Protein AF-0000000086642323 (afdb_homodimer)

Sequence (1414 aa):
MFRLDINSDVSLRNQWARQHIVRAVQQDWNEIVHHDHGSSEISQPPLIPKDDKLPLAPSPRKSAAPHDHGAAEPKVIKMGIIGAGAAGLFAAMILDYLNSELHKTSIPLVFKYDIHEAAGPDRVGGRLFTYNFGGRRDTHDYYDVGAMRFPDNPVMKRTFDLFGKLDMNKTDLKTNPNAPDGSLIPYYMQNGGTGSLAKQPWCYNDITIWGGSYQNVRTASGSDDPFQLAGDKSISPELLKAGPDEVVKANIEPLRKALKEDAEKTPPGDAGWKLMMQYDTYSTRQFLGTANPDVKLPGGIPPPPYNYETIEWLETFNGGTDWYDQAHSETVLESLDFEFSDDTKWYCVLGGAQQLAKKMEHSIAHKPKYHSPVVSIRALDKMKVELDVKTQQATEVLTYDAVLSTTTLGCLGRIDTRHAGLRYPVKQAIRSLGYGTSCKVAIKFSRAWWIHDLKDFNIREAGLGHSDLSLRTCVYPSYNIYDDPSKTAVLLCSYTWQQDSDRLGSLMSTNTNHSHKVADEAALKELLLRDLAVLHRNDQINEEDLYKLIKNSYLDHHAWDWSEDANTAGAFAFFRPQQFTSMWNRVIQPSGDVLIAGEAASPHHAWVVGALESVVHSLHTWMGTNVSLVPELEHAKDILEKNEAGNPFVGLPPYMDKNISKWHSLMGMVSREKHLQHMGTSDGANMLSTALSHFDLEGLKKEVGAQMFRLDINSDVSLRNQWARQHIVRAVQQDWNEIVHHDHGSSEISQPPLIPKDDKLPLAPSPRKSAAPHDHGAAEPKVIKMGIIGAGAAGLFAAMILDYLNSELHKTSIPLVFKYDIHEAAGPDRVGGRLFTYNFGGRRDTHDYYDVGAMRFPDNPVMKRTFDLFGKLDMNKTDLKTNPNAPDGSLIPYYMQNGGTGSLAKQPWCYNDITIWGGSYQNVRTASGSDDPFQLAGDKSISPELLKAGPDEVVKANIEPLRKALKEDAEKTPPGDAGWKLMMQYDTYSTRQFLGTANPDVKLPGGIPPPPYNYETIEWLETFNGGTDWYDQAHSETVLESLDFEFSDDTKWYCVLGGAQQLAKKMEHSIAHKPKYHSPVVSIRALDKMKVELDVKTQQATEVLTYDAVLSTTTLGCLGRIDTRHAGLRYPVKQAIRSLGYGTSCKVAIKFSRAWWIHDLKDFNIREAGLGHSDLSLRTCVYPSYNIYDDPSKTAVLLCSYTWQQDSDRLGSLMSTNTNHSHKVADEAALKELLLRDLAVLHRNDQINEEDLYKLIKNSYLDHHAWDWSEDANTAGAFAFFRPQQFTSMWNRVIQPSGDVLIAGEAASPHHAWVVGALESVVHSLHTWMGTNVSLVPELEHAKDILEKNEAGNPFVGLPPYMDKNISKWHSLMGMVSREKHLQHMGTSDGANMLSTALSHFDLEGLKKEVGAQ

Nearest PDB structures (foldseek):
  9enn-assembly2_C  TM=8.427E-01  e=7.293E-39  Hebeloma cylindrosporum
  9enk-assembly2_C  TM=8.437E-01  e=8.925E-39  Hebeloma cylindrosporum
  9eni-assembly1_B  TM=8.402E-01  e=3.318E-38  Hebeloma cylindrosporum
  9enn-assembly1_A  TM=8.396E-01  e=2.711E-38  Hebeloma cylindrosporum
  9enj-assembly1_B  TM=8.430E-01  e=2.378E-37  Hebeloma cylindrosporum

InterPro domains:
  IPR002937 Amine oxidase [PF01593] (122-173)
  IPR002937 Amine oxidase [PF01593] (313-614)
  IPR036188 FAD/NAD(P)-binding domain superfamily [G3DSA:3.50.50.60] (71-196)
  IPR036188 FAD/NAD(P)-binding domain superfamily [SSF51905] (80-614)
  IPR050281 Flavin monoamine oxidase and related enzymes [PTHR10742] (42-614)

Radius of gyration: 32.6 Å; Cα contacts (8 Å, |Δi|>4): 2969; chains: 2; bounding box: 77×110×77 Å

Structure (mmCIF, N/CA/C/O backbone):
data_AF-0000000086642323-model_v1
#
loop_
_entity.id
_entity.type
_entity.pdbx_description
1 polymer 'Amine oxidase domain-containing protein'
#
loop_
_atom_site.group_PDB
_atom_site.id
_atom_site.type_symbol
_atom_site.label_atom_id
_atom_site.label_alt_id
_atom_site.label_comp_id
_atom_site.label_asym_id
_atom_site.label_entity_id
_atom_site.label_seq_id
_atom_site.pdbx_PDB_ins_code
_atom_site.Cartn_x
_atom_site.Cartn_y
_atom_site.Cartn_z
_atom_site.occupancy
_atom_site.B_iso_or_equiv
_atom_site.auth_seq_id
_atom_site.auth_comp_id
_atom_site.auth_asym_id
_atom_site.auth_atom_id
_atom_site.pdbx_PDB_model_num
ATOM 1 N N . MET A 1 1 ? 5.141 10.672 35.656 1 67.12 1 MET A N 1
ATOM 2 C CA . MET A 1 1 ? 4.52 9.516 35 1 67.12 1 MET A CA 1
ATOM 3 C C . MET A 1 1 ? 3.328 9.945 34.156 1 67.12 1 MET A C 1
ATOM 5 O O . MET A 1 1 ? 2.484 10.727 34.594 1 67.12 1 MET A O 1
ATOM 9 N N . PHE A 1 2 ? 3.281 9.656 32.938 1 75.81 2 PHE A N 1
ATOM 10 C CA . PHE A 1 2 ? 2.205 10 32.031 1 75.81 2 PHE A CA 1
ATOM 11 C C . PHE A 1 2 ? 0.95 9.188 32.344 1 75.81 2 PHE A C 1
ATOM 13 O O . PHE A 1 2 ? 1.035 8.016 32.719 1 75.81 2 PHE A O 1
ATOM 20 N N . ARG A 1 3 ? -0.211 9.906 32.5 1 78.69 3 ARG A N 1
ATOM 21 C CA . ARG A 1 3 ? -1.472 9.273 32.875 1 78.69 3 ARG A CA 1
ATOM 22 C C . ARG A 1 3 ? -2.611 9.758 31.984 1 78.69 3 ARG A C 1
ATOM 24 O O . ARG A 1 3 ? -2.609 10.898 31.531 1 78.69 3 ARG A O 1
ATOM 31 N N . LEU A 1 4 ? -3.512 8.859 31.656 1 79.44 4 LEU A N 1
ATOM 32 C CA . LEU A 1 4 ? -4.777 9.188 31.016 1 79.44 4 LEU A CA 1
ATOM 33 C C . LEU A 1 4 ? -5.941 9.023 31.984 1 79.44 4 LEU A C 1
ATOM 35 O O . LEU A 1 4 ? -5.914 8.148 32.844 1 79.44 4 LEU A O 1
ATOM 39 N N . ASP A 1 5 ? -6.883 9.961 31.891 1 79.06 5 ASP A N 1
ATOM 40 C CA . ASP A 1 5 ? -8.023 9.992 32.781 1 79.06 5 ASP A CA 1
ATOM 41 C C . ASP A 1 5 ? -9.344 10.008 32.031 1 79.06 5 ASP A C 1
ATOM 43 O O . ASP A 1 5 ? -9.664 11 31.359 1 79.06 5 ASP A O 1
ATOM 47 N N . ILE A 1 6 ? -10.148 8.984 32.188 1 78.56 6 ILE A N 1
ATOM 48 C CA . ILE A 1 6 ? -11.398 8.836 31.438 1 78.56 6 ILE A CA 1
ATOM 49 C C . ILE A 1 6 ? -12.422 9.844 31.938 1 78.56 6 ILE A C 1
ATOM 51 O O . ILE A 1 6 ? -13.406 10.133 31.266 1 78.56 6 ILE A O 1
ATOM 55 N N . ASN A 1 7 ? -12.219 10.43 33.125 1 77.88 7 ASN A N 1
ATOM 56 C CA . ASN A 1 7 ? -13.156 11.375 33.719 1 77.88 7 ASN A CA 1
ATOM 57 C C . ASN A 1 7 ? -12.797 12.812 33.375 1 77.88 7 ASN A C 1
ATOM 59 O O . ASN A 1 7 ? -13.5 13.75 33.75 1 77.88 7 ASN A O 1
ATOM 63 N N . SER A 1 8 ? -11.758 12.898 32.656 1 82.88 8 SER A N 1
ATOM 64 C CA . SER A 1 8 ? -11.367 14.227 32.219 1 82.88 8 SER A CA 1
ATOM 65 C C . SER A 1 8 ? -12.352 14.773 31.188 1 82.88 8 SER A C 1
ATOM 67 O O . SER A 1 8 ? -13.008 14.008 30.484 1 82.88 8 SER A O 1
ATOM 69 N N . ASP A 1 9 ? -12.406 16.125 31.172 1 82.38 9 ASP A N 1
ATOM 70 C CA . ASP A 1 9 ? -13.227 16.781 30.141 1 82.38 9 ASP A CA 1
ATOM 71 C C . ASP A 1 9 ? -12.555 16.703 28.781 1 82.38 9 ASP A C 1
ATOM 73 O O . ASP A 1 9 ? -13.195 16.969 27.75 1 82.38 9 ASP A O 1
ATOM 77 N N . VAL A 1 10 ? -11.367 16.328 28.797 1 87.06 10 VAL A N 1
ATOM 78 C CA . VAL A 1 10 ? -10.609 16.125 27.562 1 87.06 10 VAL A CA 1
ATOM 79 C C . VAL A 1 10 ? -10.672 14.656 27.156 1 87.06 10 VAL A C 1
ATOM 81 O O . VAL A 1 10 ? -10.453 13.766 27.984 1 87.06 10 VAL A O 1
ATOM 84 N N . SER A 1 11 ? -11.039 14.469 25.891 1 86.06 11 SER A N 1
ATOM 85 C CA . SER A 1 11 ? -11.156 13.102 25.422 1 86.06 11 SER A CA 1
ATOM 86 C C . SER A 1 11 ? -9.844 12.336 25.594 1 86.06 11 SER A C 1
ATOM 88 O O . SER A 1 11 ? -8.773 12.938 25.641 1 86.06 11 SER A O 1
ATOM 90 N N . LEU A 1 12 ? -9.852 11.047 25.672 1 85.31 12 LEU A N 1
ATOM 91 C CA . LEU A 1 12 ? -8.672 10.211 25.844 1 85.31 12 LEU A CA 1
ATOM 92 C C . LEU A 1 12 ? -7.688 10.406 24.688 1 85.31 12 LEU A C 1
ATOM 94 O O . LEU A 1 12 ? -6.473 10.391 24.906 1 85.31 12 LEU A O 1
ATOM 98 N N . ARG A 1 13 ? -8.211 10.516 23.5 1 89 13 ARG A N 1
ATOM 99 C CA . ARG A 1 13 ? -7.344 10.742 22.344 1 89 13 ARG A CA 1
ATOM 100 C C . ARG A 1 13 ? -6.578 12.055 22.484 1 89 13 ARG A C 1
ATOM 102 O O . ARG A 1 13 ? -5.387 12.117 22.188 1 89 13 ARG A O 1
ATOM 109 N N . ASN A 1 14 ? -7.266 13.055 22.922 1 92.31 14 ASN A N 1
ATOM 110 C CA . ASN A 1 14 ? -6.609 14.344 23.094 1 92.31 14 ASN A CA 1
ATOM 111 C C . ASN A 1 14 ? -5.625 14.305 24.266 1 92.31 14 ASN A C 1
ATOM 113 O O . ASN A 1 14 ? -4.594 14.977 24.234 1 92.31 14 ASN A O 1
ATOM 117 N N . GLN A 1 15 ? -5.941 13.578 25.312 1 90.88 15 GLN A N 1
ATOM 118 C CA . GLN A 1 15 ? -4.988 13.391 26.406 1 90.88 15 GLN A CA 1
ATOM 119 C C . GLN A 1 15 ? -3.734 12.672 25.922 1 90.88 15 GLN A C 1
ATOM 121 O O . GLN A 1 15 ? -2.617 13.047 26.281 1 90.88 15 GLN A O 1
ATOM 126 N N . TRP A 1 16 ? -3.992 11.594 25.141 1 91.88 16 TRP A N 1
ATOM 127 C CA . TRP A 1 16 ? -2.891 10.859 24.516 1 91.88 16 TRP A CA 1
ATOM 128 C C . TRP A 1 16 ? -2.01 11.789 23.688 1 91.88 16 TRP A C 1
ATOM 130 O O . TRP A 1 16 ? -0.783 11.766 23.812 1 91.88 16 TRP A O 1
ATOM 140 N N . ALA A 1 17 ? -2.611 12.664 22.891 1 94.81 17 ALA A N 1
ATOM 141 C CA . ALA A 1 17 ? -1.902 13.633 22.062 1 94.81 17 ALA A CA 1
ATOM 142 C C . ALA A 1 17 ? -1.112 14.617 22.906 1 94.81 17 ALA A C 1
ATOM 144 O O . ALA A 1 17 ? 0.063 14.875 22.641 1 94.81 17 ALA A O 1
ATOM 145 N N . ARG A 1 18 ? -1.702 15.125 24 1 94.75 18 ARG A N 1
ATOM 146 C CA . ARG A 1 18 ? -1.052 16.094 24.891 1 94.75 18 ARG A CA 1
ATOM 147 C C . ARG A 1 18 ? 0.222 15.5 25.484 1 94.75 18 ARG A C 1
ATOM 149 O O . ARG A 1 18 ? 1.256 16.172 25.531 1 94.75 18 ARG A O 1
ATOM 156 N N . GLN A 1 19 ? 0.068 14.328 25.891 1 93.38 19 GLN A N 1
ATOM 157 C CA . GLN A 1 19 ? 1.204 13.695 26.562 1 93.38 19 GLN A CA 1
ATOM 158 C C . GLN A 1 19 ? 2.367 13.5 25.594 1 93.38 19 GLN A C 1
ATOM 160 O O . GLN A 1 19 ? 3.531 13.625 25.984 1 93.38 19 GLN A O 1
ATOM 165 N N . HIS A 1 20 ? 2.051 13.227 24.406 1 94.5 20 HIS A N 1
ATOM 166 C CA . HIS A 1 20 ? 3.129 13.031 23.438 1 94.5 20 HIS A CA 1
ATOM 167 C C . HIS A 1 20 ? 3.734 14.367 23.016 1 94.5 20 HIS A C 1
ATOM 169 O O . HIS A 1 20 ? 4.914 14.43 22.656 1 94.5 20 HIS A O 1
ATOM 175 N N . ILE A 1 21 ? 2.969 15.461 23.031 1 96.56 21 ILE A N 1
ATOM 176 C CA . ILE A 1 21 ? 3.535 16.797 22.812 1 96.56 21 ILE A CA 1
ATOM 177 C C . ILE A 1 21 ? 4.523 17.109 23.938 1 96.56 21 ILE A C 1
ATOM 179 O O . ILE A 1 21 ? 5.629 17.594 23.688 1 96.56 21 ILE A O 1
ATOM 183 N N . VAL A 1 22 ? 4.098 16.812 25.156 1 95 22 VAL A N 1
ATOM 184 C CA . VAL A 1 22 ? 4.922 17.062 26.344 1 95 22 VAL A CA 1
ATOM 185 C C . VAL A 1 22 ? 6.238 16.297 26.219 1 95 22 VAL A C 1
ATOM 187 O O . VAL A 1 22 ? 7.316 16.875 26.391 1 95 22 VAL A O 1
ATOM 190 N N . ARG A 1 23 ? 6.133 15.078 25.875 1 92.88 23 ARG A N 1
ATOM 191 C CA . ARG A 1 23 ? 7.316 14.234 25.75 1 92.88 23 ARG A CA 1
ATOM 192 C C . ARG A 1 23 ? 8.258 14.773 24.672 1 92.88 23 ARG A C 1
ATOM 194 O O . ARG A 1 23 ? 9.477 14.805 24.859 1 92.88 23 ARG A O 1
ATOM 201 N N . ALA A 1 24 ? 7.719 15.164 23.578 1 94.12 24 ALA A N 1
ATOM 202 C CA . ALA A 1 24 ? 8.531 15.656 22.484 1 94.12 24 ALA A CA 1
ATOM 203 C C . ALA A 1 24 ? 9.258 16.938 22.859 1 94.12 24 ALA A C 1
ATOM 205 O O . ALA A 1 24 ? 10.438 17.125 22.547 1 94.12 24 ALA A O 1
ATOM 206 N N . VAL A 1 25 ? 8.555 17.859 23.5 1 94.44 25 VAL A N 1
ATOM 207 C CA . VAL A 1 25 ? 9.148 19.125 23.922 1 94.44 25 VAL A CA 1
ATOM 208 C C . VAL A 1 25 ? 10.281 18.844 24.906 1 94.44 25 VAL A C 1
ATOM 210 O O . VAL A 1 25 ? 11.359 19.438 24.812 1 94.44 25 VAL A O 1
ATOM 213 N N . GLN A 1 26 ? 10.047 17.953 25.859 1 92.81 26 GLN A N 1
ATOM 214 C CA . GLN A 1 26 ? 11.062 17.578 26.828 1 92.81 26 GLN A CA 1
ATOM 215 C C . GLN A 1 26 ? 12.312 17.031 26.141 1 92.81 26 GLN A C 1
ATOM 217 O O . GLN A 1 26 ? 13.43 17.453 26.422 1 92.81 26 GLN A O 1
ATOM 222 N N . GLN A 1 27 ? 12.047 16.141 25.234 1 90.62 27 GLN A N 1
ATOM 223 C CA . GLN A 1 27 ? 13.156 15.508 24.531 1 90.62 27 GLN A CA 1
ATOM 224 C C . GLN A 1 27 ? 13.914 16.5 23.656 1 90.62 27 GLN A C 1
ATOM 226 O O . GLN A 1 27 ? 15.148 16.578 23.703 1 90.62 27 GLN A O 1
ATOM 231 N N . ASP A 1 28 ? 13.234 17.281 22.922 1 91.38 28 ASP A N 1
ATOM 232 C CA . ASP A 1 28 ? 13.844 18.203 21.969 1 91.38 28 ASP A CA 1
ATOM 233 C C . ASP A 1 28 ? 14.586 19.312 22.703 1 91.38 28 ASP A C 1
ATOM 235 O O . ASP A 1 28 ? 15.703 19.688 22.328 1 91.38 28 ASP A O 1
ATOM 239 N N . TRP A 1 29 ? 13.984 19.844 23.719 1 90.25 29 TRP A N 1
ATOM 240 C CA . TRP A 1 29 ? 14.609 20.891 24.516 1 90.25 29 TRP A CA 1
ATOM 241 C C . TRP A 1 29 ? 15.883 20.391 25.188 1 90.25 29 TRP A C 1
ATOM 243 O O . TRP A 1 29 ? 16.922 21.031 25.125 1 90.25 29 TRP A O 1
ATOM 253 N N . ASN A 1 30 ? 15.766 19.281 25.844 1 88.94 30 ASN A N 1
ATOM 254 C CA . ASN A 1 30 ? 16.906 18.734 26.547 1 88.94 30 ASN A CA 1
ATOM 255 C C . ASN A 1 30 ? 18.062 18.406 25.609 1 88.94 30 ASN A C 1
ATOM 257 O O . ASN A 1 30 ? 19.234 18.531 25.969 1 88.94 30 ASN A O 1
ATOM 261 N N . GLU A 1 31 ? 17.719 18.016 24.469 1 85.81 31 GLU A N 1
ATOM 262 C CA . GLU A 1 31 ? 18.75 17.75 23.469 1 85.81 31 GLU A CA 1
ATOM 263 C C . GLU A 1 31 ? 19.453 19.031 23.047 1 85.81 31 GLU A C 1
ATOM 265 O O . GLU A 1 31 ? 20.672 19.062 22.875 1 85.81 31 GLU A O 1
ATOM 270 N N . ILE A 1 32 ? 18.719 20.047 22.828 1 83.75 32 ILE A N 1
ATOM 271 C CA . ILE A 1 32 ? 19.266 21.344 22.438 1 83.75 32 ILE A CA 1
ATOM 272 C C . ILE A 1 32 ? 20.188 21.875 23.531 1 83.75 32 ILE A C 1
ATOM 274 O O . ILE A 1 32 ? 21.266 22.375 23.25 1 83.75 32 ILE A O 1
ATOM 278 N N . VAL A 1 33 ? 19.766 21.672 24.766 1 82.69 33 VAL A N 1
ATOM 279 C CA . VAL A 1 33 ? 20.531 22.156 25.906 1 82.69 33 VAL A CA 1
ATOM 280 C C . VAL A 1 33 ? 21.812 21.344 26.062 1 82.69 33 VAL A C 1
ATOM 282 O O . VAL A 1 33 ? 22.875 21.906 26.375 1 82.69 33 VAL A O 1
ATOM 285 N N . HIS A 1 34 ? 21.75 20.125 25.812 1 80.69 34 HIS A N 1
ATOM 286 C CA . HIS A 1 34 ? 22.906 19.266 25.922 1 80.69 34 HIS A CA 1
ATOM 287 C C . HIS A 1 34 ? 23.938 19.594 24.844 1 80.69 34 HIS A C 1
ATOM 289 O O . HIS A 1 34 ? 25.141 19.5 25.094 1 80.69 34 HIS A O 1
ATOM 295 N N . HIS A 1 35 ? 23.562 19.797 23.688 1 74.31 35 HIS A N 1
ATOM 296 C CA . HIS A 1 35 ? 24.469 20.062 22.578 1 74.31 35 HIS A CA 1
ATOM 297 C C . HIS A 1 35 ? 25.109 21.453 22.688 1 74.31 35 HIS A C 1
ATOM 299 O O . HIS A 1 35 ? 26.203 21.688 22.203 1 74.31 35 HIS A O 1
ATOM 305 N N . ASP A 1 36 ? 24.469 22.359 23.266 1 63.22 36 ASP A N 1
ATOM 306 C CA . ASP A 1 36 ? 24.969 23.734 23.406 1 63.22 36 ASP A CA 1
ATOM 307 C C . ASP A 1 36 ? 25.969 23.828 24.547 1 63.22 36 ASP A C 1
ATOM 309 O O . ASP A 1 36 ? 26.562 24.891 24.781 1 63.22 36 ASP A O 1
ATOM 313 N N . HIS A 1 37 ? 26.172 22.891 25.5 1 56.78 37 HIS A N 1
ATOM 314 C CA . HIS A 1 37 ? 27.047 22.953 26.672 1 56.78 37 HIS A CA 1
ATOM 315 C C . HIS A 1 37 ? 28.469 23.328 26.281 1 56.78 37 HIS A C 1
ATOM 317 O O . HIS A 1 37 ? 29.297 23.641 27.141 1 56.78 37 HIS A O 1
ATOM 323 N N . GLY A 1 38 ? 28.922 23.25 25.109 1 46.72 38 GLY A N 1
ATOM 324 C CA . GLY A 1 38 ? 30.312 23.625 24.969 1 46.72 38 GLY A CA 1
ATOM 325 C C . GLY A 1 38 ? 30.562 25.109 25.062 1 46.72 38 GLY A C 1
ATOM 326 O O . GLY A 1 38 ? 31.688 25.578 24.938 1 46.72 38 GLY A O 1
ATOM 327 N N . SER A 1 39 ? 29.594 25.906 24.734 1 47.62 39 SER A N 1
ATOM 328 C CA . SER A 1 39 ? 30.047 27.297 24.672 1 47.62 39 SER A CA 1
ATOM 329 C C . SER A 1 39 ? 29.906 27.984 26.016 1 47.62 39 SER A C 1
ATOM 331 O O . SER A 1 39 ? 28.938 27.75 26.75 1 47.62 39 SER A O 1
ATOM 333 N N . SER A 1 40 ? 30.922 28.719 26.562 1 44.62 40 SER A N 1
ATOM 334 C CA . SER A 1 40 ? 31.406 29.25 27.828 1 44.62 40 SER A CA 1
ATOM 335 C C . SER A 1 40 ? 30.297 29.969 28.594 1 44.62 40 SER A C 1
ATOM 337 O O . SER A 1 40 ? 30.125 29.766 29.797 1 44.62 40 SER A O 1
ATOM 339 N N . GLU A 1 41 ? 30.047 31.281 28.266 1 46.84 41 GLU A N 1
ATOM 340 C CA . GLU A 1 41 ? 29.875 32.375 29.234 1 46.84 41 GLU A CA 1
ATOM 341 C C . GLU A 1 41 ? 28.484 32.344 29.859 1 46.84 41 GLU A C 1
ATOM 343 O O . GLU A 1 41 ? 28.219 33.062 30.812 1 46.84 41 GLU A O 1
ATOM 348 N N . ILE A 1 42 ? 27.438 31.906 29.203 1 51.09 42 ILE A N 1
ATOM 349 C CA . ILE A 1 42 ? 26.094 32.156 29.734 1 51.09 42 ILE A CA 1
ATOM 350 C C . ILE A 1 42 ? 25.594 30.922 30.484 1 51.09 42 ILE A C 1
ATOM 352 O O . ILE A 1 42 ? 25.891 29.797 30.094 1 51.09 42 ILE A O 1
ATOM 356 N N . SER A 1 43 ? 25.062 31.156 31.703 1 59.59 43 SER A N 1
ATOM 357 C CA . SER A 1 43 ? 24.453 30.141 32.531 1 59.59 43 SER A CA 1
ATOM 358 C C . SER A 1 43 ? 23.578 29.188 31.719 1 59.59 43 SER A C 1
ATOM 360 O O . SER A 1 43 ? 22.703 29.641 30.969 1 59.59 43 SER A O 1
ATOM 362 N N . GLN A 1 44 ? 23.75 28 31.531 1 71.25 44 GLN A N 1
ATOM 363 C CA . GLN A 1 44 ? 23.094 26.922 30.797 1 71.25 44 GLN A CA 1
ATOM 364 C C . GLN A 1 44 ? 21.625 26.797 31.203 1 71.25 44 GLN A C 1
ATOM 366 O O . GLN A 1 44 ? 21.297 26.828 32.375 1 71.25 44 GLN A O 1
ATOM 371 N N . PRO A 1 45 ? 20.656 26.891 30.172 1 79.94 45 PRO A N 1
ATOM 372 C CA . PRO A 1 45 ? 19.25 26.641 30.516 1 79.94 45 PRO A CA 1
ATOM 373 C C . PRO A 1 45 ? 19.047 25.297 31.219 1 79.94 45 PRO A C 1
ATOM 375 O O . PRO A 1 45 ? 19.859 24.375 31.062 1 79.94 45 PRO A O 1
ATOM 378 N N . PRO A 1 46 ? 18.031 25.266 32 1 84.44 46 PRO A N 1
ATOM 379 C CA . PRO A 1 46 ? 17.781 24.016 32.75 1 84.44 46 PRO A CA 1
ATOM 380 C C . PRO A 1 46 ? 17.219 22.922 31.844 1 84.44 46 PRO A C 1
ATOM 382 O O . PRO A 1 46 ? 16.484 23.203 30.891 1 84.44 46 PRO A O 1
ATOM 385 N N . LEU A 1 47 ? 17.5 21.734 32.156 1 88.62 47 LEU A N 1
ATOM 386 C CA . LEU A 1 47 ? 16.844 20.578 31.594 1 88.62 47 LEU A CA 1
ATOM 387 C C . LEU A 1 47 ? 15.414 20.453 32.125 1 88.62 47 LEU A C 1
ATOM 389 O O . LEU A 1 47 ? 15.156 20.797 33.281 1 88.62 47 LEU A O 1
ATOM 393 N N . ILE A 1 48 ? 14.578 20.062 31.25 1 89.81 48 ILE A N 1
ATOM 394 C CA . ILE A 1 48 ? 13.211 19.781 31.672 1 89.81 48 ILE A CA 1
ATOM 395 C C . ILE A 1 48 ? 13.109 18.328 32.125 1 89.81 48 ILE A C 1
ATOM 397 O O . ILE A 1 48 ? 13.492 17.406 31.391 1 89.81 48 ILE A O 1
ATOM 401 N N . PRO A 1 49 ? 12.664 18.125 33.344 1 87.25 49 PRO A N 1
ATOM 402 C CA . PRO A 1 49 ? 12.523 16.75 33.812 1 87.25 49 PRO A CA 1
ATOM 403 C C . PRO A 1 49 ? 11.492 15.953 33.031 1 87.25 49 PRO A C 1
ATOM 405 O O . PRO A 1 49 ? 10.57 16.531 32.438 1 87.25 49 PRO A O 1
ATOM 408 N N . LYS A 1 50 ? 11.672 14.672 33.031 1 83 50 LYS A N 1
ATOM 409 C CA . LYS A 1 50 ? 10.719 13.766 32.406 1 83 50 LYS A CA 1
ATOM 410 C C . LYS A 1 50 ? 9.492 13.562 33.281 1 83 50 LYS A C 1
ATOM 412 O O . LYS A 1 50 ? 9.445 12.641 34.094 1 83 50 LYS A O 1
ATOM 417 N N . ASP A 1 51 ? 8.531 14.453 33.062 1 82.12 51 ASP A N 1
ATOM 418 C CA . ASP A 1 51 ? 7.277 14.438 33.812 1 82.12 51 ASP A CA 1
ATOM 419 C C . ASP A 1 51 ? 6.078 14.531 32.875 1 82.12 51 ASP A C 1
ATOM 421 O O . ASP A 1 51 ? 6.238 14.703 31.672 1 82.12 51 ASP A O 1
ATOM 425 N N . ASP A 1 52 ? 4.906 14.414 33.5 1 82.81 52 ASP A N 1
ATOM 426 C CA . ASP A 1 52 ? 3.678 14.422 32.719 1 82.81 52 ASP A CA 1
ATOM 427 C C . ASP A 1 52 ? 3.27 15.844 32.344 1 82.81 52 ASP A C 1
ATOM 429 O O . ASP A 1 52 ? 2.393 16.047 31.5 1 82.81 52 ASP A O 1
ATOM 433 N N . LYS A 1 53 ? 3.932 16.766 33 1 86.81 53 LYS A N 1
ATOM 434 C CA . LYS A 1 53 ? 3.627 18.172 32.719 1 86.81 53 LYS A CA 1
ATOM 435 C C . LYS A 1 53 ? 4.898 18.969 32.438 1 86.81 53 LYS A C 1
ATOM 437 O O . LYS A 1 53 ? 5.949 18.688 33 1 86.81 53 LYS A O 1
ATOM 442 N N . LEU A 1 54 ? 4.766 19.875 31.5 1 92.5 54 LEU A N 1
ATOM 443 C CA . LEU A 1 54 ? 5.859 20.812 31.234 1 92.5 54 LEU A CA 1
ATOM 444 C C . LEU A 1 54 ? 5.906 21.906 32.281 1 92.5 54 LEU A C 1
ATOM 446 O O . LEU A 1 54 ? 4.867 22.391 32.75 1 92.5 54 LEU A O 1
ATOM 450 N N . PRO A 1 55 ? 7.129 22.281 32.688 1 92.06 55 PRO A N 1
ATOM 451 C CA . PRO A 1 55 ? 7.176 23.531 33.438 1 92.06 55 PRO A CA 1
ATOM 452 C C . PRO A 1 55 ? 6.637 24.719 32.656 1 92.06 55 PRO A C 1
ATOM 454 O O . PRO A 1 55 ? 6.492 24.641 31.438 1 92.06 55 PRO A O 1
ATOM 457 N N . LEU A 1 56 ? 6.254 25.688 33.406 1 91.81 56 LEU A N 1
ATOM 458 C CA . LEU A 1 56 ? 5.785 26.891 32.719 1 91.81 56 LEU A CA 1
ATOM 459 C C . LEU A 1 56 ? 6.836 27.391 31.719 1 91.81 56 LEU A C 1
ATOM 461 O O . LEU A 1 56 ? 8.016 27.516 32.062 1 91.81 56 LEU A O 1
ATOM 465 N N . ALA A 1 57 ? 6.398 27.562 30.516 1 91.5 57 ALA A N 1
ATOM 466 C CA . ALA A 1 57 ? 7.309 28.078 29.5 1 91.5 57 ALA A CA 1
ATOM 467 C C . ALA A 1 57 ? 7.832 29.453 29.875 1 91.5 57 ALA A C 1
ATOM 469 O O . ALA A 1 57 ? 7.121 30.25 30.484 1 91.5 57 ALA A O 1
ATOM 470 N N . PRO A 1 58 ? 9.062 29.688 29.484 1 84.12 58 PRO A N 1
ATOM 471 C CA . PRO A 1 58 ? 9.586 31.031 29.781 1 84.12 58 PRO A CA 1
ATOM 472 C C . PRO A 1 58 ? 8.82 32.125 29.031 1 84.12 58 PRO A C 1
ATOM 474 O O . PRO A 1 58 ? 8.461 31.969 27.875 1 84.12 58 PRO A O 1
ATOM 477 N N . SER A 1 59 ? 8.539 33.188 29.781 1 76.5 59 SER A N 1
ATOM 478 C CA . SER A 1 59 ? 7.84 34.344 29.172 1 76.5 59 SER A CA 1
ATOM 479 C C . SER A 1 59 ? 8.789 35.188 28.328 1 76.5 59 SER A C 1
ATOM 481 O O . SER A 1 59 ? 9.969 35.312 28.656 1 76.5 59 SER A O 1
ATOM 483 N N . PRO A 1 60 ? 8.242 35.594 27.172 1 71.31 60 PRO A N 1
ATOM 484 C CA . PRO A 1 60 ? 9.086 36.531 26.453 1 71.31 60 PRO A CA 1
ATOM 485 C C . PRO A 1 60 ? 9.438 37.781 27.281 1 71.31 60 PRO A C 1
ATOM 487 O O . PRO A 1 60 ? 8.633 38.219 28.094 1 71.31 60 PRO A O 1
ATOM 490 N N . ARG A 1 61 ? 10.758 38.125 27.344 1 62.47 61 ARG A N 1
ATOM 491 C CA . ARG A 1 61 ? 11.164 39.312 28.062 1 62.47 61 ARG A CA 1
ATOM 492 C C . ARG A 1 61 ? 10.414 40.531 27.547 1 62.47 61 ARG A C 1
ATOM 494 O O . ARG A 1 61 ? 10.164 40.656 26.344 1 62.47 61 ARG A O 1
ATOM 501 N N . LYS A 1 62 ? 9.562 41.062 28.453 1 53.28 62 LYS A N 1
ATOM 502 C CA . LYS A 1 62 ? 8.656 42.188 28.219 1 53.28 62 LYS A CA 1
ATOM 503 C C . LYS A 1 62 ? 9.312 43.25 27.328 1 53.28 62 LYS A C 1
ATOM 505 O O . LYS A 1 62 ? 10.344 43.812 27.688 1 53.28 62 LYS A O 1
ATOM 510 N N . SER A 1 63 ? 9.32 43 26 1 50.34 63 SER A N 1
ATOM 511 C CA . SER A 1 63 ? 9.531 44.281 25.375 1 50.34 63 SER A CA 1
ATOM 512 C C . SER A 1 63 ? 8.367 45.219 25.656 1 50.34 63 SER A C 1
ATOM 514 O O . SER A 1 63 ? 7.23 44.781 25.844 1 50.34 63 SER A O 1
ATOM 516 N N . ALA A 1 64 ? 8.555 46.375 26.234 1 44.84 64 ALA A N 1
ATOM 517 C CA . ALA A 1 64 ? 7.59 47.438 26.484 1 44.84 64 ALA A CA 1
ATOM 518 C C . ALA A 1 64 ? 6.668 47.656 25.297 1 44.84 64 ALA A C 1
ATOM 520 O O . ALA A 1 64 ? 7.098 48.156 24.25 1 44.84 64 ALA A O 1
ATOM 521 N N . ALA A 1 65 ? 5.758 46.719 25 1 49.22 65 ALA A N 1
ATOM 522 C CA . ALA A 1 65 ? 4.801 47.125 23.969 1 49.22 65 ALA A CA 1
ATOM 523 C C . ALA A 1 65 ? 4.32 48.562 24.219 1 49.22 65 ALA A C 1
ATOM 525 O O . ALA A 1 65 ? 3.92 48.906 25.328 1 49.22 65 ALA A O 1
ATOM 526 N N . PRO A 1 66 ? 4.723 49.406 23.391 1 44.53 66 PRO A N 1
ATOM 527 C CA . PRO A 1 66 ? 4.18 50.75 23.641 1 44.53 66 PRO A CA 1
ATOM 528 C C . PRO A 1 66 ? 2.654 50.75 23.734 1 44.53 66 PRO A C 1
ATOM 530 O O . PRO A 1 66 ? 1.984 50.062 22.969 1 44.53 66 PRO A O 1
ATOM 533 N N . HIS A 1 67 ? 2.033 50.781 24.828 1 43.91 67 HIS A N 1
ATOM 534 C CA . HIS A 1 67 ? 0.601 50.906 25.078 1 43.91 67 HIS A CA 1
ATOM 535 C C . HIS A 1 67 ? -0.057 51.844 24.078 1 43.91 67 HIS A C 1
ATOM 537 O O . HIS A 1 67 ? -1.284 51.875 23.969 1 43.91 67 HIS A O 1
ATOM 543 N N . ASP A 1 68 ? 0.549 52.969 23.781 1 45.09 68 ASP A N 1
ATOM 544 C CA . ASP A 1 68 ? -0.208 54 23.078 1 45.09 68 ASP A CA 1
ATOM 545 C C . ASP A 1 68 ? -0.25 53.719 21.578 1 45.09 68 ASP A C 1
ATOM 547 O O . ASP A 1 68 ? 0.738 53.938 20.875 1 45.09 68 ASP A O 1
ATOM 551 N N . HIS A 1 69 ? -0.998 52.75 21.203 1 53.66 69 HIS A N 1
ATOM 552 C CA . HIS A 1 69 ? -1.155 52.312 19.812 1 53.66 69 HIS A CA 1
ATOM 553 C C . HIS A 1 69 ? -1.786 53.438 18.984 1 53.66 69 HIS A C 1
ATOM 555 O O . HIS A 1 69 ? -2.258 53.188 17.875 1 53.66 69 HIS A O 1
ATOM 561 N N . GLY A 1 70 ? -1.831 54.625 19.531 1 48.56 70 GLY A N 1
ATOM 562 C CA . GLY A 1 70 ? -2.521 55.656 18.766 1 48.56 70 GLY A CA 1
ATOM 563 C C . GLY A 1 70 ? -2.295 55.562 17.281 1 48.56 70 GLY A C 1
ATOM 564 O O . GLY A 1 70 ? -2.43 54.469 16.688 1 48.56 70 GLY A O 1
ATOM 565 N N . ALA A 1 71 ? -1.735 56.656 16.516 1 59.69 71 ALA A N 1
ATOM 566 C CA . ALA A 1 71 ? -1.643 57.094 15.133 1 59.69 71 ALA A CA 1
ATOM 567 C C . ALA A 1 71 ? -0.603 56.281 14.367 1 59.69 71 ALA A C 1
ATOM 569 O O . ALA A 1 71 ? -0.146 56.688 13.297 1 59.69 71 ALA A O 1
ATOM 570 N N . ALA A 1 72 ? -0.236 55.094 14.828 1 67.5 72 ALA A N 1
ATOM 571 C CA . ALA A 1 72 ? 0.871 54.469 14.117 1 67.5 72 ALA A CA 1
ATOM 572 C C . ALA A 1 72 ? 0.364 53.656 12.938 1 67.5 72 ALA A C 1
ATOM 574 O O . ALA A 1 72 ? -0.772 53.156 12.945 1 67.5 72 ALA A O 1
ATOM 575 N N . GLU A 1 73 ? 1.055 53.562 11.82 1 86.25 73 GLU A N 1
ATOM 576 C CA . GLU A 1 73 ? 0.808 52.75 10.641 1 86.25 73 GLU A CA 1
ATOM 577 C C . GLU A 1 73 ? 0.801 51.25 11.008 1 86.25 73 GLU A C 1
ATOM 579 O O . GLU A 1 73 ? 1.676 50.781 11.734 1 86.25 73 GLU A O 1
ATOM 584 N N . PRO A 1 74 ? -0.31 50.562 10.742 1 91.38 74 PRO A N 1
ATOM 585 C CA . PRO A 1 74 ? -0.423 49.156 11.102 1 91.38 74 PRO A CA 1
ATOM 586 C C . PRO A 1 74 ? 0.708 48.312 10.523 1 91.38 74 PRO A C 1
ATOM 588 O O . PRO A 1 74 ? 1.14 48.531 9.391 1 91.38 74 PRO A O 1
ATOM 591 N N . LYS A 1 75 ? 1.236 47.406 11.352 1 95.06 75 LYS A N 1
ATOM 592 C CA . LYS A 1 75 ? 2.152 46.375 10.867 1 95.06 75 LYS A CA 1
ATOM 593 C C . LYS A 1 75 ? 1.427 45.375 9.984 1 95.06 75 LYS A C 1
ATOM 595 O O . LYS A 1 75 ? 0.374 44.844 10.359 1 95.06 75 LYS A O 1
ATOM 600 N N . VAL A 1 76 ? 1.955 45.156 8.797 1 97.69 76 VAL A N 1
ATOM 601 C CA . VAL A 1 76 ? 1.346 44.219 7.859 1 97.69 76 VAL A CA 1
ATOM 602 C C . VAL A 1 76 ? 2.109 42.906 7.891 1 97.69 76 VAL A C 1
ATOM 604 O O . VAL A 1 76 ? 3.33 42.875 7.723 1 97.69 76 VAL A O 1
ATOM 607 N N . ILE A 1 77 ? 1.444 41.844 8.164 1 98.38 77 ILE A N 1
ATOM 608 C CA . ILE A 1 77 ? 1.992 40.469 8.094 1 98.38 77 ILE A CA 1
ATOM 609 C C . ILE A 1 77 ? 1.388 39.75 6.902 1 98.38 77 ILE A C 1
ATOM 611 O O . ILE A 1 77 ? 0.167 39.594 6.812 1 98.38 77 ILE A O 1
ATOM 615 N N . LYS A 1 78 ? 2.168 39.312 6.012 1 98.69 78 LYS A N 1
ATOM 616 C CA . LYS A 1 78 ? 1.707 38.562 4.832 1 98.69 78 LYS A CA 1
ATOM 617 C C . LYS A 1 78 ? 2.008 37.094 4.949 1 98.69 78 LYS A C 1
ATOM 619 O O . LYS A 1 78 ? 3.168 36.688 5.082 1 98.69 78 LYS A O 1
ATOM 624 N N . MET A 1 79 ? 1.047 36.312 4.883 1 98.56 79 MET A N 1
ATOM 625 C CA . MET A 1 79 ? 1.199 34.875 5.008 1 98.56 79 MET A CA 1
ATOM 626 C C . MET A 1 79 ? 0.994 34.188 3.662 1 98.56 79 MET A C 1
ATOM 628 O O . MET A 1 79 ? 0.061 34.531 2.928 1 98.56 79 MET A O 1
ATOM 632 N N . GLY A 1 80 ? 1.932 33.281 3.238 1 98.88 80 GLY A N 1
ATOM 633 C CA . GLY A 1 80 ? 1.71 32.375 2.125 1 98.88 80 GLY A CA 1
ATOM 634 C C . GLY A 1 80 ? 1.096 31.047 2.545 1 98.88 80 GLY A C 1
ATOM 635 O O . GLY A 1 80 ? 1.637 30.359 3.408 1 98.88 80 GLY A O 1
ATOM 636 N N . ILE A 1 81 ? -0.068 30.719 2.023 1 98.94 81 ILE A N 1
ATOM 637 C CA . ILE A 1 81 ? -0.752 29.469 2.326 1 98.94 81 ILE A CA 1
ATOM 638 C C . ILE A 1 81 ? -0.665 28.531 1.126 1 98.94 81 ILE A C 1
ATOM 640 O O . ILE A 1 81 ? -1.03 28.906 0.009 1 98.94 81 ILE A O 1
ATOM 644 N N . ILE A 1 82 ? -0.168 27.297 1.351 1 98.81 82 ILE A N 1
ATOM 645 C CA . ILE A 1 82 ? -0.054 26.312 0.282 1 98.81 82 ILE A CA 1
ATOM 646 C C . ILE A 1 82 ? -1.219 25.328 0.363 1 98.81 82 ILE A C 1
ATOM 648 O O . ILE A 1 82 ? -1.246 24.453 1.239 1 98.81 82 ILE A O 1
ATOM 652 N N . GLY A 1 83 ? -2.154 25.422 -0.566 1 98.62 83 GLY A N 1
ATOM 653 C CA . GLY A 1 83 ? -3.301 24.531 -0.634 1 98.62 83 GLY A CA 1
ATOM 654 C C . GLY A 1 83 ? -4.613 25.219 -0.304 1 98.62 83 GLY A C 1
ATOM 655 O O . GLY A 1 83 ? -4.691 26 0.651 1 98.62 83 GLY A O 1
ATOM 656 N N . ALA A 1 84 ? -5.59 24.922 -1.062 1 98.81 84 ALA A N 1
ATOM 657 C CA . ALA A 1 84 ? -6.934 25.469 -0.852 1 98.81 84 ALA A CA 1
ATOM 658 C C . ALA A 1 84 ? -7.898 24.375 -0.396 1 98.81 84 ALA A C 1
ATOM 660 O O . ALA A 1 84 ? -9.055 24.344 -0.821 1 98.81 84 ALA A O 1
ATOM 661 N N . GLY A 1 85 ? -7.418 23.422 0.381 1 98.56 85 GLY A N 1
ATOM 662 C CA . GLY A 1 85 ? -8.281 22.5 1.1 1 98.56 85 GLY A CA 1
ATOM 663 C C . GLY A 1 85 ? -8.945 23.125 2.316 1 98.56 85 GLY A C 1
ATOM 664 O O . GLY A 1 85 ? -8.875 24.344 2.508 1 98.56 85 GLY A O 1
ATOM 665 N N . ALA A 1 86 ? -9.5 22.25 3.172 1 98.75 86 ALA A N 1
ATOM 666 C CA . ALA A 1 86 ? -10.203 22.75 4.355 1 98.75 86 ALA A CA 1
ATOM 667 C C . ALA A 1 86 ? -9.266 23.562 5.25 1 98.75 86 ALA A C 1
ATOM 669 O O . ALA A 1 86 ? -9.641 24.609 5.758 1 98.75 86 ALA A O 1
ATOM 670 N N . ALA A 1 87 ? -8.078 23.078 5.41 1 98.88 87 ALA A N 1
ATOM 671 C CA . ALA A 1 87 ? -7.121 23.734 6.293 1 98.88 87 ALA A CA 1
ATOM 672 C C . ALA A 1 87 ? -6.715 25.094 5.734 1 98.88 87 ALA A C 1
ATOM 674 O O . ALA A 1 87 ? -6.711 26.094 6.457 1 98.88 87 ALA A O 1
ATOM 675 N N . GLY A 1 88 ? -6.379 25.172 4.457 1 98.94 88 GLY A N 1
ATOM 676 C CA . GLY A 1 88 ? -5.961 26.422 3.859 1 98.94 88 GLY A CA 1
ATOM 677 C C . GLY A 1 88 ? -7.059 27.469 3.848 1 98.94 88 GLY A C 1
ATOM 678 O O . GLY A 1 88 ? -6.82 28.641 4.191 1 98.94 88 GLY A O 1
ATOM 679 N N . LEU A 1 89 ? -8.211 27.062 3.459 1 98.94 89 LEU A N 1
ATOM 680 C CA . LEU A 1 89 ? -9.344 27.969 3.438 1 98.94 89 LEU A CA 1
ATOM 681 C C . LEU A 1 89 ? -9.68 28.453 4.844 1 98.94 89 LEU A C 1
ATOM 683 O O . LEU A 1 89 ? -10 29.625 5.039 1 98.94 89 LEU A O 1
ATOM 687 N N . PHE A 1 90 ? -9.641 27.531 5.781 1 98.94 90 PHE A N 1
ATOM 688 C CA . PHE A 1 90 ? -9.945 27.891 7.164 1 98.94 90 PHE A CA 1
ATOM 689 C C . PHE A 1 90 ? -8.906 28.875 7.707 1 98.94 90 PHE A C 1
ATOM 691 O O . PHE A 1 90 ? -9.234 29.781 8.469 1 98.94 90 PHE A O 1
ATOM 698 N N . ALA A 1 91 ? -7.633 28.688 7.363 1 98.94 91 ALA A N 1
ATOM 699 C CA . ALA A 1 91 ? -6.586 29.625 7.762 1 98.94 91 ALA A CA 1
ATOM 700 C C . ALA A 1 91 ? -6.898 31.031 7.273 1 98.94 91 ALA A C 1
ATOM 702 O O . ALA A 1 91 ? -6.77 32 8.023 1 98.94 91 ALA A O 1
ATOM 703 N N . ALA A 1 92 ? -7.273 31.125 6.023 1 98.94 92 ALA A N 1
ATOM 704 C CA . ALA A 1 92 ? -7.66 32.406 5.461 1 98.94 92 ALA A CA 1
ATOM 705 C C . ALA A 1 92 ? -8.836 33.031 6.227 1 98.94 92 ALA A C 1
ATOM 707 O O . ALA A 1 92 ? -8.836 34.219 6.523 1 98.94 92 ALA A O 1
ATOM 708 N N . MET A 1 93 ? -9.836 32.219 6.574 1 98.94 93 MET A N 1
ATOM 709 C CA . MET A 1 93 ? -11 32.688 7.312 1 98.94 93 MET A CA 1
ATOM 710 C C . MET A 1 93 ? -10.602 33.219 8.68 1 98.94 93 MET A C 1
ATOM 712 O O . MET A 1 93 ? -11.125 34.25 9.133 1 98.94 93 MET A O 1
ATOM 716 N N . ILE A 1 94 ? -9.695 32.469 9.352 1 98.88 94 ILE A N 1
ATOM 717 C CA . ILE A 1 94 ? -9.242 32.906 10.672 1 98.88 94 ILE A CA 1
ATOM 718 C C . ILE A 1 94 ? -8.516 34.25 10.562 1 98.88 94 ILE A C 1
ATOM 720 O O . ILE A 1 94 ? -8.711 35.125 11.391 1 98.88 94 ILE A O 1
ATOM 724 N N . LEU A 1 95 ? -7.645 34.406 9.539 1 98.88 95 LEU A N 1
ATOM 725 C CA . LEU A 1 95 ? -6.906 35.656 9.367 1 98.88 95 LEU A CA 1
ATOM 726 C C . LEU A 1 95 ? -7.855 36.812 9.086 1 98.88 95 LEU A C 1
ATOM 728 O O . LEU A 1 95 ? -7.656 37.938 9.602 1 98.88 95 LEU A O 1
ATOM 732 N N . ASP A 1 96 ? -8.875 36.594 8.266 1 98.81 96 ASP A N 1
ATOM 733 C CA . ASP A 1 96 ? -9.898 37.594 8.023 1 98.81 96 ASP A CA 1
ATOM 734 C C . ASP A 1 96 ? -10.633 37.969 9.312 1 98.81 96 ASP A C 1
ATOM 736 O O . ASP A 1 96 ? -10.906 39.125 9.57 1 98.81 96 ASP A O 1
ATOM 740 N N . TYR A 1 97 ? -11 36.969 10.07 1 98.56 97 TYR A N 1
ATOM 741 C CA . TYR A 1 97 ? -11.656 37.188 11.352 1 98.56 97 TYR A CA 1
ATOM 742 C C . TYR A 1 97 ? -10.781 38 12.289 1 98.56 97 TYR A C 1
ATOM 744 O O . TYR A 1 97 ? -11.258 38.938 12.93 1 98.56 97 TYR A O 1
ATOM 752 N N . LEU A 1 98 ? -9.492 37.656 12.406 1 98.69 98 LEU A N 1
ATOM 753 C CA . LEU A 1 98 ? -8.555 38.375 13.234 1 98.69 98 LEU A CA 1
ATOM 754 C C . LEU A 1 98 ? -8.477 39.844 12.797 1 98.69 98 LEU A C 1
ATOM 756 O O . LEU A 1 98 ? -8.438 40.75 13.633 1 98.69 98 LEU A O 1
ATOM 760 N N . ASN A 1 99 ? -8.391 40.094 11.484 1 98.44 99 ASN A N 1
ATOM 761 C CA . ASN A 1 99 ? -8.367 41.438 10.977 1 98.44 99 ASN A CA 1
ATOM 762 C C . ASN A 1 99 ? -9.578 42.25 11.461 1 98.44 99 ASN A C 1
ATOM 764 O O . ASN A 1 99 ? -9.453 43.406 11.852 1 98.44 99 ASN A O 1
ATOM 768 N N . SER A 1 100 ? -10.711 41.625 11.383 1 98.06 100 SER A N 1
ATOM 769 C CA . SER A 1 100 ? -11.938 42.281 11.82 1 98.06 100 SER A CA 1
ATOM 770 C C . SER A 1 100 ? -11.891 42.625 13.305 1 98.06 100 SER A C 1
ATOM 772 O O . SER A 1 100 ? -12.227 43.75 13.703 1 98.06 100 SER A O 1
ATOM 774 N N . GLU A 1 101 ? -11.461 41.656 14.133 1 97.62 101 GLU A N 1
ATOM 775 C CA . GLU A 1 101 ? -11.414 41.844 15.578 1 97.62 101 GLU A CA 1
ATOM 776 C C . GLU A 1 101 ? -10.359 42.875 15.969 1 97.62 101 GLU A C 1
ATOM 778 O O . GLU A 1 101 ? -10.578 43.688 16.875 1 97.62 101 GLU A O 1
ATOM 783 N N . LEU A 1 102 ? -9.234 42.844 15.328 1 97.25 102 LEU A N 1
ATOM 784 C CA . LEU A 1 102 ? -8.148 43.781 15.594 1 97.25 102 LEU A CA 1
ATOM 785 C C . LEU A 1 102 ? -8.547 45.188 15.211 1 97.25 102 LEU A C 1
ATOM 787 O O . LEU A 1 102 ? -8.195 46.156 15.906 1 97.25 102 LEU A O 1
ATOM 791 N N . HIS A 1 103 ? -9.266 45.312 14.133 1 95.69 103 HIS A N 1
ATOM 792 C CA . HIS A 1 103 ? -9.758 46.625 13.703 1 95.69 103 HIS A CA 1
ATOM 793 C C . HIS A 1 103 ? -10.734 47.188 14.727 1 95.69 103 HIS A C 1
ATOM 795 O O . HIS A 1 103 ? -10.68 48.406 15.039 1 95.69 103 HIS A O 1
ATOM 801 N N . LYS A 1 104 ? -11.609 46.375 15.234 1 96 104 LYS A N 1
ATOM 802 C CA . LYS A 1 104 ? -12.602 46.812 16.219 1 96 104 LYS A CA 1
ATOM 803 C C . LYS A 1 104 ? -11.922 47.344 17.484 1 96 104 LYS A C 1
ATOM 805 O O . LYS A 1 104 ? -12.461 48.25 18.141 1 96 104 LYS A O 1
ATOM 810 N N . THR A 1 105 ? -10.734 46.812 17.781 1 93.12 105 THR A N 1
ATOM 811 C CA . THR A 1 105 ? -10.062 47.188 19.016 1 93.12 105 THR A CA 1
ATOM 812 C C . THR A 1 105 ? -8.914 48.156 18.734 1 93.12 105 THR A C 1
ATOM 814 O O . THR A 1 105 ? -8.102 48.438 19.609 1 93.12 105 THR A O 1
ATOM 817 N N . SER A 1 106 ? -8.695 48.625 17.531 1 93.06 106 SER A N 1
ATOM 818 C CA . SER A 1 106 ? -7.73 49.625 17.078 1 93.06 106 SER A CA 1
ATOM 819 C C . SER A 1 106 ? -6.297 49.156 17.344 1 93.06 106 SER A C 1
ATOM 821 O O . SER A 1 106 ? -5.465 49.938 17.797 1 93.06 106 SER A O 1
ATOM 823 N N . ILE A 1 107 ? -6.133 47.875 17.203 1 93.88 107 ILE A N 1
ATOM 824 C CA . ILE A 1 107 ? -4.777 47.344 17.25 1 93.88 107 ILE A CA 1
ATOM 825 C C . ILE A 1 107 ? -4.129 47.469 15.875 1 93.88 107 ILE A C 1
ATOM 827 O O . ILE A 1 107 ? -4.68 47 14.883 1 93.88 107 ILE A O 1
ATOM 831 N N . PRO A 1 108 ? -2.984 48.094 15.742 1 94.88 108 PRO A N 1
ATOM 832 C CA . PRO A 1 108 ? -2.379 48.375 14.445 1 94.88 108 PRO A CA 1
ATOM 833 C C . PRO A 1 108 ? -1.658 47.188 13.852 1 94.88 108 PRO A C 1
ATOM 835 O O . PRO A 1 108 ? -0.451 47.219 13.602 1 94.88 108 PRO A O 1
ATOM 838 N N . LEU A 1 109 ? -2.322 46.062 13.578 1 97.19 109 LEU A N 1
ATOM 839 C CA . LEU A 1 109 ? -1.855 44.812 12.961 1 97.19 109 LEU A CA 1
ATOM 840 C C . LEU A 1 109 ? -2.844 44.312 11.906 1 97.19 109 LEU A C 1
ATOM 842 O O . LEU A 1 109 ? -4.051 44.312 12.141 1 97.19 109 LEU A O 1
ATOM 846 N N . VAL A 1 110 ? -2.359 44.094 10.719 1 97.94 110 VAL A N 1
ATOM 847 C CA . VAL A 1 110 ? -3.199 43.594 9.633 1 97.94 110 VAL A CA 1
ATOM 848 C C . VAL A 1 110 ? -2.547 42.375 9 1 97.94 110 VAL A C 1
ATOM 850 O O . VAL A 1 110 ? -1.345 42.375 8.727 1 97.94 110 VAL A O 1
ATOM 853 N N . PHE A 1 111 ? -3.34 41.344 8.828 1 98.56 111 PHE A N 1
ATOM 854 C CA . PHE A 1 111 ? -2.877 40.156 8.133 1 98.56 111 PHE A CA 1
ATOM 855 C C . PHE A 1 111 ? -3.301 40.188 6.672 1 98.56 111 PHE A C 1
ATOM 857 O O . PHE A 1 111 ? -4.441 40.531 6.355 1 98.56 111 PHE A O 1
ATOM 864 N N . LYS A 1 112 ? -2.414 39.906 5.797 1 98.62 112 LYS A N 1
ATOM 865 C CA . LYS A 1 112 ? -2.66 39.594 4.391 1 98.62 112 LYS A CA 1
ATOM 866 C C . LYS A 1 112 ? -2.254 38.156 4.07 1 98.62 112 LYS A C 1
ATOM 868 O O . LYS A 1 112 ? -1.504 37.531 4.828 1 98.62 112 LYS A O 1
ATOM 873 N N . TYR A 1 113 ? -2.867 37.625 3.035 1 98.81 113 TYR A N 1
ATOM 874 C CA . TYR A 1 113 ? -2.5 36.25 2.691 1 98.81 113 TYR A CA 1
ATOM 875 C C . TYR A 1 113 ? -2.697 35.969 1.203 1 98.81 113 TYR A C 1
ATOM 877 O O . TYR A 1 113 ? -3.494 36.656 0.549 1 98.81 113 TYR A O 1
ATOM 885 N N . ASP A 1 114 ? -1.919 35.062 0.647 1 98.75 114 ASP A N 1
ATOM 886 C CA . ASP A 1 114 ? -2.137 34.406 -0.638 1 98.75 114 ASP A CA 1
ATOM 887 C C . ASP A 1 114 ? -2.314 32.906 -0.462 1 98.75 114 ASP A C 1
ATOM 889 O O . ASP A 1 114 ? -1.591 32.281 0.312 1 98.75 114 ASP A O 1
ATOM 893 N N . ILE A 1 115 ? -3.34 32.375 -1.055 1 98.88 115 ILE A N 1
ATOM 894 C CA . ILE A 1 115 ? -3.486 30.938 -1.113 1 98.88 115 ILE A CA 1
ATOM 895 C C . ILE A 1 115 ? -3.057 30.438 -2.488 1 98.88 115 ILE A C 1
ATOM 897 O O . ILE A 1 115 ? -3.596 30.859 -3.512 1 98.88 115 ILE A O 1
ATOM 901 N N . HIS A 1 116 ? -2.072 29.578 -2.531 1 98.5 116 HIS A N 1
ATOM 902 C CA . HIS A 1 116 ? -1.624 28.953 -3.771 1 98.5 116 HIS A CA 1
ATOM 903 C C . HIS A 1 116 ? -2.137 27.516 -3.883 1 98.5 116 HIS A C 1
ATOM 905 O O . HIS A 1 116 ? -1.799 26.672 -3.057 1 98.5 116 HIS A O 1
ATOM 911 N N . GLU A 1 117 ? -2.973 27.234 -4.848 1 98.06 117 GLU A N 1
ATOM 912 C CA . GLU A 1 117 ? -3.541 25.906 -5.105 1 98.06 117 GLU A CA 1
ATOM 913 C C . GLU A 1 117 ? -3.09 25.375 -6.457 1 98.06 117 GLU A C 1
ATOM 915 O O . GLU A 1 117 ? -3.238 26.047 -7.48 1 98.06 117 GLU A O 1
ATOM 920 N N . ALA A 1 118 ? -2.533 24.156 -6.434 1 97.06 118 ALA A N 1
ATOM 921 C CA . ALA A 1 118 ? -2.008 23.547 -7.652 1 97.06 118 ALA A CA 1
ATOM 922 C C . ALA A 1 118 ? -3.137 23.156 -8.602 1 97.06 118 ALA A C 1
ATOM 924 O O . ALA A 1 118 ? -2.984 23.234 -9.828 1 97.06 118 ALA A O 1
ATOM 925 N N . ALA A 1 119 ? -4.254 22.719 -8.07 1 96.44 119 ALA A N 1
ATOM 926 C CA . ALA A 1 119 ? -5.383 22.281 -8.883 1 96.44 119 ALA A CA 1
ATOM 927 C C . ALA A 1 119 ? -6.168 23.469 -9.43 1 96.44 119 ALA A C 1
ATOM 929 O O . ALA A 1 119 ? -5.809 24.625 -9.188 1 96.44 119 ALA A O 1
ATOM 930 N N . GLY A 1 120 ? -7.215 23.234 -10.195 1 96 120 GLY A N 1
ATOM 931 C CA . GLY A 1 120 ? -8.102 24.25 -10.734 1 96 120 GLY A CA 1
ATOM 932 C C . GLY A 1 120 ? -9.25 24.594 -9.797 1 96 120 GLY A C 1
ATOM 933 O O . GLY A 1 120 ? -9.414 23.953 -8.75 1 96 120 GLY A O 1
ATOM 934 N N . PRO A 1 121 ? -9.977 25.578 -10.164 1 97.19 121 PRO A N 1
ATOM 935 C CA . PRO A 1 121 ? -11.039 26.078 -9.289 1 97.19 121 PRO A CA 1
ATOM 936 C C . PRO A 1 121 ? -12.141 25.031 -9.062 1 97.19 121 PRO A C 1
ATOM 938 O O . PRO A 1 121 ? -12.812 25.062 -8.031 1 97.19 121 PRO A O 1
ATOM 941 N N . ASP A 1 122 ? -12.266 24.094 -9.961 1 95.38 122 ASP A N 1
ATOM 942 C CA . ASP A 1 122 ? -13.266 23.031 -9.812 1 95.38 122 ASP A CA 1
ATOM 943 C C . ASP A 1 122 ? -12.891 22.078 -8.68 1 95.38 122 ASP A C 1
ATOM 945 O O . ASP A 1 122 ? -13.719 21.297 -8.227 1 95.38 122 ASP A O 1
ATOM 949 N N . ARG A 1 123 ? -11.711 22.266 -8.188 1 97.06 123 ARG A N 1
ATOM 950 C CA . ARG A 1 123 ? -11.219 21.344 -7.164 1 97.06 123 ARG A CA 1
ATOM 951 C C . ARG A 1 123 ? -11.008 22.062 -5.836 1 97.06 123 ARG A C 1
ATOM 953 O O . ARG A 1 123 ? -10.25 21.594 -4.984 1 97.06 123 ARG A O 1
ATOM 960 N N . VAL A 1 124 ? -11.641 23.266 -5.668 1 98.38 124 VAL A N 1
ATOM 961 C CA . VAL A 1 124 ? -11.594 23.906 -4.359 1 98.38 124 VAL A CA 1
ATOM 962 C C . VAL A 1 124 ? -12.008 22.906 -3.279 1 98.38 124 VAL A C 1
ATOM 964 O O . VAL A 1 124 ? -12.945 22.125 -3.469 1 98.38 124 VAL A O 1
ATOM 967 N N . GLY A 1 125 ? -11.25 22.844 -2.236 1 98.25 125 GLY A N 1
ATOM 968 C CA . GLY A 1 125 ? -11.562 21.953 -1.131 1 98.25 125 GLY A CA 1
ATOM 969 C C . GLY A 1 125 ? -10.648 20.734 -1.052 1 98.25 125 GLY A C 1
ATOM 970 O O . GLY A 1 125 ? -10.602 20.062 -0.029 1 98.25 125 GLY A O 1
ATOM 971 N N . GLY A 1 126 ? -9.828 20.453 -2.125 1 97.44 126 GLY A N 1
ATOM 972 C CA . GLY A 1 126 ? -8.93 19.297 -2.107 1 97.44 126 GLY A CA 1
ATOM 973 C C . GLY A 1 126 ? -9.656 17.984 -1.956 1 97.44 126 GLY A C 1
ATOM 974 O O . GLY A 1 126 ? -10.43 17.578 -2.832 1 97.44 126 GLY A O 1
ATOM 975 N N . ARG A 1 127 ? -9.562 17.359 -0.792 1 97.62 127 ARG A N 1
ATOM 976 C CA . ARG A 1 127 ? -10.148 16.031 -0.576 1 97.62 127 ARG A CA 1
ATOM 977 C C . ARG A 1 127 ? -11.617 16.156 -0.17 1 97.62 127 ARG A C 1
ATOM 979 O O . ARG A 1 127 ? -12.312 15.141 -0.042 1 97.62 127 ARG A O 1
ATOM 986 N N . LEU A 1 128 ? -12.086 17.375 0.064 1 98.12 128 LEU A N 1
ATOM 987 C CA . LEU A 1 128 ? -13.516 17.641 -0.016 1 98.12 128 LEU A CA 1
ATOM 988 C C . LEU A 1 128 ? -13.969 17.766 -1.469 1 98.12 128 LEU A C 1
ATOM 990 O O . LEU A 1 128 ? -14.281 18.859 -1.934 1 98.12 128 LEU A O 1
ATOM 994 N N . PHE A 1 129 ? -14.008 16.703 -2.141 1 98.25 129 PHE A N 1
ATOM 995 C CA . PHE A 1 129 ? -14.281 16.672 -3.572 1 98.25 129 PHE A CA 1
ATOM 996 C C . PHE A 1 129 ? -15.602 15.961 -3.859 1 98.25 129 PHE A C 1
ATOM 998 O O . PHE A 1 129 ? -15.844 14.867 -3.354 1 98.25 129 PHE A O 1
ATOM 1005 N N . THR A 1 130 ? -16.5 16.625 -4.578 1 98.06 130 THR A N 1
ATOM 1006 C CA . THR A 1 130 ? -17.766 16.078 -5.07 1 98.06 130 THR A CA 1
ATOM 1007 C C . THR A 1 130 ? -17.797 16.109 -6.598 1 98.06 130 THR A C 1
ATOM 1009 O O . THR A 1 130 ? -17.531 17.141 -7.207 1 98.06 130 THR A O 1
ATOM 1012 N N . TYR A 1 131 ? -18.062 15 -7.176 1 97.56 131 TYR A N 1
ATOM 1013 C CA . TYR A 1 131 ? -18.219 14.953 -8.625 1 97.56 131 TYR A CA 1
ATOM 1014 C C . TYR A 1 131 ? -19.688 15.062 -9.016 1 97.56 131 TYR A C 1
ATOM 1016 O O . TYR A 1 131 ? -20.531 14.32 -8.5 1 97.56 131 TYR A O 1
ATOM 1024 N N . ASN A 1 132 ? -19.969 15.93 -9.859 1 96.5 132 ASN A N 1
ATOM 1025 C CA . ASN A 1 132 ? -21.328 16.141 -10.391 1 96.5 132 ASN A CA 1
ATOM 1026 C C . ASN A 1 132 ? -21.438 15.648 -11.828 1 96.5 132 ASN A C 1
ATOM 1028 O O . ASN A 1 132 ? -20.75 16.141 -12.719 1 96.5 132 ASN A O 1
ATOM 1032 N N . PHE A 1 133 ? -22.297 14.648 -12.047 1 95.62 133 PHE A N 1
ATOM 1033 C CA . PHE A 1 133 ? -22.484 14.078 -13.375 1 95.62 133 PHE A CA 1
ATOM 1034 C C . PHE A 1 133 ? -23.234 15.047 -14.273 1 95.62 133 PHE A C 1
ATOM 1036 O O . PHE A 1 133 ? -23.25 14.891 -15.5 1 95.62 133 PHE A O 1
ATOM 1043 N N . GLY A 1 134 ? -23.688 16.047 -13.695 1 84.31 134 GLY A N 1
ATOM 1044 C CA . GLY A 1 134 ? -24.5 17 -14.438 1 84.31 134 GLY A CA 1
ATOM 1045 C C . GLY A 1 134 ? -25.953 16.578 -14.555 1 84.31 134 GLY A C 1
ATOM 1046 O O . GLY A 1 134 ? -26.375 15.625 -13.898 1 84.31 134 GLY A O 1
ATOM 1047 N N . GLY A 1 135 ? -26.734 17.234 -15.195 1 67.31 135 GLY A N 1
ATOM 1048 C CA . GLY A 1 135 ? -28.141 16.969 -15.43 1 67.31 135 GLY A CA 1
ATOM 1049 C C . GLY A 1 135 ? -29.062 17.969 -14.742 1 67.31 135 GLY A C 1
ATOM 1050 O O . GLY A 1 135 ? -28.656 19.109 -14.484 1 67.31 135 GLY A O 1
ATOM 1051 N N . ARG A 1 136 ? -30.281 17.516 -14.625 1 58.22 136 ARG A N 1
ATOM 1052 C CA . ARG A 1 136 ? -31.328 18.391 -14.117 1 58.22 136 ARG A CA 1
ATOM 1053 C C . ARG A 1 136 ? -31.109 18.703 -12.641 1 58.22 136 ARG A C 1
ATOM 1055 O O . ARG A 1 136 ? -30.594 17.875 -11.891 1 58.22 136 ARG A O 1
ATOM 1062 N N . ARG A 1 137 ? -31.344 19.812 -12.234 1 58.88 137 ARG A N 1
ATOM 1063 C CA . ARG A 1 137 ? -31.219 20.297 -10.859 1 58.88 137 ARG A CA 1
ATOM 1064 C C . ARG A 1 137 ? -32.031 19.453 -9.906 1 58.88 137 ARG A C 1
ATOM 1066 O O . ARG A 1 137 ? -31.703 19.297 -8.734 1 58.88 137 ARG A O 1
ATOM 1073 N N . ASP A 1 138 ? -33 18.844 -10.398 1 67.94 138 ASP A N 1
ATOM 1074 C CA . ASP A 1 138 ? -33.906 18.156 -9.508 1 67.94 138 ASP A CA 1
ATOM 1075 C C . ASP A 1 138 ? -33.469 16.719 -9.266 1 67.94 138 ASP A C 1
ATOM 1077 O O . ASP A 1 138 ? -34.219 15.938 -8.648 1 67.94 138 ASP A O 1
ATOM 1081 N N . THR A 1 139 ? -32.344 16.453 -9.766 1 83.38 139 THR A N 1
ATOM 1082 C CA . THR A 1 139 ? -31.797 15.133 -9.445 1 83.38 139 THR A CA 1
ATOM 1083 C C . THR A 1 139 ? -30.516 15.25 -8.609 1 83.38 139 THR A C 1
ATOM 1085 O O . THR A 1 139 ? -29.859 16.297 -8.633 1 83.38 139 THR A O 1
ATOM 1088 N N . HIS A 1 140 ? -30.266 14.484 -7.777 1 93.25 140 HIS A N 1
ATOM 1089 C CA . HIS A 1 140 ? -29.062 14.406 -6.949 1 93.25 140 HIS A CA 1
ATOM 1090 C C . HIS A 1 140 ? -27.969 13.594 -7.641 1 93.25 140 HIS A C 1
ATOM 1092 O O . HIS A 1 140 ? -27.422 12.664 -7.051 1 93.25 140 HIS A O 1
ATOM 1098 N N . ASP A 1 141 ? -27.641 14 -8.914 1 95.88 141 ASP A N 1
ATOM 1099 C CA . ASP A 1 141 ? -26.719 13.227 -9.727 1 95.88 141 ASP A CA 1
ATOM 1100 C C . ASP A 1 141 ? -25.266 13.57 -9.383 1 95.88 141 ASP A C 1
ATOM 1102 O O . ASP A 1 141 ? -24.5 13.992 -10.25 1 95.88 141 ASP A O 1
ATOM 1106 N N . TYR A 1 142 ? -24.922 13.375 -8.133 1 96.88 142 TYR A N 1
ATOM 1107 C CA . TYR A 1 142 ? -23.562 13.602 -7.652 1 96.88 142 TYR A CA 1
ATOM 1108 C C . TYR A 1 142 ? -23.156 12.531 -6.637 1 96.88 142 TYR A C 1
ATOM 1110 O O . TYR A 1 142 ? -24 11.742 -6.199 1 96.88 142 TYR A O 1
ATOM 1118 N N . TYR A 1 143 ? -21.922 12.422 -6.352 1 97.69 143 TYR A N 1
ATOM 1119 C CA . TYR A 1 143 ? -21.438 11.656 -5.211 1 97.69 143 TYR A CA 1
ATOM 1120 C C . TYR A 1 143 ? -20.203 12.305 -4.609 1 97.69 143 TYR A C 1
ATOM 1122 O O . TYR A 1 143 ? -19.484 13.055 -5.285 1 97.69 143 TYR A O 1
ATOM 1130 N N . ASP A 1 144 ? -20.016 12.141 -3.398 1 98.31 144 ASP A N 1
ATOM 1131 C CA . ASP A 1 144 ? -18.797 12.594 -2.732 1 98.31 144 ASP A CA 1
ATOM 1132 C C . ASP A 1 144 ? -17.625 11.648 -3.004 1 98.31 144 ASP A C 1
ATOM 1134 O O . ASP A 1 144 ? -17.656 10.492 -2.582 1 98.31 144 ASP A O 1
ATOM 1138 N N . VAL A 1 145 ? -16.594 12.156 -3.641 1 98.38 145 VAL A N 1
ATOM 1139 C CA . VAL A 1 145 ? -15.391 11.375 -3.943 1 98.38 145 VAL A CA 1
ATOM 1140 C C . VAL A 1 145 ? -14.531 11.25 -2.689 1 98.38 145 VAL A C 1
ATOM 1142 O O . VAL A 1 145 ? -13.906 10.203 -2.461 1 98.38 145 VAL A O 1
ATOM 1145 N N . GLY A 1 146 ? -14.422 12.336 -1.935 1 97.81 146 GLY A N 1
ATOM 1146 C CA . GLY A 1 146 ? -13.711 12.344 -0.664 1 97.81 146 GLY A CA 1
ATOM 1147 C C . GLY A 1 146 ? -14.633 12.219 0.533 1 97.81 146 GLY A C 1
ATOM 1148 O O . GLY A 1 146 ? -15.469 11.305 0.589 1 97.81 146 GLY A O 1
ATOM 1149 N N . ALA A 1 147 ? -14.547 13.086 1.503 1 97.31 147 ALA A N 1
ATOM 1150 C CA . ALA A 1 147 ? -15.359 13.062 2.715 1 97.31 147 ALA A CA 1
ATOM 1151 C C . ALA A 1 147 ? -16.844 13.031 2.373 1 97.31 147 ALA A C 1
ATOM 1153 O O . ALA A 1 147 ? -17.312 13.773 1.505 1 97.31 147 ALA A O 1
ATOM 1154 N N . MET A 1 148 ? -17.609 12.133 3.139 1 97.38 148 MET A N 1
ATOM 1155 C CA . MET A 1 148 ? -18.984 11.969 2.684 1 97.38 148 MET A CA 1
ATOM 1156 C C . MET A 1 148 ? -19.969 12.062 3.854 1 97.38 148 MET A C 1
ATOM 1158 O O . MET A 1 148 ? -21.172 12.156 3.652 1 97.38 148 MET A O 1
ATOM 1162 N N . ARG A 1 149 ? -19.438 12.031 5.113 1 96.81 149 ARG A N 1
ATOM 1163 C CA . ARG A 1 149 ? -20.344 12.055 6.262 1 96.81 149 ARG A CA 1
ATOM 1164 C C . ARG A 1 149 ? -19.672 12.711 7.465 1 96.81 149 ARG A C 1
ATOM 1166 O O . ARG A 1 149 ? -18.453 12.711 7.578 1 96.81 149 ARG A O 1
ATOM 1173 N N . PHE A 1 150 ? -20.453 13.25 8.367 1 96.62 150 PHE A N 1
ATOM 1174 C CA . PHE A 1 150 ? -20.016 14.016 9.523 1 96.62 150 PHE A CA 1
ATOM 1175 C C . PHE A 1 150 ? -20.812 13.641 10.766 1 96.62 150 PHE A C 1
ATOM 1177 O O . PHE A 1 150 ? -22.031 13.891 10.82 1 96.62 150 PHE A O 1
ATOM 1184 N N . PRO A 1 151 ? -20.188 13.023 11.75 1 93.62 151 PRO A N 1
ATOM 1185 C CA . PRO A 1 151 ? -20.891 12.719 12.992 1 93.62 151 PRO A CA 1
ATOM 1186 C C . PRO A 1 151 ? -21.016 13.938 13.906 1 93.62 151 PRO A C 1
ATOM 1188 O O . PRO A 1 151 ? -20.031 14.633 14.156 1 93.62 151 PRO A O 1
ATOM 1191 N N . ASP A 1 152 ? -22.203 14.195 14.328 1 93.81 152 ASP A N 1
ATOM 1192 C CA . ASP A 1 152 ? -22.422 15.297 15.266 1 93.81 152 ASP A CA 1
ATOM 1193 C C . ASP A 1 152 ? -22.141 14.852 16.703 1 93.81 152 ASP A C 1
ATOM 1195 O O . ASP A 1 152 ? -23.062 14.469 17.438 1 93.81 152 ASP A O 1
ATOM 1199 N N . ASN A 1 153 ? -20.922 14.922 17.141 1 89.75 153 ASN A N 1
ATOM 1200 C CA . ASN A 1 153 ? -20.453 14.57 18.469 1 89.75 153 ASN A CA 1
ATOM 1201 C C . ASN A 1 153 ? -19.453 15.594 19 1 89.75 153 ASN A C 1
ATOM 1203 O O . ASN A 1 153 ? -19.094 16.531 18.297 1 89.75 153 ASN A O 1
ATOM 1207 N N . PRO A 1 154 ? -19 15.516 20.219 1 87.25 154 PRO A N 1
ATOM 1208 C CA . PRO A 1 154 ? -18.141 16.547 20.812 1 87.25 154 PRO A CA 1
ATOM 1209 C C . PRO A 1 154 ? -16.812 16.688 20.078 1 87.25 154 PRO A C 1
ATOM 1211 O O . PRO A 1 154 ? -16.25 17.797 20.016 1 87.25 154 PRO A O 1
ATOM 1214 N N . VAL A 1 155 ? -16.328 15.672 19.5 1 89.19 155 VAL A N 1
ATOM 1215 C CA . VAL A 1 155 ? -15.062 15.695 18.781 1 89.19 155 VAL A CA 1
ATOM 1216 C C . VAL A 1 155 ? -15.18 16.594 17.547 1 89.19 155 VAL A C 1
ATOM 1218 O O . VAL A 1 155 ? -14.242 17.312 17.188 1 89.19 155 VAL A O 1
ATOM 1221 N N . MET A 1 156 ? -16.406 16.625 16.953 1 93.31 156 MET A N 1
ATOM 1222 C CA . MET A 1 156 ? -16.625 17.328 15.688 1 93.31 156 MET A CA 1
ATOM 1223 C C . MET A 1 156 ? -17.203 18.719 15.93 1 93.31 156 MET A C 1
ATOM 1225 O O . MET A 1 156 ? -17.641 19.375 14.992 1 93.31 156 MET A O 1
ATOM 1229 N N . LYS A 1 157 ? -17.188 19.203 17.141 1 94.19 157 LYS A N 1
ATOM 1230 C CA . LYS A 1 157 ? -17.844 20.453 17.516 1 94.19 157 LYS A CA 1
ATOM 1231 C C . LYS A 1 157 ? -17.375 21.609 16.625 1 94.19 157 LYS A C 1
ATOM 1233 O O . LYS A 1 157 ? -18.188 22.406 16.141 1 94.19 157 LYS A O 1
ATOM 1238 N N . ARG A 1 158 ? -16.094 21.75 16.438 1 97.19 158 ARG A N 1
ATOM 1239 C CA . ARG A 1 158 ? -15.562 22.859 15.648 1 97.19 158 ARG A CA 1
ATOM 1240 C C . ARG A 1 158 ? -16.062 22.797 14.203 1 97.19 158 ARG A C 1
ATOM 1242 O O . ARG A 1 158 ? -16.312 23.844 13.586 1 97.19 158 ARG A O 1
ATOM 1249 N N . THR A 1 159 ? -16.172 21.609 13.617 1 98.19 159 THR A N 1
ATOM 1250 C CA . THR A 1 159 ? -16.703 21.438 12.266 1 98.19 159 THR A CA 1
ATOM 1251 C C . THR A 1 159 ? -18.156 21.891 12.203 1 98.19 159 THR A C 1
ATOM 1253 O O . THR A 1 159 ? -18.562 22.594 11.273 1 98.19 159 THR A O 1
ATOM 1256 N N . PHE A 1 160 ? -18.938 21.547 13.18 1 97.94 160 PHE A N 1
ATOM 1257 C CA . PHE A 1 160 ? -20.344 21.906 13.188 1 97.94 160 PHE A CA 1
ATOM 1258 C C . PHE A 1 160 ? -20.531 23.391 13.461 1 97.94 160 PHE A C 1
ATOM 1260 O O . PHE A 1 160 ? -21.453 24.016 12.945 1 97.94 160 PHE A O 1
ATOM 1267 N N . ASP A 1 161 ? -19.625 23.969 14.305 1 98.31 161 ASP A N 1
ATOM 1268 C CA . ASP A 1 161 ? -19.625 25.422 14.453 1 98.31 161 ASP A CA 1
ATOM 1269 C C . ASP A 1 161 ? -19.344 26.109 13.117 1 98.31 161 ASP A C 1
ATOM 1271 O O . ASP A 1 161 ? -19.938 27.156 12.82 1 98.31 161 ASP A O 1
ATOM 1275 N N . LEU A 1 162 ? -18.422 25.547 12.367 1 98.81 162 LEU A N 1
ATOM 1276 C CA . LEU A 1 162 ? -18.125 26.094 11.047 1 98.81 162 LEU A CA 1
ATOM 1277 C C . LEU A 1 162 ? -19.328 26 10.133 1 98.81 162 LEU A C 1
ATOM 1279 O O . LEU A 1 162 ? -19.641 26.938 9.398 1 98.81 162 LEU A O 1
ATOM 1283 N N . PHE A 1 163 ? -20.047 24.828 10.141 1 98.75 163 PHE A N 1
ATOM 1284 C CA . PHE A 1 163 ? -21.297 24.703 9.398 1 98.75 163 PHE A CA 1
ATOM 1285 C C . PHE A 1 163 ? -22.25 25.844 9.758 1 98.75 163 PHE A C 1
ATOM 1287 O O . PHE A 1 163 ? -22.844 26.453 8.875 1 98.75 163 PHE A O 1
ATOM 1294 N N . GLY A 1 164 ? -22.375 26.062 11.039 1 98.25 164 GLY A N 1
ATOM 1295 C CA . GLY A 1 164 ? -23.25 27.125 11.5 1 98.25 164 GLY A CA 1
ATOM 1296 C C . GLY A 1 164 ? -22.828 28.5 10.992 1 98.25 164 GLY A C 1
ATOM 1297 O O . GLY A 1 164 ? -23.656 29.266 10.516 1 98.25 164 GLY A O 1
ATOM 1298 N N . LYS A 1 165 ? -21.547 28.766 11.133 1 98.19 165 LYS A N 1
ATOM 1299 C CA . LYS A 1 165 ? -20.984 30.047 10.695 1 98.19 165 LYS A CA 1
ATOM 1300 C C . LYS A 1 165 ? -21.266 30.281 9.211 1 98.19 165 LYS A C 1
ATOM 1302 O O . LYS A 1 165 ? -21.438 31.422 8.781 1 98.19 165 LYS A O 1
ATOM 1307 N N . LEU A 1 166 ? -21.359 29.25 8.406 1 98.69 166 LEU A N 1
ATOM 1308 C CA . LEU A 1 166 ? -21.5 29.344 6.957 1 98.69 166 LEU A CA 1
ATOM 1309 C C . LEU A 1 166 ? -22.969 29.156 6.551 1 98.69 166 LEU A C 1
ATOM 1311 O O . LEU A 1 166 ? -23.266 28.953 5.367 1 98.69 166 LEU A O 1
ATOM 1315 N N . ASP A 1 167 ? -23.875 29.094 7.496 1 97.75 167 ASP A N 1
ATOM 1316 C CA . ASP A 1 167 ? -25.312 28.969 7.285 1 97.75 167 ASP A CA 1
ATOM 1317 C C . ASP A 1 167 ? -25.656 27.641 6.609 1 97.75 167 ASP A C 1
ATOM 1319 O O . ASP A 1 167 ? -26.438 27.609 5.66 1 97.75 167 ASP A O 1
ATOM 1323 N N . MET A 1 168 ? -24.938 26.656 6.961 1 98.56 168 MET A N 1
ATOM 1324 C CA . MET A 1 168 ? -25.234 25.281 6.547 1 98.56 168 MET A CA 1
ATOM 1325 C C . MET A 1 168 ? -26.094 24.578 7.594 1 98.56 168 MET A C 1
ATOM 1327 O O . MET A 1 168 ? -25.562 23.875 8.453 1 98.56 168 MET A O 1
ATOM 1331 N N . ASN A 1 169 ? -27.328 24.625 7.473 1 97.38 169 ASN A N 1
ATOM 1332 C CA . ASN A 1 169 ? -28.266 24.266 8.539 1 97.38 169 ASN A CA 1
ATOM 1333 C C . ASN A 1 169 ? -28.75 22.828 8.375 1 97.38 169 ASN A C 1
ATOM 1335 O O . ASN A 1 169 ? -28.875 22.328 7.254 1 97.38 169 ASN A O 1
ATOM 1339 N N . LYS A 1 170 ? -29.016 22.203 9.523 1 97.75 170 LYS A N 1
ATOM 1340 C CA . LYS A 1 170 ? -29.609 20.859 9.547 1 97.75 170 LYS A CA 1
ATOM 1341 C C . LYS A 1 170 ? -31.062 20.891 9.07 1 97.75 170 LYS A C 1
ATOM 1343 O O . LYS A 1 170 ? -31.812 21.812 9.406 1 97.75 170 LYS A O 1
ATOM 1348 N N . THR A 1 171 ? -31.375 19.984 8.234 1 96.69 171 THR A N 1
ATOM 1349 C CA . THR A 1 171 ? -32.75 19.828 7.785 1 96.69 171 THR A CA 1
ATOM 1350 C C . THR A 1 171 ? -33.031 18.375 7.371 1 96.69 171 THR A C 1
ATOM 1352 O O . THR A 1 171 ? -32.156 17.516 7.535 1 96.69 171 THR A O 1
ATOM 1355 N N . ASP A 1 172 ? -34.281 18.109 7.047 1 93.38 172 ASP A N 1
ATOM 1356 C CA . ASP A 1 172 ? -34.719 16.812 6.539 1 93.38 172 ASP A CA 1
ATOM 1357 C C . ASP A 1 172 ? -35.438 16.953 5.203 1 93.38 172 ASP A C 1
ATOM 1359 O O . ASP A 1 172 ? -36.344 17.797 5.062 1 93.38 172 ASP A O 1
ATOM 1363 N N . LEU A 1 173 ? -35.094 16.172 4.266 1 92.5 173 LEU A N 1
ATOM 1364 C CA . LEU A 1 173 ? -35.625 16.312 2.922 1 92.5 173 LEU A CA 1
ATOM 1365 C C . LEU A 1 173 ? -37.094 15.875 2.879 1 92.5 173 LEU A C 1
ATOM 1367 O O . LEU A 1 173 ? -37.812 16.234 1.96 1 92.5 173 LEU A O 1
ATOM 1371 N N . LYS A 1 174 ? -37.438 15.062 3.814 1 91.31 174 LYS A N 1
ATOM 1372 C CA . LYS A 1 174 ? -38.844 14.68 3.893 1 91.31 174 LYS A CA 1
ATOM 1373 C C . LYS A 1 174 ? -39.719 15.883 4.188 1 91.31 174 LYS A C 1
ATOM 1375 O O . LYS A 1 174 ? -40.781 16.047 3.574 1 91.31 174 LYS A O 1
ATOM 1380 N N . THR A 1 175 ? -39.281 16.672 5.035 1 94.56 175 THR A N 1
ATOM 1381 C CA . THR A 1 175 ? -40.062 17.828 5.469 1 94.56 175 THR A CA 1
ATOM 1382 C C . THR A 1 175 ? -39.688 19.062 4.645 1 94.56 175 THR A C 1
ATOM 1384 O O . THR A 1 175 ? -40.531 19.969 4.488 1 94.56 175 THR A O 1
ATOM 1387 N N . ASN A 1 176 ? -38.5 19.078 4.109 1 94.81 176 ASN A N 1
ATOM 1388 C CA . ASN A 1 176 ? -38.031 20.203 3.307 1 94.81 176 ASN A CA 1
ATOM 1389 C C . ASN A 1 176 ? -37.406 19.734 1.996 1 94.81 176 ASN A C 1
ATOM 1391 O O . ASN A 1 176 ? -36.188 19.875 1.797 1 94.81 176 ASN A O 1
ATOM 1395 N N . PRO A 1 177 ? -38.188 19.328 1.056 1 91.12 177 PRO A N 1
ATOM 1396 C CA . PRO A 1 177 ? -37.656 18.766 -0.19 1 91.12 177 PRO A CA 1
ATOM 1397 C C . PRO A 1 177 ? -36.906 19.781 -1.03 1 91.12 177 PRO A C 1
ATOM 1399 O O . PRO A 1 177 ? -36.125 19.406 -1.901 1 91.12 177 PRO A O 1
ATOM 1402 N N . ASN A 1 178 ? -37.125 21.094 -0.745 1 91.44 178 ASN A N 1
ATOM 1403 C CA . ASN A 1 178 ? -36.469 22.141 -1.536 1 91.44 178 ASN A CA 1
ATOM 1404 C C . ASN A 1 178 ? -35.312 22.766 -0.778 1 91.44 178 ASN A C 1
ATOM 1406 O O . ASN A 1 178 ? -34.969 23.922 -1.03 1 91.44 178 ASN A O 1
ATOM 1410 N N . ALA A 1 179 ? -34.812 22.031 0.184 1 94.56 179 ALA A N 1
ATOM 1411 C CA . ALA A 1 179 ? -33.656 22.547 0.923 1 94.56 179 ALA A CA 1
ATOM 1412 C C . ALA A 1 179 ? -32.5 22.906 -0.022 1 94.56 179 ALA A C 1
ATOM 1414 O O . ALA A 1 179 ? -32.25 22.203 -1.007 1 94.56 179 ALA A O 1
ATOM 1415 N N . PRO A 1 180 ? -31.828 24.016 0.19 1 94.44 180 PRO A N 1
ATOM 1416 C CA . PRO A 1 180 ? -30.734 24.406 -0.698 1 94.44 180 PRO A CA 1
ATOM 1417 C C . PRO A 1 180 ? -29.484 23.531 -0.518 1 94.44 180 PRO A C 1
ATOM 1419 O O . PRO A 1 180 ? -29.281 22.969 0.554 1 94.44 180 PRO A O 1
ATOM 1422 N N . ASP A 1 181 ? -28.703 23.516 -1.578 1 94.75 181 ASP A N 1
ATOM 1423 C CA . ASP A 1 181 ? -27.391 22.906 -1.447 1 94.75 181 ASP A CA 1
ATOM 1424 C C . ASP A 1 181 ? -26.625 23.5 -0.274 1 94.75 181 ASP A C 1
ATOM 1426 O O . ASP A 1 181 ? -26.703 24.703 -0.026 1 94.75 181 ASP A O 1
ATOM 1430 N N . GLY A 1 182 ? -25.875 22.688 0.396 1 97.12 182 GLY A N 1
ATOM 1431 C CA . GLY A 1 182 ? -25.141 23.141 1.575 1 97.12 182 GLY A CA 1
ATOM 1432 C C . GLY A 1 182 ? -25.844 22.812 2.873 1 97.12 182 GLY A C 1
ATOM 1433 O O . GLY A 1 182 ? -25.25 22.859 3.947 1 97.12 182 GLY A O 1
ATOM 1434 N N . SER A 1 183 ? -27.125 22.391 2.801 1 97.88 183 SER A N 1
ATOM 1435 C CA . SER A 1 183 ? -27.844 21.953 3.992 1 97.88 183 SER A CA 1
ATOM 1436 C C . SER A 1 183 ? -27.266 20.641 4.527 1 97.88 183 SER A C 1
ATOM 1438 O O . SER A 1 183 ? -26.734 19.828 3.768 1 97.88 183 SER A O 1
ATOM 1440 N N . LEU A 1 184 ? -27.359 20.453 5.848 1 98.5 184 LEU A N 1
ATOM 1441 C CA . LEU A 1 184 ? -27 19.188 6.477 1 98.5 184 LEU A CA 1
ATOM 1442 C C . LEU A 1 184 ? -28.203 18.281 6.594 1 98.5 184 LEU A C 1
ATOM 1444 O O . LEU A 1 184 ? -29.203 18.641 7.23 1 98.5 184 LEU A O 1
ATOM 1448 N N . ILE A 1 185 ? -28.156 17.141 5.957 1 97.25 185 ILE A N 1
ATOM 1449 C CA . ILE A 1 185 ? -29.266 16.188 6.02 1 97.25 185 ILE A CA 1
ATOM 1450 C C . ILE A 1 185 ? -28.797 14.891 6.68 1 97.25 185 ILE A C 1
ATOM 1452 O O . ILE A 1 185 ? -27.594 14.602 6.699 1 97.25 185 ILE A O 1
ATOM 1456 N N . PRO A 1 186 ? -29.688 14.102 7.23 1 95.69 186 PRO A N 1
ATOM 1457 C CA . PRO A 1 186 ? -29.266 12.859 7.887 1 95.69 186 PRO A CA 1
ATOM 1458 C C . PRO A 1 186 ? -28.531 11.914 6.945 1 95.69 186 PRO A C 1
ATOM 1460 O O . PRO A 1 186 ? -28.906 11.781 5.777 1 95.69 186 PRO A O 1
ATOM 1463 N N . TYR A 1 187 ? -27.469 11.375 7.395 1 95.94 187 TYR A N 1
ATOM 1464 C CA . TYR A 1 187 ? -26.75 10.289 6.738 1 95.94 187 TYR A CA 1
ATOM 1465 C C . TYR A 1 187 ? -27.125 8.945 7.363 1 95.94 187 TYR A C 1
ATOM 1467 O O . TYR A 1 187 ? -26.875 8.719 8.547 1 95.94 187 TYR A O 1
ATOM 1475 N N . TYR A 1 188 ? -27.688 8.07 6.594 1 93.25 188 TYR A N 1
ATOM 1476 C CA . TYR A 1 188 ? -28.094 6.758 7.094 1 93.25 188 TYR A CA 1
ATOM 1477 C C . TYR A 1 188 ? -26.984 5.727 6.883 1 93.25 188 TYR A C 1
ATOM 1479 O O . TYR A 1 188 ? -26.734 5.297 5.75 1 93.25 188 TYR A O 1
ATOM 1487 N N . MET A 1 189 ? -26.406 5.25 7.984 1 89 189 MET A N 1
ATOM 1488 C CA . MET A 1 189 ? -25.312 4.297 7.93 1 89 189 MET A CA 1
ATOM 1489 C C . MET A 1 189 ? -25.812 2.902 7.562 1 89 189 MET A C 1
ATOM 1491 O O . MET A 1 189 ? -25.047 2.068 7.082 1 89 189 MET A O 1
ATOM 1495 N N . GLN A 1 190 ? -27.047 2.633 7.918 1 90.12 190 GLN A N 1
ATOM 1496 C CA . GLN A 1 190 ? -27.75 1.378 7.633 1 90.12 190 GLN A CA 1
ATOM 1497 C C . GLN A 1 190 ? -29.109 1.632 6.988 1 90.12 190 GLN A C 1
ATOM 1499 O O . GLN A 1 190 ? -29.703 2.691 7.188 1 90.12 190 GLN A O 1
ATOM 1504 N N . ASN A 1 191 ? -29.547 0.635 6.23 1 90.44 191 ASN A N 1
ATOM 1505 C CA . ASN A 1 191 ? -30.875 0.756 5.633 1 90.44 191 ASN A CA 1
ATOM 1506 C C . ASN A 1 191 ? -31.953 0.968 6.695 1 90.44 191 ASN A C 1
ATOM 1508 O O . ASN A 1 191 ? -32.188 0.1 7.539 1 90.44 191 ASN A O 1
ATOM 1512 N N . GLY A 1 192 ? -32.562 2.031 6.66 1 82.94 192 GLY A N 1
ATOM 1513 C CA . GLY A 1 192 ? -33.594 2.361 7.645 1 82.94 192 GLY A CA 1
ATOM 1514 C C . GLY A 1 192 ? -33.031 3.076 8.859 1 82.94 192 GLY A C 1
ATOM 1515 O O . GLY A 1 192 ? -33.781 3.434 9.773 1 82.94 192 GLY A O 1
ATOM 1516 N N . GLY A 1 193 ? -31.859 3.408 8.812 1 74.19 193 GLY A N 1
ATOM 1517 C CA . GLY A 1 193 ? -31.219 4.121 9.906 1 74.19 193 GLY A CA 1
ATOM 1518 C C . GLY A 1 193 ? -30.719 3.203 11.008 1 74.19 193 GLY A C 1
ATOM 1519 O O . GLY A 1 193 ? -30.828 1.98 10.898 1 74.19 193 GLY A O 1
ATOM 1520 N N . THR A 1 194 ? -30.172 3.814 11.977 1 62.75 194 THR A N 1
ATOM 1521 C CA . THR A 1 194 ? -29.562 3.082 13.07 1 62.75 194 THR A CA 1
ATOM 1522 C C . THR A 1 194 ? -30.594 2.234 13.812 1 62.75 194 THR A C 1
ATOM 1524 O O . THR A 1 194 ? -31.656 2.727 14.172 1 62.75 194 THR A O 1
ATOM 1527 N N . GLY A 1 195 ? -30.328 1.057 13.938 1 64.31 195 GLY A N 1
ATOM 1528 C CA . GLY A 1 195 ? -31.203 0.16 14.68 1 64.31 195 GLY A CA 1
ATOM 1529 C C . GLY A 1 195 ? -32.25 -0.494 13.812 1 64.31 195 GLY A C 1
ATOM 1530 O O . GLY A 1 195 ? -33.031 -1.33 14.297 1 64.31 195 GLY A O 1
ATOM 1531 N N . SER A 1 196 ? -32.312 -0.118 12.539 1 72.94 196 SER A N 1
ATOM 1532 C CA . SER A 1 196 ? -33.281 -0.711 11.641 1 72.94 196 SER A CA 1
ATOM 1533 C C . SER A 1 196 ? -32.938 -2.166 11.336 1 72.94 196 SER A C 1
ATOM 1535 O O . SER A 1 196 ? -31.781 -2.559 11.367 1 72.94 196 SER A O 1
ATOM 1537 N N . LEU A 1 197 ? -33.938 -2.914 11.164 1 73.81 197 LEU A N 1
ATOM 1538 C CA . LEU A 1 197 ? -33.75 -4.32 10.805 1 73.81 197 LEU A CA 1
ATOM 1539 C C . LEU A 1 197 ? -34.031 -4.543 9.32 1 73.81 197 LEU A C 1
ATOM 1541 O O . LEU A 1 197 ? -34.156 -5.688 8.875 1 73.81 197 LEU A O 1
ATOM 1545 N N . ALA A 1 198 ? -34.031 -3.385 8.641 1 88.25 198 ALA A N 1
ATOM 1546 C CA . ALA A 1 198 ? -34.219 -3.529 7.195 1 88.25 198 ALA A CA 1
ATOM 1547 C C . ALA A 1 198 ? -33.031 -4.254 6.562 1 88.25 198 ALA A C 1
ATOM 1549 O O . ALA A 1 198 ? -31.891 -4.078 6.988 1 88.25 198 ALA A O 1
ATOM 1550 N N . LYS A 1 199 ? -33.344 -5.004 5.605 1 92.38 199 LYS A N 1
ATOM 1551 C CA . LYS A 1 199 ? -32.312 -5.887 5.027 1 92.38 199 LYS A CA 1
ATOM 1552 C C . LYS A 1 199 ? -31.359 -5.105 4.141 1 92.38 199 LYS A C 1
ATOM 1554 O O . LYS A 1 199 ? -31.75 -4.125 3.502 1 92.38 199 LYS A O 1
ATOM 1559 N N . GLN A 1 200 ? -30.172 -5.508 4.117 1 95.44 200 GLN A N 1
ATOM 1560 C CA . GLN A 1 200 ? -29.094 -5.086 3.234 1 95.44 200 GLN A CA 1
ATOM 1561 C C . GLN A 1 200 ? -28.328 -6.293 2.686 1 95.44 200 GLN A C 1
ATOM 1563 O O . GLN A 1 200 ? -28.375 -7.375 3.268 1 95.44 200 GLN A O 1
ATOM 1568 N N . PRO A 1 201 ? -27.734 -6.117 1.555 1 97.69 201 PRO A N 1
ATOM 1569 C CA . PRO A 1 201 ? -27.062 -7.281 0.969 1 97.69 201 PRO A CA 1
ATOM 1570 C C . PRO A 1 201 ? -25.688 -7.523 1.565 1 97.69 201 PRO A C 1
ATOM 1572 O O . PRO A 1 201 ? -24.922 -6.578 1.76 1 97.69 201 PRO A O 1
ATOM 1575 N N . TRP A 1 202 ? -25.391 -8.781 1.882 1 97.88 202 TRP A N 1
ATOM 1576 C CA . TRP A 1 202 ? -24.078 -9.289 2.289 1 97.88 202 TRP A CA 1
ATOM 1577 C C . TRP A 1 202 ? -23.609 -10.391 1.347 1 97.88 202 TRP A C 1
ATOM 1579 O O . TRP A 1 202 ? -24.312 -11.391 1.148 1 97.88 202 TRP A O 1
ATOM 1589 N N . CYS A 1 203 ? -22.438 -10.211 0.746 1 98.19 203 CYS A N 1
ATOM 1590 C CA . CYS A 1 203 ? -21.938 -11.234 -0.16 1 98.19 203 CYS A CA 1
ATOM 1591 C C . CYS A 1 203 ? -20.484 -11.562 0.158 1 98.19 203 CYS A C 1
ATOM 1593 O O . CYS A 1 203 ? -19.578 -10.75 -0.078 1 98.19 203 CYS A O 1
ATOM 1595 N N . TYR A 1 204 ? -20.234 -12.734 0.664 1 97.56 204 TYR A N 1
ATOM 1596 C CA . TYR A 1 204 ? -18.906 -13.25 0.976 1 97.56 204 TYR A CA 1
ATOM 1597 C C . TYR A 1 204 ? -18.766 -14.695 0.509 1 97.56 204 TYR A C 1
ATOM 1599 O O . TYR A 1 204 ? -19.703 -15.484 0.587 1 97.56 204 TYR A O 1
ATOM 1607 N N . ASN A 1 205 ? -17.562 -15.039 -0.05 1 96.69 205 ASN A N 1
ATOM 1608 C CA . ASN A 1 205 ? -17.297 -16.375 -0.556 1 96.69 205 ASN A CA 1
ATOM 1609 C C . ASN A 1 205 ? -18.359 -16.828 -1.556 1 96.69 205 ASN A C 1
ATOM 1611 O O . ASN A 1 205 ? -18.828 -17.969 -1.508 1 96.69 205 ASN A O 1
ATOM 1615 N N . ASP A 1 206 ? -18.844 -15.898 -2.355 1 95.12 206 ASP A N 1
ATOM 1616 C CA . ASP A 1 206 ? -19.766 -16.125 -3.455 1 95.12 206 ASP A CA 1
ATOM 1617 C C . ASP A 1 206 ? -21.172 -16.453 -2.932 1 95.12 206 ASP A C 1
ATOM 1619 O O . ASP A 1 206 ? -22 -16.969 -3.674 1 95.12 206 ASP A O 1
ATOM 1623 N N . ILE A 1 207 ? -21.375 -16.25 -1.622 1 96.62 207 ILE A N 1
ATOM 1624 C CA . ILE A 1 207 ? -22.672 -16.484 -1.014 1 96.62 207 ILE A CA 1
ATOM 1625 C C . ILE A 1 207 ? -23.328 -15.156 -0.652 1 96.62 207 ILE A C 1
ATOM 1627 O O . ILE A 1 207 ? -22.734 -14.336 0.056 1 96.62 207 ILE A O 1
ATOM 1631 N N . THR A 1 208 ? -24.547 -14.922 -1.167 1 97.56 208 THR A N 1
ATOM 1632 C CA . THR A 1 208 ? -25.281 -13.695 -0.877 1 97.56 208 THR A CA 1
ATOM 1633 C C . THR A 1 208 ? -26.422 -13.969 0.105 1 97.56 208 THR A C 1
ATOM 1635 O O . THR A 1 208 ? -27.25 -14.852 -0.129 1 97.56 208 THR A O 1
ATOM 1638 N N . ILE A 1 209 ? -26.375 -13.305 1.231 1 97.38 209 ILE A N 1
ATOM 1639 C CA . ILE A 1 209 ? -27.422 -13.375 2.248 1 97.38 209 ILE A CA 1
ATOM 1640 C C . ILE A 1 209 ? -27.844 -11.961 2.654 1 97.38 209 ILE A C 1
ATOM 1642 O O . ILE A 1 209 ? -27 -11.078 2.801 1 97.38 209 ILE A O 1
ATOM 1646 N N . TRP A 1 210 ? -29.125 -11.742 2.744 1 96.25 210 TRP A N 1
ATOM 1647 C CA . TRP A 1 210 ? -29.656 -10.43 3.098 1 96.25 210 TRP A CA 1
ATOM 1648 C C . TRP A 1 210 ? -30.016 -10.367 4.578 1 96.25 210 TRP A C 1
ATOM 1650 O O . TRP A 1 210 ? -30.547 -11.328 5.133 1 96.25 210 TRP A O 1
ATOM 1660 N N . GLY A 1 211 ? -29.594 -9.336 5.277 1 94.5 211 GLY A N 1
ATOM 1661 C CA . GLY A 1 211 ? -29.906 -9.109 6.68 1 94.5 211 GLY A CA 1
ATOM 1662 C C . GLY A 1 211 ? -29.531 -7.715 7.152 1 94.5 211 GLY A C 1
ATOM 1663 O O . GLY A 1 211 ? -28.672 -7.062 6.562 1 94.5 211 GLY A O 1
ATOM 1664 N N . GLY A 1 212 ? -30.172 -7.273 8.188 1 92.12 212 GLY A N 1
ATOM 1665 C CA . GLY A 1 212 ? -29.938 -5.938 8.711 1 92.12 212 GLY A CA 1
ATOM 1666 C C . GLY A 1 212 ? -28.641 -5.816 9.484 1 92.12 212 GLY A C 1
ATOM 1667 O O . GLY A 1 212 ? -28.125 -4.711 9.672 1 92.12 212 GLY A O 1
ATOM 1668 N N . SER A 1 213 ? -28.141 -6.906 9.961 1 90.94 213 SER A N 1
ATOM 1669 C CA . SER A 1 213 ? -26.891 -7.008 10.703 1 90.94 213 SER A CA 1
ATOM 1670 C C . SER A 1 213 ? -26.234 -8.367 10.492 1 90.94 213 SER A C 1
ATOM 1672 O O . SER A 1 213 ? -26.828 -9.273 9.914 1 90.94 213 SER A O 1
ATOM 1674 N N . TYR A 1 214 ? -25 -8.484 10.914 1 91.31 214 TYR A N 1
ATOM 1675 C CA . TYR A 1 214 ? -24.328 -9.781 10.836 1 91.31 214 TYR A CA 1
ATOM 1676 C C . TYR A 1 214 ? -25.109 -10.844 11.586 1 91.31 214 TYR A C 1
ATOM 1678 O O . TYR A 1 214 ? -25.203 -11.992 11.141 1 91.31 214 TYR A O 1
ATOM 1686 N N . GLN A 1 215 ? -25.672 -10.492 12.734 1 91 215 GLN A N 1
ATOM 1687 C CA . GLN A 1 215 ? -26.469 -11.43 13.531 1 91 215 GLN A CA 1
ATOM 1688 C C . GLN A 1 215 ? -27.719 -11.875 12.766 1 91 215 GLN A C 1
ATOM 1690 O O . GLN A 1 215 ? -28.109 -13.039 12.836 1 91 215 GLN A O 1
ATOM 1695 N N . ASN A 1 216 ? -28.328 -10.922 12.062 1 92.12 216 ASN A N 1
ATOM 1696 C CA . ASN A 1 216 ? -29.484 -11.273 11.242 1 92.12 216 ASN A CA 1
ATOM 1697 C C . ASN A 1 216 ? -29.094 -12.227 10.109 1 92.12 216 ASN A C 1
ATOM 1699 O O . ASN A 1 216 ? -29.859 -13.133 9.773 1 92.12 216 ASN A O 1
ATOM 1703 N N . VAL A 1 217 ? -27.938 -11.984 9.539 1 94.19 217 VAL A N 1
ATOM 1704 C CA . VAL A 1 217 ? -27.438 -12.836 8.469 1 94.19 217 VAL A CA 1
ATOM 1705 C C . VAL A 1 217 ? -27.203 -14.25 9 1 94.19 217 VAL A C 1
ATOM 1707 O O . VAL A 1 217 ? -27.562 -15.234 8.344 1 94.19 217 VAL A O 1
ATOM 1710 N N . ARG A 1 218 ? -26.641 -14.375 10.164 1 93.69 218 ARG A N 1
ATOM 1711 C CA . ARG A 1 218 ? -26.438 -15.672 10.797 1 93.69 218 ARG A CA 1
ATOM 1712 C C . ARG A 1 218 ? -27.766 -16.391 11.023 1 93.69 218 ARG A C 1
ATOM 1714 O O . ARG A 1 218 ? -27.891 -17.578 10.727 1 93.69 218 ARG A O 1
ATOM 1721 N N . THR A 1 219 ? -28.688 -15.648 11.547 1 92.88 219 THR A N 1
ATOM 1722 C CA . THR A 1 219 ? -30.016 -16.219 11.812 1 92.88 219 THR A CA 1
ATOM 1723 C C . THR A 1 219 ? -30.672 -16.688 10.516 1 92.88 219 THR A C 1
ATOM 1725 O O . THR A 1 219 ? -31.203 -17.797 10.445 1 92.88 219 THR A O 1
ATOM 1728 N N . ALA A 1 220 ? -30.594 -15.812 9.516 1 91.31 220 ALA A N 1
ATOM 1729 C CA . ALA A 1 220 ? -31.203 -16.125 8.227 1 91.31 220 ALA A CA 1
ATOM 1730 C C . ALA A 1 220 ? -30.562 -17.359 7.602 1 91.31 220 ALA A C 1
ATOM 1732 O O . ALA A 1 220 ? -31.234 -18.141 6.922 1 91.31 220 ALA A O 1
ATOM 1733 N N . SER A 1 221 ? -29.312 -17.562 7.824 1 93.38 221 SER A N 1
ATOM 1734 C CA . SER A 1 221 ? -28.594 -18.672 7.227 1 93.38 221 SER A CA 1
ATOM 1735 C C . SER A 1 221 ? -28.766 -19.953 8.055 1 93.38 221 SER A C 1
ATOM 1737 O O . SER A 1 221 ? -28.531 -21.047 7.559 1 93.38 221 SER A O 1
ATOM 1739 N N . GLY A 1 222 ? -29.094 -19.797 9.352 1 93.38 222 GLY A N 1
ATOM 1740 C CA . GLY A 1 222 ? -29.188 -20.922 10.266 1 93.38 222 GLY A CA 1
ATOM 1741 C C . GLY A 1 222 ? -27.828 -21.484 10.656 1 93.38 222 GLY A C 1
ATOM 1742 O O . GLY A 1 222 ? -27.734 -22.625 11.094 1 93.38 222 GLY A O 1
ATOM 1743 N N . SER A 1 223 ? -26.781 -20.719 10.461 1 93.38 223 SER A N 1
ATOM 1744 C CA . SER A 1 223 ? -25.422 -21.188 10.734 1 93.38 223 SER A CA 1
ATOM 1745 C C . SER A 1 223 ? -24.594 -20.094 11.422 1 93.38 223 SER A C 1
ATOM 1747 O O . SER A 1 223 ? -24.797 -18.906 11.172 1 93.38 223 SER A O 1
ATOM 1749 N N . ASP A 1 224 ? -23.609 -20.531 12.305 1 92.75 224 ASP A N 1
ATOM 1750 C CA . ASP A 1 224 ? -22.656 -19.609 12.914 1 92.75 224 ASP A CA 1
ATOM 1751 C C . ASP A 1 224 ? -21.609 -19.156 11.898 1 92.75 224 ASP A C 1
ATOM 1753 O O . ASP A 1 224 ? -20.891 -18.188 12.141 1 92.75 224 ASP A O 1
ATOM 1757 N N . ASP A 1 225 ? -21.578 -19.781 10.797 1 93.94 225 ASP A N 1
ATOM 1758 C CA . ASP A 1 225 ? -20.688 -19.469 9.68 1 93.94 225 ASP A CA 1
ATOM 1759 C C . ASP A 1 225 ? -21.453 -19.312 8.375 1 93.94 225 ASP A C 1
ATOM 1761 O O . ASP A 1 225 ? -21.312 -20.125 7.457 1 93.94 225 ASP A O 1
ATOM 1765 N N . PRO A 1 226 ? -22.188 -18.203 8.312 1 95 226 PRO A N 1
ATOM 1766 C CA . PRO A 1 226 ? -23.156 -18.078 7.227 1 95 226 PRO A CA 1
ATOM 1767 C C . PRO A 1 226 ? -22.516 -18.125 5.848 1 95 226 PRO A C 1
ATOM 1769 O O . PRO A 1 226 ? -23.156 -18.516 4.867 1 95 226 PRO A O 1
ATOM 1772 N N . PHE A 1 227 ? -21.266 -17.812 5.73 1 96.06 227 PHE A N 1
ATOM 1773 C CA . PHE A 1 227 ? -20.625 -17.703 4.426 1 96.06 227 PHE A CA 1
ATOM 1774 C C . PHE A 1 227 ? -19.625 -18.828 4.23 1 96.06 227 PHE A C 1
ATOM 1776 O O . PHE A 1 227 ? -18.828 -18.812 3.287 1 96.06 227 PHE A O 1
ATOM 1783 N N . GLN A 1 228 ? -19.578 -19.781 5.195 1 92.69 228 GLN A N 1
ATOM 1784 C CA . GLN A 1 228 ? -18.797 -21.016 5.09 1 92.69 228 GLN A CA 1
ATOM 1785 C C . GLN A 1 228 ? -17.297 -20.688 4.961 1 92.69 228 GLN A C 1
ATOM 1787 O O . GLN A 1 228 ? -16.625 -21.203 4.062 1 92.69 228 GLN A O 1
ATOM 1792 N N . LEU A 1 229 ? -16.828 -19.844 5.809 1 91.75 229 LEU A N 1
ATOM 1793 C CA . LEU A 1 229 ? -15.438 -19.406 5.77 1 91.75 229 LEU A CA 1
ATOM 1794 C C . LEU A 1 229 ? -14.555 -20.297 6.637 1 91.75 229 LEU A C 1
ATOM 1796 O O . LEU A 1 229 ? -13.328 -20.281 6.512 1 91.75 229 LEU A O 1
ATOM 1800 N N . ALA A 1 230 ? -15.125 -21.094 7.512 1 85.06 230 ALA A N 1
ATOM 1801 C CA . ALA A 1 230 ? -14.391 -21.922 8.469 1 85.06 230 ALA A CA 1
ATOM 1802 C C . ALA A 1 230 ? -14.727 -23.406 8.289 1 85.06 230 ALA A C 1
ATOM 1804 O O . ALA A 1 230 ? -14.859 -24.141 9.266 1 85.06 230 ALA A O 1
ATOM 1805 N N . GLY A 1 231 ? -14.898 -23.734 7.09 1 69.94 231 GLY A N 1
ATOM 1806 C CA . GLY A 1 231 ? -15.211 -25.125 6.828 1 69.94 231 GLY A CA 1
ATOM 1807 C C . GLY A 1 231 ? -14.164 -26.094 7.363 1 69.94 231 GLY A C 1
ATOM 1808 O O . GLY A 1 231 ? -14.461 -27.25 7.641 1 69.94 231 GLY A O 1
ATOM 1809 N N . ASP A 1 232 ? -13 -25.594 7.648 1 71.19 232 ASP A N 1
ATOM 1810 C CA . ASP A 1 232 ? -11.898 -26.422 8.133 1 71.19 232 ASP A CA 1
ATOM 1811 C C . ASP A 1 232 ? -11.75 -26.312 9.648 1 71.19 232 ASP A C 1
ATOM 1813 O O . ASP A 1 232 ? -10.758 -26.766 10.219 1 71.19 232 ASP A O 1
ATOM 1817 N N . LYS A 1 233 ? -12.656 -25.578 10.273 1 79.75 233 LYS A N 1
ATOM 1818 C CA . LYS A 1 233 ? -12.703 -25.391 11.719 1 79.75 233 LYS A CA 1
ATOM 1819 C C . LYS A 1 233 ? -11.492 -24.594 12.211 1 79.75 233 LYS A C 1
ATOM 1821 O O . LYS A 1 233 ? -10.984 -24.859 13.305 1 79.75 233 LYS A O 1
ATOM 1826 N N . SER A 1 234 ? -11.047 -23.859 11.32 1 86.75 234 SER A N 1
ATOM 1827 C CA . SER A 1 234 ? -9.875 -23.047 11.664 1 86.75 234 SER A CA 1
ATOM 1828 C C . SER A 1 234 ? -10.266 -21.859 12.531 1 86.75 234 SER A C 1
ATOM 1830 O O . SER A 1 234 ? -9.398 -21.234 13.148 1 86.75 234 SER A O 1
ATOM 1832 N N . ILE A 1 235 ? -11.523 -21.5 12.578 1 93.44 235 ILE A N 1
ATOM 1833 C CA . ILE A 1 235 ? -12.031 -20.422 13.422 1 93.44 235 ILE A CA 1
ATOM 1834 C C . ILE A 1 235 ? -12.922 -21 14.516 1 93.44 235 ILE A C 1
ATOM 1836 O O . ILE A 1 235 ? -13.836 -21.781 14.234 1 93.44 235 ILE A O 1
ATOM 1840 N N . SER A 1 236 ? -12.68 -20.672 15.734 1 92.75 236 SER A N 1
ATOM 1841 C CA . SER A 1 236 ? -13.414 -21.266 16.844 1 92.75 236 SER A CA 1
ATOM 1842 C C . SER A 1 236 ? -14.898 -20.938 16.766 1 92.75 236 SER A C 1
ATOM 1844 O O . SER A 1 236 ? -15.273 -19.812 16.391 1 92.75 236 SER A O 1
ATOM 1846 N N . PRO A 1 237 ? -15.695 -21.859 17.125 1 92.06 237 PRO A N 1
ATOM 1847 C CA . PRO A 1 237 ? -17.141 -21.625 17.109 1 92.06 237 PRO A CA 1
ATOM 1848 C C . PRO A 1 237 ? -17.562 -20.438 17.953 1 92.06 237 PRO A C 1
ATOM 1850 O O . PRO A 1 237 ? -18.5 -19.719 17.609 1 92.06 237 PRO A O 1
ATOM 1853 N N . GLU A 1 238 ? -16.859 -20.234 19.078 1 94.19 238 GLU A N 1
ATOM 1854 C CA . GLU A 1 238 ? -17.172 -19.109 19.938 1 94.19 238 GLU A CA 1
ATOM 1855 C C . GLU A 1 238 ? -16.984 -17.781 19.219 1 94.19 238 GLU A C 1
ATOM 1857 O O . GLU A 1 238 ? -17.812 -16.875 19.359 1 94.19 238 GLU A O 1
ATOM 1862 N N . LEU A 1 239 ? -15.906 -17.703 18.453 1 96.06 239 LEU A N 1
ATOM 1863 C CA . LEU A 1 239 ? -15.633 -16.484 17.703 1 96.06 239 LEU A CA 1
ATOM 1864 C C . LEU A 1 239 ? -16.656 -16.281 16.594 1 96.06 239 LEU A C 1
ATOM 1866 O O . LEU A 1 239 ? -17.156 -15.18 16.391 1 96.06 239 LEU A O 1
ATOM 1870 N N . LEU A 1 240 ? -16.984 -17.375 15.891 1 95.12 240 LEU A N 1
ATOM 1871 C CA . LEU A 1 240 ? -17.969 -17.312 14.805 1 95.12 240 LEU A CA 1
ATOM 1872 C C . LEU A 1 240 ? -19.328 -16.859 15.32 1 95.12 240 LEU A C 1
ATOM 1874 O O . LEU A 1 240 ? -20 -16.062 14.68 1 95.12 240 LEU A O 1
ATOM 1878 N N . LYS A 1 241 ? -19.656 -17.359 16.438 1 93.44 241 LYS A N 1
ATOM 1879 C CA . LYS A 1 241 ? -20.938 -17.031 17.047 1 93.44 241 LYS A CA 1
ATOM 1880 C C . LYS A 1 241 ? -21 -15.555 17.438 1 93.44 241 LYS A C 1
ATOM 1882 O O . LYS A 1 241 ? -22.047 -14.906 17.297 1 93.44 241 LYS A O 1
ATOM 1887 N N . ALA A 1 242 ? -19.953 -15.062 17.969 1 94.44 242 ALA A N 1
ATOM 1888 C CA . ALA A 1 242 ? -19.906 -13.664 18.406 1 94.44 242 ALA A CA 1
ATOM 1889 C C . ALA A 1 242 ? -19.969 -12.719 17.203 1 94.44 242 ALA A C 1
ATOM 1891 O O . ALA A 1 242 ? -20.672 -11.703 17.234 1 94.44 242 ALA A O 1
ATOM 1892 N N . GLY A 1 243 ? -19.219 -13.039 16.109 1 94.75 243 GLY A N 1
ATOM 1893 C CA . GLY A 1 243 ? -19.125 -12.188 14.945 1 94.75 243 GLY A CA 1
ATOM 1894 C C . GLY A 1 243 ? -17.906 -11.289 14.961 1 94.75 243 GLY A C 1
ATOM 1895 O O . GLY A 1 243 ? -17.359 -10.984 16.016 1 94.75 243 GLY A O 1
ATOM 1896 N N . PRO A 1 244 ? -17.469 -10.836 13.828 1 95.25 244 PRO A N 1
ATOM 1897 C CA . PRO A 1 244 ? -16.188 -10.117 13.695 1 95.25 244 PRO A CA 1
ATOM 1898 C C . PRO A 1 244 ? -16.172 -8.805 14.484 1 95.25 244 PRO A C 1
ATOM 1900 O O . PRO A 1 244 ? -15.18 -8.5 15.148 1 95.25 244 PRO A O 1
ATOM 1903 N N . ASP A 1 245 ? -17.219 -7.965 14.414 1 92 245 ASP A N 1
ATOM 1904 C CA . ASP A 1 245 ? -17.25 -6.676 15.094 1 92 245 ASP A CA 1
ATOM 1905 C C . ASP A 1 245 ? -17.141 -6.848 16.609 1 92 245 ASP A C 1
ATOM 1907 O O . ASP A 1 245 ? -16.391 -6.129 17.266 1 92 245 ASP A O 1
ATOM 1911 N N . GLU A 1 246 ? -17.875 -7.82 17.109 1 93.12 246 GLU A N 1
ATOM 1912 C CA . GLU A 1 246 ? -17.891 -8.055 18.547 1 93.12 246 GLU A CA 1
ATOM 1913 C C . GLU A 1 246 ? -16.547 -8.586 19.047 1 93.12 246 GLU A C 1
ATOM 1915 O O . GLU A 1 246 ? -16.125 -8.266 20.156 1 93.12 246 GLU A O 1
ATOM 1920 N N . VAL A 1 247 ? -15.93 -9.422 18.25 1 95.25 247 VAL A N 1
ATOM 1921 C CA . VAL A 1 247 ? -14.625 -9.961 18.625 1 95.25 247 VAL A CA 1
ATOM 1922 C C . VAL A 1 247 ? -13.617 -8.828 18.75 1 95.25 247 VAL A C 1
ATOM 1924 O O . VAL A 1 247 ? -12.852 -8.773 19.719 1 95.25 247 VAL A O 1
ATOM 1927 N N . VAL A 1 248 ? -13.586 -7.879 17.844 1 93.19 248 VAL A N 1
ATOM 1928 C CA . VAL A 1 248 ? -12.641 -6.773 17.875 1 93.19 248 VAL A CA 1
ATOM 1929 C C . VAL A 1 248 ? -12.961 -5.852 19.062 1 93.19 248 VAL A C 1
ATOM 1931 O O . VAL A 1 248 ? -12.062 -5.418 19.781 1 93.19 248 VAL A O 1
ATOM 1934 N N . LYS A 1 249 ? -14.211 -5.574 19.25 1 90.75 249 LYS A N 1
ATOM 1935 C CA . LYS A 1 249 ? -14.633 -4.754 20.391 1 90.75 249 LYS A CA 1
ATOM 1936 C C . LYS A 1 249 ? -14.188 -5.367 21.703 1 90.75 249 LYS A C 1
ATOM 1938 O O . LYS A 1 249 ? -13.719 -4.66 22.609 1 90.75 249 LYS A O 1
ATOM 1943 N N . ALA A 1 250 ? -14.344 -6.66 21.781 1 93.19 250 ALA A N 1
ATOM 1944 C CA . ALA A 1 250 ? -13.961 -7.371 23 1 93.19 250 ALA A CA 1
ATOM 1945 C C . ALA A 1 250 ? -12.461 -7.25 23.266 1 93.19 250 ALA A C 1
ATOM 1947 O O . ALA A 1 250 ? -12.031 -7.172 24.422 1 93.19 250 ALA A O 1
ATOM 1948 N N . ASN A 1 251 ? -11.711 -7.242 22.25 1 93 251 ASN A N 1
ATOM 1949 C CA . ASN A 1 251 ? -10.258 -7.176 22.359 1 93 251 ASN A CA 1
ATOM 1950 C C . ASN A 1 251 ? -9.789 -5.785 22.797 1 93 251 ASN A C 1
ATOM 1952 O O . ASN A 1 251 ? -8.672 -5.625 23.281 1 93 251 ASN A O 1
ATOM 1956 N N . ILE A 1 252 ? -10.594 -4.773 22.656 1 89.31 252 ILE A N 1
ATOM 1957 C CA . ILE A 1 252 ? -10.258 -3.402 23.031 1 89.31 252 ILE A CA 1
ATOM 1958 C C . ILE A 1 252 ? -10.727 -3.125 24.453 1 89.31 252 ILE A C 1
ATOM 1960 O O . ILE A 1 252 ? -10.172 -2.256 25.141 1 89.31 252 ILE A O 1
ATOM 1964 N N . GLU A 1 253 ? -11.641 -3.904 24.969 1 88.25 253 GLU A N 1
ATOM 1965 C CA . GLU A 1 253 ? -12.32 -3.658 26.234 1 88.25 253 GLU A CA 1
ATOM 1966 C C . GLU A 1 253 ? -11.336 -3.666 27.406 1 88.25 253 GLU A C 1
ATOM 1968 O O . GLU A 1 253 ? -11.477 -2.877 28.344 1 88.25 253 GLU A O 1
ATOM 1973 N N . PRO A 1 254 ? -10.367 -4.535 27.406 1 86.69 254 PRO A N 1
ATOM 1974 C CA . PRO A 1 254 ? -9.414 -4.512 28.516 1 86.69 254 PRO A CA 1
ATOM 1975 C C . PRO A 1 254 ? -8.695 -3.172 28.656 1 86.69 254 PRO A C 1
ATOM 1977 O O . PRO A 1 254 ? -8.391 -2.74 29.766 1 86.69 254 PRO A O 1
ATOM 1980 N N . LEU A 1 255 ? -8.367 -2.598 27.609 1 84.75 255 LEU A N 1
ATOM 1981 C CA . LEU A 1 255 ? -7.734 -1.283 27.656 1 84.75 255 LEU A CA 1
ATOM 1982 C C . LEU A 1 255 ? -8.688 -0.241 28.234 1 84.75 255 LEU A C 1
ATOM 1984 O O . LEU A 1 255 ? -8.281 0.612 29.016 1 84.75 255 LEU A O 1
ATOM 1988 N N . ARG A 1 256 ? -9.922 -0.301 27.828 1 82.06 256 ARG A N 1
ATOM 1989 C CA . ARG A 1 256 ? -10.93 0.597 28.391 1 82.06 256 ARG A CA 1
ATOM 1990 C C . ARG A 1 256 ? -11.031 0.426 29.906 1 82.06 256 ARG A C 1
ATOM 1992 O O . ARG A 1 256 ? -11.125 1.41 30.641 1 82.06 256 ARG A O 1
ATOM 1999 N N . LYS A 1 257 ? -10.984 -0.775 30.25 1 84 257 LYS A N 1
ATOM 2000 C CA . LYS A 1 257 ? -11.078 -1.089 31.672 1 84 257 LYS A CA 1
ATOM 2001 C C . LYS A 1 257 ? -9.859 -0.562 32.438 1 84 257 LYS A C 1
ATOM 2003 O O . LYS A 1 257 ? -9.992 -0.007 33.531 1 84 257 LYS A O 1
ATOM 2008 N N . ALA A 1 258 ? -8.742 -0.753 31.844 1 86.31 258 ALA A N 1
ATOM 2009 C CA . ALA A 1 258 ? -7.52 -0.269 32.469 1 86.31 258 ALA A CA 1
ATOM 2010 C C . ALA A 1 258 ? -7.547 1.248 32.625 1 86.31 258 ALA A C 1
ATOM 2012 O O . ALA A 1 258 ? -7.098 1.778 33.656 1 86.31 258 ALA A O 1
ATOM 2013 N N . LEU A 1 259 ? -8.016 1.928 31.75 1 82.88 259 LEU A N 1
ATOM 2014 C CA . LEU A 1 259 ? -8.109 3.383 31.797 1 82.88 259 LEU A CA 1
ATOM 2015 C C . LEU A 1 259 ? -9.102 3.828 32.875 1 82.88 259 LEU A C 1
ATOM 2017 O O . LEU A 1 259 ? -8.867 4.809 33.562 1 82.88 259 LEU A O 1
ATOM 2021 N N . LYS A 1 260 ? -10.172 3.088 32.969 1 81.25 260 LYS A N 1
ATOM 2022 C CA . LYS A 1 260 ? -11.172 3.381 34 1 81.25 260 LYS A CA 1
ATOM 2023 C C . LYS A 1 260 ? -10.602 3.191 35.406 1 81.25 260 LYS A C 1
ATOM 2025 O O . LYS A 1 260 ? -10.836 4.012 36.281 1 81.25 260 LYS A O 1
ATOM 2030 N N . GLU A 1 261 ? -9.93 2.129 35.469 1 85.94 261 GLU A N 1
ATOM 2031 C CA . GLU A 1 261 ? -9.305 1.846 36.75 1 85.94 261 GLU A CA 1
ATOM 2032 C C . GLU A 1 261 ? -8.281 2.918 37.125 1 85.94 261 GLU A C 1
ATOM 2034 O O . GLU A 1 261 ? -8.18 3.311 38.281 1 85.94 261 GLU A O 1
ATOM 2039 N N . ASP A 1 262 ? -7.523 3.338 36.25 1 85.75 262 ASP A N 1
ATOM 2040 C CA . ASP A 1 262 ? -6.578 4.426 36.469 1 85.75 262 ASP A CA 1
ATOM 2041 C C . ASP A 1 262 ? -7.297 5.688 36.969 1 85.75 262 ASP A C 1
ATOM 2043 O O . ASP A 1 262 ? -6.812 6.379 37.844 1 85.75 262 ASP A O 1
ATOM 2047 N N . ALA A 1 263 ? -8.383 6.02 36.406 1 80.06 263 ALA A N 1
ATOM 2048 C CA . ALA A 1 263 ? -9.141 7.234 36.719 1 80.06 263 ALA A CA 1
ATOM 2049 C C . ALA A 1 263 ? -9.719 7.191 38.125 1 80.06 263 ALA A C 1
ATOM 2051 O O . ALA A 1 263 ? -9.969 8.234 38.719 1 80.06 263 ALA A O 1
ATOM 2052 N N . GLU A 1 264 ? -9.961 5.977 38.531 1 83.19 264 GLU A N 1
ATOM 2053 C CA . GLU A 1 264 ? -10.555 5.805 39.875 1 83.19 264 GLU A CA 1
ATOM 2054 C C . GLU A 1 264 ? -9.523 6.027 40.969 1 83.19 264 GLU A C 1
ATOM 2056 O O . GLU A 1 264 ? -9.891 6.227 42.125 1 83.19 264 GLU A O 1
ATOM 2061 N N . LYS A 1 265 ? -8.367 6.039 40.562 1 83.69 265 LYS A N 1
ATOM 2062 C CA . LYS A 1 265 ? -7.309 6.277 41.531 1 83.69 265 LYS A CA 1
ATOM 2063 C C . LYS A 1 265 ? -7.02 7.766 41.688 1 83.69 265 LYS A C 1
ATOM 2065 O O . LYS A 1 265 ? -7.34 8.562 40.812 1 83.69 265 LYS A O 1
ATOM 2070 N N . THR A 1 266 ? -6.566 8.234 42.875 1 78.44 266 THR A N 1
ATOM 2071 C CA . THR A 1 266 ? -6.133 9.602 43.125 1 78.44 266 THR A CA 1
ATOM 2072 C C . THR A 1 266 ? -4.707 9.633 43.656 1 78.44 266 THR A C 1
ATOM 2074 O O . THR A 1 266 ? -4.457 9.18 44.781 1 78.44 266 THR A O 1
ATOM 2077 N N . PRO A 1 267 ? -3.74 10.117 42.844 1 79.19 267 PRO A N 1
ATOM 2078 C CA . PRO A 1 267 ? -3.883 10.57 41.469 1 79.19 267 PRO A CA 1
ATOM 2079 C C . PRO A 1 267 ? -4.152 9.422 40.5 1 79.19 267 PRO A C 1
ATOM 2081 O O . PRO A 1 267 ? -3.975 8.258 40.844 1 79.19 267 PRO A O 1
ATOM 2084 N N . PRO A 1 268 ? -4.711 9.828 39.344 1 80.81 268 PRO A N 1
ATOM 2085 C CA . PRO A 1 268 ? -4.973 8.758 38.375 1 80.81 268 PRO A CA 1
ATOM 2086 C C . PRO A 1 268 ? -3.77 7.84 38.156 1 80.81 268 PRO A C 1
ATOM 2088 O O . PRO A 1 268 ? -2.623 8.297 38.219 1 80.81 268 PRO A O 1
ATOM 2091 N N . GLY A 1 269 ? -4.09 6.551 38.031 1 85.19 269 GLY A N 1
ATOM 2092 C CA . GLY A 1 269 ? -3.045 5.578 37.75 1 85.19 269 GLY A CA 1
ATOM 2093 C C . GLY A 1 269 ? -2.457 5.727 36.375 1 85.19 269 GLY A C 1
ATOM 2094 O O . GLY A 1 269 ? -2.816 6.648 35.625 1 85.19 269 GLY A O 1
ATOM 2095 N N . ASP A 1 270 ? -1.441 4.883 36.062 1 89.12 270 ASP A N 1
ATOM 2096 C CA . ASP A 1 270 ? -0.796 5.012 34.781 1 89.12 270 ASP A CA 1
ATOM 2097 C C . ASP A 1 270 ? -0.798 3.678 34.031 1 89.12 270 ASP A C 1
ATOM 2099 O O . ASP A 1 270 ? -0.126 3.531 33 1 89.12 270 ASP A O 1
ATOM 2103 N N . ALA A 1 271 ? -1.537 2.74 34.562 1 87.56 271 ALA A N 1
ATOM 2104 C CA . ALA A 1 271 ? -1.566 1.417 33.969 1 87.56 271 ALA A CA 1
ATOM 2105 C C . ALA A 1 271 ? -2.158 1.48 32.562 1 87.56 271 ALA A C 1
ATOM 2107 O O . ALA A 1 271 ? -1.675 0.808 31.641 1 87.56 271 ALA A O 1
ATOM 2108 N N . GLY A 1 272 ? -3.193 2.189 32.406 1 87.25 272 GLY A N 1
ATOM 2109 C CA . GLY A 1 272 ? -3.805 2.354 31.109 1 87.25 272 GLY A CA 1
ATOM 2110 C C . GLY A 1 272 ? -2.879 3.002 30.094 1 87.25 272 GLY A C 1
ATOM 2111 O O . GLY A 1 272 ? -2.824 2.58 28.938 1 87.25 272 GLY A O 1
ATOM 2112 N N . TRP A 1 273 ? -2.168 3.959 30.531 1 88.88 273 TRP A N 1
ATOM 2113 C CA . TRP A 1 273 ? -1.183 4.617 29.688 1 88.88 273 TRP A CA 1
ATOM 2114 C C . TRP A 1 273 ? -0.092 3.639 29.25 1 88.88 273 TRP A C 1
ATOM 2116 O O . TRP A 1 273 ? 0.279 3.586 28.078 1 88.88 273 TRP A O 1
ATOM 2126 N N . LYS A 1 274 ? 0.381 2.93 30.203 1 90.31 274 LYS A N 1
ATOM 2127 C CA . LYS A 1 274 ? 1.453 1.979 29.922 1 90.31 274 LYS A CA 1
ATOM 2128 C C . LYS A 1 274 ? 1 0.917 28.922 1 90.31 274 LYS A C 1
ATOM 2130 O O . LYS A 1 274 ? 1.755 0.539 28.016 1 90.31 274 LYS A O 1
ATOM 2135 N N . LEU A 1 275 ? -0.183 0.518 29.094 1 89 275 LEU A N 1
ATOM 2136 C CA . LEU A 1 275 ? -0.736 -0.461 28.156 1 89 275 LEU A CA 1
ATOM 2137 C C . LEU A 1 275 ? -0.883 0.135 26.766 1 89 275 LEU A C 1
ATOM 2139 O O . LEU A 1 275 ? -0.587 -0.528 25.766 1 89 275 LEU A O 1
ATOM 2143 N N . MET A 1 276 ? -1.323 1.314 26.672 1 90 276 MET A N 1
ATOM 2144 C CA . MET A 1 276 ? -1.458 2.01 25.391 1 90 276 MET A CA 1
ATOM 2145 C C . MET A 1 276 ? -0.1 2.184 24.719 1 90 276 MET A C 1
ATOM 2147 O O . MET A 1 276 ? 0.021 2.027 23.516 1 90 276 MET A O 1
ATOM 2151 N N . MET A 1 277 ? 0.876 2.516 25.516 1 90.38 277 MET A N 1
ATOM 2152 C CA . MET A 1 277 ? 2.227 2.682 24.984 1 90.38 277 MET A CA 1
ATOM 2153 C C . MET A 1 277 ? 2.764 1.363 24.438 1 90.38 277 MET A C 1
ATOM 2155 O O . MET A 1 277 ? 3.422 1.341 23.391 1 90.38 277 MET A O 1
ATOM 2159 N N . GLN A 1 278 ? 2.477 0.359 25.172 1 88.19 278 GLN A N 1
ATOM 2160 C CA . GLN A 1 278 ? 2.887 -0.959 24.703 1 88.19 278 GLN A CA 1
ATOM 2161 C C . GLN A 1 278 ? 2.227 -1.297 23.359 1 88.19 278 GLN A C 1
ATOM 2163 O O . GLN A 1 278 ? 2.896 -1.735 22.422 1 88.19 278 GLN A O 1
ATOM 2168 N N . TYR A 1 279 ? 1.022 -1.038 23.25 1 88.38 279 TYR A N 1
ATOM 2169 C CA . TYR A 1 279 ? 0.263 -1.442 22.062 1 88.38 279 TYR A CA 1
ATOM 2170 C C . TYR A 1 279 ? 0.496 -0.478 20.906 1 88.38 279 TYR A C 1
ATOM 2172 O O . TYR A 1 279 ? 0.18 -0.79 19.766 1 88.38 279 TYR A O 1
ATOM 2180 N N . ASP A 1 280 ? 1.037 0.681 21.188 1 93.06 280 ASP A N 1
ATOM 2181 C CA . ASP A 1 280 ? 1.422 1.606 20.125 1 93.06 280 ASP A CA 1
ATOM 2182 C C . ASP A 1 280 ? 2.527 1.014 19.266 1 93.06 280 ASP A C 1
ATOM 2184 O O . ASP A 1 280 ? 2.711 1.428 18.109 1 93.06 280 ASP A O 1
ATOM 2188 N N . THR A 1 281 ? 3.223 0.034 19.812 1 92.88 281 THR A N 1
ATOM 2189 C CA . THR A 1 281 ? 4.316 -0.592 19.078 1 92.88 281 THR A CA 1
ATOM 2190 C C . THR A 1 281 ? 3.791 -1.697 18.156 1 92.88 281 THR A C 1
ATOM 2192 O O . THR A 1 281 ? 4.52 -2.197 17.297 1 92.88 281 THR A O 1
ATOM 2195 N N . TYR A 1 282 ? 2.492 -2.023 18.312 1 93.12 282 TYR A N 1
ATOM 2196 C CA . TYR A 1 282 ? 1.876 -3.09 17.531 1 93.12 282 TYR A CA 1
ATOM 2197 C C . TYR A 1 282 ? 0.975 -2.518 16.453 1 93.12 282 TYR A C 1
ATOM 2199 O O . TYR A 1 282 ? 0.285 -1.519 16.672 1 93.12 282 TYR A O 1
ATOM 2207 N N . SER A 1 283 ? 1.005 -3.205 15.258 1 95.38 283 SER A N 1
ATOM 2208 C CA . SER A 1 283 ? -0.181 -3.082 14.422 1 95.38 283 SER A CA 1
ATOM 2209 C C . SER A 1 283 ? -1.352 -3.873 14.992 1 95.38 283 SER A C 1
ATOM 2211 O O . SER A 1 283 ? -1.163 -4.727 15.867 1 95.38 283 SER A O 1
ATOM 2213 N N . THR A 1 284 ? -2.549 -3.613 14.594 1 96.12 284 THR A N 1
ATOM 2214 C CA . THR A 1 284 ? -3.691 -4.398 15.039 1 96.12 284 THR A CA 1
ATOM 2215 C C . THR A 1 284 ? -3.506 -5.875 14.695 1 96.12 284 THR A C 1
ATOM 2217 O O . THR A 1 284 ? -3.793 -6.75 15.508 1 96.12 284 THR A O 1
ATOM 2220 N N . ARG A 1 285 ? -3.006 -6.199 13.531 1 95.94 285 ARG A N 1
ATOM 2221 C CA . ARG A 1 285 ? -2.744 -7.578 13.125 1 95.94 285 ARG A CA 1
ATOM 2222 C C . ARG A 1 285 ? -1.773 -8.258 14.086 1 95.94 285 ARG A C 1
ATOM 2224 O O . ARG A 1 285 ? -2 -9.391 14.5 1 95.94 285 ARG A O 1
ATOM 2231 N N . GLN A 1 286 ? -0.729 -7.496 14.43 1 93.56 286 GLN A N 1
ATOM 2232 C CA . GLN A 1 286 ? 0.282 -8.062 15.312 1 93.56 286 GLN A CA 1
ATOM 2233 C C . GLN A 1 286 ? -0.272 -8.273 16.719 1 93.56 286 GLN A C 1
ATOM 2235 O O . GLN A 1 286 ? 0.056 -9.258 17.375 1 93.56 286 GLN A O 1
ATOM 2240 N N . PHE A 1 287 ? -1.043 -7.344 17.172 1 95.12 287 PHE A N 1
ATOM 2241 C CA . PHE A 1 287 ? -1.667 -7.512 18.484 1 95.12 287 PHE A CA 1
ATOM 2242 C C . PHE A 1 287 ? -2.518 -8.773 18.516 1 95.12 287 PHE A C 1
ATOM 2244 O O . PHE A 1 287 ? -2.367 -9.609 19.406 1 95.12 287 PHE A O 1
ATOM 2251 N N . LEU A 1 288 ? -3.354 -8.977 17.484 1 95.44 288 LEU A N 1
ATOM 2252 C CA . LEU A 1 288 ? -4.281 -10.102 17.422 1 95.44 288 LEU A CA 1
ATOM 2253 C C . LEU A 1 288 ? -3.527 -11.422 17.25 1 95.44 288 LEU A C 1
ATOM 2255 O O . LEU A 1 288 ? -3.977 -12.461 17.734 1 95.44 288 LEU A O 1
ATOM 2259 N N . GLY A 1 289 ? -2.406 -11.375 16.625 1 92.12 289 GLY A N 1
ATOM 2260 C CA . GLY A 1 289 ? -1.691 -12.594 16.281 1 92.12 289 GLY A CA 1
ATOM 2261 C C . GLY A 1 289 ? -0.64 -12.969 17.312 1 92.12 289 GLY A C 1
ATOM 2262 O O . GLY A 1 289 ? -0.193 -14.117 17.359 1 92.12 289 GLY A O 1
ATOM 2263 N N . THR A 1 290 ? -0.2 -12.016 18.125 1 87.25 290 THR A N 1
ATOM 2264 C CA . THR A 1 290 ? 0.981 -12.32 18.922 1 87.25 290 THR A CA 1
ATOM 2265 C C . THR A 1 290 ? 0.765 -11.93 20.391 1 87.25 290 THR A C 1
ATOM 2267 O O . THR A 1 290 ? 1.458 -12.43 21.281 1 87.25 290 THR A O 1
ATOM 2270 N N . ALA A 1 291 ? -0.209 -11.031 20.531 1 76.69 291 ALA A N 1
ATOM 2271 C CA . ALA A 1 291 ? -0.375 -10.578 21.906 1 76.69 291 ALA A CA 1
ATOM 2272 C C . ALA A 1 291 ? -0.95 -11.688 22.781 1 76.69 291 ALA A C 1
ATOM 2274 O O . ALA A 1 291 ? -1.715 -12.531 22.312 1 76.69 291 ALA A O 1
ATOM 2275 N N . ASN A 1 292 ? -0.616 -11.93 23.891 1 76 292 ASN A N 1
ATOM 2276 C CA . ASN A 1 292 ? -1.105 -12.906 24.859 1 76 292 ASN A CA 1
ATOM 2277 C C . ASN A 1 292 ? -1.435 -12.266 26.203 1 76 292 ASN A C 1
ATOM 2279 O O . ASN A 1 292 ? -0.874 -12.641 27.219 1 76 292 ASN A O 1
ATOM 2283 N N . PRO A 1 293 ? -2.439 -11.359 26 1 76.12 293 PRO A N 1
ATOM 2284 C CA . PRO A 1 293 ? -2.77 -10.68 27.25 1 76.12 293 PRO A CA 1
ATOM 2285 C C . PRO A 1 293 ? -3.398 -11.617 28.281 1 76.12 293 PRO A C 1
ATOM 2287 O O . PRO A 1 293 ? -4.172 -12.508 27.922 1 76.12 293 PRO A O 1
ATOM 2290 N N . ASP A 1 294 ? -2.979 -11.523 29.469 1 83.19 294 ASP A N 1
ATOM 2291 C CA . ASP A 1 294 ? -3.572 -12.305 30.547 1 83.19 294 ASP A CA 1
ATOM 2292 C C . ASP A 1 294 ? -4.852 -11.648 31.047 1 83.19 294 ASP A C 1
ATOM 2294 O O . ASP A 1 294 ? -4.891 -11.148 32.188 1 83.19 294 ASP A O 1
ATOM 2298 N N . VAL A 1 295 ? -5.883 -11.68 30.203 1 85.44 295 VAL A N 1
ATOM 2299 C CA . VAL A 1 295 ? -7.152 -11.039 30.531 1 85.44 295 VAL A CA 1
ATOM 2300 C C . VAL A 1 295 ? -8.312 -11.906 30.047 1 85.44 295 VAL A C 1
ATOM 2302 O O . VAL A 1 295 ? -8.133 -12.773 29.203 1 85.44 295 VAL A O 1
ATOM 2305 N N . LYS A 1 296 ? -9.461 -11.758 30.734 1 88.75 296 LYS A N 1
ATOM 2306 C CA . LYS A 1 296 ? -10.711 -12.336 30.25 1 88.75 296 LYS A CA 1
ATOM 2307 C C . LYS A 1 296 ? -11.5 -11.328 29.422 1 88.75 296 LYS A C 1
ATOM 2309 O O . LYS A 1 296 ? -11.727 -10.203 29.859 1 88.75 296 LYS A O 1
ATOM 2314 N N . LEU A 1 297 ? -11.891 -11.758 28.281 1 93.25 297 LEU A N 1
ATOM 2315 C CA . LEU A 1 297 ? -12.664 -10.883 27.406 1 93.25 297 LEU A CA 1
ATOM 2316 C C . LEU A 1 297 ? -14.156 -11.047 27.656 1 93.25 297 LEU A C 1
ATOM 2318 O O . LEU A 1 297 ? -14.602 -12.094 28.125 1 93.25 297 LEU A O 1
ATOM 2322 N N . PRO A 1 298 ? -14.891 -10.086 27.438 1 90.62 298 PRO A N 1
ATOM 2323 C CA . PRO A 1 298 ? -16.344 -10.18 27.609 1 90.62 298 PRO A CA 1
ATOM 2324 C C . PRO A 1 298 ? -16.984 -11.242 26.703 1 90.62 298 PRO A C 1
ATOM 2326 O O . PRO A 1 298 ? -16.469 -11.508 25.609 1 90.62 298 PRO A O 1
ATOM 2329 N N . GLY A 1 299 ? -18.078 -11.781 27.203 1 89.88 299 GLY A N 1
ATOM 2330 C CA . GLY A 1 299 ? -18.906 -12.68 26.406 1 89.88 299 GLY A CA 1
ATOM 2331 C C . GLY A 1 299 ? -18.266 -14.047 26.219 1 89.88 299 GLY A C 1
ATOM 2332 O O . GLY A 1 299 ? -18.703 -14.836 25.375 1 89.88 299 GLY A O 1
ATOM 2333 N N . GLY A 1 300 ? -17.25 -14.25 26.906 1 91.06 300 GLY A N 1
ATOM 2334 C CA . GLY A 1 300 ? -16.594 -15.539 26.797 1 91.06 300 GLY A CA 1
ATOM 2335 C C . GLY A 1 300 ? -15.734 -15.672 25.547 1 91.06 300 GLY A C 1
ATOM 2336 O O . GLY A 1 300 ? -15.336 -16.781 25.172 1 91.06 300 GLY A O 1
ATOM 2337 N N . ILE A 1 301 ? -15.477 -14.617 24.891 1 94.94 301 ILE A N 1
ATOM 2338 C CA . ILE A 1 301 ? -14.617 -14.609 23.703 1 94.94 301 ILE A CA 1
ATOM 2339 C C . ILE A 1 301 ? -13.18 -14.93 24.109 1 94.94 301 ILE A C 1
ATOM 2341 O O . ILE A 1 301 ? -12.625 -14.297 25.016 1 94.94 301 ILE A O 1
ATOM 2345 N N . PRO A 1 302 ? -12.602 -15.906 23.531 1 93.94 302 PRO A N 1
ATOM 2346 C CA . PRO A 1 302 ? -11.203 -16.203 23.859 1 93.94 302 PRO A CA 1
ATOM 2347 C C . PRO A 1 302 ? -10.258 -15.062 23.469 1 93.94 302 PRO A C 1
ATOM 2349 O O . PRO A 1 302 ? -10.445 -14.422 22.438 1 93.94 302 PRO A O 1
ATOM 2352 N N . PRO A 1 303 ? -9.305 -14.797 24.297 1 93.69 303 PRO A N 1
ATOM 2353 C CA . PRO A 1 303 ? -8.328 -13.758 23.969 1 93.69 303 PRO A CA 1
ATOM 2354 C C . PRO A 1 303 ? -7.324 -14.211 22.906 1 93.69 303 PRO A C 1
ATOM 2356 O O . PRO A 1 303 ? -7.215 -15.414 22.625 1 93.69 303 PRO A O 1
ATOM 2359 N N . PRO A 1 304 ? -6.699 -13.25 22.281 1 93.5 304 PRO A N 1
ATOM 2360 C CA . PRO A 1 304 ? -5.602 -13.633 21.391 1 93.5 304 PRO A CA 1
ATOM 2361 C C . PRO A 1 304 ? -4.461 -14.336 22.141 1 93.5 304 PRO A C 1
ATOM 2363 O O . PRO A 1 304 ? -4.398 -14.289 23.359 1 93.5 304 PRO A O 1
ATOM 2366 N N . PRO A 1 305 ? -3.525 -15.008 21.438 1 93.06 305 PRO A N 1
ATOM 2367 C CA . PRO A 1 305 ? -3.289 -14.891 20 1 93.06 305 PRO A CA 1
ATOM 2368 C C . PRO A 1 305 ? -4.297 -15.688 19.172 1 93.06 305 PRO A C 1
ATOM 2370 O O . PRO A 1 305 ? -4.684 -16.797 19.547 1 93.06 305 PRO A O 1
ATOM 2373 N N . TYR A 1 306 ? -4.691 -15.086 18.062 1 95.12 306 TYR A N 1
ATOM 2374 C CA . TYR A 1 306 ? -5.523 -15.75 17.062 1 95.12 306 TYR A CA 1
ATOM 2375 C C . TYR A 1 306 ? -4.68 -16.266 15.898 1 95.12 306 TYR A C 1
ATOM 2377 O O . TYR A 1 306 ? -3.609 -15.727 15.617 1 95.12 306 TYR A O 1
ATOM 2385 N N . ASN A 1 307 ? -5.168 -17.344 15.297 1 93.19 307 ASN A N 1
ATOM 2386 C CA . ASN A 1 307 ? -4.484 -17.859 14.117 1 93.19 307 ASN A CA 1
ATOM 2387 C C . ASN A 1 307 ? -4.758 -16.984 12.898 1 93.19 307 ASN A C 1
ATOM 2389 O O . ASN A 1 307 ? -5.551 -16.047 12.961 1 93.19 307 ASN A O 1
ATOM 2393 N N . TYR A 1 308 ? -4.047 -17.25 11.812 1 94.38 308 TYR A N 1
ATOM 2394 C CA . TYR A 1 308 ? -4.078 -16.453 10.586 1 94.38 308 TYR A CA 1
ATOM 2395 C C . TYR A 1 308 ? -5.492 -16.375 10.023 1 94.38 308 TYR A C 1
ATOM 2397 O O . TYR A 1 308 ? -5.965 -15.297 9.656 1 94.38 308 TYR A O 1
ATOM 2405 N N . GLU A 1 309 ? -6.223 -17.516 9.938 1 94.88 309 GLU A N 1
ATOM 2406 C CA . GLU A 1 309 ? -7.559 -17.578 9.352 1 94.88 309 GLU A CA 1
ATOM 2407 C C . GLU A 1 309 ? -8.539 -16.688 10.117 1 94.88 309 GLU A C 1
ATOM 2409 O O . GLU A 1 309 ? -9.375 -16.016 9.508 1 94.88 309 GLU A O 1
ATOM 2414 N N . THR A 1 310 ? -8.375 -16.688 11.414 1 96.56 310 THR A N 1
ATOM 2415 C CA . THR A 1 310 ? -9.234 -15.852 12.242 1 96.56 310 THR A CA 1
ATOM 2416 C C . THR A 1 310 ? -8.984 -14.375 11.969 1 96.56 310 THR A C 1
ATOM 2418 O O . THR A 1 310 ? -9.93 -13.594 11.805 1 96.56 310 THR A O 1
ATOM 2421 N N . ILE A 1 311 ? -7.762 -13.977 11.906 1 96.75 311 ILE A N 1
ATOM 2422 C CA . ILE A 1 311 ? -7.406 -12.578 11.688 1 96.75 311 ILE A CA 1
ATOM 2423 C C . ILE A 1 311 ? -7.887 -12.133 10.312 1 96.75 311 ILE A C 1
ATOM 2425 O O . ILE A 1 311 ? -8.422 -11.039 10.156 1 96.75 311 ILE A O 1
ATOM 2429 N N . GLU A 1 312 ? -7.699 -12.992 9.297 1 96.5 312 GLU A N 1
ATOM 2430 C CA . GLU A 1 312 ? -8.18 -12.688 7.957 1 96.5 312 GLU A CA 1
ATOM 2431 C C . GLU A 1 312 ? -9.695 -12.516 7.938 1 96.5 312 GLU A C 1
ATOM 2433 O O . GLU A 1 312 ? -10.219 -11.633 7.254 1 96.5 312 GLU A O 1
ATOM 2438 N N . TRP A 1 313 ? -10.375 -13.43 8.672 1 96.88 313 TRP A N 1
ATOM 2439 C CA . TRP A 1 313 ? -11.82 -13.328 8.789 1 96.88 313 TRP A CA 1
ATOM 2440 C C . TRP A 1 313 ? -12.234 -11.992 9.398 1 96.88 313 TRP A C 1
ATOM 2442 O O . TRP A 1 313 ? -13.078 -11.281 8.844 1 96.88 313 TRP A O 1
ATOM 2452 N N . LEU A 1 314 ? -11.602 -11.586 10.453 1 97.31 314 LEU A N 1
ATOM 2453 C CA . LEU A 1 314 ? -11.914 -10.32 11.109 1 97.31 314 LEU A CA 1
ATOM 2454 C C . LEU A 1 314 ? -11.664 -9.141 10.172 1 97.31 314 LEU A C 1
ATOM 2456 O O . LEU A 1 314 ? -12.555 -8.312 9.969 1 97.31 314 LEU A O 1
ATOM 2460 N N . GLU A 1 315 ? -10.523 -9.062 9.578 1 97.19 315 GLU A N 1
ATOM 2461 C CA . GLU A 1 315 ? -10.133 -7.934 8.734 1 97.19 315 GLU A CA 1
ATOM 2462 C C . GLU A 1 315 ? -11.023 -7.824 7.504 1 97.19 315 GLU A C 1
ATOM 2464 O O . GLU A 1 315 ? -11.336 -6.719 7.055 1 97.19 315 GLU A O 1
ATOM 2469 N N . THR A 1 316 ? -11.469 -8.945 6.918 1 97 316 THR A N 1
ATOM 2470 C CA . THR A 1 316 ? -12.305 -8.977 5.727 1 97 316 THR A CA 1
ATOM 2471 C C . THR A 1 316 ? -13.641 -8.281 5.984 1 97 316 THR A C 1
ATOM 2473 O O . THR A 1 316 ? -14.164 -7.594 5.105 1 97 316 THR A O 1
ATOM 2476 N N . PHE A 1 317 ? -14.125 -8.391 7.168 1 96.31 317 PHE A N 1
ATOM 2477 C CA . PHE A 1 317 ? -15.445 -7.844 7.484 1 96.31 317 PHE A CA 1
ATOM 2478 C C . PHE A 1 317 ? -15.32 -6.422 8.016 1 96.31 317 PHE A C 1
ATOM 2480 O O . PHE A 1 317 ? -16.25 -5.617 7.871 1 96.31 317 PHE A O 1
ATOM 2487 N N . ASN A 1 318 ? -14.18 -6.062 8.586 1 91.69 318 ASN A N 1
ATOM 2488 C CA . ASN A 1 318 ? -14.062 -4.809 9.328 1 91.69 318 ASN A CA 1
ATOM 2489 C C . ASN A 1 318 ? -13.469 -3.699 8.469 1 91.69 318 ASN A C 1
ATOM 2491 O O . ASN A 1 318 ? -13.578 -2.52 8.812 1 91.69 318 ASN A O 1
ATOM 2495 N N . GLY A 1 319 ? -12.82 -4.062 7.422 1 91.31 319 GLY A N 1
ATOM 2496 C CA . GLY A 1 319 ? -12.148 -3.061 6.605 1 91.31 319 GLY A CA 1
ATOM 2497 C C . GLY A 1 319 ? -11.617 -3.617 5.297 1 91.31 319 GLY A C 1
ATOM 2498 O O . GLY A 1 319 ? -12.188 -4.562 4.742 1 91.31 319 GLY A O 1
ATOM 2499 N N . GLY A 1 320 ? -10.703 -2.93 4.688 1 95.19 320 GLY A N 1
ATOM 2500 C CA . GLY A 1 320 ? -10.023 -3.416 3.5 1 95.19 320 GLY A CA 1
ATOM 2501 C C . GLY A 1 320 ? -8.852 -4.324 3.812 1 95.19 320 GLY A C 1
ATOM 2502 O O . GLY A 1 320 ? -8.422 -4.418 4.965 1 95.19 320 GLY A O 1
ATOM 2503 N N . THR A 1 321 ? -8.383 -5.055 2.83 1 97.25 321 THR A N 1
ATOM 2504 C CA . THR A 1 321 ? -7.203 -5.898 2.975 1 97.25 321 THR A CA 1
ATOM 2505 C C . THR A 1 321 ? -5.992 -5.066 3.385 1 97.25 321 THR A C 1
ATOM 2507 O O . THR A 1 321 ? -5.609 -4.129 2.682 1 97.25 321 THR A O 1
ATOM 2510 N N . ASP A 1 322 ? -5.422 -5.344 4.605 1 96.19 322 ASP A N 1
ATOM 2511 C CA . ASP A 1 322 ? -4.262 -4.68 5.195 1 96.19 322 ASP A CA 1
ATOM 2512 C C . ASP A 1 322 ? -4.684 -3.482 6.043 1 96.19 322 ASP A C 1
ATOM 2514 O O . ASP A 1 322 ? -3.848 -2.66 6.426 1 96.19 322 ASP A O 1
ATOM 2518 N N . TRP A 1 323 ? -5.93 -3.363 6.367 1 96.94 323 TRP A N 1
ATOM 2519 C CA . TRP A 1 323 ? -6.398 -2.322 7.277 1 96.94 323 TRP A CA 1
ATOM 2520 C C . TRP A 1 323 ? -5.762 -2.482 8.656 1 96.94 323 TRP A C 1
ATOM 2522 O O . TRP A 1 323 ? -5.496 -1.492 9.344 1 96.94 323 TRP A O 1
ATOM 2532 N N . TYR A 1 324 ? -5.5 -3.707 9.086 1 96.69 324 TYR A N 1
ATOM 2533 C CA . TYR A 1 324 ? -4.98 -4.02 10.414 1 96.69 324 TYR A CA 1
ATOM 2534 C C . TYR A 1 324 ? -3.488 -3.727 10.5 1 96.69 324 TYR A C 1
ATOM 2536 O O . TYR A 1 324 ? -2.84 -4.059 11.492 1 96.69 324 TYR A O 1
ATOM 2544 N N . ASP A 1 325 ? -2.914 -3.027 9.453 1 95.06 325 ASP A N 1
ATOM 2545 C CA . ASP A 1 325 ? -1.549 -2.52 9.539 1 95.06 325 ASP A CA 1
ATOM 2546 C C . ASP A 1 325 ? -1.494 -1.23 10.359 1 95.06 325 ASP A C 1
ATOM 2548 O O . ASP A 1 325 ? -0.413 -0.774 10.734 1 95.06 325 ASP A O 1
ATOM 2552 N N . GLN A 1 326 ? -2.578 -0.696 10.617 1 96 326 GLN A N 1
ATOM 2553 C CA . GLN A 1 326 ? -2.684 0.485 11.469 1 96 326 GLN A CA 1
ATOM 2554 C C . GLN A 1 326 ? -2.174 0.195 12.883 1 96 326 GLN A C 1
ATOM 2556 O O . GLN A 1 326 ? -2.293 -0.93 13.367 1 96 326 GLN A O 1
ATOM 2561 N N . ALA A 1 327 ? -1.576 1.233 13.523 1 96.19 327 ALA A N 1
ATOM 2562 C CA . ALA A 1 327 ? -1.188 1.066 14.922 1 96.19 327 ALA A CA 1
ATOM 2563 C C . ALA A 1 327 ? -2.377 0.628 15.773 1 96.19 327 ALA A C 1
ATOM 2565 O O . ALA A 1 327 ? -3.482 1.153 15.625 1 96.19 327 ALA A O 1
ATOM 2566 N N . HIS A 1 328 ? -2.158 -0.353 16.656 1 95 328 HIS A N 1
ATOM 2567 C CA . HIS A 1 328 ? -3.26 -0.827 17.484 1 95 328 HIS A CA 1
ATOM 2568 C C . HIS A 1 328 ? -3.775 0.278 18.406 1 95 328 HIS A C 1
ATOM 2570 O O . HIS A 1 328 ? -4.969 0.33 18.719 1 95 328 HIS A O 1
ATOM 2576 N N . SER A 1 329 ? -2.875 1.192 18.812 1 93.25 329 SER A N 1
ATOM 2577 C CA . SER A 1 329 ? -3.311 2.336 19.609 1 93.25 329 SER A CA 1
ATOM 2578 C C . SER A 1 329 ? -4.316 3.188 18.844 1 93.25 329 SER A C 1
ATOM 2580 O O . SER A 1 329 ? -5.285 3.686 19.422 1 93.25 329 SER A O 1
ATOM 2582 N N . GLU A 1 330 ? -4.102 3.369 17.516 1 93.75 330 GLU A N 1
ATOM 2583 C CA . GLU A 1 330 ? -5.043 4.109 16.672 1 93.75 330 GLU A CA 1
ATOM 2584 C C . GLU A 1 330 ? -6.402 3.424 16.641 1 93.75 330 GLU A C 1
ATOM 2586 O O . GLU A 1 330 ? -7.441 4.086 16.688 1 93.75 330 GLU A O 1
ATOM 2591 N N . THR A 1 331 ? -6.379 2.084 16.5 1 92.06 331 THR A N 1
ATOM 2592 C CA . THR A 1 331 ? -7.613 1.307 16.5 1 92.06 331 THR A CA 1
ATOM 2593 C C . THR A 1 331 ? -8.391 1.512 17.797 1 92.06 331 THR A C 1
ATOM 2595 O O . THR A 1 331 ? -9.602 1.713 17.781 1 92.06 331 THR A O 1
ATOM 2598 N N . VAL A 1 332 ? -7.707 1.514 18.875 1 90.38 332 VAL A N 1
ATOM 2599 C CA . VAL A 1 332 ? -8.312 1.677 20.203 1 90.38 332 VAL A CA 1
ATOM 2600 C C . VAL A 1 332 ? -8.883 3.088 20.328 1 90.38 332 VAL A C 1
ATOM 2602 O O . VAL A 1 332 ? -10.031 3.268 20.734 1 90.38 332 VAL A O 1
ATOM 2605 N N . LEU A 1 333 ? -8.109 4.082 19.938 1 88.69 333 LEU A N 1
ATOM 2606 C CA . LEU A 1 333 ? -8.492 5.477 20.078 1 88.69 333 LEU A CA 1
ATOM 2607 C C . LEU A 1 333 ? -9.688 5.812 19.188 1 88.69 333 LEU A C 1
ATOM 2609 O O . LEU A 1 333 ? -10.562 6.586 19.578 1 88.69 333 LEU A O 1
ATOM 2613 N N . GLU A 1 334 ? -9.688 5.281 18.031 1 84.81 334 GLU A N 1
ATOM 2614 C CA . GLU A 1 334 ? -10.812 5.492 17.125 1 84.81 334 GLU A CA 1
ATOM 2615 C C . GLU A 1 334 ? -12.109 4.938 17.703 1 84.81 334 GLU A C 1
ATOM 2617 O O . GLU A 1 334 ? -13.172 5.547 17.562 1 84.81 334 GLU A O 1
ATOM 2622 N N . SER A 1 335 ? -12.008 3.811 18.297 1 79.44 335 SER A N 1
ATOM 2623 C CA . SER A 1 335 ? -13.18 3.195 18.922 1 79.44 335 SER A CA 1
ATOM 2624 C C . SER A 1 335 ? -13.711 4.051 20.062 1 79.44 335 SER A C 1
ATOM 2626 O O . SER A 1 335 ? -14.914 4.055 20.328 1 79.44 335 SER A O 1
ATOM 2628 N N . LEU A 1 336 ? -12.836 4.754 20.672 1 75 336 LEU A N 1
ATOM 2629 C CA . LEU A 1 336 ? -13.219 5.566 21.828 1 75 336 LEU A CA 1
ATOM 2630 C C . LEU A 1 336 ? -13.836 6.891 21.375 1 75 336 LEU A C 1
ATOM 2632 O O . LEU A 1 336 ? -14.664 7.465 22.078 1 75 336 LEU A O 1
ATOM 2636 N N . ASP A 1 337 ? -13.391 7.402 20.188 1 72.56 337 ASP A N 1
ATOM 2637 C CA . ASP A 1 337 ? -13.906 8.656 19.656 1 72.56 337 ASP A CA 1
ATOM 2638 C C . ASP A 1 337 ? -15.336 8.5 19.156 1 72.56 337 ASP A C 1
ATOM 2640 O O . ASP A 1 337 ? -16.141 9.422 19.281 1 72.56 337 ASP A O 1
ATOM 2644 N N . PHE A 1 338 ? -15.664 7.328 18.609 1 65.62 338 PHE A N 1
ATOM 2645 C CA . PHE A 1 338 ? -16.938 7.207 17.891 1 65.62 338 PHE A CA 1
ATOM 2646 C C . PHE A 1 338 ? -17.906 6.328 18.672 1 65.62 338 PHE A C 1
ATOM 2648 O O . PHE A 1 338 ? -19.094 6.281 18.359 1 65.62 338 PHE A O 1
ATOM 2655 N N . GLU A 1 339 ? -17.359 5.57 19.516 1 58.28 339 GLU A N 1
ATOM 2656 C CA . GLU A 1 339 ? -18.281 4.742 20.297 1 58.28 339 GLU A CA 1
ATOM 2657 C C . GLU A 1 339 ? -18.797 5.484 21.516 1 58.28 339 GLU A C 1
ATOM 2659 O O . GLU A 1 339 ? -19.109 4.871 22.531 1 58.28 339 GLU A O 1
ATOM 2664 N N . PHE A 1 340 ? -18.656 6.801 21.391 1 49 340 PHE A N 1
ATOM 2665 C CA . PHE A 1 340 ? -19.141 7.672 22.453 1 49 340 PHE A CA 1
ATOM 2666 C C . PHE A 1 340 ? -20.594 7.371 22.766 1 49 340 PHE A C 1
ATOM 2668 O O . PHE A 1 340 ? -20.984 7.293 23.938 1 49 340 PHE A O 1
ATOM 2675 N N . SER A 1 341 ? -21.344 7.363 21.734 1 60.91 341 SER A N 1
ATOM 2676 C CA . SER A 1 341 ? -22.75 7.062 21.969 1 60.91 341 SER A CA 1
ATOM 2677 C C . SER A 1 341 ? -23.391 6.434 20.734 1 60.91 341 SER A C 1
ATOM 2679 O O . SER A 1 341 ? -23.156 6.871 19.609 1 60.91 341 SER A O 1
ATOM 2681 N N . ASP A 1 342 ? -24.016 5.391 20.969 1 63.78 342 ASP A N 1
ATOM 2682 C CA . ASP A 1 342 ? -24.844 4.785 19.922 1 63.78 342 ASP A CA 1
ATOM 2683 C C . ASP A 1 342 ? -25.844 5.785 19.375 1 63.78 342 ASP A C 1
ATOM 2685 O O . ASP A 1 342 ? -26.422 5.566 18.297 1 63.78 342 ASP A O 1
ATOM 2689 N N . ASP A 1 343 ? -25.812 6.902 20 1 74.88 343 ASP A N 1
ATOM 2690 C CA . ASP A 1 343 ? -26.859 7.867 19.641 1 74.88 343 ASP A CA 1
ATOM 2691 C C . ASP A 1 343 ? -26.297 8.992 18.781 1 74.88 343 ASP A C 1
ATOM 2693 O O . ASP A 1 343 ? -27 9.953 18.469 1 74.88 343 ASP A O 1
ATOM 2697 N N . THR A 1 344 ? -25.094 8.836 18.312 1 86 344 THR A N 1
ATOM 2698 C CA . THR A 1 344 ? -24.5 9.898 17.5 1 86 344 THR A CA 1
ATOM 2699 C C . THR A 1 344 ? -25.25 10.023 16.172 1 86 344 THR A C 1
ATOM 2701 O O . THR A 1 344 ? -25.516 9.023 15.5 1 86 344 THR A O 1
ATOM 2704 N N . LYS A 1 345 ? -25.688 11.203 15.875 1 90.38 345 LYS A N 1
ATOM 2705 C CA . LYS A 1 345 ? -26.344 11.477 14.602 1 90.38 345 LYS A CA 1
ATOM 2706 C C . LYS A 1 345 ? -25.328 11.812 13.516 1 90.38 345 LYS A C 1
ATOM 2708 O O . LYS A 1 345 ? -24.375 12.562 13.766 1 90.38 345 LYS A O 1
ATOM 2713 N N . TRP A 1 346 ? -25.5 11.211 12.414 1 94.12 346 TRP A N 1
ATOM 2714 C CA . TRP A 1 346 ? -24.625 11.422 11.273 1 94.12 346 TRP A CA 1
ATOM 2715 C C . TRP A 1 346 ? -25.297 12.289 10.219 1 94.12 346 TRP A C 1
ATOM 2717 O O . TRP A 1 346 ? -26.5 12.18 9.984 1 94.12 346 TRP A O 1
ATOM 2727 N N . TYR A 1 347 ? -24.516 13.141 9.586 1 97.19 347 TYR A N 1
ATOM 2728 C CA . TYR A 1 347 ? -25.047 14.039 8.57 1 97.19 347 TYR A CA 1
ATOM 2729 C C . TYR A 1 347 ? -24.188 14.016 7.312 1 97.19 347 TYR A C 1
ATOM 2731 O O . TYR A 1 347 ? -23 13.656 7.363 1 97.19 347 TYR A O 1
ATOM 2739 N N . CYS A 1 348 ? -24.734 14.258 6.18 1 97.75 348 CYS A N 1
ATOM 2740 C CA . CYS A 1 348 ? -24.047 14.578 4.941 1 97.75 348 CYS A CA 1
ATOM 2741 C C . CYS A 1 348 ? -24.516 15.906 4.367 1 97.75 348 CYS A C 1
ATOM 2743 O O . CYS A 1 348 ? -25.516 16.469 4.832 1 97.75 348 CYS A O 1
ATOM 2745 N N . VAL A 1 349 ? -23.797 16.469 3.473 1 98.25 349 VAL A N 1
ATOM 2746 C CA . VAL A 1 349 ? -24.078 17.781 2.912 1 98.25 349 VAL A CA 1
ATOM 2747 C C . VAL A 1 349 ? -24.875 17.641 1.612 1 98.25 349 VAL A C 1
ATOM 2749 O O . VAL A 1 349 ? -24.406 16.984 0.676 1 98.25 349 VAL A O 1
ATOM 2752 N N . LEU A 1 350 ? -26.094 18.234 1.583 1 97 350 LEU A N 1
ATOM 2753 C CA . LEU A 1 350 ? -26.875 18.234 0.345 1 97 350 LEU A CA 1
ATOM 2754 C C . LEU A 1 350 ? -26.109 18.969 -0.762 1 97 350 LEU A C 1
ATOM 2756 O O . LEU A 1 350 ? -25.625 20.078 -0.559 1 97 350 LEU A O 1
ATOM 2760 N N . GLY A 1 351 ? -26 18.375 -1.865 1 96 351 GLY A N 1
ATOM 2761 C CA . GLY A 1 351 ? -25.188 18.906 -2.949 1 96 351 GLY A CA 1
ATOM 2762 C C . GLY A 1 351 ? -23.734 18.469 -2.879 1 96 351 GLY A C 1
ATOM 2763 O O . GLY A 1 351 ? -22.938 18.844 -3.74 1 96 351 GLY A O 1
ATOM 2764 N N . GLY A 1 352 ? -23.359 17.734 -1.815 1 97.44 352 GLY A N 1
ATOM 2765 C CA . GLY A 1 352 ? -22.031 17.188 -1.66 1 97.44 352 GLY A CA 1
ATOM 2766 C C . GLY A 1 352 ? -21.172 17.953 -0.665 1 97.44 352 GLY A C 1
ATOM 2767 O O . GLY A 1 352 ? -21.375 19.156 -0.471 1 97.44 352 GLY A O 1
ATOM 2768 N N . ALA A 1 353 ? -20.188 17.297 -0.191 1 98.31 353 ALA A N 1
ATOM 2769 C CA . ALA A 1 353 ? -19.328 17.844 0.866 1 98.31 353 ALA A CA 1
ATOM 2770 C C . ALA A 1 353 ? -18.5 19 0.35 1 98.31 353 ALA A C 1
ATOM 2772 O O . ALA A 1 353 ? -18.047 19.844 1.131 1 98.31 353 ALA A O 1
ATOM 2773 N N . GLN A 1 354 ? -18.312 19.094 -0.936 1 98.5 354 GLN A N 1
ATOM 2774 C CA . GLN A 1 354 ? -17.531 20.188 -1.505 1 98.5 354 GLN A CA 1
ATOM 2775 C C . GLN A 1 354 ? -18.234 21.531 -1.308 1 98.5 354 GLN A C 1
ATOM 2777 O O . GLN A 1 354 ? -17.609 22.578 -1.415 1 98.5 354 GLN A O 1
ATOM 2782 N N . GLN A 1 355 ? -19.547 21.531 -1.017 1 98.38 355 GLN A N 1
ATOM 2783 C CA . GLN A 1 355 ? -20.266 22.75 -0.698 1 98.38 355 GLN A CA 1
ATOM 2784 C C . GLN A 1 355 ? -19.625 23.484 0.482 1 98.38 355 GLN A C 1
ATOM 2786 O O . GLN A 1 355 ? -19.625 24.703 0.538 1 98.38 355 GLN A O 1
ATOM 2791 N N . LEU A 1 356 ? -19.094 22.688 1.419 1 98.81 356 LEU A N 1
ATOM 2792 C CA . LEU A 1 356 ? -18.391 23.297 2.539 1 98.81 356 LEU A CA 1
ATOM 2793 C C . LEU A 1 356 ? -17.219 24.141 2.047 1 98.81 356 LEU A C 1
ATOM 2795 O O . LEU A 1 356 ? -17.078 25.297 2.43 1 98.81 356 LEU A O 1
ATOM 2799 N N . ALA A 1 357 ? -16.422 23.625 1.197 1 98.81 357 ALA A N 1
ATOM 2800 C CA . ALA A 1 357 ? -15.258 24.312 0.662 1 98.81 357 ALA A CA 1
ATOM 2801 C C . ALA A 1 357 ? -15.664 25.531 -0.165 1 98.81 357 ALA A C 1
ATOM 2803 O O . ALA A 1 357 ? -15.039 26.578 -0.082 1 98.81 357 ALA A O 1
ATOM 2804 N N . LYS A 1 358 ? -16.672 25.359 -0.979 1 98.62 358 LYS A N 1
ATOM 2805 C CA . LYS A 1 358 ? -17.156 26.453 -1.801 1 98.62 358 LYS A CA 1
ATOM 2806 C C . LYS A 1 358 ? -17.625 27.625 -0.934 1 98.62 358 LYS A C 1
ATOM 2808 O O . LYS A 1 358 ? -17.344 28.781 -1.234 1 98.62 358 LYS A O 1
ATOM 2813 N N . LYS A 1 359 ? -18.359 27.312 0.087 1 98.69 359 LYS A N 1
ATOM 2814 C CA . LYS A 1 359 ? -18.859 28.359 0.987 1 98.69 359 LYS A CA 1
ATOM 2815 C C . LYS A 1 359 ? -17.703 29.016 1.742 1 98.69 359 LYS A C 1
ATOM 2817 O O . LYS A 1 359 ? -17.734 30.234 1.982 1 98.69 359 LYS A O 1
ATOM 2822 N N . MET A 1 360 ? -16.703 28.219 2.148 1 98.94 360 MET A N 1
ATOM 2823 C CA . MET A 1 360 ? -15.516 28.781 2.758 1 98.94 360 MET A CA 1
ATOM 2824 C C . MET A 1 360 ? -14.82 29.75 1.795 1 98.94 360 MET A C 1
ATOM 2826 O O . MET A 1 360 ? -14.477 30.859 2.172 1 98.94 360 MET A O 1
ATOM 2830 N N . GLU A 1 361 ? -14.617 29.281 0.585 1 98.81 361 GLU A N 1
ATOM 2831 C CA . GLU A 1 361 ? -13.969 30.109 -0.434 1 98.81 361 GLU A CA 1
ATOM 2832 C C . GLU A 1 361 ? -14.727 31.406 -0.653 1 98.81 361 GLU A C 1
ATOM 2834 O O . GLU A 1 361 ? -14.109 32.469 -0.783 1 98.81 361 GLU A O 1
ATOM 2839 N N . HIS A 1 362 ? -16.016 31.328 -0.724 1 98.56 362 HIS A N 1
ATOM 2840 C CA . HIS A 1 362 ? -16.859 32.5 -0.938 1 98.56 362 HIS A CA 1
ATOM 2841 C C . HIS A 1 362 ? -16.703 33.5 0.208 1 98.56 362 HIS A C 1
ATOM 2843 O O . HIS A 1 362 ? -16.812 34.719 0.001 1 98.56 362 HIS A O 1
ATOM 2849 N N . SER A 1 363 ? -16.438 33.031 1.367 1 98.5 363 SER A N 1
ATOM 2850 C CA . SER A 1 363 ? -16.484 33.844 2.572 1 98.5 363 SER A CA 1
ATOM 2851 C C . SER A 1 363 ? -15.164 34.594 2.773 1 98.5 363 SER A C 1
ATOM 2853 O O . SER A 1 363 ? -15.109 35.562 3.529 1 98.5 363 SER A O 1
ATOM 2855 N N . ILE A 1 364 ? -14.07 34.188 2.141 1 98.75 364 ILE A N 1
ATOM 2856 C CA . ILE A 1 364 ? -12.766 34.781 2.43 1 98.75 364 ILE A CA 1
ATOM 2857 C C . ILE A 1 364 ? -12.531 36 1.537 1 98.75 364 ILE A C 1
ATOM 2859 O O . ILE A 1 364 ? -13.062 36.062 0.423 1 98.75 364 ILE A O 1
ATOM 2863 N N . ALA A 1 365 ? -11.75 36.906 2.018 1 98.25 365 ALA A N 1
ATOM 2864 C CA . ALA A 1 365 ? -11.531 38.188 1.374 1 98.25 365 ALA A CA 1
ATOM 2865 C C . ALA A 1 365 ? -10.703 38.031 0.1 1 98.25 365 ALA A C 1
ATOM 2867 O O . ALA A 1 365 ? -10.969 38.688 -0.904 1 98.25 365 ALA A O 1
ATOM 2868 N N . HIS A 1 366 ? -9.695 37.219 0.097 1 97.94 366 HIS A N 1
ATOM 2869 C CA . HIS A 1 366 ? -8.828 36.969 -1.051 1 97.94 366 HIS A CA 1
ATOM 2870 C C . HIS A 1 366 ? -8.945 35.531 -1.551 1 97.94 366 HIS A C 1
ATOM 2872 O O . HIS A 1 366 ? -8.641 34.594 -0.819 1 97.94 366 HIS A O 1
ATOM 2878 N N . LYS A 1 367 ? -9.336 35.406 -2.795 1 98.5 367 LYS A N 1
ATOM 2879 C CA . LYS A 1 367 ? -9.594 34.094 -3.361 1 98.5 367 LYS A CA 1
ATOM 2880 C C . LYS A 1 367 ? -8.289 33.375 -3.662 1 98.5 367 LYS A C 1
ATOM 2882 O O . LYS A 1 367 ? -7.25 34 -3.881 1 98.5 367 LYS A O 1
ATOM 2887 N N . PRO A 1 368 ? -8.305 32.062 -3.625 1 98.62 368 PRO A N 1
ATOM 2888 C CA . PRO A 1 368 ? -7.105 31.281 -3.959 1 98.62 368 PRO A CA 1
ATOM 2889 C C . PRO A 1 368 ? -6.613 31.531 -5.383 1 98.62 368 PRO A C 1
ATOM 2891 O O . PRO A 1 368 ? -7.422 31.766 -6.281 1 98.62 368 PRO A O 1
ATOM 2894 N N . LYS A 1 369 ? -5.324 31.594 -5.52 1 97.56 369 LYS A N 1
ATOM 2895 C CA . LYS A 1 369 ? -4.719 31.5 -6.848 1 97.56 369 LYS A CA 1
ATOM 2896 C C . LYS A 1 369 ? -4.633 30.062 -7.316 1 97.56 369 LYS A C 1
ATOM 2898 O O . LYS A 1 369 ? -3.855 29.266 -6.773 1 97.56 369 LYS A O 1
ATOM 2903 N N . TYR A 1 370 ? -5.383 29.672 -8.328 1 96.75 370 TYR A N 1
ATOM 2904 C CA . TYR A 1 370 ? -5.422 28.312 -8.852 1 96.75 370 TYR A CA 1
ATOM 2905 C C . TYR A 1 370 ? -4.34 28.094 -9.906 1 96.75 370 TYR A C 1
ATOM 2907 O O . TYR A 1 370 ? -3.73 29.062 -10.383 1 96.75 370 TYR A O 1
ATOM 2915 N N . HIS A 1 371 ? -4.051 26.797 -10.234 1 95.19 371 HIS A N 1
ATOM 2916 C CA . HIS A 1 371 ? -2.967 26.453 -11.148 1 95.19 371 HIS A CA 1
ATOM 2917 C C . HIS A 1 371 ? -1.671 27.156 -10.75 1 95.19 371 HIS A C 1
ATOM 2919 O O . HIS A 1 371 ? -0.982 27.734 -11.594 1 95.19 371 HIS A O 1
ATOM 2925 N N . SER A 1 372 ? -1.463 27.141 -9.453 1 95.94 372 SER A N 1
ATOM 2926 C CA . SER A 1 372 ? -0.35 27.844 -8.836 1 95.94 372 SER A CA 1
ATOM 2927 C C . SER A 1 372 ? 0.465 26.922 -7.938 1 95.94 372 SER A C 1
ATOM 2929 O O . SER A 1 372 ? 0.568 27.156 -6.73 1 95.94 372 SER A O 1
ATOM 2931 N N . PRO A 1 373 ? 1.086 25.906 -8.562 1 96.75 373 PRO A N 1
ATOM 2932 C CA . PRO A 1 373 ? 1.843 24.969 -7.73 1 96.75 373 PRO A CA 1
ATOM 2933 C C . PRO A 1 373 ? 3.102 25.578 -7.129 1 96.75 373 PRO A C 1
ATOM 2935 O O . PRO A 1 373 ? 3.854 26.266 -7.832 1 96.75 373 PRO A O 1
ATOM 2938 N N . VAL A 1 374 ? 3.316 25.422 -5.848 1 98.25 374 VAL A N 1
ATOM 2939 C CA . VAL A 1 374 ? 4.543 25.812 -5.164 1 98.25 374 VAL A CA 1
ATOM 2940 C C . VAL A 1 374 ? 5.609 24.734 -5.371 1 98.25 374 VAL A C 1
ATOM 2942 O O . VAL A 1 374 ? 5.34 23.547 -5.195 1 98.25 374 VAL A O 1
ATOM 2945 N N . VAL A 1 375 ? 6.867 25.156 -5.711 1 97.06 375 VAL A N 1
ATOM 2946 C CA . VAL A 1 375 ? 7.871 24.156 -6.047 1 97.06 375 VAL A CA 1
ATOM 2947 C C . VAL A 1 375 ? 9.078 24.297 -5.121 1 97.06 375 VAL A C 1
ATOM 2949 O O . VAL A 1 375 ? 9.945 23.422 -5.078 1 97.06 375 VAL A O 1
ATOM 2952 N N . SER A 1 376 ? 9.117 25.391 -4.32 1 97.88 376 SER A N 1
ATOM 2953 C CA . SER A 1 376 ? 10.219 25.578 -3.379 1 97.88 376 SER A CA 1
ATOM 2954 C C . SER A 1 376 ? 9.805 26.453 -2.209 1 97.88 376 SER A C 1
ATOM 2956 O O . SER A 1 376 ? 8.992 27.375 -2.367 1 97.88 376 SER A O 1
ATOM 2958 N N . ILE A 1 377 ? 10.312 26.219 -1.017 1 98.69 377 ILE A N 1
ATOM 2959 C CA . ILE A 1 377 ? 10.164 27.016 0.196 1 98.69 377 ILE A CA 1
ATOM 2960 C C . ILE A 1 377 ? 11.539 27.328 0.782 1 98.69 377 ILE A C 1
ATOM 2962 O O . ILE A 1 377 ? 12.312 26.422 1.075 1 98.69 377 ILE A O 1
ATOM 2966 N N . ARG A 1 378 ? 11.859 28.578 0.996 1 98.31 378 ARG A N 1
ATOM 2967 C CA . ARG A 1 378 ? 13.133 28.984 1.577 1 98.31 378 ARG A CA 1
ATOM 2968 C C . ARG A 1 378 ? 12.93 29.984 2.705 1 98.31 378 ARG A C 1
ATOM 2970 O O . ARG A 1 378 ? 12.391 31.078 2.486 1 98.31 378 ARG A O 1
ATOM 2977 N N . ALA A 1 379 ? 13.266 29.594 3.902 1 98.25 379 ALA A N 1
ATOM 2978 C CA . ALA A 1 379 ? 13.297 30.531 5.023 1 98.25 379 ALA A CA 1
ATOM 2979 C C . ALA A 1 379 ? 14.609 31.312 5.055 1 98.25 379 ALA A C 1
ATOM 2981 O O . ALA A 1 379 ? 15.672 30.734 5.312 1 98.25 379 ALA A O 1
ATOM 2982 N N . LEU A 1 380 ? 14.578 32.625 4.852 1 97.25 380 LEU A N 1
ATOM 2983 C CA . LEU A 1 380 ? 15.797 33.375 4.566 1 97.25 380 LEU A CA 1
ATOM 2984 C C . LEU A 1 380 ? 16.219 34.188 5.777 1 97.25 380 LEU A C 1
ATOM 2986 O O . LEU A 1 380 ? 17.391 34.531 5.922 1 97.25 380 LEU A O 1
ATOM 2990 N N . ASP A 1 381 ? 15.297 34.625 6.551 1 95.94 381 ASP A N 1
ATOM 2991 C CA . ASP A 1 381 ? 15.508 35.469 7.734 1 95.94 381 ASP A CA 1
ATOM 2992 C C . ASP A 1 381 ? 14.297 35.406 8.664 1 95.94 381 ASP A C 1
ATOM 2994 O O . ASP A 1 381 ? 13.328 34.688 8.391 1 95.94 381 ASP A O 1
ATOM 2998 N N . LYS A 1 382 ? 14.422 36.156 9.828 1 94.81 382 LYS A N 1
ATOM 2999 C CA . LYS A 1 382 ? 13.258 36.25 10.703 1 94.81 382 LYS A CA 1
ATOM 3000 C C . LYS A 1 382 ? 12.055 36.812 9.945 1 94.81 382 LYS A C 1
ATOM 3002 O O . LYS A 1 382 ? 12.125 37.906 9.391 1 94.81 382 LYS A O 1
ATOM 3007 N N . MET A 1 383 ? 11.008 36.031 9.891 1 97.31 383 MET A N 1
ATOM 3008 C CA . MET A 1 383 ? 9.758 36.406 9.242 1 97.31 383 MET A CA 1
ATOM 3009 C C . MET A 1 383 ? 9.992 36.75 7.777 1 97.31 383 MET A C 1
ATOM 3011 O O . MET A 1 383 ? 9.492 37.781 7.301 1 97.31 383 MET A O 1
ATOM 3015 N N . LYS A 1 384 ? 10.789 36.031 7.125 1 98.31 384 LYS A N 1
ATOM 3016 C CA . LYS A 1 384 ? 11.039 36.156 5.695 1 98.31 384 LYS A CA 1
ATOM 3017 C C . LYS A 1 384 ? 11.188 34.781 5.031 1 98.31 384 LYS A C 1
ATOM 3019 O O . LYS A 1 384 ? 12.273 34.219 5.027 1 98.31 384 LYS A O 1
ATOM 3024 N N . VAL A 1 385 ? 10.156 34.344 4.414 1 98.75 385 VAL A N 1
ATOM 3025 C CA . VAL A 1 385 ? 10.117 33.062 3.711 1 98.75 385 VAL A CA 1
ATOM 3026 C C . VAL A 1 385 ? 9.781 33.281 2.24 1 98.75 385 VAL A C 1
ATOM 3028 O O . VAL A 1 385 ? 8.859 34.062 1.919 1 98.75 385 VAL A O 1
ATOM 3031 N N . GLU A 1 386 ? 10.477 32.719 1.359 1 98.69 386 GLU A N 1
ATOM 3032 C CA . GLU A 1 386 ? 10.25 32.844 -0.077 1 98.69 386 GLU A CA 1
ATOM 3033 C C . GLU A 1 386 ? 9.641 31.562 -0.65 1 98.69 386 GLU A C 1
ATOM 3035 O O . GLU A 1 386 ? 10.023 30.453 -0.271 1 98.69 386 GLU A O 1
ATOM 3040 N N . LEU A 1 387 ? 8.641 31.703 -1.496 1 98.62 387 LEU A N 1
ATOM 3041 C CA . LEU A 1 387 ? 8.055 30.625 -2.277 1 98.62 387 LEU A CA 1
ATOM 3042 C C . LEU A 1 387 ? 8.375 30.797 -3.76 1 98.62 387 LEU A C 1
ATOM 3044 O O . LEU A 1 387 ? 8.281 31.891 -4.301 1 98.62 387 LEU A O 1
ATOM 3048 N N . ASP A 1 388 ? 8.875 29.75 -4.379 1 97.94 388 ASP A N 1
ATOM 3049 C CA . ASP A 1 388 ? 8.812 29.688 -5.836 1 97.94 388 ASP A CA 1
ATOM 3050 C C . ASP A 1 388 ? 7.492 29.094 -6.305 1 97.94 388 ASP A C 1
ATOM 3052 O O . ASP A 1 388 ? 7.133 27.969 -5.914 1 97.94 388 ASP A O 1
ATOM 3056 N N . VAL A 1 389 ? 6.727 29.812 -7.059 1 97.25 389 VAL A N 1
ATOM 3057 C CA . VAL A 1 389 ? 5.438 29.375 -7.594 1 97.25 389 VAL A CA 1
ATOM 3058 C C . VAL A 1 389 ? 5.527 29.266 -9.109 1 97.25 389 VAL A C 1
ATOM 3060 O O . VAL A 1 389 ? 5.887 30.219 -9.797 1 97.25 389 VAL A O 1
ATOM 3063 N N . LYS A 1 390 ? 5.238 28.047 -9.609 1 91.69 390 LYS A N 1
ATOM 3064 C CA . LYS A 1 390 ? 5.316 27.812 -11.047 1 91.69 390 LYS A CA 1
ATOM 3065 C C . LYS A 1 390 ? 4.02 28.203 -11.742 1 91.69 390 LYS A C 1
ATOM 3067 O O . LYS A 1 390 ? 2.961 27.641 -11.477 1 91.69 390 LYS A O 1
ATOM 3072 N N . THR A 1 391 ? 4.047 29.172 -12.508 1 80 391 THR A N 1
ATOM 3073 C CA . THR A 1 391 ? 2.926 29.578 -13.344 1 80 391 THR A CA 1
ATOM 3074 C C . THR A 1 391 ? 3.107 29.078 -14.773 1 80 391 THR A C 1
ATOM 3076 O O . THR A 1 391 ? 4.121 28.453 -15.094 1 80 391 THR A O 1
ATOM 3079 N N . GLN A 1 392 ? 2.045 29.172 -15.617 1 76.25 392 GLN A N 1
ATOM 3080 C CA . GLN A 1 392 ? 2.117 28.75 -17.016 1 76.25 392 GLN A CA 1
ATOM 3081 C C . GLN A 1 392 ? 3.27 29.438 -17.734 1 76.25 392 GLN A C 1
ATOM 3083 O O . GLN A 1 392 ? 3.877 28.859 -18.641 1 76.25 392 GLN A O 1
ATOM 3088 N N . GLN A 1 393 ? 3.619 30.578 -17.281 1 73.81 393 GLN A N 1
ATOM 3089 C CA . GLN A 1 393 ? 4.559 31.391 -18.031 1 73.81 393 GLN A CA 1
ATOM 3090 C C . GLN A 1 393 ? 5.945 31.359 -17.406 1 73.81 393 GLN A C 1
ATOM 3092 O O . GLN A 1 393 ? 6.957 31.375 -18.109 1 73.81 393 GLN A O 1
ATOM 3097 N N . ALA A 1 394 ? 5.957 31.359 -16.125 1 83.5 394 ALA A N 1
ATOM 3098 C CA . ALA A 1 394 ? 7.254 31.484 -15.461 1 83.5 394 ALA A CA 1
ATOM 3099 C C . ALA A 1 394 ? 7.172 31.016 -14.008 1 83.5 394 ALA A C 1
ATOM 3101 O O . ALA A 1 394 ? 6.102 30.641 -13.531 1 83.5 394 ALA A O 1
ATOM 3102 N N . THR A 1 395 ? 8.328 30.953 -13.438 1 89.69 395 THR A N 1
ATOM 3103 C CA . THR A 1 395 ? 8.414 30.781 -11.984 1 89.69 395 THR A CA 1
ATOM 3104 C C . THR A 1 395 ? 8.5 32.156 -11.289 1 89.69 395 THR A C 1
ATOM 3106 O O . THR A 1 395 ? 9.375 32.938 -11.602 1 89.69 395 THR A O 1
ATOM 3109 N N . GLU A 1 396 ? 7.547 32.375 -10.453 1 95.44 396 GLU A N 1
ATOM 3110 C CA . GLU A 1 396 ? 7.523 33.625 -9.672 1 95.44 396 GLU A CA 1
ATOM 3111 C C . GLU A 1 396 ? 8.078 33.406 -8.266 1 95.44 396 GLU A C 1
ATOM 3113 O O . GLU A 1 396 ? 7.789 32.375 -7.637 1 95.44 396 GLU A O 1
ATOM 3118 N N . VAL A 1 397 ? 8.898 34.281 -7.855 1 97.12 397 VAL A N 1
ATOM 3119 C CA . VAL A 1 397 ? 9.406 34.281 -6.484 1 97.12 397 VAL A CA 1
ATOM 3120 C C . VAL A 1 397 ? 8.609 35.25 -5.625 1 97.12 397 VAL A C 1
ATOM 3122 O O . VAL A 1 397 ? 8.562 36.438 -5.918 1 97.12 397 VAL A O 1
ATOM 3125 N N . LEU A 1 398 ? 7.98 34.75 -4.656 1 98.19 398 LEU A N 1
ATOM 3126 C CA . LEU A 1 398 ? 7.152 35.531 -3.768 1 98.19 398 LEU A CA 1
ATOM 3127 C C . LEU A 1 398 ? 7.672 35.5 -2.336 1 98.19 398 LEU A C 1
ATOM 3129 O O . LEU A 1 398 ? 8.156 34.438 -1.886 1 98.19 398 LEU A O 1
ATOM 3133 N N . THR A 1 399 ? 7.629 36.562 -1.623 1 98.5 399 THR A N 1
ATOM 3134 C CA . THR A 1 399 ? 8.141 36.656 -0.261 1 98.5 399 THR A CA 1
ATOM 3135 C C . THR A 1 399 ? 7.008 36.844 0.738 1 98.5 399 THR A C 1
ATOM 3137 O O . THR A 1 399 ? 6.098 37.625 0.502 1 98.5 399 THR A O 1
ATOM 3140 N N . TYR A 1 400 ? 7.086 36.156 1.796 1 98.81 400 TYR A N 1
ATOM 3141 C CA . TYR A 1 400 ? 6.09 36.219 2.861 1 98.81 400 TYR A CA 1
ATOM 3142 C C . TYR A 1 400 ? 6.758 36.312 4.227 1 98.81 400 TYR A C 1
ATOM 3144 O O . TYR A 1 400 ? 7.938 36 4.375 1 98.81 400 TYR A O 1
ATOM 3152 N N . ASP A 1 401 ? 6.016 36.812 5.195 1 98.62 401 ASP A N 1
ATOM 3153 C CA . ASP A 1 401 ? 6.488 36.812 6.578 1 98.62 401 ASP A CA 1
ATOM 3154 C C . ASP A 1 401 ? 6.445 35.406 7.164 1 98.62 401 ASP A C 1
ATOM 3156 O O . ASP A 1 401 ? 7.25 35.062 8.031 1 98.62 401 ASP A O 1
ATOM 3160 N N . ALA A 1 402 ? 5.492 34.594 6.746 1 98.62 402 ALA A N 1
ATOM 3161 C CA . ALA A 1 402 ? 5.34 33.188 7.156 1 98.62 402 ALA A CA 1
ATOM 3162 C C . ALA A 1 402 ? 4.652 32.375 6.07 1 98.62 402 ALA A C 1
ATOM 3164 O O . ALA A 1 402 ? 3.926 32.938 5.234 1 98.62 402 ALA A O 1
ATOM 3165 N N . VAL A 1 403 ? 4.906 31.078 6.102 1 98.88 403 VAL A N 1
ATOM 3166 C CA . VAL A 1 403 ? 4.262 30.156 5.172 1 98.88 403 VAL A CA 1
ATOM 3167 C C . VAL A 1 403 ? 3.568 29.031 5.945 1 98.88 403 VAL A C 1
ATOM 3169 O O . VAL A 1 403 ? 4.145 28.469 6.879 1 98.88 403 VAL A O 1
ATOM 3172 N N . LEU A 1 404 ? 2.328 28.781 5.641 1 98.88 404 LEU A N 1
ATOM 3173 C CA . LEU A 1 404 ? 1.556 27.656 6.156 1 98.88 404 LEU A CA 1
ATOM 3174 C C . LEU A 1 404 ? 1.325 26.609 5.066 1 98.88 404 LEU A C 1
ATOM 3176 O O . LEU A 1 404 ? 0.564 26.859 4.125 1 98.88 404 LEU A O 1
ATOM 3180 N N . SER A 1 405 ? 2.006 25.5 5.176 1 98.81 405 SER A N 1
ATOM 3181 C CA . SER A 1 405 ? 1.786 24.406 4.234 1 98.81 405 SER A CA 1
ATOM 3182 C C . SER A 1 405 ? 0.611 23.531 4.664 1 98.81 405 SER A C 1
ATOM 3184 O O . SER A 1 405 ? 0.664 22.875 5.711 1 98.81 405 SER A O 1
ATOM 3186 N N . THR A 1 406 ? -0.434 23.484 3.873 1 98.69 406 THR A N 1
ATOM 3187 C CA . THR A 1 406 ? -1.608 22.688 4.203 1 98.69 406 THR A CA 1
ATOM 3188 C C . THR A 1 406 ? -1.813 21.578 3.174 1 98.69 406 THR A C 1
ATOM 3190 O O . THR A 1 406 ? -2.855 20.922 3.16 1 98.69 406 THR A O 1
ATOM 3193 N N . THR A 1 407 ? -0.848 21.359 2.275 1 98 407 THR A N 1
ATOM 3194 C CA . THR A 1 407 ? -0.913 20.234 1.338 1 98 407 THR A CA 1
ATOM 3195 C C . THR A 1 407 ? -0.611 18.922 2.047 1 98 407 THR A C 1
ATOM 3197 O O . THR A 1 407 ? -0.256 18.906 3.227 1 98 407 THR A O 1
ATOM 3200 N N . THR A 1 408 ? -0.845 17.797 1.41 1 97.5 408 THR A N 1
ATOM 3201 C CA . THR A 1 408 ? -0.527 16.5 1.994 1 97.5 408 THR A CA 1
ATOM 3202 C C . THR A 1 408 ? 0.983 16.312 2.113 1 97.5 408 THR A C 1
ATOM 3204 O O . THR A 1 408 ? 1.752 16.969 1.404 1 97.5 408 THR A O 1
ATOM 3207 N N . LEU A 1 409 ? 1.457 15.484 3.004 1 97.62 409 LEU A N 1
ATOM 3208 C CA . LEU A 1 409 ? 2.891 15.281 3.18 1 97.62 409 LEU A CA 1
ATOM 3209 C C . LEU A 1 409 ? 3.51 14.664 1.928 1 97.62 409 LEU A C 1
ATOM 3211 O O . LEU A 1 409 ? 4.664 14.953 1.599 1 97.62 409 LEU A O 1
ATOM 3215 N N . GLY A 1 410 ? 2.719 13.797 1.198 1 96.44 410 GLY A N 1
ATOM 3216 C CA . GLY A 1 410 ? 3.211 13.281 -0.07 1 96.44 410 GLY A CA 1
ATOM 3217 C C . GLY A 1 410 ? 3.525 14.375 -1.075 1 96.44 410 GLY A C 1
ATOM 3218 O O . GLY A 1 410 ? 4.551 14.32 -1.76 1 96.44 410 GLY A O 1
ATOM 3219 N N . CYS A 1 411 ? 2.693 15.352 -1.149 1 97.75 411 CYS A N 1
ATOM 3220 C CA . CYS A 1 411 ? 2.896 16.484 -2.055 1 97.75 411 CYS A CA 1
ATOM 3221 C C . CYS A 1 411 ? 4.008 17.391 -1.551 1 97.75 411 CYS A C 1
ATOM 3223 O O . CYS A 1 411 ? 4.816 17.891 -2.338 1 97.75 411 CYS A O 1
ATOM 3225 N N . LEU A 1 412 ? 4.031 17.609 -0.216 1 98.25 412 LEU A N 1
ATOM 3226 C CA . LEU A 1 412 ? 5.094 18.422 0.364 1 98.25 412 LEU A CA 1
ATOM 3227 C C . LEU A 1 412 ? 6.461 17.812 0.069 1 98.25 412 LEU A C 1
ATOM 3229 O O . LEU A 1 412 ? 7.438 18.547 -0.125 1 98.25 412 LEU A O 1
ATOM 3233 N N . GLY A 1 413 ? 6.539 16.5 -0.008 1 96.62 413 GLY A N 1
ATOM 3234 C CA . GLY A 1 413 ? 7.785 15.797 -0.261 1 96.62 413 GLY A CA 1
ATOM 3235 C C . GLY A 1 413 ? 8.375 16.094 -1.625 1 96.62 413 GLY A C 1
ATOM 3236 O O . GLY A 1 413 ? 9.57 15.891 -1.851 1 96.62 413 GLY A O 1
ATOM 3237 N N . ARG A 1 414 ? 7.621 16.672 -2.52 1 95.88 414 ARG A N 1
ATOM 3238 C CA . ARG A 1 414 ? 8.086 16.969 -3.869 1 95.88 414 ARG A CA 1
ATOM 3239 C C . ARG A 1 414 ? 8.508 18.438 -3.992 1 95.88 414 ARG A C 1
ATOM 3241 O O . ARG A 1 414 ? 9.062 18.844 -5.016 1 95.88 414 ARG A O 1
ATOM 3248 N N . ILE A 1 415 ? 8.102 19.219 -3.031 1 97.56 415 ILE A N 1
ATOM 3249 C CA . ILE A 1 415 ? 8.523 20.609 -2.963 1 97.56 415 ILE A CA 1
ATOM 3250 C C . ILE A 1 415 ? 9.945 20.688 -2.395 1 97.56 415 ILE A C 1
ATOM 3252 O O . ILE A 1 415 ? 10.281 19.984 -1.446 1 97.56 415 ILE A O 1
ATOM 3256 N N . ASP A 1 416 ? 10.805 21.531 -2.992 1 97.38 416 ASP A N 1
ATOM 3257 C CA . ASP A 1 416 ? 12.148 21.719 -2.455 1 97.38 416 ASP A CA 1
ATOM 3258 C C . ASP A 1 416 ? 12.102 22.422 -1.104 1 97.38 416 ASP A C 1
ATOM 3260 O O . ASP A 1 416 ? 11.883 23.641 -1.043 1 97.38 416 ASP A O 1
ATOM 3264 N N . THR A 1 417 ? 12.305 21.688 -0.029 1 97.94 417 THR A N 1
ATOM 3265 C CA . THR A 1 417 ? 12.242 22.25 1.314 1 97.94 417 THR A CA 1
ATOM 3266 C C . THR A 1 417 ? 13.617 22.25 1.969 1 97.94 417 THR A C 1
ATOM 3268 O O . THR A 1 417 ? 13.734 22.422 3.184 1 97.94 417 THR A O 1
ATOM 3271 N N . ARG A 1 418 ? 14.797 22.141 1.237 1 95.75 418 ARG A N 1
ATOM 3272 C CA . ARG A 1 418 ? 16.156 21.984 1.752 1 95.75 418 ARG A CA 1
ATOM 3273 C C . ARG A 1 418 ? 16.594 23.219 2.521 1 95.75 418 ARG A C 1
ATOM 3275 O O . ARG A 1 418 ? 17.406 23.141 3.441 1 95.75 418 ARG A O 1
ATOM 3282 N N . HIS A 1 419 ? 15.914 24.344 2.227 1 96.12 419 HIS A N 1
ATOM 3283 C CA . HIS A 1 419 ? 16.25 25.594 2.887 1 96.12 419 HIS A CA 1
ATOM 3284 C C . HIS A 1 419 ? 15.055 26.156 3.645 1 96.12 419 HIS A C 1
ATOM 3286 O O . HIS A 1 419 ? 14.977 27.359 3.873 1 96.12 419 HIS A O 1
ATOM 3292 N N . ALA A 1 420 ? 14.094 25.312 3.984 1 97.88 420 ALA A N 1
ATOM 3293 C CA . ALA A 1 420 ? 12.875 25.75 4.668 1 97.88 420 ALA A CA 1
ATOM 3294 C C . ALA A 1 420 ? 13.062 25.75 6.18 1 97.88 420 ALA A C 1
ATOM 3296 O O . ALA A 1 420 ? 12.195 26.219 6.922 1 97.88 420 ALA A O 1
ATOM 3297 N N . GLY A 1 421 ? 14.211 25.219 6.637 1 96.19 421 GLY A N 1
ATOM 3298 C CA . GLY A 1 421 ? 14.484 25.172 8.062 1 96.19 421 GLY A CA 1
ATOM 3299 C C . GLY A 1 421 ? 13.828 24 8.758 1 96.19 421 GLY A C 1
ATOM 3300 O O . GLY A 1 421 ? 13.609 24.031 9.977 1 96.19 421 GLY A O 1
ATOM 3301 N N . LEU A 1 422 ? 13.516 22.938 8.047 1 96.75 422 LEU A N 1
ATOM 3302 C CA . LEU A 1 422 ? 12.883 21.766 8.633 1 96.75 422 LEU A CA 1
ATOM 3303 C C . LEU A 1 422 ? 13.922 20.875 9.312 1 96.75 422 LEU A C 1
ATOM 3305 O O . LEU A 1 422 ? 14.977 20.594 8.734 1 96.75 422 LEU A O 1
ATOM 3309 N N . ARG A 1 423 ? 13.664 20.453 10.531 1 92.5 423 ARG A N 1
ATOM 3310 C CA . ARG A 1 423 ? 14.508 19.469 11.211 1 92.5 423 ARG A CA 1
ATOM 3311 C C . ARG A 1 423 ? 14.32 18.078 10.602 1 92.5 423 ARG A C 1
ATOM 3313 O O . ARG A 1 423 ? 13.297 17.797 9.977 1 92.5 423 ARG A O 1
ATOM 3320 N N . TYR A 1 424 ? 15.234 17.141 10.812 1 93.75 424 TYR A N 1
ATOM 3321 C CA . TYR A 1 424 ? 15.242 15.844 10.164 1 93.75 424 TYR A CA 1
ATOM 3322 C C . TYR A 1 424 ? 13.992 15.047 10.523 1 93.75 424 TYR A C 1
ATOM 3324 O O . TYR A 1 424 ? 13.398 14.391 9.656 1 93.75 424 TYR A O 1
ATOM 3332 N N . PRO A 1 425 ? 13.531 15.047 11.844 1 93.81 425 PRO A N 1
ATOM 3333 C CA . PRO A 1 425 ? 12.328 14.266 12.133 1 93.81 425 PRO A CA 1
ATOM 3334 C C . PRO A 1 425 ? 11.125 14.695 11.305 1 93.81 425 PRO A C 1
ATOM 3336 O O . PRO A 1 425 ? 10.281 13.867 10.945 1 93.81 425 PRO A O 1
ATOM 3339 N N . VAL A 1 426 ? 11.078 16 10.984 1 96 426 VAL A N 1
ATOM 3340 C CA . VAL A 1 426 ? 9.992 16.5 10.156 1 96 426 VAL A CA 1
ATOM 3341 C C . VAL A 1 426 ? 10.172 16.031 8.719 1 96 426 VAL A C 1
ATOM 3343 O O . VAL A 1 426 ? 9.219 15.57 8.086 1 96 426 VAL A O 1
ATOM 3346 N N . LYS A 1 427 ? 11.406 16.078 8.18 1 96.44 427 LYS A N 1
ATOM 3347 C CA . LYS A 1 427 ? 11.688 15.578 6.832 1 96.44 427 LYS A CA 1
ATOM 3348 C C . LYS A 1 427 ? 11.375 14.094 6.711 1 96.44 427 LYS A C 1
ATOM 3350 O O . LYS A 1 427 ? 10.828 13.648 5.699 1 96.44 427 LYS A O 1
ATOM 3355 N N . GLN A 1 428 ? 11.758 13.383 7.785 1 95.69 428 GLN A N 1
ATOM 3356 C CA . GLN A 1 428 ? 11.461 11.961 7.816 1 95.69 428 GLN A CA 1
ATOM 3357 C C . GLN A 1 428 ? 9.961 11.711 7.777 1 95.69 428 GLN A C 1
ATOM 3359 O O . GLN A 1 428 ? 9.492 10.805 7.082 1 9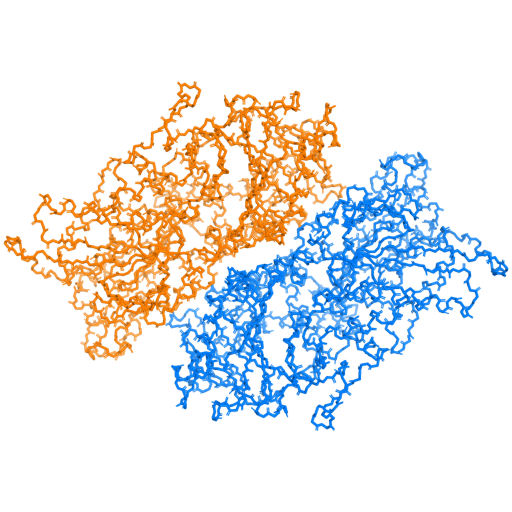5.69 428 GLN A O 1
ATOM 3364 N N . ALA A 1 429 ? 9.203 12.453 8.547 1 96.81 429 ALA A N 1
ATOM 3365 C CA . ALA A 1 429 ? 7.754 12.312 8.57 1 96.81 429 ALA A CA 1
ATOM 3366 C C . ALA A 1 429 ? 7.148 12.609 7.199 1 96.81 429 ALA A C 1
ATOM 3368 O O . ALA A 1 429 ? 6.242 11.906 6.746 1 96.81 429 ALA A O 1
ATOM 3369 N N . ILE A 1 430 ? 7.648 13.648 6.566 1 97.5 430 ILE A N 1
ATOM 3370 C CA . ILE A 1 430 ? 7.172 14.023 5.238 1 97.5 430 ILE A CA 1
ATOM 3371 C C . ILE A 1 430 ? 7.332 12.844 4.285 1 97.5 430 ILE A C 1
ATOM 3373 O O . ILE A 1 430 ? 6.434 12.555 3.492 1 97.5 430 ILE A O 1
ATOM 3377 N N . ARG A 1 431 ? 8.352 12.078 4.398 1 95.88 431 ARG A N 1
ATOM 3378 C CA . ARG A 1 431 ? 8.609 10.953 3.506 1 95.88 431 ARG A CA 1
ATOM 3379 C C . ARG A 1 431 ? 7.848 9.711 3.951 1 95.88 431 ARG A C 1
ATOM 3381 O O . ARG A 1 431 ? 7.266 9.008 3.123 1 95.88 431 ARG A O 1
ATOM 3388 N N . SER A 1 432 ? 7.781 9.469 5.27 1 96.31 432 SER A N 1
ATOM 3389 C CA . SER A 1 432 ? 7.539 8.086 5.668 1 96.31 432 SER A CA 1
ATOM 3390 C C . SER A 1 432 ? 6.211 7.949 6.41 1 96.31 432 SER A C 1
ATOM 3392 O O . SER A 1 432 ? 5.727 6.836 6.625 1 96.31 432 SER A O 1
ATOM 3394 N N . LEU A 1 433 ? 5.617 9.055 6.906 1 96.75 433 LEU A N 1
ATOM 3395 C CA . LEU A 1 433 ? 4.316 8.891 7.543 1 96.75 433 LEU A CA 1
ATOM 3396 C C . LEU A 1 433 ? 3.348 8.164 6.613 1 96.75 433 LEU A C 1
ATOM 3398 O O . LEU A 1 433 ? 3.258 8.484 5.43 1 96.75 433 LEU A O 1
ATOM 3402 N N . GLY A 1 434 ? 2.672 7.195 7.195 1 95.88 434 GLY A N 1
ATOM 3403 C CA . GLY A 1 434 ? 1.779 6.367 6.398 1 95.88 434 GLY A CA 1
ATOM 3404 C C . GLY A 1 434 ? 0.545 7.109 5.918 1 95.88 434 GLY A C 1
ATOM 3405 O O . GLY A 1 434 ? -0.041 7.898 6.668 1 95.88 434 GLY A O 1
ATOM 3406 N N . TYR A 1 435 ? 0.173 6.871 4.641 1 95.19 435 TYR A N 1
ATOM 3407 C CA . TYR A 1 435 ? -1.093 7.324 4.07 1 95.19 435 TYR A CA 1
ATOM 3408 C C . TYR A 1 435 ? -1.91 6.145 3.557 1 95.19 435 TYR A C 1
ATOM 3410 O O . TYR A 1 435 ? -1.369 5.234 2.922 1 95.19 435 TYR A O 1
ATOM 3418 N N . GLY A 1 436 ? -3.172 6.168 3.881 1 94.75 436 GLY A N 1
ATOM 3419 C CA . GLY A 1 436 ? -4.062 5.152 3.344 1 94.75 436 GLY A CA 1
ATOM 3420 C C . GLY A 1 436 ? -4.402 5.371 1.881 1 94.75 436 GLY A C 1
ATOM 3421 O O . GLY A 1 436 ? -4.441 6.508 1.409 1 94.75 436 GLY A O 1
ATOM 3422 N N . THR A 1 437 ? -4.594 4.246 1.157 1 95.06 437 THR A N 1
ATOM 3423 C CA . THR A 1 437 ? -5.094 4.297 -0.213 1 95.06 437 THR A CA 1
ATOM 3424 C C . THR A 1 437 ? -6.594 4.016 -0.253 1 95.06 437 THR A C 1
ATOM 3426 O O . THR A 1 437 ? -7.105 3.227 0.544 1 95.06 437 THR A O 1
ATOM 3429 N N . SER A 1 438 ? -7.27 4.711 -1.131 1 97.94 438 SER A N 1
ATOM 3430 C CA . SER A 1 438 ? -8.711 4.535 -1.256 1 97.94 438 SER A CA 1
ATOM 3431 C C . SER A 1 438 ? -9.195 4.914 -2.652 1 97.94 438 SER A C 1
ATOM 3433 O O . SER A 1 438 ? -8.68 5.852 -3.262 1 97.94 438 SER A O 1
ATOM 3435 N N . CYS A 1 439 ? -10.156 4.141 -3.146 1 98 439 CYS A N 1
ATOM 3436 C CA . CYS A 1 439 ? -10.844 4.422 -4.406 1 98 439 CYS A CA 1
ATOM 3437 C C . CYS A 1 439 ? -12.352 4.457 -4.207 1 98 439 CYS A C 1
ATOM 3439 O O . CYS A 1 439 ? -12.883 3.762 -3.342 1 98 439 CYS A O 1
ATOM 3441 N N . LYS A 1 440 ? -12.938 5.32 -4.938 1 98.69 440 LYS A N 1
ATOM 3442 C CA . LYS A 1 440 ? -14.398 5.328 -5.051 1 98.69 440 LYS A CA 1
ATOM 3443 C C . LYS A 1 440 ? -14.836 5.316 -6.516 1 98.69 440 LYS A C 1
ATOM 3445 O O . LYS A 1 440 ? -14.203 5.953 -7.359 1 98.69 440 LYS A O 1
ATOM 3450 N N . VAL A 1 441 ? -15.859 4.578 -6.832 1 98.88 441 VAL A N 1
ATOM 3451 C CA . VAL A 1 441 ? -16.484 4.574 -8.156 1 98.88 441 VAL A CA 1
ATOM 3452 C C . VAL A 1 441 ? -17.984 4.777 -8.016 1 98.88 441 VAL A C 1
ATOM 3454 O O . VAL A 1 441 ? -18.656 4.07 -7.246 1 98.88 441 VAL A O 1
ATOM 3457 N N . ALA A 1 442 ? -18.484 5.723 -8.727 1 98.81 442 ALA A N 1
ATOM 3458 C CA . ALA A 1 442 ? -19.938 5.934 -8.805 1 98.81 442 ALA A CA 1
ATOM 3459 C C . ALA A 1 442 ? -20.453 5.711 -10.219 1 98.81 442 ALA A C 1
ATOM 3461 O O . ALA A 1 442 ? -19.766 6.039 -11.195 1 98.81 442 ALA A O 1
ATOM 3462 N N . ILE A 1 443 ? -21.594 5.156 -10.32 1 98.81 443 ILE A N 1
ATOM 3463 C CA . ILE A 1 443 ? -22.266 4.945 -11.594 1 98.81 443 ILE A CA 1
ATOM 3464 C C . ILE A 1 443 ? -23.594 5.691 -11.609 1 98.81 443 ILE A C 1
ATOM 3466 O O . ILE A 1 443 ? -24.344 5.645 -10.641 1 98.81 443 ILE A O 1
ATOM 3470 N N . LYS A 1 444 ? -23.812 6.457 -12.641 1 98.12 444 LYS A N 1
ATOM 3471 C CA . LYS A 1 444 ? -25.109 7.09 -12.914 1 98.12 444 LYS A CA 1
ATOM 3472 C C . LYS A 1 444 ? -26.016 6.16 -13.703 1 98.12 444 LYS A C 1
ATOM 3474 O O . LYS A 1 444 ? -25.625 5.621 -14.734 1 98.12 444 LYS A O 1
ATOM 3479 N N . PHE A 1 445 ? -27.188 5.953 -13.211 1 98 445 PHE A N 1
ATOM 3480 C CA . PHE A 1 445 ? -28.188 5.09 -13.836 1 98 445 PHE A CA 1
ATOM 3481 C C . PHE A 1 445 ? -29.406 5.887 -14.266 1 98 445 PHE A C 1
ATOM 3483 O O . PHE A 1 445 ? -29.641 6.992 -13.773 1 98 445 PHE A O 1
ATOM 3490 N N . SER A 1 446 ? -30.172 5.34 -15.18 1 97.19 446 SER A N 1
ATOM 3491 C CA . SER A 1 446 ? -31.391 5.984 -15.656 1 97.19 446 SER A CA 1
ATOM 3492 C C . SER A 1 446 ? -32.469 5.961 -14.594 1 97.19 446 SER A C 1
ATOM 3494 O O . SER A 1 446 ? -33.469 6.703 -14.695 1 97.19 446 SER A O 1
ATOM 3496 N N . ARG A 1 447 ? -32.219 5.109 -13.578 1 95 447 ARG A N 1
ATOM 3497 C CA . ARG A 1 447 ? -33.188 4.988 -12.477 1 95 447 ARG A CA 1
ATOM 3498 C C . ARG A 1 447 ? -32.531 4.324 -11.273 1 95 447 ARG A C 1
ATOM 3500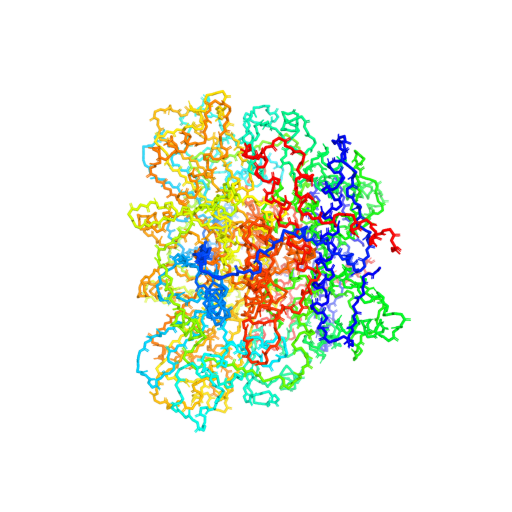 O O . ARG A 1 447 ? -31.562 3.57 -11.414 1 95 447 ARG A O 1
ATOM 3507 N N . ALA A 1 448 ? -33.156 4.625 -10.078 1 97.19 448 ALA A N 1
ATOM 3508 C CA . ALA A 1 448 ? -32.656 3.992 -8.867 1 97.19 448 ALA A CA 1
ATOM 3509 C C . ALA A 1 448 ? -33.156 2.564 -8.734 1 97.19 448 ALA A C 1
ATOM 3511 O O . ALA A 1 448 ? -33.969 2.27 -7.852 1 97.19 448 ALA A O 1
ATOM 3512 N N . TRP A 1 449 ? -32.594 1.622 -9.445 1 98.06 449 TRP A N 1
ATOM 3513 C CA . TRP A 1 449 ? -33.094 0.248 -9.477 1 98.06 449 TRP A CA 1
ATOM 3514 C C . TRP A 1 449 ? -33 -0.392 -8.094 1 98.06 449 TRP A C 1
ATOM 3516 O O . TRP A 1 449 ? -33.781 -1.282 -7.766 1 98.06 449 TRP A O 1
ATOM 3526 N N . TRP A 1 450 ? -32.062 0.002 -7.207 1 98.19 450 TRP A N 1
ATOM 3527 C CA . TRP A 1 450 ? -31.906 -0.582 -5.879 1 98.19 450 TRP A CA 1
ATOM 3528 C C . TRP A 1 450 ? -33.062 -0.177 -4.973 1 98.19 450 TRP A C 1
ATOM 3530 O O . TRP A 1 450 ? -33.344 -0.844 -3.971 1 98.19 450 TRP A O 1
ATOM 3540 N N . ILE A 1 451 ? -33.719 0.901 -5.281 1 97.31 451 ILE A N 1
ATOM 3541 C CA . ILE A 1 451 ? -34.875 1.367 -4.5 1 97.31 451 ILE A CA 1
ATOM 3542 C C . ILE A 1 451 ? -36.156 0.789 -5.078 1 97.31 451 ILE A C 1
ATOM 3544 O O . ILE A 1 451 ? -37.094 0.486 -4.336 1 97.31 451 ILE A O 1
ATOM 3548 N N . HIS A 1 452 ? -36.25 0.492 -6.406 1 97.06 452 HIS A N 1
ATOM 3549 C CA . HIS A 1 452 ? -37.562 0.344 -7.02 1 97.06 452 HIS A CA 1
ATOM 3550 C C . HIS A 1 452 ? -37.719 -1.017 -7.695 1 97.06 452 HIS A C 1
ATOM 3552 O O . HIS A 1 452 ? -38.812 -1.441 -8.016 1 97.06 452 HIS A O 1
ATOM 3558 N N . ASP A 1 453 ? -36.594 -1.74 -7.871 1 97.25 453 ASP A N 1
ATOM 3559 C CA . ASP A 1 453 ? -36.688 -2.852 -8.812 1 97.25 453 ASP A CA 1
ATOM 3560 C C . ASP A 1 453 ? -36.188 -4.148 -8.195 1 97.25 453 ASP A C 1
ATOM 3562 O O . ASP A 1 453 ? -35.906 -5.113 -8.906 1 97.25 453 ASP A O 1
ATOM 3566 N N . LEU A 1 454 ? -36 -4.203 -6.91 1 96.75 454 LEU A N 1
ATOM 3567 C CA . LEU A 1 454 ? -35.469 -5.41 -6.273 1 96.75 454 LEU A CA 1
ATOM 3568 C C . LEU A 1 454 ? -36.594 -6.172 -5.574 1 96.75 454 LEU A C 1
ATOM 3570 O O . LEU A 1 454 ? -36.344 -7.004 -4.699 1 96.75 454 LEU A O 1
ATOM 3574 N N . LYS A 1 455 ? -37.844 -5.738 -5.867 1 94.38 455 LYS A N 1
ATOM 3575 C CA . LYS A 1 455 ? -39.031 -6.391 -5.305 1 94.38 455 LYS A CA 1
ATOM 3576 C C . LYS A 1 455 ? -39.031 -6.27 -3.783 1 94.38 455 LYS A C 1
ATOM 3578 O O . LYS A 1 455 ? -38.938 -5.172 -3.24 1 94.38 455 LYS A O 1
ATOM 3583 N N . ASP A 1 456 ? -39.125 -7.426 -2.994 1 93.75 456 ASP A N 1
ATOM 3584 C CA . ASP A 1 456 ? -39.188 -7.375 -1.538 1 93.75 456 ASP A CA 1
ATOM 3585 C C . ASP A 1 456 ? -37.844 -7.043 -0.921 1 93.75 456 ASP A C 1
ATOM 3587 O O . ASP A 1 456 ? -37.719 -6.875 0.295 1 93.75 456 ASP A O 1
ATOM 3591 N N . PHE A 1 457 ? -36.844 -6.816 -1.728 1 95.56 457 PHE A N 1
ATOM 3592 C CA . PHE A 1 457 ? -35.5 -6.559 -1.247 1 95.56 457 PHE A CA 1
ATOM 3593 C C . PHE A 1 457 ? -35.062 -5.129 -1.563 1 95.56 457 PHE A C 1
ATOM 3595 O O . PHE A 1 457 ? -33.875 -4.809 -1.555 1 95.56 457 PHE A O 1
ATOM 3602 N N . ASN A 1 458 ? -36 -4.246 -1.833 1 96 458 ASN A N 1
ATOM 3603 C CA . ASN A 1 458 ? -35.719 -2.84 -2.111 1 96 458 ASN A CA 1
ATOM 3604 C C . ASN A 1 458 ? -34.969 -2.178 -0.95 1 96 458 ASN A C 1
ATOM 3606 O O . ASN A 1 458 ? -35.312 -2.391 0.213 1 96 458 ASN A O 1
ATOM 3610 N N . ILE A 1 459 ? -33.938 -1.429 -1.283 1 96.94 459 ILE A N 1
ATOM 3611 C CA . ILE A 1 459 ? -33.219 -0.634 -0.309 1 96.94 459 ILE A CA 1
ATOM 3612 C C . ILE A 1 459 ? -33.719 0.806 -0.326 1 96.94 459 ILE A C 1
ATOM 3614 O O . ILE A 1 459 ? -33.188 1.645 -1.068 1 96.94 459 ILE A O 1
ATOM 3618 N N . ARG A 1 460 ? -34.531 1.139 0.564 1 93.94 460 ARG A N 1
ATOM 3619 C CA . ARG A 1 460 ? -35.312 2.357 0.44 1 93.94 460 ARG A CA 1
ATOM 3620 C C . ARG A 1 460 ? -34.75 3.482 1.287 1 93.94 460 ARG A C 1
ATOM 3622 O O . ARG A 1 460 ? -35.062 4.652 1.08 1 93.94 460 ARG A O 1
ATOM 3629 N N . GLU A 1 461 ? -33.938 3.193 2.232 1 94.19 461 GLU A N 1
ATOM 3630 C CA . GLU A 1 461 ? -33.438 4.211 3.143 1 94.19 461 GLU A CA 1
ATOM 3631 C C . GLU A 1 461 ? -31.922 4.086 3.314 1 94.19 461 GLU A C 1
ATOM 3633 O O . GLU A 1 461 ? -31.438 3.967 4.438 1 94.19 461 GLU A O 1
ATOM 3638 N N . ALA A 1 462 ? -31.203 4.141 2.191 1 95.81 462 ALA A N 1
ATOM 3639 C CA . ALA A 1 462 ? -29.75 4.219 2.117 1 95.81 462 ALA A CA 1
ATOM 3640 C C . ALA A 1 462 ? -29.109 3.004 2.77 1 95.81 462 ALA A C 1
ATOM 3642 O O . ALA A 1 462 ? -29.625 1.891 2.684 1 95.81 462 ALA A O 1
ATOM 3643 N N . GLY A 1 463 ? -27.922 3.189 3.342 1 94.94 463 GLY A N 1
ATOM 3644 C CA . GLY A 1 463 ? -27.219 2.068 3.934 1 94.94 463 GLY A CA 1
ATOM 3645 C C . GLY A 1 463 ? -26.047 1.596 3.094 1 94.94 463 GLY A C 1
ATOM 3646 O O . GLY A 1 463 ? -25.484 2.367 2.316 1 94.94 463 GLY A O 1
ATOM 3647 N N . LEU A 1 464 ? -25.641 0.289 3.412 1 96.25 464 LEU A N 1
ATOM 3648 C CA . LEU A 1 464 ? -24.406 -0.234 2.811 1 96.25 464 LEU A CA 1
ATOM 3649 C C . LEU A 1 464 ? -24.641 -1.639 2.26 1 96.25 464 LEU A C 1
ATOM 3651 O O . LEU A 1 464 ? -25.484 -2.383 2.77 1 96.25 464 LEU A O 1
ATOM 3655 N N . GLY A 1 465 ? -24.016 -1.979 1.176 1 97.69 465 GLY A N 1
ATOM 3656 C CA . GLY A 1 465 ? -23.781 -3.355 0.774 1 97.69 465 GLY A CA 1
ATOM 3657 C C . GLY A 1 465 ? -22.391 -3.855 1.154 1 97.69 465 GLY A C 1
ATOM 3658 O O . GLY A 1 465 ? -21.406 -3.15 0.968 1 97.69 465 GLY A O 1
ATOM 3659 N N . HIS A 1 466 ? -22.312 -5.066 1.712 1 97.5 466 HIS A N 1
ATOM 3660 C CA . HIS A 1 466 ? -21.078 -5.613 2.24 1 97.5 466 HIS A CA 1
ATOM 3661 C C . HIS A 1 466 ? -20.609 -6.805 1.415 1 97.5 466 HIS A C 1
ATOM 3663 O O . HIS A 1 466 ? -21.391 -7.695 1.098 1 97.5 466 HIS A O 1
ATOM 3669 N N . SER A 1 467 ? -19.297 -6.828 1.052 1 98.19 467 SER A N 1
ATOM 3670 C CA . SER A 1 467 ? -18.859 -7.977 0.27 1 98.19 467 SER A CA 1
ATOM 3671 C C . SER A 1 467 ? -17.344 -8.117 0.294 1 98.19 467 SER A C 1
ATOM 3673 O O . SER A 1 467 ? -16.641 -7.199 0.725 1 98.19 467 SER A O 1
ATOM 3675 N N . ASP A 1 468 ? -16.844 -9.297 -0.073 1 97.75 468 ASP A N 1
ATOM 3676 C CA . ASP A 1 468 ? -15.43 -9.484 -0.409 1 97.75 468 ASP A CA 1
ATOM 3677 C C . ASP A 1 468 ? -15.227 -9.516 -1.922 1 97.75 468 ASP A C 1
ATOM 3679 O O . ASP A 1 468 ? -14.227 -10.047 -2.408 1 97.75 468 ASP A O 1
ATOM 3683 N N . LEU A 1 469 ? -16.266 -9 -2.73 1 98 469 LEU A N 1
ATOM 3684 C CA . LEU A 1 469 ? -16.125 -8.766 -4.164 1 98 469 LEU A CA 1
ATOM 3685 C C . LEU A 1 469 ? -15.133 -7.637 -4.43 1 98 469 LEU A C 1
ATOM 3687 O O . LEU A 1 469 ? -14.688 -6.969 -3.496 1 98 469 LEU A O 1
ATOM 3691 N N . SER A 1 470 ? -14.828 -7.422 -5.695 1 97.75 470 SER A N 1
ATOM 3692 C CA . SER A 1 470 ? -13.891 -6.352 -6.035 1 97.75 470 SER A CA 1
ATOM 3693 C C . SER A 1 470 ? -14.438 -4.988 -5.621 1 97.75 470 SER A C 1
ATOM 3695 O O . SER A 1 470 ? -13.672 -4.098 -5.25 1 97.75 470 SER A O 1
ATOM 3697 N N . LEU A 1 471 ? -15.719 -4.801 -5.66 1 98.5 471 LEU A N 1
ATOM 3698 C CA . LEU A 1 471 ? -16.297 -3.502 -5.348 1 98.5 471 LEU A CA 1
ATOM 3699 C C . LEU A 1 471 ? -16.266 -3.236 -3.848 1 98.5 471 LEU A C 1
ATOM 3701 O O . LEU A 1 471 ? -16.344 -2.084 -3.414 1 98.5 471 LEU A O 1
ATOM 3705 N N . ARG A 1 472 ? -16.172 -4.348 -2.951 1 98.25 472 ARG A N 1
ATOM 3706 C CA . ARG A 1 472 ? -16.109 -4.336 -1.494 1 98.25 472 ARG A CA 1
ATOM 3707 C C . ARG A 1 472 ? -17.359 -3.705 -0.898 1 98.25 472 ARG A C 1
ATOM 3709 O O . ARG A 1 472 ? -18.422 -4.34 -0.848 1 98.25 472 ARG A O 1
ATOM 3716 N N . THR A 1 473 ? -17.359 -2.357 -0.715 1 98.38 473 THR A N 1
ATOM 3717 C CA . THR A 1 473 ? -18.5 -1.706 -0.061 1 98.38 473 THR A CA 1
ATOM 3718 C C . THR A 1 473 ? -19.281 -0.868 -1.06 1 98.38 473 THR A C 1
ATOM 3720 O O . THR A 1 473 ? -18.719 -0.026 -1.761 1 98.38 473 THR A O 1
ATOM 3723 N N . CYS A 1 474 ? -20.531 -1.175 -1.17 1 98.56 474 CYS A N 1
ATOM 3724 C CA . CYS A 1 474 ? -21.469 -0.342 -1.912 1 98.56 474 CYS A CA 1
ATOM 3725 C C . CYS A 1 474 ? -22.203 0.613 -0.98 1 98.56 474 CYS A C 1
ATOM 3727 O O . CYS A 1 474 ? -22.703 0.203 0.071 1 98.56 474 CYS A O 1
ATOM 3729 N N . VAL A 1 475 ? -22.312 1.879 -1.288 1 98.44 475 VAL A N 1
ATOM 3730 C CA . VAL A 1 475 ? -22.938 2.877 -0.424 1 98.44 475 VAL A CA 1
ATOM 3731 C C . VAL A 1 475 ? -24.172 3.447 -1.104 1 98.44 475 VAL A C 1
ATOM 3733 O O . VAL A 1 475 ? -24.078 4.113 -2.137 1 98.44 475 VAL A O 1
ATOM 3736 N N . TYR A 1 476 ? -25.281 3.199 -0.525 1 98.12 476 TYR A N 1
ATOM 3737 C CA . TYR A 1 476 ? -26.531 3.75 -1.029 1 98.12 476 TYR A CA 1
ATOM 3738 C C . TYR A 1 476 ? -26.766 5.164 -0.504 1 98.12 476 TYR A C 1
ATOM 3740 O O . TYR A 1 476 ? -26.688 5.402 0.704 1 98.12 476 TYR A O 1
ATOM 3748 N N . PRO A 1 477 ? -27.047 6.105 -1.393 1 96.44 477 PRO A N 1
ATOM 3749 C CA . PRO A 1 477 ? -27.078 7.508 -0.975 1 96.44 477 PRO A CA 1
ATOM 3750 C C . PRO A 1 477 ? -28.25 7.824 -0.05 1 96.44 477 PRO A C 1
ATOM 3752 O O . PRO A 1 477 ? -29.359 7.301 -0.243 1 96.44 477 PRO A O 1
ATOM 3755 N N . SER A 1 478 ? -27.984 8.695 0.888 1 95.81 478 SER A N 1
ATOM 3756 C CA . SER A 1 478 ? -29 9.125 1.841 1 95.81 478 SER A CA 1
ATOM 3757 C C . SER A 1 478 ? -29.844 10.266 1.278 1 95.81 478 SER A C 1
ATOM 3759 O O . SER A 1 478 ? -30.891 10.609 1.831 1 95.81 478 SER A O 1
ATOM 3761 N N . TYR A 1 479 ? -29.438 10.906 0.167 1 94.06 479 TYR A N 1
ATOM 3762 C CA . TYR A 1 479 ? -30.031 12.156 -0.285 1 94.06 479 TYR A CA 1
ATOM 3763 C C . TYR A 1 479 ? -31 11.922 -1.444 1 94.06 479 TYR A C 1
ATOM 3765 O O . TYR A 1 479 ? -31.672 12.852 -1.896 1 94.06 479 TYR A O 1
ATOM 3773 N N . ASN A 1 480 ? -31.109 10.695 -1.999 1 93.25 480 ASN A N 1
ATOM 3774 C CA . ASN A 1 480 ? -31.984 10.477 -3.148 1 93.25 480 ASN A CA 1
ATOM 3775 C C . ASN A 1 480 ? -33.188 9.586 -2.791 1 93.25 480 ASN A C 1
ATOM 3777 O O . ASN A 1 480 ? -33.875 9.078 -3.678 1 93.25 480 ASN A O 1
ATOM 3781 N N . ILE A 1 481 ? -33.406 9.328 -1.543 1 93.56 481 ILE A N 1
ATOM 3782 C CA . ILE A 1 481 ? -34.375 8.328 -1.084 1 93.56 481 ILE A CA 1
ATOM 3783 C C . ILE A 1 481 ? -35.781 8.805 -1.361 1 93.56 481 ILE A C 1
ATOM 3785 O O . ILE A 1 481 ? -36.719 8 -1.39 1 93.56 481 ILE A O 1
ATOM 3789 N N . TYR A 1 482 ? -36.062 10.094 -1.634 1 92.94 482 TYR A N 1
ATOM 3790 C CA . TYR A 1 482 ? -37.375 10.625 -1.908 1 92.94 482 TYR A CA 1
ATOM 3791 C C . TYR A 1 482 ? -37.5 11.055 -3.365 1 92.94 482 TYR A C 1
ATOM 3793 O O . TYR A 1 482 ? -38.531 11.641 -3.76 1 92.94 482 TYR A O 1
ATOM 3801 N N . ASP A 1 483 ? -36.5 10.82 -4.203 1 93 483 ASP A N 1
ATOM 3802 C CA . ASP A 1 483 ? -36.531 11.227 -5.602 1 93 483 ASP A CA 1
ATOM 3803 C C . ASP A 1 483 ? -37.594 10.461 -6.379 1 93 483 ASP A C 1
ATOM 3805 O O . ASP A 1 483 ? -37.938 9.336 -6.023 1 93 483 ASP A O 1
ATOM 3809 N N . ASP A 1 484 ? -38.094 11.062 -7.445 1 93.31 484 ASP A N 1
ATOM 3810 C CA . ASP A 1 484 ? -39.062 10.414 -8.328 1 93.31 484 ASP A CA 1
ATOM 3811 C C . ASP A 1 484 ? -38.469 9.188 -9 1 93.31 484 ASP A C 1
ATOM 3813 O O . ASP A 1 484 ? -37.344 9.227 -9.469 1 93.31 484 ASP A O 1
ATOM 3817 N N . PRO A 1 485 ? -39.25 8.094 -9.016 1 94.19 485 PRO A N 1
ATOM 3818 C CA . PRO A 1 485 ? -38.719 6.84 -9.578 1 94.19 485 PRO A CA 1
ATOM 3819 C C . PRO A 1 485 ? -38.312 6.969 -11.039 1 94.19 485 PRO A C 1
ATOM 3821 O O . PRO A 1 485 ? -37.562 6.129 -11.555 1 94.19 485 PRO A O 1
ATOM 3824 N N . SER A 1 486 ? -38.812 7.938 -11.758 1 93.62 486 SER A N 1
ATOM 3825 C CA . SER A 1 486 ? -38.531 8.094 -13.18 1 93.62 486 SER A CA 1
ATOM 3826 C C . SER A 1 486 ? -37.219 8.883 -13.406 1 93.62 486 SER A C 1
ATOM 3828 O O . SER A 1 486 ? -36.781 9.047 -14.539 1 93.62 486 SER A O 1
ATOM 3830 N N . LYS A 1 487 ? -36.594 9.281 -12.344 1 93.44 487 LYS A N 1
ATOM 3831 C CA . LYS A 1 487 ? -35.406 10.141 -12.461 1 93.44 487 LYS A CA 1
ATOM 3832 C C . LYS A 1 487 ? -34.125 9.328 -12.391 1 93.44 487 LYS A C 1
ATOM 3834 O O . LYS A 1 487 ? -34.125 8.195 -11.906 1 93.44 487 LYS A O 1
ATOM 3839 N N . THR A 1 488 ? -33.062 9.953 -12.922 1 96.06 488 THR A N 1
ATOM 3840 C CA . THR A 1 488 ? -31.734 9.359 -12.836 1 96.06 488 THR A CA 1
ATOM 3841 C C . THR A 1 488 ? -31.281 9.266 -11.383 1 96.06 488 THR A C 1
ATOM 3843 O O . THR A 1 488 ? -31.812 9.961 -10.516 1 96.06 488 THR A O 1
ATOM 3846 N N . ALA A 1 489 ? -30.359 8.422 -11.148 1 96.19 489 ALA A N 1
ATOM 3847 C CA . ALA A 1 489 ? -29.797 8.242 -9.805 1 96.19 489 ALA A CA 1
ATOM 3848 C C . ALA A 1 489 ? -28.328 7.824 -9.867 1 96.19 489 ALA A C 1
ATOM 3850 O O . ALA A 1 489 ? -27.922 7.145 -10.805 1 96.19 489 ALA A O 1
ATOM 3851 N N . VAL A 1 490 ? -27.562 8.242 -8.859 1 97.75 490 VAL A N 1
ATOM 3852 C CA . VAL A 1 490 ? -26.156 7.914 -8.766 1 97.75 490 VAL A CA 1
ATOM 3853 C C . VAL A 1 490 ? -25.906 6.996 -7.57 1 97.75 490 VAL A C 1
ATOM 3855 O O . VAL A 1 490 ? -26.406 7.262 -6.469 1 97.75 490 VAL A O 1
ATOM 3858 N N . LEU A 1 491 ? -25.234 5.902 -7.809 1 98.5 491 LEU A N 1
ATOM 3859 C CA . LEU A 1 491 ? -24.859 4.949 -6.773 1 98.5 491 LEU A CA 1
ATOM 3860 C C . LEU A 1 491 ? -23.344 4.938 -6.566 1 98.5 491 LEU A C 1
ATOM 3862 O O . LEU A 1 491 ? -22.578 4.789 -7.527 1 98.5 491 LEU A O 1
ATOM 3866 N N . LEU A 1 492 ? -22.875 5.207 -5.305 1 98.75 492 LEU A N 1
ATOM 3867 C CA . LEU A 1 492 ? -21.469 4.891 -5.004 1 98.75 492 LEU A CA 1
ATOM 3868 C C . LEU A 1 492 ? -21.266 3.383 -4.949 1 98.75 492 LEU A C 1
ATOM 3870 O O . LEU A 1 492 ? -21.344 2.773 -3.881 1 98.75 492 LEU A O 1
ATOM 3874 N N . CYS A 1 493 ? -20.953 2.818 -6.055 1 98.38 493 CYS A N 1
ATOM 3875 C CA . CYS A 1 493 ? -21.031 1.372 -6.234 1 98.38 493 CYS A CA 1
ATOM 3876 C C . CYS A 1 493 ? -19.844 0.673 -5.586 1 98.38 493 CYS A C 1
ATOM 3878 O O . CYS A 1 493 ? -19.906 -0.522 -5.293 1 98.38 493 CYS A O 1
ATOM 3880 N N . SER A 1 494 ? -18.75 1.438 -5.414 1 98.81 494 SER A N 1
ATOM 3881 C CA . SER A 1 494 ? -17.562 0.819 -4.832 1 98.81 494 SER A CA 1
ATOM 3882 C C . SER A 1 494 ? -16.797 1.805 -3.955 1 98.81 494 SER A C 1
ATOM 3884 O O . SER A 1 494 ? -16.516 2.928 -4.375 1 98.81 494 SER A O 1
ATOM 3886 N N . TYR A 1 495 ? -16.547 1.484 -2.83 1 98.5 495 TYR A N 1
ATOM 3887 C CA . TYR A 1 495 ? -15.664 2.148 -1.88 1 98.5 495 TYR A CA 1
ATOM 3888 C C . TYR A 1 495 ? -14.648 1.167 -1.305 1 98.5 495 TYR A C 1
ATOM 3890 O O . TYR A 1 495 ? -15.016 0.239 -0.58 1 98.5 495 TYR A O 1
ATOM 3898 N N . THR A 1 496 ? -13.305 1.309 -1.65 1 98.38 496 THR A N 1
ATOM 3899 C CA . THR A 1 496 ? -12.266 0.35 -1.303 1 98.38 496 THR A CA 1
ATOM 3900 C C . THR A 1 496 ? -11.109 1.043 -0.578 1 98.38 496 THR A C 1
ATOM 3902 O O . THR A 1 496 ? -10.922 2.252 -0.72 1 98.38 496 THR A O 1
ATOM 3905 N N . TRP A 1 497 ? -10.359 0.238 0.205 1 97.81 497 TRP A N 1
ATOM 3906 C CA . TRP A 1 497 ? -9.219 0.725 0.969 1 97.81 497 TRP A CA 1
ATOM 3907 C C . TRP A 1 497 ? -8.023 -0.209 0.814 1 97.81 497 TRP A C 1
ATOM 3909 O O . TRP A 1 497 ? -8.188 -1.4 0.542 1 97.81 497 TRP A O 1
ATOM 3919 N N . GLN A 1 498 ? -6.859 0.332 1.005 1 96.56 498 GLN A N 1
ATOM 3920 C CA . GLN A 1 498 ? -5.605 -0.411 1.058 1 96.56 498 GLN A CA 1
ATOM 3921 C C . GLN A 1 498 ? -5.453 -1.321 -0.157 1 96.56 498 GLN A C 1
ATOM 3923 O O . GLN A 1 498 ? -5.723 -0.908 -1.287 1 96.56 498 GLN A O 1
ATOM 3928 N N . GLN A 1 499 ? -5.109 -2.592 -0.044 1 96.62 499 GLN A N 1
ATOM 3929 C CA . GLN A 1 499 ? -4.785 -3.42 -1.2 1 96.62 499 GLN A CA 1
ATOM 3930 C C . GLN A 1 499 ? -5.992 -3.576 -2.121 1 96.62 499 GLN A C 1
ATOM 3932 O O . GLN A 1 499 ? -5.84 -3.65 -3.342 1 96.62 499 GLN A O 1
ATOM 3937 N N . ASP A 1 500 ? -7.203 -3.631 -1.557 1 97.88 500 ASP A N 1
ATOM 3938 C CA . ASP A 1 500 ? -8.383 -3.697 -2.412 1 97.88 500 ASP A CA 1
ATOM 3939 C C . ASP A 1 500 ? -8.469 -2.479 -3.328 1 97.88 500 ASP A C 1
ATOM 3941 O O . ASP A 1 500 ? -8.867 -2.596 -4.488 1 97.88 500 ASP A O 1
ATOM 3945 N N . SER A 1 501 ? -8.109 -1.354 -2.76 1 97.06 501 SER A N 1
ATOM 3946 C CA . SER A 1 501 ? -8.078 -0.116 -3.533 1 97.06 501 SER A CA 1
ATOM 3947 C C . SER A 1 501 ? -7.012 -0.167 -4.621 1 97.06 501 SER A C 1
ATOM 3949 O O . SER A 1 501 ? -7.262 0.227 -5.762 1 97.06 501 SER A O 1
ATOM 3951 N N . ASP A 1 502 ? -5.836 -0.66 -4.32 1 95.69 502 ASP A N 1
ATOM 3952 C CA . ASP A 1 502 ? -4.758 -0.777 -5.297 1 95.69 502 ASP A CA 1
ATOM 3953 C C . ASP A 1 502 ? -5.164 -1.683 -6.457 1 95.69 502 ASP A C 1
ATOM 3955 O O . ASP A 1 502 ? -4.879 -1.38 -7.617 1 95.69 502 ASP A O 1
ATOM 3959 N N . ARG A 1 503 ? -5.816 -2.754 -6.105 1 96.94 503 ARG A N 1
ATOM 3960 C CA . ARG A 1 503 ? -6.234 -3.719 -7.117 1 96.94 503 ARG A CA 1
ATOM 3961 C C . ARG A 1 503 ? -7.281 -3.113 -8.047 1 96.94 503 ARG A C 1
ATOM 3963 O O . ARG A 1 503 ? -7.164 -3.225 -9.273 1 96.94 503 ARG A O 1
ATOM 3970 N N . LEU A 1 504 ? -8.242 -2.482 -7.52 1 97.81 504 LEU A N 1
ATOM 3971 C CA . LEU A 1 504 ? -9.281 -1.874 -8.352 1 97.81 504 LEU A CA 1
ATOM 3972 C C . LEU A 1 504 ? -8.727 -0.689 -9.133 1 97.81 504 LEU A C 1
ATOM 3974 O O . LEU A 1 504 ? -9.117 -0.462 -10.281 1 97.81 504 LEU A O 1
ATOM 3978 N N . GLY A 1 505 ? -7.836 0.084 -8.461 1 97.31 505 GLY A N 1
ATOM 3979 C CA . GLY A 1 505 ? -7.234 1.265 -9.062 1 97.31 505 GLY A CA 1
ATOM 3980 C C . GLY A 1 505 ? -6.48 0.964 -10.344 1 97.31 505 GLY A C 1
ATOM 3981 O O . GLY A 1 505 ? -6.34 1.831 -11.203 1 97.31 505 GLY A O 1
ATOM 3982 N N . SER A 1 506 ? -6.012 -0.263 -10.508 1 97.19 506 SER A N 1
ATOM 3983 C CA . SER A 1 506 ? -5.25 -0.649 -11.695 1 97.19 506 SER A CA 1
ATOM 3984 C C . SER A 1 506 ? -6.113 -0.597 -12.953 1 97.19 506 SER A C 1
ATOM 3986 O O . SER A 1 506 ? -5.59 -0.604 -14.07 1 97.19 506 SER A O 1
ATOM 3988 N N . LEU A 1 507 ? -7.43 -0.503 -12.797 1 98 507 LEU A N 1
ATOM 3989 C CA . LEU A 1 507 ? -8.352 -0.44 -13.922 1 98 507 LEU A CA 1
ATOM 3990 C C . LEU A 1 507 ? -8.812 0.994 -14.172 1 98 507 LEU A C 1
ATOM 3992 O O . LEU A 1 507 ? -9.633 1.243 -15.055 1 98 507 LEU A O 1
ATOM 3996 N N . MET A 1 508 ? -8.297 1.917 -13.43 1 97.75 508 MET A N 1
ATOM 3997 C CA . MET A 1 508 ? -8.719 3.311 -13.539 1 97.75 508 MET A CA 1
ATOM 3998 C C . MET A 1 508 ? -7.758 4.105 -14.414 1 97.75 508 MET A C 1
ATOM 4000 O O . MET A 1 508 ? -6.551 3.848 -14.406 1 97.75 508 MET A O 1
ATOM 4004 N N . SER A 1 509 ? -8.266 5.074 -15.148 1 96.81 509 SER A N 1
ATOM 4005 C CA . SER A 1 509 ? -7.496 5.91 -16.062 1 96.81 509 SER A CA 1
ATOM 4006 C C . SER A 1 509 ? -7.195 7.273 -15.445 1 96.81 509 SER A C 1
ATOM 4008 O O . SER A 1 509 ? -8.008 7.809 -14.688 1 96.81 509 SER A O 1
ATOM 4010 N N . THR A 1 510 ? -6.043 7.793 -15.781 1 94.88 510 THR A N 1
ATOM 4011 C CA . THR A 1 510 ? -5.68 9.125 -15.312 1 94.88 510 THR A CA 1
ATOM 4012 C C . THR A 1 510 ? -6.016 10.18 -16.359 1 94.88 510 THR A C 1
ATOM 4014 O O . THR A 1 510 ? -5.621 11.336 -16.234 1 94.88 510 THR A O 1
ATOM 4017 N N . ASN A 1 511 ? -6.699 9.742 -17.469 1 94.19 511 ASN A N 1
ATOM 4018 C CA . ASN A 1 511 ? -7.102 10.703 -18.484 1 94.19 511 ASN A CA 1
ATOM 4019 C C . ASN A 1 511 ? -7.977 11.805 -17.906 1 94.19 511 ASN A C 1
ATOM 4021 O O . ASN A 1 511 ? -8.938 11.531 -17.188 1 94.19 511 ASN A O 1
ATOM 4025 N N . THR A 1 512 ? -7.707 13.039 -18.234 1 90.06 512 THR A N 1
ATOM 4026 C CA . THR A 1 512 ? -8.43 14.164 -17.656 1 90.06 512 THR A CA 1
ATOM 4027 C C . THR A 1 512 ? -9.711 14.438 -18.422 1 90.06 512 THR A C 1
ATOM 4029 O O . THR A 1 512 ? -10.602 15.141 -17.938 1 90.06 512 THR A O 1
ATOM 4032 N N . ASN A 1 513 ? -9.742 13.961 -19.703 1 93.56 513 ASN A N 1
ATOM 4033 C CA . ASN A 1 513 ? -10.977 14.047 -20.469 1 93.56 513 ASN A CA 1
ATOM 4034 C C . ASN A 1 513 ? -11.961 12.945 -20.078 1 93.56 513 ASN A C 1
ATOM 4036 O O . ASN A 1 513 ? -11.664 11.766 -20.219 1 93.56 513 ASN A O 1
ATOM 4040 N N . HIS A 1 514 ? -13.141 13.289 -19.625 1 95.12 514 HIS A N 1
ATOM 4041 C CA . HIS A 1 514 ? -14.086 12.352 -19.031 1 95.12 514 HIS A CA 1
ATOM 4042 C C . HIS A 1 514 ? -14.5 11.273 -20.031 1 95.12 514 HIS A C 1
ATOM 4044 O O . HIS A 1 514 ? -14.539 10.094 -19.703 1 95.12 514 HIS A O 1
ATOM 4050 N N . SER A 1 515 ? -14.82 11.703 -21.281 1 96 515 SER A N 1
ATOM 4051 C CA . SER A 1 515 ? -15.273 10.734 -22.266 1 96 515 SER A CA 1
ATOM 4052 C C . SER A 1 515 ? -14.188 9.703 -22.578 1 96 515 SER A C 1
ATOM 4054 O O . SER A 1 515 ? -14.484 8.516 -22.719 1 96 515 SER A O 1
ATOM 4056 N N . HIS A 1 516 ? -12.906 10.156 -22.672 1 95.44 516 HIS A N 1
ATOM 4057 C CA . HIS A 1 516 ? -11.797 9.242 -22.891 1 95.44 516 HIS A CA 1
ATOM 4058 C C . HIS A 1 516 ? -11.555 8.344 -21.688 1 95.44 516 HIS A C 1
ATOM 4060 O O . HIS A 1 516 ? -11.25 7.16 -21.828 1 95.44 516 HIS A O 1
ATOM 4066 N N . LYS A 1 517 ? -11.688 8.945 -20.562 1 96.38 517 LYS A N 1
ATOM 4067 C CA . LYS A 1 517 ? -11.531 8.188 -19.328 1 96.38 517 LYS A CA 1
ATOM 4068 C C . LYS A 1 517 ? -12.539 7.047 -19.25 1 96.38 517 LYS A C 1
ATOM 4070 O O . LYS A 1 517 ? -12.18 5.91 -18.938 1 96.38 517 LYS A O 1
ATOM 4075 N N . VAL A 1 518 ? -13.797 7.305 -19.484 1 97.69 518 VAL A N 1
ATOM 4076 C CA . VAL A 1 518 ? -14.867 6.312 -19.438 1 97.69 518 VAL A CA 1
ATOM 4077 C C . VAL A 1 518 ? -14.578 5.199 -20.438 1 97.69 518 VAL A C 1
ATOM 4079 O O . VAL A 1 518 ? -14.781 4.02 -20.141 1 97.69 518 VAL A O 1
ATOM 4082 N N . ALA A 1 519 ? -14.086 5.57 -21.625 1 96.31 519 ALA A N 1
ATOM 4083 C CA . ALA A 1 519 ? -13.758 4.582 -22.656 1 96.31 519 ALA A CA 1
ATOM 4084 C C . ALA A 1 519 ? -12.602 3.689 -22.203 1 96.31 519 ALA A C 1
ATOM 4086 O O . ALA A 1 519 ? -12.633 2.477 -22.422 1 96.31 519 ALA A O 1
ATOM 4087 N N . ASP A 1 520 ? -11.602 4.316 -21.578 1 95.69 520 ASP A N 1
ATOM 4088 C CA . ASP A 1 520 ? -10.43 3.588 -21.094 1 95.69 520 ASP A CA 1
ATOM 4089 C C . ASP A 1 520 ? -10.812 2.611 -19.984 1 95.69 520 ASP A C 1
ATOM 4091 O O . ASP A 1 520 ? -10.117 1.622 -19.75 1 95.69 520 ASP A O 1
ATOM 4095 N N . GLU A 1 521 ? -11.914 2.828 -19.312 1 97.81 521 GLU A N 1
ATOM 4096 C CA . GLU A 1 521 ? -12.289 2.098 -18.094 1 97.81 521 GLU A CA 1
ATOM 4097 C C . GLU A 1 521 ? -13.383 1.071 -18.391 1 97.81 521 GLU A C 1
ATOM 4099 O O . GLU A 1 521 ? -14.18 0.734 -17.516 1 97.81 521 GLU A O 1
ATOM 4104 N N . ALA A 1 522 ? -13.438 0.523 -19.594 1 95.44 522 ALA A N 1
ATOM 4105 C CA . ALA A 1 522 ? -14.453 -0.443 -20 1 95.44 522 ALA A CA 1
ATOM 4106 C C . ALA A 1 522 ? -14.398 -1.692 -19.125 1 95.44 522 ALA A C 1
ATOM 4108 O O . ALA A 1 522 ? -15.445 -2.24 -18.766 1 95.44 522 ALA A O 1
ATOM 4109 N N . ALA A 1 523 ? -13.219 -2.184 -18.844 1 95.12 523 ALA A N 1
ATOM 4110 C CA . ALA A 1 523 ? -13.078 -3.375 -18 1 95.12 523 ALA A CA 1
ATOM 4111 C C . ALA A 1 523 ? -13.586 -3.117 -16.594 1 95.12 523 ALA A C 1
ATOM 4113 O O . ALA A 1 523 ? -14.203 -3.988 -15.977 1 95.12 523 ALA A O 1
ATOM 4114 N N . LEU A 1 524 ? -13.266 -1.908 -16.047 1 98.06 524 LEU A N 1
ATOM 4115 C CA . LEU A 1 524 ? -13.766 -1.521 -14.727 1 98.06 524 LEU A CA 1
ATOM 4116 C C . LEU A 1 524 ? -15.289 -1.521 -14.703 1 98.06 524 LEU A C 1
ATOM 4118 O O . LEU A 1 524 ? -15.898 -2.066 -13.781 1 98.06 524 LEU A O 1
ATOM 4122 N N . LYS A 1 525 ? -15.875 -0.903 -15.703 1 98.25 525 LYS A N 1
ATOM 4123 C CA . LYS A 1 525 ? -17.328 -0.84 -15.836 1 98.25 525 LYS A CA 1
ATOM 4124 C C . LYS A 1 525 ? -17.953 -2.236 -15.805 1 98.25 525 LYS A C 1
ATOM 4126 O O . LYS A 1 525 ? -18.859 -2.502 -15.008 1 98.25 525 LYS A O 1
ATOM 4131 N N . GLU A 1 526 ? -17.453 -3.094 -16.625 1 96.69 526 GLU A N 1
ATOM 4132 C CA . GLU A 1 526 ? -18.016 -4.441 -16.719 1 96.69 526 GLU A CA 1
ATOM 4133 C C . GLU A 1 526 ? -17.859 -5.191 -15.391 1 96.69 526 GLU A C 1
ATOM 4135 O O . GLU A 1 526 ? -18.797 -5.867 -14.953 1 96.69 526 GLU A O 1
ATOM 4140 N N . LEU A 1 527 ? -16.719 -5.086 -14.82 1 97.69 527 LEU A N 1
ATOM 4141 C CA . LEU A 1 527 ? -16.469 -5.742 -13.539 1 97.69 527 LEU A CA 1
ATOM 4142 C C . LEU A 1 527 ? -17.469 -5.293 -12.484 1 97.69 527 LEU A C 1
ATOM 4144 O O . LEU A 1 527 ? -18.047 -6.121 -11.773 1 97.69 527 LEU A O 1
ATOM 4148 N N . LEU A 1 528 ? -17.719 -4.004 -12.398 1 98.62 528 LEU A N 1
ATOM 4149 C CA . LEU A 1 528 ? -18.578 -3.459 -11.352 1 98.62 528 LEU A CA 1
ATOM 4150 C C . LEU A 1 528 ? -20.047 -3.779 -11.633 1 98.62 528 LEU A C 1
ATOM 4152 O O . LEU A 1 528 ? -20.828 -3.994 -10.695 1 98.62 528 LEU A O 1
ATOM 4156 N N . LEU A 1 529 ? -20.453 -3.789 -12.906 1 98.62 529 LEU A N 1
ATOM 4157 C CA . LEU A 1 529 ? -21.828 -4.191 -13.227 1 98.62 529 LEU A CA 1
ATOM 4158 C C . LEU A 1 529 ? -22.078 -5.633 -12.805 1 98.62 529 LEU A C 1
ATOM 4160 O O . LEU A 1 529 ? -23.125 -5.941 -12.242 1 98.62 529 LEU A O 1
ATOM 4164 N N . ARG A 1 530 ? -21.156 -6.461 -13.039 1 97.69 530 ARG A N 1
ATOM 4165 C CA . ARG A 1 530 ? -21.297 -7.863 -12.648 1 97.69 530 ARG A CA 1
ATOM 4166 C C . ARG A 1 530 ? -21.297 -8.008 -11.125 1 97.69 530 ARG A C 1
ATOM 4168 O O . ARG A 1 530 ? -22.094 -8.766 -10.57 1 97.69 530 ARG A O 1
ATOM 4175 N N . ASP A 1 531 ? -20.375 -7.32 -10.477 1 98.44 531 ASP A N 1
ATOM 4176 C CA . ASP A 1 531 ? -20.328 -7.363 -9.023 1 98.44 531 ASP A CA 1
ATOM 4177 C C . ASP A 1 531 ? -21.641 -6.898 -8.414 1 98.44 531 ASP A C 1
ATOM 4179 O O . ASP A 1 531 ? -22.125 -7.477 -7.434 1 98.44 531 ASP A O 1
ATOM 4183 N N . LEU A 1 532 ? -22.188 -5.824 -8.953 1 98.81 532 LEU A N 1
ATOM 4184 C CA . LEU A 1 532 ? -23.469 -5.32 -8.453 1 98.81 532 LEU A CA 1
ATOM 4185 C C . LEU A 1 532 ? -24.562 -6.371 -8.594 1 98.81 532 LEU A C 1
ATOM 4187 O O . LEU A 1 532 ? -25.391 -6.527 -7.703 1 98.81 532 LEU A O 1
ATOM 4191 N N . ALA A 1 533 ? -24.562 -7.055 -9.719 1 98.69 533 ALA A N 1
ATOM 4192 C CA . ALA A 1 533 ? -25.562 -8.102 -9.93 1 98.69 533 ALA A CA 1
ATOM 4193 C C . ALA A 1 533 ? -25.391 -9.227 -8.906 1 98.69 533 ALA A C 1
ATOM 4195 O O . ALA A 1 533 ? -26.375 -9.688 -8.312 1 98.69 533 ALA A O 1
ATOM 4196 N N . VAL A 1 534 ? -24.156 -9.625 -8.656 1 98.25 534 VAL A N 1
ATOM 4197 C CA . VAL A 1 534 ? -23.875 -10.703 -7.707 1 98.25 534 VAL A CA 1
ATOM 4198 C C . VAL A 1 534 ? -24.25 -10.266 -6.297 1 98.25 534 VAL A C 1
ATOM 4200 O O . VAL A 1 534 ? -24.875 -11.023 -5.547 1 98.25 534 VAL A O 1
ATOM 4203 N N . LEU A 1 535 ? -23.938 -9.07 -5.922 1 98.56 535 LEU A N 1
ATOM 4204 C CA . LEU A 1 535 ? -24.172 -8.539 -4.582 1 98.56 535 LEU A CA 1
ATOM 4205 C C . LEU A 1 535 ? -25.672 -8.445 -4.293 1 98.56 535 LEU A C 1
ATOM 4207 O O . LEU A 1 535 ? -26.094 -8.617 -3.146 1 98.56 535 LEU A O 1
ATOM 4211 N N . HIS A 1 536 ? -26.516 -8.234 -5.324 1 98.62 536 HIS A N 1
ATOM 4212 C CA . HIS A 1 536 ? -27.906 -7.891 -5.074 1 98.62 536 HIS A CA 1
ATOM 4213 C C . HIS A 1 536 ? -28.844 -9.031 -5.484 1 98.62 536 HIS A C 1
ATOM 4215 O O . HIS A 1 536 ? -30.062 -8.867 -5.488 1 98.62 536 HIS A O 1
ATOM 4221 N N . ARG A 1 537 ? -28.266 -10.102 -5.922 1 97.5 537 ARG A N 1
ATOM 4222 C CA . ARG A 1 537 ? -29.141 -11.219 -6.266 1 97.5 537 ARG A CA 1
ATOM 4223 C C . ARG A 1 537 ? -29.953 -11.672 -5.059 1 97.5 537 ARG A C 1
ATOM 4225 O O . ARG A 1 537 ? -29.531 -11.5 -3.914 1 97.5 537 ARG A O 1
ATOM 4232 N N . ASN A 1 538 ? -31.141 -12.117 -5.254 1 95.44 538 ASN A N 1
ATOM 4233 C CA . ASN A 1 538 ? -32.062 -12.578 -4.219 1 95.44 538 ASN A CA 1
ATOM 4234 C C . ASN A 1 538 ? -33 -13.641 -4.75 1 95.44 538 ASN A C 1
ATOM 4236 O O . ASN A 1 538 ? -32.875 -14.086 -5.891 1 95.44 538 ASN A O 1
ATOM 4240 N N . ASP A 1 539 ? -33.969 -14.148 -3.908 1 94.19 539 ASP A N 1
ATOM 4241 C CA . ASP A 1 539 ? -34.812 -15.281 -4.27 1 94.19 539 ASP A CA 1
ATOM 4242 C C . ASP A 1 539 ? -35.844 -14.875 -5.297 1 94.19 539 ASP A C 1
ATOM 4244 O O . ASP A 1 539 ? -36.5 -15.727 -5.906 1 94.19 539 ASP A O 1
ATOM 4248 N N . GLN A 1 540 ? -35.938 -13.609 -5.586 1 96.19 540 GLN A N 1
ATOM 4249 C CA . GLN A 1 540 ? -37 -13.148 -6.477 1 96.19 540 GLN A CA 1
ATOM 4250 C C . GLN A 1 540 ? -36.438 -12.711 -7.824 1 96.19 540 GLN A C 1
ATOM 4252 O O . GLN A 1 540 ? -37.188 -12.586 -8.805 1 96.19 540 GLN A O 1
ATOM 4257 N N . ILE A 1 541 ? -35.188 -12.391 -7.914 1 96 541 ILE A N 1
ATOM 4258 C CA . ILE A 1 541 ? -34.531 -11.992 -9.148 1 96 541 ILE A CA 1
ATOM 4259 C C . ILE A 1 541 ? -33.125 -12.641 -9.219 1 96 541 ILE A C 1
ATOM 4261 O O . ILE A 1 541 ? -32.312 -12.414 -8.344 1 96 541 ILE A O 1
ATOM 4265 N N . ASN A 1 542 ? -32.906 -13.336 -10.273 1 94.12 542 ASN A N 1
ATOM 4266 C CA . ASN A 1 542 ? -31.625 -14.031 -10.367 1 94.12 542 ASN A CA 1
ATOM 4267 C C . ASN A 1 542 ? -30.531 -13.109 -10.891 1 94.12 542 ASN A C 1
ATOM 4269 O O . ASN A 1 542 ? -30.828 -12.008 -11.375 1 94.12 542 ASN A O 1
ATOM 4273 N N . GLU A 1 543 ? -29.375 -13.547 -10.867 1 96.44 543 GLU A N 1
ATOM 4274 C CA . GLU A 1 543 ? -28.172 -12.766 -11.172 1 96.44 543 GLU A CA 1
ATOM 4275 C C . GLU A 1 543 ? -28.203 -12.266 -12.617 1 96.44 543 GLU A C 1
ATOM 4277 O O . GLU A 1 543 ? -27.891 -11.102 -12.883 1 96.44 543 GLU A O 1
ATOM 4282 N N . GLU A 1 544 ? -28.531 -13.094 -13.586 1 96.62 544 GLU A N 1
ATOM 4283 C CA . GLU A 1 544 ? -28.516 -12.742 -15.008 1 96.62 544 GLU A CA 1
ATOM 4284 C C . GLU A 1 544 ? -29.516 -11.641 -15.312 1 96.62 544 GLU A C 1
ATOM 4286 O O . GLU A 1 544 ? -29.234 -10.711 -16.062 1 96.62 544 GLU A O 1
ATOM 4291 N N . ASP A 1 545 ? -30.719 -11.789 -14.781 1 97.5 545 ASP A N 1
ATOM 4292 C CA . ASP A 1 545 ? -31.75 -10.766 -14.984 1 97.5 545 ASP A CA 1
ATOM 4293 C C . ASP A 1 545 ? -31.344 -9.445 -14.328 1 97.5 545 ASP A C 1
ATOM 4295 O O . ASP A 1 545 ? -31.594 -8.375 -14.875 1 97.5 545 ASP A O 1
ATOM 4299 N N . LEU A 1 546 ? -30.797 -9.586 -13.195 1 97.75 546 LEU A N 1
ATOM 4300 C CA . LEU A 1 546 ? -30.312 -8.398 -12.492 1 97.75 546 LEU A CA 1
ATOM 4301 C C . LEU A 1 546 ? -29.203 -7.723 -13.273 1 97.75 546 LEU A C 1
ATOM 4303 O O . LEU A 1 546 ? -29.156 -6.492 -13.359 1 97.75 546 LEU A O 1
ATOM 4307 N N . TYR A 1 547 ? -28.234 -8.508 -13.789 1 98.12 547 TYR A N 1
ATOM 4308 C CA . TYR A 1 547 ? -27.172 -7.961 -14.609 1 98.12 547 TYR A CA 1
ATOM 4309 C C . TYR A 1 547 ? -27.734 -7.184 -15.789 1 98.12 547 TYR A C 1
ATOM 4311 O O . TYR A 1 547 ? -27.281 -6.074 -16.094 1 98.12 547 TYR A O 1
ATOM 4319 N N . LYS A 1 548 ? -28.703 -7.758 -16.469 1 98.25 548 LYS A N 1
ATOM 4320 C CA . LYS A 1 548 ? -29.344 -7.098 -17.609 1 98.25 548 LYS A CA 1
ATOM 4321 C C . LYS A 1 548 ? -30 -5.789 -17.188 1 98.25 548 LYS A C 1
ATOM 4323 O O . LYS A 1 548 ? -29.859 -4.77 -17.859 1 98.25 548 LYS A O 1
ATOM 4328 N N . LEU A 1 549 ? -30.734 -5.863 -16.062 1 98.12 549 LEU A N 1
ATOM 4329 C CA . LEU A 1 549 ? -31.391 -4.676 -15.531 1 98.12 549 LEU A CA 1
ATOM 4330 C C . LEU A 1 549 ? -30.375 -3.568 -15.258 1 98.12 549 LEU A C 1
ATOM 4332 O O . LEU A 1 549 ? -30.562 -2.43 -15.688 1 98.12 549 LEU A O 1
ATOM 4336 N N . ILE A 1 550 ? -29.312 -3.908 -14.57 1 98.62 550 ILE A N 1
ATOM 4337 C CA . ILE A 1 550 ? -28.297 -2.953 -14.164 1 98.62 550 ILE A CA 1
ATOM 4338 C C . ILE A 1 550 ? -27.562 -2.416 -15.391 1 98.62 550 ILE A C 1
ATOM 4340 O O . ILE A 1 550 ? -27.391 -1.203 -15.539 1 98.62 550 ILE A O 1
ATOM 4344 N N . LYS A 1 551 ? -27.141 -3.275 -16.312 1 98.44 551 LYS A N 1
ATOM 4345 C CA . LYS A 1 551 ? -26.422 -2.898 -17.531 1 98.44 551 LYS A CA 1
ATOM 4346 C C . LYS A 1 551 ? -27.266 -1.967 -18.391 1 98.44 551 LYS A C 1
ATOM 4348 O O . LYS A 1 551 ? -26.766 -0.966 -18.906 1 98.44 551 LYS A O 1
ATOM 4353 N N . ASN A 1 552 ? -28.562 -2.283 -18.547 1 98.44 552 ASN A N 1
ATOM 4354 C CA . ASN A 1 552 ? -29.438 -1.492 -19.391 1 98.44 552 ASN A CA 1
ATOM 4355 C C . ASN A 1 552 ? -29.719 -0.118 -18.781 1 98.44 552 ASN A C 1
ATOM 4357 O O . ASN A 1 552 ? -30.062 0.823 -19.5 1 98.44 552 ASN A O 1
ATOM 4361 N N . SER A 1 553 ? -29.562 -0.003 -17.484 1 98.25 553 SER A N 1
ATOM 4362 C CA . SER A 1 553 ? -29.828 1.261 -16.797 1 98.25 553 SER A CA 1
ATOM 4363 C C . SER A 1 553 ? -28.578 2.131 -16.734 1 98.25 553 SER A C 1
ATOM 4365 O O . SER A 1 553 ? -28.656 3.303 -16.359 1 98.25 553 SER A O 1
ATOM 4367 N N . TYR A 1 554 ? -27.438 1.64 -17.109 1 98.5 554 TYR A N 1
ATOM 4368 C CA . TYR A 1 554 ? -26.156 2.346 -17.031 1 98.5 554 TYR A CA 1
ATOM 4369 C C . TYR A 1 554 ? -26.141 3.555 -17.953 1 98.5 554 TYR A C 1
ATOM 4371 O O . TYR A 1 554 ? -26.5 3.447 -19.141 1 98.5 554 TYR A O 1
ATOM 4379 N N . LEU A 1 555 ? -25.688 4.727 -17.484 1 97.75 555 LEU A N 1
ATOM 4380 C CA . LEU A 1 555 ? -25.578 5.926 -18.312 1 97.75 555 LEU A CA 1
ATOM 4381 C C . LEU A 1 555 ? -24.141 6.418 -18.359 1 97.75 555 LEU A C 1
ATOM 4383 O O . LEU A 1 555 ? -23.656 6.855 -19.406 1 97.75 555 LEU A O 1
ATOM 4387 N N . ASP A 1 556 ? -23.438 6.441 -17.219 1 98 556 ASP A N 1
ATOM 4388 C CA . ASP A 1 556 ? -22.109 7.016 -17.062 1 98 556 ASP A CA 1
ATOM 4389 C C . ASP A 1 556 ? -21.453 6.562 -15.75 1 98 556 ASP A C 1
ATOM 4391 O O . ASP A 1 556 ? -22.109 5.926 -14.922 1 98 556 ASP A O 1
ATOM 4395 N N . HIS A 1 557 ? -20.156 6.668 -15.641 1 98.75 557 HIS A N 1
ATOM 4396 C CA . HIS A 1 557 ? -19.5 6.422 -14.352 1 98.75 557 HIS A CA 1
ATOM 4397 C C . HIS A 1 557 ? -18.328 7.355 -14.141 1 98.75 557 HIS A C 1
ATOM 4399 O O . HIS A 1 557 ? -17.859 8 -15.086 1 98.75 557 HIS A O 1
ATOM 4405 N N . HIS A 1 558 ? -17.953 7.543 -12.938 1 98.56 558 HIS A N 1
ATOM 4406 C CA . HIS A 1 558 ? -16.75 8.266 -12.516 1 98.56 558 HIS A CA 1
ATOM 4407 C C . HIS A 1 558 ? -15.977 7.477 -11.461 1 98.56 558 HIS A C 1
ATOM 4409 O O . HIS A 1 558 ? -16.562 6.984 -10.492 1 98.56 558 HIS A O 1
ATOM 4415 N N . ALA A 1 559 ? -14.719 7.277 -11.695 1 98.5 559 ALA A N 1
ATOM 4416 C CA . ALA A 1 559 ? -13.828 6.547 -10.797 1 98.5 559 ALA A CA 1
ATOM 4417 C C . ALA A 1 559 ? -12.648 7.414 -10.367 1 98.5 559 ALA A C 1
ATOM 4419 O O . ALA A 1 559 ? -12.125 8.188 -11.164 1 98.5 559 ALA A O 1
ATOM 4420 N N . TRP A 1 560 ? -12.297 7.316 -9.094 1 98 560 TRP A N 1
ATOM 4421 C CA . TRP A 1 560 ? -11.203 8.141 -8.578 1 98 560 TRP A CA 1
ATOM 4422 C C . TRP A 1 560 ? -10.328 7.344 -7.617 1 98 560 TRP A C 1
ATOM 4424 O O . TRP A 1 560 ? -10.828 6.719 -6.68 1 98 560 TRP A O 1
ATOM 4434 N N . ASP A 1 561 ? -9.07 7.266 -7.898 1 97.38 561 ASP A N 1
ATOM 4435 C CA . ASP A 1 561 ? -8.047 6.715 -7.016 1 97.38 561 ASP A CA 1
ATOM 4436 C C . ASP A 1 561 ? -7.211 7.824 -6.383 1 97.38 561 ASP A C 1
ATOM 4438 O O . ASP A 1 561 ? -6.426 8.484 -7.066 1 97.38 561 ASP A O 1
ATOM 4442 N N . TRP A 1 562 ? -7.277 7.996 -5.082 1 97.44 562 TRP A N 1
ATOM 4443 C CA . TRP A 1 562 ? -6.617 9.094 -4.387 1 97.44 562 TRP A CA 1
ATOM 4444 C C . TRP A 1 562 ? -5.102 8.93 -4.426 1 97.44 562 TRP A C 1
ATOM 4446 O O . TRP A 1 562 ? -4.359 9.914 -4.332 1 97.44 562 TRP A O 1
ATOM 4456 N N . SER A 1 563 ? -4.586 7.734 -4.551 1 94.94 563 SER A N 1
ATOM 4457 C CA . SER A 1 563 ? -3.15 7.496 -4.625 1 94.94 563 SER A CA 1
ATOM 4458 C C . SER A 1 563 ? -2.58 7.953 -5.965 1 94.94 563 SER A C 1
ATOM 4460 O O . SER A 1 563 ? -1.378 8.195 -6.082 1 94.94 563 SER A O 1
ATOM 4462 N N . GLU A 1 564 ? -3.451 8.117 -6.938 1 94.44 564 GLU A N 1
ATOM 4463 C CA . GLU A 1 564 ? -3 8.508 -8.273 1 94.44 564 GLU A CA 1
ATOM 4464 C C . GLU A 1 564 ? -3.252 9.984 -8.531 1 94.44 564 GLU A C 1
ATOM 4466 O O . GLU A 1 564 ? -2.869 10.516 -9.578 1 94.44 564 GLU A O 1
ATOM 4471 N N . ASP A 1 565 ? -3.865 10.641 -7.605 1 95.44 565 ASP A N 1
ATOM 4472 C CA . ASP A 1 565 ? -4.07 12.078 -7.727 1 95.44 565 ASP A CA 1
ATOM 4473 C C . ASP A 1 565 ? -2.795 12.844 -7.395 1 95.44 565 ASP A C 1
ATOM 4475 O O . ASP A 1 565 ? -2.354 12.859 -6.242 1 95.44 565 ASP A O 1
ATOM 4479 N N . ALA A 1 566 ? -2.279 13.555 -8.344 1 96 566 ALA A N 1
ATOM 4480 C CA . ALA A 1 566 ? -0.996 14.234 -8.195 1 96 566 ALA A CA 1
ATOM 4481 C C . ALA A 1 566 ? -1.069 15.328 -7.137 1 96 566 ALA A C 1
ATOM 4483 O O . ALA A 1 566 ? -0.042 15.766 -6.613 1 96 566 ALA A O 1
ATOM 4484 N N . ASN A 1 567 ? -2.223 15.766 -6.754 1 96.75 567 ASN A N 1
ATOM 4485 C CA . ASN A 1 567 ? -2.357 16.875 -5.824 1 96.75 567 ASN A CA 1
ATOM 4486 C C . ASN A 1 567 ? -2.701 16.391 -4.418 1 96.75 567 ASN A C 1
ATOM 4488 O O . ASN A 1 567 ? -2.959 17.203 -3.525 1 96.75 567 ASN A O 1
ATOM 4492 N N . THR A 1 568 ? -2.725 15.102 -4.23 1 96.06 568 THR A N 1
ATOM 4493 C CA . THR A 1 568 ? -2.934 14.586 -2.885 1 96.06 568 THR A CA 1
ATOM 4494 C C . THR A 1 568 ? -1.923 13.484 -2.568 1 96.06 568 THR A C 1
ATOM 4496 O O . THR A 1 568 ? -1.423 13.398 -1.444 1 96.06 568 THR A O 1
ATOM 4499 N N . ALA A 1 569 ? -1.661 12.539 -3.547 1 95.81 569 ALA A N 1
ATOM 4500 C CA . ALA A 1 569 ? -0.731 11.422 -3.393 1 95.81 569 ALA A CA 1
ATOM 4501 C C . ALA A 1 569 ? -1.086 10.578 -2.172 1 95.81 569 ALA A C 1
ATOM 4503 O O . ALA A 1 569 ? -0.206 10.195 -1.398 1 95.81 569 ALA A O 1
ATOM 4504 N N . GLY A 1 570 ? -2.354 10.297 -1.99 1 95 570 GLY A N 1
ATOM 4505 C CA . GLY A 1 570 ? -2.855 9.523 -0.867 1 95 570 GLY A CA 1
ATOM 4506 C C . GLY A 1 570 ? -4.199 10.016 -0.357 1 95 570 GLY A C 1
ATOM 4507 O O . GLY A 1 570 ? -4.516 11.203 -0.471 1 95 570 GLY A O 1
ATOM 4508 N N . ALA A 1 571 ? -4.926 9.156 0.315 1 97 571 ALA A N 1
ATOM 4509 C CA . ALA A 1 571 ? -6.301 9.484 0.685 1 97 571 ALA A CA 1
ATOM 4510 C C . ALA A 1 571 ? -6.355 10.172 2.047 1 97 571 ALA A C 1
ATOM 4512 O O . ALA A 1 571 ? -7.074 11.156 2.225 1 97 571 ALA A O 1
ATOM 4513 N N . PHE A 1 572 ? -5.66 9.695 3.043 1 97.12 572 PHE A N 1
ATOM 4514 C CA . PHE A 1 572 ? -5.676 10.219 4.402 1 97.12 572 PHE A CA 1
ATOM 4515 C C . PHE A 1 572 ? -4.48 9.711 5.195 1 97.12 572 PHE A C 1
ATOM 4517 O O . PHE A 1 572 ? -3.912 8.664 4.871 1 97.12 572 PHE A O 1
ATOM 4524 N N . ALA A 1 573 ? -4.094 10.406 6.195 1 97 573 ALA A N 1
ATOM 4525 C CA . ALA A 1 573 ? -3.029 9.945 7.078 1 97 573 ALA A CA 1
ATOM 4526 C C . ALA A 1 573 ? -3.432 8.648 7.785 1 97 573 ALA A C 1
ATOM 4528 O O . ALA A 1 573 ? -4.508 8.57 8.383 1 97 573 ALA A O 1
ATOM 4529 N N . PHE A 1 574 ? -2.703 7.605 7.66 1 96.56 574 PHE A N 1
ATOM 4530 C CA . PHE A 1 574 ? -2.885 6.27 8.211 1 96.56 574 PHE A CA 1
ATOM 4531 C C . PHE A 1 574 ? -1.685 5.867 9.062 1 96.56 574 PHE A C 1
ATOM 4533 O O . PHE A 1 574 ? -0.747 5.242 8.562 1 96.56 574 PHE A O 1
ATOM 4540 N N . PHE A 1 575 ? -1.763 6.176 10.359 1 96.88 575 PHE A N 1
ATOM 4541 C CA . PHE A 1 575 ? -0.598 6.062 11.234 1 96.88 575 PHE A CA 1
ATOM 4542 C C . PHE A 1 575 ? -0.288 4.602 11.531 1 96.88 575 PHE A C 1
ATOM 4544 O O . PHE A 1 575 ? -1.14 3.875 12.055 1 96.88 575 PHE A O 1
ATOM 4551 N N . ARG A 1 576 ? 0.875 4.246 11.195 1 96.19 576 ARG A N 1
ATOM 4552 C CA . ARG A 1 576 ? 1.426 2.93 11.5 1 96.19 576 ARG A CA 1
ATOM 4553 C C . ARG A 1 576 ? 2.043 2.9 12.898 1 96.19 576 ARG A C 1
ATOM 4555 O O . ARG A 1 576 ? 2.096 3.928 13.578 1 96.19 576 ARG A O 1
ATOM 4562 N N . PRO A 1 577 ? 2.488 1.73 13.375 1 95.31 577 PRO A N 1
ATOM 4563 C CA . PRO A 1 577 ? 3.01 1.622 14.742 1 95.31 577 PRO A CA 1
ATOM 4564 C C . PRO A 1 577 ? 4.078 2.67 15.047 1 95.31 577 PRO A C 1
ATOM 4566 O O . PRO A 1 577 ? 5.031 2.83 14.281 1 95.31 577 PRO A O 1
ATOM 4569 N N . GLN A 1 578 ? 3.863 3.428 16.094 1 95.44 578 GLN A N 1
ATOM 4570 C CA . GLN A 1 578 ? 4.789 4.359 16.719 1 95.44 578 GLN A CA 1
ATOM 4571 C C . GLN A 1 578 ? 4.863 5.672 15.953 1 95.44 578 GLN A C 1
ATOM 4573 O O . GLN A 1 578 ? 5.555 6.605 16.359 1 95.44 578 GLN A O 1
ATOM 4578 N N . GLN A 1 579 ? 4.156 5.891 14.875 1 96.25 579 GLN A N 1
ATOM 4579 C CA . GLN A 1 579 ? 4.258 7.117 14.094 1 96.25 579 GLN A CA 1
ATOM 4580 C C . GLN A 1 579 ? 3.57 8.281 14.797 1 96.25 579 GLN A C 1
ATOM 4582 O O . GLN A 1 579 ? 4.043 9.414 14.742 1 96.25 579 GLN A O 1
ATOM 4587 N N . PHE A 1 580 ? 2.438 8 15.508 1 94.88 580 PHE A N 1
ATOM 4588 C CA . PHE A 1 580 ? 1.767 9.047 16.266 1 94.88 580 PHE A CA 1
ATOM 4589 C C . PHE A 1 580 ? 2.656 9.539 17.406 1 94.88 580 PHE A C 1
ATOM 4591 O O . PHE A 1 580 ? 2.791 10.75 17.609 1 94.88 580 PHE A O 1
ATOM 4598 N N . THR A 1 581 ? 3.352 8.672 18.047 1 93.44 581 THR A N 1
ATOM 4599 C CA . THR A 1 581 ? 4.121 9 19.25 1 93.44 581 THR A CA 1
ATOM 4600 C C . THR A 1 581 ? 5.48 9.578 18.875 1 93.44 581 THR A C 1
ATOM 4602 O O . THR A 1 581 ? 6.066 10.344 19.641 1 93.44 581 THR A O 1
ATOM 4605 N N . SER A 1 582 ? 5.887 9.289 17.625 1 92.94 582 SER A N 1
ATOM 4606 C CA . SER A 1 582 ? 7.273 9.633 17.328 1 92.94 582 SER A CA 1
ATOM 4607 C C . SER A 1 582 ? 7.359 10.656 16.219 1 92.94 582 SER A C 1
ATOM 4609 O O . SER A 1 582 ? 8.328 11.414 16.125 1 92.94 582 SER A O 1
ATOM 4611 N N . MET A 1 583 ? 6.383 10.727 15.32 1 94 583 MET A N 1
ATOM 4612 C CA . MET A 1 583 ? 6.484 11.602 14.156 1 94 583 MET A CA 1
ATOM 4613 C C . MET A 1 583 ? 5.527 12.781 14.273 1 94 583 MET A C 1
ATOM 4615 O O . MET A 1 583 ? 5.918 13.93 14.039 1 94 583 MET A O 1
ATOM 4619 N N . TRP A 1 584 ? 4.352 12.477 14.688 1 96.44 584 TRP A N 1
ATOM 4620 C CA . TRP A 1 584 ? 3.303 13.492 14.711 1 96.44 584 TRP A CA 1
ATOM 4621 C C . TRP A 1 584 ? 3.691 14.648 15.625 1 96.44 584 TRP A C 1
ATOM 4623 O O . TRP A 1 584 ? 3.527 15.812 15.266 1 96.44 584 TRP A O 1
ATOM 4633 N N . ASN A 1 585 ? 4.273 14.352 16.781 1 95.38 585 ASN A N 1
ATOM 4634 C CA . ASN A 1 585 ? 4.562 15.352 17.797 1 95.38 585 ASN A CA 1
ATOM 4635 C C . ASN A 1 585 ? 5.73 16.25 17.406 1 95.38 585 ASN A C 1
ATOM 4637 O O . ASN A 1 585 ? 5.957 17.297 18.016 1 95.38 585 ASN A O 1
ATOM 4641 N N . ARG A 1 586 ? 6.422 15.906 16.328 1 94.31 586 ARG A N 1
ATOM 4642 C CA . ARG A 1 586 ? 7.457 16.766 15.766 1 94.31 586 ARG A CA 1
ATOM 4643 C C . ARG A 1 586 ? 6.91 17.609 14.617 1 94.31 586 ARG A C 1
ATOM 4645 O O . ARG A 1 586 ? 7.285 18.766 14.461 1 94.31 586 ARG A O 1
ATOM 4652 N N . VAL A 1 587 ? 6.039 17.047 13.852 1 96.75 587 VAL A N 1
ATOM 4653 C CA . VAL A 1 587 ? 5.469 17.688 12.672 1 96.75 587 VAL A CA 1
ATOM 4654 C C . VAL A 1 587 ? 4.699 18.938 13.086 1 96.75 587 VAL A C 1
ATOM 4656 O O . VAL A 1 587 ? 4.699 19.938 12.367 1 96.75 587 VAL A O 1
ATOM 4659 N N . ILE A 1 588 ? 4.109 18.953 14.273 1 97.25 588 ILE A N 1
ATOM 4660 C CA . ILE A 1 588 ? 3.184 20.016 14.656 1 97.25 588 ILE A CA 1
ATOM 4661 C C . ILE A 1 588 ? 3.959 21.172 15.289 1 97.25 588 ILE A C 1
ATOM 4663 O O . ILE A 1 588 ? 3.387 22.219 15.586 1 97.25 588 ILE A O 1
ATOM 4667 N N . GLN A 1 589 ? 5.266 20.969 15.547 1 95.44 589 GLN A N 1
ATOM 4668 C CA . GLN A 1 589 ? 6.094 22.062 16.031 1 95.44 589 GLN A CA 1
ATOM 4669 C C . GLN A 1 589 ? 6.441 23.031 14.906 1 95.44 589 GLN A C 1
ATOM 4671 O O . GLN A 1 589 ? 6.785 22.609 13.805 1 95.44 589 GLN A O 1
ATOM 4676 N N . PRO A 1 590 ? 6.371 24.297 15.195 1 95.38 590 PRO A N 1
ATOM 4677 C CA . PRO A 1 590 ? 6.789 25.234 14.148 1 95.38 590 PRO A CA 1
ATOM 4678 C C . PRO A 1 590 ? 8.258 25.078 13.773 1 95.38 590 PRO A C 1
ATOM 4680 O O . PRO A 1 590 ? 9.102 24.859 14.648 1 95.38 590 PRO A O 1
ATOM 4683 N N . SER A 1 591 ? 8.562 25.172 12.539 1 96.12 591 SER A N 1
ATOM 4684 C CA . SER A 1 591 ? 9.922 25.312 12.031 1 96.12 591 SER A CA 1
ATOM 4685 C C . SER A 1 591 ? 10.234 26.766 11.695 1 96.12 591 SER A C 1
ATOM 4687 O O . SER A 1 591 ? 10.484 27.094 10.539 1 96.12 591 SER A O 1
ATOM 4689 N N . GLY A 1 592 ? 10.266 27.594 12.766 1 95.75 592 GLY A N 1
ATOM 4690 C CA . GLY A 1 592 ? 10.352 29.031 12.555 1 95.75 592 GLY A CA 1
ATOM 4691 C C . GLY A 1 592 ? 9.102 29.609 11.93 1 95.75 592 GLY A C 1
ATOM 4692 O O . GLY A 1 592 ? 8.016 29.562 12.523 1 95.75 592 GLY A O 1
ATOM 4693 N N . ASP A 1 593 ? 9.312 30.094 10.688 1 98.31 593 ASP A N 1
ATOM 4694 C CA . ASP A 1 593 ? 8.211 30.781 10.023 1 98.31 593 ASP A CA 1
ATOM 4695 C C . ASP A 1 593 ? 7.609 29.906 8.922 1 98.31 593 ASP A C 1
ATOM 4697 O O . ASP A 1 593 ? 6.863 30.391 8.07 1 98.31 593 ASP A O 1
ATOM 4701 N N . VAL A 1 594 ? 7.922 28.578 8.93 1 98.75 594 VAL A N 1
ATOM 4702 C CA . VAL A 1 594 ? 7.305 27.578 8.062 1 98.75 594 VAL A CA 1
ATOM 4703 C C . VAL A 1 594 ? 6.5 26.594 8.906 1 98.75 594 VAL A C 1
ATOM 4705 O O . VAL A 1 594 ? 7.047 25.938 9.805 1 98.75 594 VAL A O 1
ATOM 4708 N N . LEU A 1 595 ? 5.238 26.516 8.633 1 98.44 595 LEU A N 1
ATOM 4709 C CA . LEU A 1 595 ? 4.316 25.703 9.422 1 98.44 595 LEU A CA 1
ATOM 4710 C C . LEU A 1 595 ? 3.676 24.625 8.555 1 98.44 595 LEU A C 1
ATOM 4712 O O . LEU A 1 595 ? 3.518 24.812 7.348 1 98.44 595 LEU A O 1
ATOM 4716 N N . ILE A 1 596 ? 3.375 23.5 9.188 1 98.62 596 ILE A N 1
ATOM 4717 C CA . ILE A 1 596 ? 2.643 22.406 8.539 1 98.62 596 ILE A CA 1
ATOM 4718 C C . ILE A 1 596 ? 1.298 22.203 9.234 1 98.62 596 ILE A C 1
ATOM 4720 O O . ILE A 1 596 ? 1.241 22.047 10.461 1 98.62 596 ILE A O 1
ATOM 4724 N N . ALA A 1 597 ? 0.248 22.297 8.531 1 98.38 597 ALA A N 1
ATOM 4725 C CA . ALA A 1 597 ? -1.101 22.062 9.039 1 98.38 597 ALA A CA 1
ATOM 4726 C C . ALA A 1 597 ? -1.891 21.156 8.109 1 98.38 597 ALA A C 1
ATOM 4728 O O . ALA A 1 597 ? -1.563 21.031 6.926 1 98.38 597 ALA A O 1
ATOM 4729 N N . GLY A 1 598 ? -2.926 20.547 8.562 1 97.88 598 GLY A N 1
ATOM 4730 C CA . GLY A 1 598 ? -3.773 19.547 7.922 1 97.88 598 GLY A CA 1
ATOM 4731 C C . GLY A 1 598 ? -4.164 18.406 8.852 1 97.88 598 GLY A C 1
ATOM 4732 O O . GLY A 1 598 ? -3.703 18.344 9.992 1 97.88 598 GLY A O 1
ATOM 4733 N N . GLU A 1 599 ? -4.938 17.547 8.336 1 96.44 599 GLU A N 1
ATOM 4734 C CA . GLU A 1 599 ? -5.434 16.469 9.18 1 96.44 599 GLU A CA 1
ATOM 4735 C C . GLU A 1 599 ? -4.293 15.578 9.672 1 96.44 599 GLU A C 1
ATOM 4737 O O . GLU A 1 599 ? -4.336 15.062 10.789 1 96.44 599 GLU A O 1
ATOM 4742 N N . ALA A 1 600 ? -3.188 15.461 8.93 1 96.44 600 ALA A N 1
ATOM 4743 C CA . ALA A 1 600 ? -2.037 14.664 9.344 1 96.44 600 ALA A CA 1
ATOM 4744 C C . ALA A 1 600 ? -1.335 15.297 10.547 1 96.44 600 ALA A C 1
ATOM 4746 O O . ALA A 1 600 ? -0.614 14.617 11.281 1 96.44 600 ALA A O 1
ATOM 4747 N N . ALA A 1 601 ? -1.545 16.625 10.719 1 97.56 601 ALA A N 1
ATOM 4748 C CA . ALA A 1 601 ? -0.936 17.391 11.812 1 97.56 601 ALA A CA 1
ATOM 4749 C C . ALA A 1 601 ? -1.922 17.578 12.961 1 97.56 601 ALA A C 1
ATOM 4751 O O . ALA A 1 601 ? -1.825 18.547 13.711 1 97.56 601 ALA A O 1
ATOM 4752 N N . SER A 1 602 ? -2.908 16.719 13.055 1 96.06 602 SER A N 1
ATOM 4753 C CA . SER A 1 602 ? -3.893 16.672 14.133 1 96.06 602 SER A CA 1
ATOM 4754 C C . SER A 1 602 ? -4.121 15.242 14.609 1 96.06 602 SER A C 1
ATOM 4756 O O . SER A 1 602 ? -3.848 14.289 13.875 1 96.06 602 SER A O 1
ATOM 4758 N N . PRO A 1 603 ? -4.547 15.078 15.906 1 94.75 603 PRO A N 1
ATOM 4759 C CA . PRO A 1 603 ? -4.887 13.719 16.344 1 94.75 603 PRO A CA 1
ATOM 4760 C C . PRO A 1 603 ? -6.117 13.156 15.641 1 94.75 603 PRO A C 1
ATOM 4762 O O . PRO A 1 603 ? -6.398 11.961 15.734 1 94.75 603 PRO A O 1
ATOM 4765 N N . HIS A 1 604 ? -6.855 13.953 14.984 1 93.69 604 HIS A N 1
ATOM 4766 C CA . HIS A 1 604 ? -8.062 13.5 14.297 1 93.69 604 HIS A CA 1
ATOM 4767 C C . HIS A 1 604 ? -7.82 13.367 12.789 1 93.69 604 HIS A C 1
ATOM 4769 O O . HIS A 1 604 ? -8.477 14.039 11.992 1 93.69 604 HIS A O 1
ATOM 4775 N N . HIS A 1 605 ? -6.965 12.445 12.484 1 91.75 605 HIS A N 1
ATOM 4776 C CA . HIS A 1 605 ? -6.582 12.172 11.109 1 91.75 605 HIS A CA 1
ATOM 4777 C C . HIS A 1 605 ? -7.793 11.781 10.266 1 91.75 605 HIS A C 1
ATOM 4779 O O . HIS A 1 605 ? -8.75 11.188 10.781 1 91.75 605 HIS A O 1
ATOM 4785 N N . ALA A 1 606 ? -7.801 12.258 9.039 1 92.81 606 ALA A N 1
ATOM 4786 C CA . ALA A 1 606 ? -8.766 11.828 8.023 1 92.81 606 ALA A CA 1
ATOM 4787 C C . ALA A 1 606 ? -10.086 12.578 8.172 1 92.81 606 ALA A C 1
ATOM 4789 O O . ALA A 1 606 ? -11.016 12.359 7.395 1 92.81 606 ALA A O 1
ATOM 4790 N N . TRP A 1 607 ? -10.188 13.516 9.172 1 95.94 607 TRP A N 1
ATOM 4791 C CA . TRP A 1 607 ? -11.43 14.258 9.375 1 95.94 607 TRP A CA 1
ATOM 4792 C C . TRP A 1 607 ? -11.211 15.758 9.148 1 95.94 607 TRP A C 1
ATOM 4794 O O . TRP A 1 607 ? -10.125 16.281 9.414 1 95.94 607 TRP A O 1
ATOM 4804 N N . VAL A 1 608 ? -12.273 16.438 8.773 1 98.25 608 VAL A N 1
ATOM 4805 C CA . VAL A 1 608 ? -12.219 17.875 8.539 1 98.25 608 VAL A CA 1
ATOM 4806 C C . VAL A 1 608 ? -11.82 18.609 9.82 1 98.25 608 VAL A C 1
ATOM 4808 O O . VAL A 1 608 ? -11.055 19.578 9.781 1 98.25 608 VAL A O 1
ATOM 4811 N N . VAL A 1 609 ? -12.297 18.094 10.953 1 97.44 609 VAL A N 1
ATOM 4812 C CA . VAL A 1 609 ? -12.016 18.734 12.227 1 97.44 609 VAL A CA 1
ATOM 4813 C C . VAL A 1 609 ? -10.508 18.75 12.469 1 97.44 609 VAL A C 1
ATOM 4815 O O . VAL A 1 609 ? -9.977 19.703 13.047 1 97.44 609 VAL A O 1
ATOM 4818 N N . GLY A 1 610 ? -9.82 17.688 12.062 1 97.62 610 GLY A N 1
ATOM 4819 C CA . GLY A 1 610 ? -8.375 17.672 12.188 1 97.62 610 GLY A CA 1
ATOM 4820 C C . GLY A 1 610 ? -7.699 18.797 11.422 1 97.62 610 GLY A C 1
ATOM 4821 O O . GLY A 1 610 ? -6.746 19.406 11.906 1 97.62 610 GLY A O 1
ATOM 4822 N N . ALA A 1 611 ? -8.18 19.078 10.211 1 98.44 611 ALA A N 1
ATOM 4823 C CA . ALA A 1 611 ? -7.676 20.188 9.414 1 98.44 611 ALA A CA 1
ATOM 4824 C C . ALA A 1 611 ? -7.895 21.516 10.133 1 98.44 611 ALA A C 1
ATOM 4826 O O . ALA A 1 611 ? -6.98 22.344 10.227 1 98.44 611 ALA A O 1
ATOM 4827 N N . LEU A 1 612 ? -9.055 21.719 10.672 1 98.69 612 LEU A N 1
ATOM 4828 C CA . LEU A 1 612 ? -9.414 22.969 11.32 1 98.69 612 LEU A CA 1
ATOM 4829 C C . LEU A 1 612 ? -8.578 23.203 12.578 1 98.69 612 LEU A C 1
ATOM 4831 O O . LEU A 1 612 ? -8 24.266 12.758 1 98.69 612 LEU A O 1
ATOM 4835 N N . GLU A 1 613 ? -8.445 22.156 13.367 1 97.94 613 GLU A N 1
ATOM 4836 C CA . GLU A 1 613 ? -7.738 22.266 14.633 1 97.94 613 GLU A CA 1
ATOM 4837 C C . GLU A 1 613 ? -6.246 22.516 14.414 1 97.94 613 GLU A C 1
ATOM 4839 O O . GLU A 1 613 ? -5.617 23.266 15.156 1 97.94 613 GLU A O 1
ATOM 4844 N N . SER A 1 614 ? -5.738 21.906 13.438 1 98.38 614 SER A N 1
ATOM 4845 C CA . SER A 1 614 ? -4.316 22.062 13.148 1 98.38 614 SER A CA 1
ATOM 4846 C C . SER A 1 614 ? -3.986 23.484 12.75 1 98.38 614 SER A C 1
ATOM 4848 O O . SER A 1 614 ? -2.891 23.984 13.023 1 98.38 614 SER A O 1
ATOM 4850 N N . VAL A 1 615 ? -4.926 24.172 12.109 1 98.75 615 VAL A N 1
ATOM 4851 C CA . VAL A 1 615 ? -4.719 25.547 11.688 1 98.75 615 VAL A CA 1
ATOM 4852 C C . VAL A 1 615 ? -4.672 26.469 12.914 1 98.75 615 VAL A C 1
ATOM 4854 O O . VAL A 1 615 ? -3.797 27.328 13.023 1 98.75 615 VAL A O 1
ATOM 4857 N N . VAL A 1 616 ? -5.586 26.281 13.82 1 98.38 616 VAL A N 1
ATOM 4858 C CA . VAL A 1 616 ? -5.602 27.078 15.047 1 98.38 616 VAL A CA 1
ATOM 4859 C C . VAL A 1 616 ? -4.297 26.875 15.812 1 98.38 616 VAL A C 1
ATOM 4861 O O . VAL A 1 616 ? -3.678 27.844 16.266 1 98.38 616 VAL A O 1
ATOM 4864 N N . HIS A 1 617 ? -3.93 25.609 15.891 1 98.12 617 HIS A N 1
ATOM 4865 C CA . HIS A 1 617 ? -2.678 25.266 16.562 1 98.12 617 HIS A CA 1
ATOM 4866 C C . HIS A 1 617 ? -1.497 25.984 15.914 1 98.12 617 HIS A C 1
ATOM 4868 O O . HIS A 1 617 ? -0.697 26.625 16.609 1 98.12 617 HIS A O 1
ATOM 4874 N N . SER A 1 618 ? -1.381 25.922 14.641 1 98.25 618 SER A N 1
ATOM 4875 C CA . SER A 1 618 ? -0.236 26.438 13.898 1 98.25 618 SER A CA 1
ATOM 4876 C C . SER A 1 618 ? -0.168 27.953 13.984 1 98.25 618 SER A C 1
ATOM 4878 O O . SER A 1 618 ? 0.896 28.516 14.25 1 98.25 618 SER A O 1
ATOM 4880 N N . LEU A 1 619 ? -1.277 28.641 13.766 1 98.56 619 LEU A N 1
ATOM 4881 C CA . LEU A 1 619 ? -1.294 30.094 13.789 1 98.56 619 LEU A CA 1
ATOM 4882 C C . LEU A 1 619 ? -0.992 30.625 15.188 1 98.56 619 LEU A C 1
ATOM 4884 O O . LEU A 1 619 ? -0.19 31.547 15.352 1 98.56 619 LEU A O 1
ATOM 4888 N N . HIS A 1 620 ? -1.59 30.016 16.203 1 98.38 620 HIS A N 1
ATOM 4889 C CA . HIS A 1 620 ? -1.394 30.469 17.562 1 98.38 620 HIS A CA 1
ATOM 4890 C C . HIS A 1 620 ? 0.063 30.328 18 1 98.38 620 HIS A C 1
ATOM 4892 O O . HIS A 1 620 ? 0.644 31.25 18.562 1 98.38 620 HIS A O 1
ATOM 4898 N N . THR A 1 621 ? 0.646 29.172 17.734 1 97.5 621 THR A N 1
ATOM 4899 C CA . THR A 1 621 ? 2.029 28.906 18.125 1 97.5 621 THR A CA 1
ATOM 4900 C C . THR A 1 621 ? 2.984 29.812 17.344 1 97.5 621 THR A C 1
ATOM 4902 O O . THR A 1 621 ? 3.961 30.312 17.906 1 97.5 621 THR A O 1
ATOM 4905 N N . TRP A 1 622 ? 2.73 30 16.078 1 97.81 622 TRP A N 1
ATOM 4906 C CA . TRP A 1 622 ? 3.578 30.859 15.266 1 97.81 622 TRP A CA 1
ATOM 4907 C C . TRP A 1 622 ? 3.537 32.312 15.781 1 97.81 622 TRP A C 1
ATOM 4909 O O . TRP A 1 622 ? 4.566 32.969 15.844 1 97.81 622 TRP A O 1
ATOM 4919 N N . MET A 1 623 ? 2.346 32.812 16.109 1 97.06 623 MET A N 1
ATOM 4920 C CA . MET A 1 623 ? 2.219 34.156 16.656 1 97.06 623 MET A CA 1
ATOM 4921 C C . MET A 1 623 ? 3.031 34.312 17.938 1 97.06 623 MET A C 1
ATOM 4923 O O . MET A 1 623 ? 3.703 35.344 18.141 1 97.06 623 MET A O 1
ATOM 4927 N N . GLY A 1 624 ? 2.969 33.219 18.734 1 94.75 624 GLY A N 1
ATOM 4928 C CA . GLY A 1 624 ? 3.785 33.219 19.938 1 94.75 624 GLY A CA 1
ATOM 4929 C C . GLY A 1 624 ? 5.273 33.281 19.641 1 94.75 624 GLY A C 1
ATOM 4930 O O . GLY A 1 624 ? 6.031 33.906 20.375 1 94.75 624 GLY A O 1
ATOM 4931 N N . THR A 1 625 ? 5.672 32.594 18.625 1 94.25 625 THR A N 1
ATOM 4932 C CA . THR A 1 625 ? 7.07 32.531 18.219 1 94.25 625 THR A CA 1
ATOM 4933 C C . THR A 1 625 ? 7.578 33.938 17.875 1 94.25 625 THR A C 1
ATOM 4935 O O . THR A 1 625 ? 8.758 34.25 18.078 1 94.25 625 THR A O 1
ATOM 4938 N N . ASN A 1 626 ? 6.703 34.906 17.453 1 94.06 626 ASN A N 1
ATOM 4939 C CA . ASN A 1 626 ? 7.152 36.156 16.844 1 94.06 626 ASN A CA 1
ATOM 4940 C C . ASN A 1 626 ? 6.676 37.375 17.625 1 94.06 626 ASN A C 1
ATOM 4942 O O . ASN A 1 626 ? 6.824 38.5 17.156 1 94.06 626 ASN A O 1
ATOM 4946 N N . VAL A 1 627 ? 6.141 37.219 18.812 1 91.88 627 VAL A N 1
ATOM 4947 C CA . VAL A 1 627 ? 5.641 38.312 19.625 1 91.88 627 VAL A CA 1
ATOM 4948 C C . VAL A 1 627 ? 6.77 39.281 19.922 1 91.88 627 VAL A C 1
ATOM 4950 O O . VAL A 1 627 ? 6.543 40.5 19.984 1 91.88 627 VAL A O 1
ATOM 4953 N N . SER A 1 628 ? 7.992 38.75 20.047 1 87.38 628 SER A N 1
ATOM 4954 C CA . SER A 1 628 ? 9.125 39.625 20.344 1 87.38 628 SER A CA 1
ATOM 4955 C C . SER A 1 628 ? 9.445 40.531 19.156 1 87.38 628 SER A C 1
ATOM 4957 O O . SER A 1 628 ? 9.984 41.625 19.344 1 87.38 628 SER A O 1
ATOM 4959 N N . LEU A 1 629 ? 9.156 40.125 17.984 1 90.44 629 LEU A N 1
ATOM 4960 C CA . LEU A 1 629 ? 9.422 40.906 16.781 1 90.44 629 LEU A CA 1
ATOM 4961 C C . LEU A 1 629 ? 8.234 41.812 16.438 1 90.44 629 LEU A C 1
ATOM 4963 O O . LEU A 1 629 ? 8.406 42.906 15.93 1 90.44 629 LEU A O 1
ATOM 4967 N N . VAL A 1 630 ? 7.094 41.25 16.703 1 93.62 630 VAL A N 1
ATOM 4968 C CA . VAL A 1 630 ? 5.844 41.969 16.469 1 93.62 630 VAL A CA 1
ATOM 4969 C C . VAL A 1 630 ? 4.941 41.875 17.688 1 93.62 630 VAL A C 1
ATOM 4971 O O . VAL A 1 630 ? 4.062 41 17.75 1 93.62 630 VAL A O 1
ATOM 4974 N N . PRO A 1 631 ? 5.055 42.719 18.578 1 91.62 631 PRO A N 1
ATOM 4975 C CA . PRO A 1 631 ? 4.355 42.625 19.875 1 91.62 631 PRO A CA 1
ATOM 4976 C C . PRO A 1 631 ? 2.836 42.594 19.703 1 91.62 631 PRO A C 1
ATOM 4978 O O . PRO A 1 631 ? 2.146 41.969 20.531 1 91.62 631 PRO A O 1
ATOM 4981 N N . GLU A 1 632 ? 2.277 43.219 18.641 1 94.12 632 GLU A N 1
ATOM 4982 C CA . GLU A 1 632 ? 0.84 43.25 18.391 1 94.12 632 GLU A CA 1
ATOM 4983 C C . GLU A 1 632 ? 0.277 41.844 18.203 1 94.12 632 GLU A C 1
ATOM 4985 O O . GLU A 1 632 ? -0.926 41.625 18.359 1 94.12 632 GLU A O 1
ATOM 4990 N N . LEU A 1 633 ? 1.144 40.875 17.922 1 96 633 LEU A N 1
ATOM 4991 C CA . LEU A 1 633 ? 0.708 39.469 17.734 1 96 633 LEU A CA 1
ATOM 4992 C C . LEU A 1 633 ? 0.137 38.906 19.031 1 96 633 LEU A C 1
ATOM 4994 O O . LEU A 1 633 ? -0.642 37.969 19.016 1 96 633 LEU A O 1
ATOM 4998 N N . GLU A 1 634 ? 0.497 39.406 20.156 1 93.88 634 GLU A N 1
ATOM 4999 C CA . GLU A 1 634 ? -0.059 38.969 21.422 1 93.88 634 GLU A CA 1
ATOM 5000 C C . GLU A 1 634 ? -1.572 39.156 21.469 1 93.88 634 GLU A C 1
ATOM 5002 O O . GLU A 1 634 ? -2.295 38.344 22.016 1 93.88 634 GLU A O 1
ATOM 5007 N N . HIS A 1 635 ? -2.033 40.281 20.922 1 96 635 HIS A N 1
ATOM 5008 C CA . HIS A 1 635 ? -3.465 40.562 20.859 1 96 635 HIS A CA 1
ATOM 5009 C C . HIS A 1 635 ? -4.18 39.531 19.984 1 96 635 HIS A C 1
ATOM 5011 O O . HIS A 1 635 ? -5.277 39.094 20.312 1 96 635 HIS A O 1
ATOM 5017 N N . ALA A 1 636 ? -3.576 39.219 18.844 1 97.75 636 ALA A N 1
ATOM 5018 C CA . ALA A 1 636 ? -4.145 38.219 17.969 1 97.75 636 ALA A CA 1
ATOM 5019 C C . ALA A 1 636 ? -4.242 36.875 18.688 1 97.75 636 ALA A C 1
ATOM 5021 O O . ALA A 1 636 ? -5.238 36.156 18.547 1 97.75 636 ALA A O 1
ATOM 5022 N N . LYS A 1 637 ? -3.246 36.469 19.422 1 96.94 637 LYS A N 1
ATOM 5023 C CA . LYS A 1 637 ? -3.252 35.219 20.203 1 96.94 637 LYS A CA 1
ATOM 5024 C C . LYS A 1 637 ? -4.391 35.219 21.219 1 96.94 637 LYS A C 1
ATOM 5026 O O . LYS A 1 637 ? -5.09 34.219 21.375 1 96.94 637 LYS A O 1
ATOM 5031 N N . ASP A 1 638 ? -4.516 36.344 21.891 1 96.62 638 ASP A N 1
ATOM 5032 C CA . ASP A 1 638 ? -5.574 36.469 22.891 1 96.62 638 ASP A CA 1
ATOM 5033 C C . ASP A 1 638 ? -6.949 36.281 22.266 1 96.62 638 ASP A C 1
ATOM 5035 O O . ASP A 1 638 ? -7.828 35.656 22.875 1 96.62 638 ASP A O 1
ATOM 5039 N N . ILE A 1 639 ? -7.121 36.812 21.109 1 97.88 639 ILE A N 1
ATOM 5040 C CA . ILE A 1 639 ? -8.383 36.656 20.406 1 97.88 639 ILE A CA 1
ATOM 5041 C C . ILE A 1 639 ? -8.633 35.188 20.109 1 97.88 639 ILE A C 1
ATOM 5043 O O . ILE A 1 639 ? -9.734 34.688 20.344 1 97.88 639 ILE A O 1
ATOM 5047 N N . LEU A 1 640 ? -7.625 34.438 19.641 1 97.94 640 LEU A N 1
ATOM 5048 C CA . LEU A 1 640 ? -7.766 33.031 19.297 1 97.94 640 LEU A CA 1
ATOM 5049 C C . LEU A 1 640 ? -8.016 32.188 20.531 1 97.94 640 LEU A C 1
ATOM 5051 O O . LEU A 1 640 ? -8.547 31.078 20.438 1 97.94 640 LEU A O 1
ATOM 5055 N N . GLU A 1 641 ? -7.664 32.625 21.703 1 97.12 641 GLU A N 1
ATOM 5056 C CA . GLU A 1 641 ? -7.812 31.875 22.953 1 97.12 641 GLU A CA 1
ATOM 5057 C C . GLU A 1 641 ? -9.234 32 23.484 1 97.12 641 GLU A C 1
ATOM 5059 O O . GLU A 1 641 ? -9.625 31.234 24.375 1 97.12 641 GLU A O 1
ATOM 5064 N N . LYS A 1 642 ? -9.93 32.938 23 1 95.25 642 LYS A N 1
ATOM 5065 C CA . LYS A 1 642 ? -11.281 33.156 23.516 1 95.25 642 LYS A CA 1
ATOM 5066 C C . LYS A 1 642 ? -12.141 31.891 23.328 1 95.25 642 LYS A C 1
ATOM 5068 O O . LYS A 1 642 ? -11.836 31.047 22.484 1 95.25 642 LYS A O 1
ATOM 5073 N N . ASN A 1 643 ? -13 31.672 24.219 1 88.75 643 ASN A N 1
ATOM 5074 C CA . ASN A 1 643 ? -14 30.609 24.109 1 88.75 643 ASN A CA 1
ATOM 5075 C C . ASN A 1 643 ? -15.391 31.188 23.844 1 88.75 643 ASN A C 1
ATOM 5077 O O . ASN A 1 643 ? -16 31.766 24.75 1 88.75 643 ASN A O 1
ATOM 5081 N N . GLU A 1 644 ? -15.758 31.141 22.703 1 92.88 644 GLU A N 1
ATOM 5082 C CA . GLU A 1 644 ? -17.062 31.641 22.266 1 92.88 644 GLU A CA 1
ATOM 5083 C C . GLU A 1 644 ? -17.859 30.531 21.578 1 92.88 644 GLU A C 1
ATOM 5085 O O . GLU A 1 644 ? -17.469 30.031 20.531 1 92.88 644 GLU A O 1
ATOM 5090 N N . ALA A 1 645 ? -18.969 30.203 22.188 1 91.31 645 ALA A N 1
ATOM 5091 C CA . ALA A 1 645 ? -19.812 29.141 21.656 1 91.31 645 ALA A CA 1
ATOM 5092 C C . ALA A 1 645 ? -20.25 29.438 20.234 1 91.31 645 ALA A C 1
ATOM 5094 O O . ALA A 1 645 ? -20.656 30.562 19.922 1 91.31 645 ALA A O 1
ATOM 5095 N N . GLY A 1 646 ? -20.078 28.469 19.391 1 94.88 646 GLY A N 1
ATOM 5096 C CA . GLY A 1 646 ? -20.562 28.594 18.031 1 94.88 646 GLY A CA 1
ATOM 5097 C C . GLY A 1 646 ? -19.547 29.25 17.109 1 94.88 646 GLY A C 1
ATOM 5098 O O . GLY A 1 646 ? -19.75 29.281 15.883 1 94.88 646 GLY A O 1
ATOM 5099 N N . ASN A 1 647 ? -18.516 29.875 17.672 1 97.81 647 ASN A N 1
ATOM 5100 C CA . ASN A 1 647 ? -17.469 30.5 16.875 1 97.81 647 ASN A CA 1
ATOM 5101 C C . ASN A 1 647 ? -16.359 29.5 16.547 1 97.81 647 ASN A C 1
ATOM 5103 O O . ASN A 1 647 ? -15.555 29.141 17.406 1 97.81 647 ASN A O 1
ATOM 5107 N N . PRO A 1 648 ? -16.25 29.062 15.312 1 98.38 648 PRO A N 1
ATOM 5108 C CA . PRO A 1 648 ? -15.273 28.016 14.961 1 98.38 648 PRO A CA 1
ATOM 5109 C C . PRO A 1 648 ? -13.836 28.531 14.961 1 98.38 648 PRO A C 1
ATOM 5111 O O . PRO A 1 648 ? -12.898 27.734 14.883 1 98.38 648 PRO A O 1
ATOM 5114 N N . PHE A 1 649 ? -13.578 29.812 15.039 1 98.56 649 PHE A N 1
ATOM 5115 C CA . PHE A 1 649 ? -12.273 30.406 14.812 1 98.56 649 PHE A CA 1
ATOM 5116 C C . PHE A 1 649 ? -11.477 30.5 16.109 1 98.56 649 PHE A C 1
ATOM 5118 O O . PHE A 1 649 ? -10.258 30.672 16.094 1 98.56 649 PHE A O 1
ATOM 5125 N N . VAL A 1 650 ? -12.141 30.438 17.219 1 97.69 650 VAL A N 1
ATOM 5126 C CA . VAL A 1 650 ? -11.477 30.703 18.484 1 97.69 650 VAL A CA 1
ATOM 5127 C C . VAL A 1 650 ? -11.492 29.453 19.344 1 97.69 650 VAL A C 1
ATOM 5129 O O . VAL A 1 650 ? -12.109 28.438 18.984 1 97.69 650 VAL A O 1
ATOM 5132 N N . GLY A 1 651 ? -10.766 29.469 20.422 1 96.88 651 GLY A N 1
ATOM 5133 C CA . GLY A 1 651 ? -10.562 28.312 21.281 1 96.88 651 GLY A CA 1
ATOM 5134 C C . GLY A 1 651 ? -9.43 27.422 20.844 1 96.88 651 GLY A C 1
ATOM 5135 O O . GLY A 1 651 ? -9.414 26.953 19.688 1 96.88 651 GLY A O 1
ATOM 5136 N N . LEU A 1 652 ? -8.469 27.188 21.688 1 96.69 652 LEU A N 1
ATOM 5137 C CA . LEU A 1 652 ? -7.375 26.281 21.344 1 96.69 652 LEU A CA 1
ATOM 5138 C C . LEU A 1 652 ? -7.891 24.859 21.156 1 96.69 652 LEU A C 1
ATOM 5140 O O . LEU A 1 652 ? -8.898 24.484 21.766 1 96.69 652 LEU A O 1
ATOM 5144 N N . PRO A 1 653 ? -7.262 24.109 20.25 1 96.12 653 PRO A N 1
ATOM 5145 C CA . PRO A 1 653 ? -7.672 22.703 20.141 1 96.12 653 PRO A CA 1
ATOM 5146 C C . PRO A 1 653 ? -7.527 21.953 21.469 1 96.12 653 PRO A C 1
ATOM 5148 O O . PRO A 1 653 ? -6.598 22.234 22.234 1 96.12 653 PRO A O 1
ATOM 5151 N N . PRO A 1 654 ? -8.328 20.938 21.672 1 93.44 654 PRO A N 1
ATOM 5152 C CA . PRO A 1 654 ? -8.328 20.25 22.969 1 93.44 654 PRO A CA 1
ATOM 5153 C C . PRO A 1 654 ? -6.988 19.594 23.281 1 93.44 654 PRO A C 1
ATOM 5155 O O . PRO A 1 654 ? -6.668 19.359 24.453 1 93.44 654 PRO A O 1
ATOM 5158 N N . TYR A 1 655 ? -6.184 19.344 22.312 1 95.44 655 TYR A N 1
ATOM 5159 C CA . TYR A 1 655 ? -4.922 18.641 22.547 1 95.44 655 TYR A CA 1
ATOM 5160 C C . TYR A 1 655 ? -3.807 19.625 22.875 1 95.44 655 TYR A C 1
ATOM 5162 O O . TYR A 1 655 ? -2.646 19.234 23.016 1 95.44 655 TYR A O 1
ATOM 5170 N N . MET A 1 656 ? -4.117 20.906 23 1 94.56 656 MET A N 1
ATOM 5171 C CA . MET A 1 656 ? -3.125 21.938 23.297 1 94.56 656 MET A CA 1
ATOM 5172 C C . MET A 1 656 ? -3.648 22.906 24.359 1 94.56 656 MET A C 1
ATOM 5174 O O . MET A 1 656 ? -4.77 23.406 24.25 1 94.56 656 MET A O 1
ATOM 5178 N N . ASP A 1 657 ? -2.885 23.125 25.422 1 93.69 657 ASP A N 1
ATOM 5179 C CA . ASP A 1 657 ? -3.197 24.219 26.344 1 93.69 657 ASP A CA 1
ATOM 5180 C C . ASP A 1 657 ? -2.25 25.391 26.125 1 93.69 657 ASP A C 1
ATOM 5182 O O . ASP A 1 657 ? -1.383 25.359 25.25 1 93.69 657 ASP A O 1
ATOM 5186 N N . LYS A 1 658 ? -2.428 26.438 26.859 1 94.88 658 LYS A N 1
ATOM 5187 C CA . LYS A 1 658 ? -1.658 27.656 26.656 1 94.88 658 LYS A CA 1
ATOM 5188 C C . LYS A 1 658 ? -0.171 27.422 26.906 1 94.88 658 LYS A C 1
ATOM 5190 O O . LYS A 1 658 ? 0.676 27.969 26.203 1 94.88 658 LYS A O 1
ATOM 5195 N N . ASN A 1 659 ? 0.133 26.641 27.906 1 95.06 659 ASN A N 1
ATOM 5196 C CA . ASN A 1 659 ? 1.532 26.359 28.219 1 95.06 659 ASN A CA 1
ATOM 5197 C C . ASN A 1 659 ? 2.211 25.562 27.109 1 95.06 659 ASN A C 1
ATOM 5199 O O . ASN A 1 659 ? 3.355 25.844 26.75 1 95.06 659 ASN A O 1
ATOM 5203 N N . ILE A 1 660 ? 1.519 24.562 26.562 1 95.62 660 ILE A N 1
ATOM 5204 C CA . ILE A 1 660 ? 2.023 23.781 25.438 1 95.62 660 ILE A CA 1
ATOM 5205 C C . ILE A 1 660 ? 2.27 24.688 24.234 1 95.62 660 ILE A C 1
ATOM 5207 O O . ILE A 1 660 ? 3.303 24.594 23.578 1 95.62 660 ILE A O 1
ATOM 5211 N N . SER A 1 661 ? 1.311 25.547 24 1 96.06 661 SER A N 1
ATOM 5212 C CA . SER A 1 661 ? 1.458 26.484 22.891 1 96.06 661 SER A CA 1
ATOM 5213 C C . SER A 1 661 ? 2.686 27.375 23.078 1 96.06 661 SER A C 1
ATOM 5215 O O . SER A 1 661 ? 3.416 27.641 22.125 1 96.06 661 SER A O 1
ATOM 5217 N N . LYS A 1 662 ? 2.908 27.859 24.297 1 94.31 662 LYS A N 1
ATOM 5218 C CA . LYS A 1 662 ? 4.059 28.703 24.594 1 94.31 662 LYS A CA 1
ATOM 5219 C C . LYS A 1 662 ? 5.367 27.953 24.391 1 94.31 662 LYS A C 1
ATOM 5221 O O . LYS A 1 662 ? 6.34 28.5 23.875 1 94.31 662 LYS A O 1
ATOM 5226 N N . TRP A 1 663 ? 5.402 26.719 24.797 1 94.69 663 TRP A N 1
ATOM 5227 C CA . TRP A 1 663 ? 6.574 25.891 24.562 1 94.69 663 TRP A CA 1
ATOM 5228 C C . TRP A 1 663 ? 6.82 25.703 23.062 1 94.69 663 TRP A C 1
ATOM 5230 O O . TRP A 1 663 ? 7.957 25.812 22.594 1 94.69 663 TRP A O 1
ATOM 5240 N N . HIS A 1 664 ? 5.77 25.391 22.328 1 96.25 664 HIS A N 1
ATOM 5241 C CA . HIS A 1 664 ? 5.914 25.25 20.875 1 96.25 664 HIS A CA 1
ATOM 5242 C C . HIS A 1 664 ? 6.402 26.547 20.25 1 96.25 664 HIS A C 1
ATOM 5244 O O . HIS A 1 664 ? 7.176 26.531 19.297 1 96.25 664 HIS A O 1
ATOM 5250 N N . SER A 1 665 ? 5.945 27.703 20.766 1 94.69 665 SER A N 1
ATOM 5251 C CA . SER A 1 665 ? 6.418 29 20.297 1 94.69 665 SER A CA 1
ATOM 5252 C C . SER A 1 665 ? 7.922 29.156 20.516 1 94.69 665 SER A C 1
ATOM 5254 O O . SER A 1 665 ? 8.641 29.594 19.609 1 94.69 665 SER A O 1
ATOM 5256 N N . LEU A 1 666 ? 8.312 28.781 21.703 1 92.12 666 LEU A N 1
ATOM 5257 C CA . LEU A 1 666 ? 9.727 28.859 22.031 1 92.12 666 LEU A CA 1
ATOM 5258 C C . LEU A 1 666 ? 10.547 27.922 21.141 1 92.12 666 LEU A C 1
ATOM 5260 O O . LEU A 1 666 ? 11.586 28.312 20.609 1 92.12 666 LEU A O 1
ATOM 5264 N N . MET A 1 667 ? 10.055 26.703 20.984 1 93.06 667 MET A N 1
ATOM 5265 C CA . MET A 1 667 ? 10.75 25.734 20.156 1 93.06 667 MET A CA 1
ATOM 5266 C C . MET A 1 667 ? 10.836 26.219 18.703 1 93.06 667 MET A C 1
ATOM 5268 O O . MET A 1 667 ? 11.82 25.953 18.016 1 93.06 667 MET A O 1
ATOM 5272 N N . GLY A 1 668 ? 9.758 26.906 18.234 1 93.38 668 GLY A N 1
ATOM 5273 C CA . GLY A 1 668 ? 9.781 27.5 16.906 1 93.38 668 GLY A CA 1
ATOM 5274 C C . GLY A 1 668 ? 10.867 28.547 16.734 1 93.38 668 GLY A C 1
ATOM 5275 O O . GLY A 1 668 ? 11.539 28.594 15.703 1 93.38 668 GLY A O 1
ATOM 5276 N N . MET A 1 669 ? 11.008 29.359 17.703 1 91.94 669 MET A N 1
ATOM 5277 C CA . MET A 1 669 ? 12.031 30.391 17.688 1 91.94 669 MET A CA 1
ATOM 5278 C C . MET A 1 669 ? 13.43 29.781 17.656 1 91.94 669 MET A C 1
ATOM 5280 O O . MET A 1 669 ? 14.289 30.219 16.891 1 91.94 669 MET A O 1
ATOM 5284 N N . VAL A 1 670 ? 13.609 28.734 18.469 1 89.62 670 VAL A N 1
ATOM 5285 C CA . VAL A 1 670 ? 14.891 28.047 18.547 1 89.62 670 VAL A CA 1
ATOM 5286 C C . VAL A 1 670 ? 15.219 27.406 17.203 1 89.62 670 VAL A C 1
ATOM 5288 O O . VAL A 1 670 ? 16.344 27.484 16.719 1 89.62 670 VAL A O 1
ATOM 5291 N N . SER A 1 671 ? 14.25 26.812 16.641 1 92.12 671 SER A N 1
ATOM 5292 C CA . SER A 1 671 ? 14.422 26.172 15.344 1 92.12 671 SER A CA 1
ATOM 5293 C C . SER A 1 671 ? 14.828 27.172 14.273 1 92.12 671 SER A C 1
ATOM 5295 O O . SER A 1 671 ? 15.703 26.906 13.453 1 92.12 671 SER A O 1
ATOM 5297 N N . ARG A 1 672 ? 14.195 28.297 14.242 1 93.31 672 ARG A N 1
ATOM 5298 C CA . ARG A 1 672 ? 14.523 29.344 13.289 1 93.31 672 ARG A CA 1
ATOM 5299 C C . ARG A 1 672 ? 15.969 29.812 13.453 1 93.31 672 ARG A C 1
ATOM 5301 O O . ARG A 1 672 ? 16.703 29.922 12.477 1 93.31 672 ARG A O 1
ATOM 5308 N N . GLU A 1 673 ? 16.312 30.078 14.656 1 89.75 673 GLU A N 1
ATOM 5309 C CA . GLU A 1 673 ? 17.656 30.609 14.914 1 89.75 673 GLU A CA 1
ATOM 5310 C C . GLU A 1 673 ? 18.719 29.609 14.516 1 89.75 673 GLU A C 1
ATOM 5312 O O . GLU A 1 673 ? 19.766 29.984 13.977 1 89.75 673 GLU A O 1
ATOM 5317 N N . LYS A 1 674 ? 18.469 28.391 14.852 1 88.81 674 LYS A N 1
ATOM 5318 C CA . LYS A 1 674 ? 19.406 27.344 14.461 1 88.81 674 LYS A CA 1
ATOM 5319 C C . LYS A 1 674 ? 19.562 27.281 12.945 1 88.81 674 LYS A C 1
ATOM 5321 O O . LYS A 1 674 ? 20.672 27.141 12.43 1 88.81 674 LYS A O 1
ATOM 5326 N N . HIS A 1 675 ? 18.469 27.375 12.242 1 92.56 675 HIS A N 1
ATOM 5327 C CA . HIS A 1 675 ? 18.484 27.344 10.781 1 92.56 675 HIS A CA 1
ATOM 5328 C C . HIS A 1 675 ? 19.234 28.547 10.211 1 92.56 675 HIS A C 1
ATOM 5330 O O . HIS A 1 675 ? 20.078 28.391 9.32 1 92.56 675 HIS A O 1
ATOM 5336 N N . LEU A 1 676 ? 18.938 29.688 10.727 1 92 676 LEU A N 1
ATOM 5337 C CA . LEU A 1 676 ? 19.547 30.906 10.219 1 92 676 LEU A CA 1
ATOM 5338 C C . LEU A 1 676 ? 21.047 30.922 10.508 1 92 676 LEU A C 1
ATOM 5340 O O . LEU A 1 676 ? 21.828 31.438 9.711 1 92 676 LEU A O 1
ATOM 5344 N N . GLN A 1 677 ? 21.453 30.375 11.633 1 87.69 677 GLN A N 1
ATOM 5345 C CA . GLN A 1 677 ? 22.859 30.234 11.938 1 87.69 677 GLN A CA 1
ATOM 5346 C C . GLN A 1 677 ? 23.547 29.312 10.922 1 87.69 677 GLN A C 1
ATOM 5348 O O . GLN A 1 677 ? 24.672 29.594 10.477 1 87.69 677 GLN A O 1
ATOM 5353 N N . HIS A 1 678 ? 22.922 28.266 10.633 1 86.56 678 HIS A N 1
ATOM 5354 C CA . HIS A 1 678 ? 23.453 27.312 9.672 1 86.56 678 HIS A CA 1
ATOM 5355 C C . HIS A 1 678 ? 23.609 27.938 8.297 1 86.56 678 HIS A C 1
ATOM 5357 O O . HIS A 1 678 ? 24.516 27.594 7.543 1 86.56 678 HIS A O 1
ATOM 5363 N N . MET A 1 679 ? 22.703 28.875 8 1 87.5 679 MET A N 1
ATOM 5364 C CA . MET A 1 679 ? 22.75 29.531 6.703 1 87.5 679 MET A CA 1
ATOM 5365 C C . MET A 1 679 ? 23.75 30.688 6.711 1 87.5 679 MET A C 1
ATOM 5367 O O . MET A 1 679 ? 24.094 31.219 5.656 1 87.5 679 MET A O 1
ATOM 5371 N N . GLY A 1 680 ? 24.375 31.016 7.852 1 76.81 680 GLY A N 1
ATOM 5372 C CA . GLY A 1 680 ? 25.359 32.094 7.969 1 76.81 680 GLY A CA 1
ATOM 5373 C C . GLY A 1 680 ? 24.734 33.469 8.062 1 76.81 680 GLY A C 1
ATOM 5374 O O . GLY A 1 680 ? 25.406 34.469 7.84 1 76.81 680 GLY A O 1
ATOM 5375 N N . THR A 1 681 ? 23.562 33.656 8.227 1 64.56 681 THR A N 1
ATOM 5376 C CA . THR A 1 681 ? 22.891 34.938 8.219 1 64.56 681 THR A CA 1
ATOM 5377 C C . THR A 1 681 ? 22.766 35.5 9.633 1 64.56 681 THR A C 1
ATOM 5379 O O . THR A 1 681 ? 22.391 36.656 9.828 1 64.56 681 THR A O 1
ATOM 5382 N N . SER A 1 682 ? 22.953 34.656 10.656 1 60.28 682 SER A N 1
ATOM 5383 C CA . SER A 1 682 ? 22.812 35.125 12.023 1 60.28 682 SER A CA 1
ATOM 5384 C C . SER A 1 682 ? 24.156 35.469 12.641 1 60.28 682 SER A C 1
ATOM 5386 O O . SER A 1 682 ? 25.172 34.844 12.281 1 60.28 682 SER A O 1
ATOM 5388 N N . ASP A 1 683 ? 24.281 36.594 13.422 1 52.28 683 ASP A N 1
ATOM 5389 C CA . ASP A 1 683 ? 25.469 37.125 14.094 1 52.28 683 ASP A CA 1
ATOM 5390 C C . ASP A 1 683 ? 26.047 36.125 15.078 1 52.28 683 ASP A C 1
ATOM 5392 O O . ASP A 1 683 ? 25.312 35.531 15.891 1 52.28 683 ASP A O 1
ATOM 5396 N N . GLY A 1 684 ? 27.094 35.5 14.812 1 50.78 684 GLY A N 1
ATOM 5397 C CA . GLY A 1 684 ? 28.031 34.625 15.477 1 50.78 684 GLY A CA 1
ATOM 5398 C C . GLY A 1 684 ? 27.688 34.344 16.922 1 50.78 684 GLY A C 1
ATOM 5399 O O . GLY A 1 684 ? 28.484 33.75 17.656 1 50.78 684 GLY A O 1
ATOM 5400 N N . ALA A 1 685 ? 26.688 35.031 17.484 1 49.62 685 ALA A N 1
ATOM 5401 C CA . ALA A 1 685 ? 26.469 34.812 18.906 1 49.62 685 ALA A CA 1
ATOM 5402 C C . ALA A 1 685 ? 25.891 33.438 19.188 1 49.62 685 ALA A C 1
ATOM 5404 O O . ALA A 1 685 ? 25.219 32.844 18.328 1 49.62 685 ALA A O 1
ATOM 5405 N N . ASN A 1 686 ? 26.266 32.75 20.172 1 55.28 686 ASN A N 1
ATOM 5406 C CA . ASN A 1 686 ? 25.812 31.469 20.688 1 55.28 686 ASN A CA 1
ATOM 5407 C C . ASN A 1 686 ? 24.297 31.359 20.609 1 55.28 686 ASN A C 1
ATOM 5409 O O . ASN A 1 686 ? 23.578 32.188 21.141 1 55.28 686 ASN A O 1
ATOM 5413 N N . MET A 1 687 ? 23.734 30.484 19.797 1 56.72 687 MET A N 1
ATOM 5414 C CA . MET A 1 687 ? 22.359 30.219 19.344 1 56.72 687 MET A CA 1
ATOM 5415 C C . MET A 1 687 ? 21.375 30.297 20.516 1 56.72 687 MET A C 1
ATOM 5417 O O . MET A 1 687 ? 20.375 31.016 20.422 1 56.72 687 MET A O 1
ATOM 5421 N N . LEU A 1 688 ? 21.641 29.484 21.484 1 61.75 688 LEU A N 1
ATOM 5422 C CA . LEU A 1 688 ? 20.734 29.391 22.625 1 61.75 688 LEU A CA 1
ATOM 5423 C C . LEU A 1 688 ? 20.703 30.703 23.406 1 61.75 688 LEU A C 1
ATOM 5425 O O . LEU A 1 688 ? 19.641 31.125 23.859 1 61.75 688 LEU A O 1
ATOM 5429 N N . SER A 1 689 ? 21.828 31.281 23.328 1 60.75 689 SER A N 1
ATOM 5430 C CA . SER A 1 689 ? 21.906 32.531 24.062 1 60.75 689 SER A CA 1
ATOM 5431 C C . SER A 1 689 ? 21.047 33.625 23.406 1 60.75 689 SER A C 1
ATOM 5433 O O . SER A 1 689 ? 20.359 34.375 24.094 1 60.75 689 SER A O 1
ATOM 5435 N N . THR A 1 690 ? 21.156 33.719 22.172 1 60.47 690 THR A N 1
ATOM 5436 C CA . THR A 1 690 ? 20.375 34.719 21.469 1 60.47 690 THR A CA 1
ATOM 5437 C C . THR A 1 690 ? 18.891 34.438 21.578 1 60.47 690 THR A C 1
ATOM 5439 O O . THR A 1 690 ? 18.094 35.344 21.844 1 60.47 690 THR A O 1
ATOM 5442 N N . ALA A 1 691 ? 18.578 33.219 21.391 1 60.53 691 ALA A N 1
ATOM 5443 C CA . ALA A 1 691 ? 17.172 32.844 21.438 1 60.53 691 ALA A CA 1
ATOM 5444 C C . ALA A 1 691 ? 16.578 33.031 22.828 1 60.53 691 ALA A C 1
ATOM 5446 O O . ALA A 1 691 ? 15.461 33.531 22.969 1 60.53 691 ALA A O 1
ATOM 5447 N N . LEU A 1 692 ? 17.469 32.812 23.75 1 68 692 LEU A N 1
ATOM 5448 C CA . LEU A 1 692 ? 17.016 32.781 25.141 1 68 692 LEU A CA 1
ATOM 5449 C C . LEU A 1 692 ? 17.078 34.188 25.766 1 68 692 LEU A C 1
ATOM 5451 O O . LEU A 1 692 ? 16.469 34.438 26.812 1 68 692 LEU A O 1
ATOM 5455 N N . SER A 1 693 ? 17.734 34.938 24.938 1 65 693 SER A N 1
ATOM 5456 C CA . SER A 1 693 ? 17.828 36.312 25.484 1 65 693 SER A CA 1
ATOM 5457 C C . SER A 1 693 ? 16.469 37 25.484 1 65 693 SER A C 1
ATOM 5459 O O . SER A 1 693 ? 16.25 37.938 26.25 1 65 693 SER A O 1
ATOM 5461 N N . HIS A 1 694 ? 15.648 36.406 24.672 1 67.25 694 HIS A N 1
ATOM 5462 C CA . HIS A 1 694 ? 14.344 37.062 24.547 1 67.25 694 HIS A CA 1
ATOM 5463 C C . HIS A 1 694 ? 13.32 36.406 25.469 1 67.25 694 HIS A C 1
ATOM 5465 O O . HIS A 1 694 ? 12.164 36.844 25.531 1 67.25 694 HIS A O 1
ATOM 5471 N N . PHE A 1 695 ? 13.844 35.438 26.203 1 76.25 695 PHE A N 1
ATOM 5472 C CA . PHE A 1 695 ? 12.93 34.719 27.094 1 76.25 695 PHE A CA 1
ATOM 5473 C C . PHE A 1 695 ? 13.453 34.719 28.531 1 76.25 695 PHE A C 1
ATOM 5475 O O . PHE A 1 695 ? 14.664 34.844 28.75 1 76.25 695 PHE A O 1
ATOM 5482 N N . ASP A 1 696 ? 12.508 34.75 29.391 1 74.69 696 ASP A N 1
ATOM 5483 C CA . ASP A 1 696 ? 12.859 34.75 30.812 1 74.69 696 ASP A CA 1
ATOM 5484 C C . ASP A 1 696 ? 13.32 33.344 31.25 1 74.69 696 ASP A C 1
ATOM 5486 O O . ASP A 1 696 ? 12.57 32.625 31.906 1 74.69 696 ASP A O 1
ATOM 5490 N N . LEU A 1 697 ? 14.547 33 31.078 1 76.19 697 LEU A N 1
ATOM 5491 C CA . LEU A 1 697 ? 15.102 31.688 31.422 1 76.19 697 LEU A CA 1
ATOM 5492 C C . LEU A 1 697 ? 15.273 31.547 32.938 1 76.19 697 LEU A C 1
ATOM 5494 O O . LEU A 1 697 ? 15.305 30.422 33.438 1 76.19 697 LEU A O 1
ATOM 5498 N N . GLU A 1 698 ? 15.398 32.688 33.562 1 75 698 GLU A N 1
ATOM 5499 C CA . GLU A 1 698 ? 15.516 32.656 35.031 1 75 698 GLU A CA 1
ATOM 5500 C C . GLU A 1 698 ? 14.227 32.156 35.656 1 75 698 GLU A C 1
ATOM 5502 O O . GLU A 1 698 ? 14.258 31.406 36.656 1 75 698 GLU A O 1
ATOM 5507 N N . GLY A 1 699 ? 13.227 32.531 35.031 1 76.81 699 GLY A N 1
ATOM 5508 C CA . GLY A 1 699 ? 11.945 32 35.5 1 76.81 699 GLY A CA 1
ATOM 5509 C C . GLY A 1 699 ? 11.812 30.5 35.312 1 76.81 699 GLY A C 1
ATOM 5510 O O . GLY A 1 699 ? 11.281 29.812 36.188 1 76.81 699 GLY A O 1
ATOM 5511 N N . LEU A 1 700 ? 12.328 30.047 34.219 1 81.56 700 LEU A N 1
ATOM 5512 C CA . LEU A 1 700 ? 12.281 28.609 33.938 1 81.56 700 LEU A CA 1
ATOM 5513 C C . LEU A 1 700 ? 13.133 27.828 34.906 1 81.56 700 LEU A C 1
ATOM 5515 O O . LEU A 1 700 ? 12.742 26.75 35.375 1 81.56 700 LEU A O 1
ATOM 5519 N N . LYS A 1 701 ? 14.297 28.406 35.281 1 80.12 701 LYS A N 1
ATOM 5520 C CA . LYS A 1 701 ? 15.172 27.781 36.281 1 80.12 701 LYS A CA 1
ATOM 5521 C C . LYS A 1 701 ? 14.477 27.641 37.625 1 80.12 701 LYS A C 1
ATOM 5523 O O . LYS A 1 701 ? 14.578 26.594 38.281 1 80.12 701 LYS A O 1
ATOM 5528 N N . LYS A 1 702 ? 13.891 28.672 37.938 1 77.94 702 LYS A N 1
ATOM 5529 C CA . LYS A 1 702 ? 13.172 28.656 39.219 1 77.94 702 LYS A CA 1
ATOM 5530 C C . LYS A 1 702 ? 12.031 27.641 39.188 1 77.94 702 LYS A C 1
ATOM 5532 O O . LYS A 1 702 ? 11.805 26.953 40.188 1 77.94 702 LYS A O 1
ATOM 5537 N N . GLU A 1 703 ? 11.391 27.594 38.062 1 79.62 703 GLU A N 1
ATOM 5538 C CA . GLU A 1 703 ? 10.273 26.656 37.938 1 79.62 703 GLU A CA 1
ATOM 5539 C C . GLU A 1 703 ? 10.758 25.219 37.969 1 79.62 703 GLU A C 1
ATOM 5541 O O . GLU A 1 703 ? 10.125 24.375 38.625 1 79.62 703 GLU A O 1
ATOM 5546 N N . VAL A 1 704 ? 11.773 24.875 37.312 1 81.12 704 VAL A N 1
ATOM 5547 C CA . VAL A 1 704 ? 12.328 23.516 37.25 1 81.12 704 VAL A CA 1
ATOM 5548 C C . VAL A 1 704 ? 12.945 23.156 38.625 1 81.12 704 VAL A C 1
ATOM 5550 O O . VAL A 1 704 ? 12.852 22.016 39.062 1 81.12 704 VAL A O 1
ATOM 5553 N N . GLY A 1 705 ? 13.656 24.109 39.25 1 68.81 705 GLY A N 1
ATOM 5554 C CA . GLY A 1 705 ? 14.25 23.906 40.562 1 68.81 705 GLY A CA 1
ATOM 5555 C C . GLY A 1 705 ? 13.227 23.688 41.656 1 68.81 705 GLY A C 1
ATOM 5556 O O . GLY A 1 705 ? 13.516 23.047 42.656 1 68.81 705 GLY A O 1
ATOM 5557 N N . ALA A 1 706 ? 12.023 24.156 41.5 1 68.06 706 ALA A N 1
ATOM 5558 C CA . ALA A 1 706 ? 10.953 24.031 42.5 1 68.06 706 ALA A CA 1
ATOM 5559 C C . ALA A 1 706 ? 10.266 22.672 42.375 1 68.06 706 ALA A C 1
ATOM 5561 O O . ALA A 1 706 ? 9.602 22.219 43.312 1 68.06 706 ALA A O 1
ATOM 5562 N N . GLN A 1 707 ? 10.367 21.922 41.281 1 64.5 707 GLN A N 1
ATOM 5563 C CA . GLN A 1 707 ? 9.758 20.609 41.094 1 64.5 707 GLN A CA 1
ATOM 5564 C C . GLN A 1 707 ? 10.68 19.5 41.594 1 64.5 707 GLN A C 1
ATOM 5566 O O . GLN A 1 707 ? 10.211 18.484 42.125 1 64.5 707 GLN A O 1
ATOM 5571 N N . MET B 1 1 ? 7.707 -33.969 14.539 1 68.38 1 MET B N 1
ATOM 5572 C CA . MET B 1 1 ? 8.227 -32.625 14.773 1 68.38 1 MET B CA 1
ATOM 5573 C C . MET B 1 1 ? 8.898 -32.062 13.523 1 68.38 1 MET B C 1
ATOM 5575 O O . MET B 1 1 ? 9.703 -32.75 12.891 1 68.38 1 MET B O 1
ATOM 5579 N N . PHE B 1 2 ? 8.539 -31 13.031 1 77 2 PHE B N 1
ATOM 5580 C CA . PHE B 1 2 ? 9.102 -30.359 11.852 1 77 2 PHE B CA 1
ATOM 5581 C C . PHE B 1 2 ? 10.5 -29.828 12.133 1 77 2 PHE B C 1
ATOM 5583 O O . PHE B 1 2 ? 10.766 -29.328 13.234 1 77 2 PHE B O 1
ATOM 5590 N N . ARG B 1 3 ? 11.492 -30.172 11.234 1 78.88 3 ARG B N 1
ATOM 5591 C CA . ARG B 1 3 ? 12.891 -29.812 11.422 1 78.88 3 ARG B CA 1
ATOM 5592 C C . ARG B 1 3 ? 13.492 -29.281 10.133 1 78.88 3 ARG B C 1
ATOM 5594 O O . ARG B 1 3 ? 13.102 -29.688 9.039 1 78.88 3 ARG B O 1
ATOM 5601 N N . LEU B 1 4 ? 14.344 -28.312 10.258 1 79.75 4 LEU B N 1
ATOM 5602 C CA . LEU B 1 4 ? 15.188 -27.828 9.164 1 79.75 4 LEU B CA 1
ATOM 5603 C C . LEU B 1 4 ? 16.641 -28.234 9.398 1 79.75 4 LEU B C 1
ATOM 5605 O O . LEU B 1 4 ? 17.109 -28.281 10.539 1 79.75 4 LEU B O 1
ATOM 5609 N N . ASP B 1 5 ? 17.297 -28.609 8.32 1 80 5 ASP B N 1
ATOM 5610 C CA . ASP B 1 5 ? 18.672 -29.094 8.375 1 80 5 ASP B CA 1
ATOM 5611 C C . ASP B 1 5 ? 19.578 -28.328 7.406 1 80 5 ASP B C 1
ATOM 5613 O O . ASP B 1 5 ? 19.438 -28.469 6.188 1 80 5 ASP B O 1
ATOM 5617 N N . ILE B 1 6 ? 20.531 -27.594 7.902 1 79.31 6 ILE B N 1
ATOM 5618 C CA . ILE B 1 6 ? 21.406 -26.75 7.098 1 79.31 6 ILE B CA 1
ATOM 5619 C C . ILE B 1 6 ? 22.344 -27.625 6.277 1 79.31 6 ILE B C 1
ATOM 5621 O O . ILE B 1 6 ? 22.938 -27.172 5.297 1 79.31 6 ILE B O 1
ATOM 5625 N N . ASN B 1 7 ? 22.5 -28.906 6.645 1 78.69 7 ASN B N 1
ATOM 5626 C CA . ASN B 1 7 ? 23.406 -29.812 5.953 1 78.69 7 ASN B CA 1
ATOM 5627 C C . ASN B 1 7 ? 22.688 -30.578 4.84 1 78.69 7 ASN B C 1
ATOM 5629 O O . ASN B 1 7 ? 23.312 -31.375 4.125 1 78.69 7 ASN B O 1
ATOM 5633 N N . SER B 1 8 ? 21.469 -30.328 4.762 1 83 8 SER B N 1
ATOM 5634 C CA . SER B 1 8 ? 20.703 -30.953 3.688 1 83 8 SER B CA 1
ATOM 5635 C C . SER B 1 8 ? 21.109 -30.406 2.324 1 83 8 SER B C 1
ATOM 5637 O O . SER B 1 8 ? 21.578 -29.266 2.219 1 83 8 SER B O 1
ATOM 5639 N N . ASP B 1 9 ? 20.906 -31.266 1.305 1 82.44 9 ASP B N 1
ATOM 5640 C CA . ASP B 1 9 ? 21.141 -30.828 -0.065 1 82.44 9 ASP B CA 1
ATOM 5641 C C . ASP B 1 9 ? 20.031 -29.891 -0.545 1 82.44 9 ASP B C 1
ATOM 5643 O O . ASP B 1 9 ? 20.172 -29.219 -1.565 1 82.44 9 ASP B O 1
ATOM 5647 N N . VAL B 1 10 ? 19.016 -29.875 0.197 1 86.81 10 VAL B N 1
ATOM 5648 C CA . VAL B 1 10 ? 17.906 -28.984 -0.076 1 86.81 10 VAL B CA 1
ATOM 5649 C C . VAL B 1 10 ? 18.062 -27.688 0.725 1 86.81 10 VAL B C 1
ATOM 5651 O O . VAL B 1 10 ? 18.344 -27.734 1.926 1 86.81 10 VAL B O 1
ATOM 5654 N N . SER B 1 11 ? 17.953 -26.594 -0.019 1 86 11 SER B N 1
ATOM 5655 C CA . SER B 1 11 ? 18.109 -25.312 0.65 1 86 11 SER B CA 1
ATOM 5656 C C . SER B 1 11 ? 17.125 -25.156 1.802 1 86 11 SER B C 1
ATOM 5658 O O . SER B 1 11 ? 16.062 -25.766 1.803 1 86 11 SER B O 1
ATOM 5660 N N . LEU B 1 12 ? 17.391 -24.344 2.777 1 85.44 12 LEU B N 1
ATOM 5661 C CA . LEU B 1 12 ? 16.531 -24.109 3.939 1 85.44 12 LEU B CA 1
ATOM 5662 C C . LEU B 1 12 ? 15.164 -23.594 3.516 1 85.44 12 LEU B C 1
ATOM 5664 O O . LEU B 1 12 ? 14.141 -23.938 4.109 1 85.44 12 LEU B O 1
ATOM 5668 N N . ARG B 1 13 ? 15.156 -22.719 2.564 1 88.88 13 ARG B N 1
ATOM 5669 C CA . ARG B 1 13 ? 13.891 -22.188 2.066 1 88.88 13 ARG B CA 1
ATOM 5670 C C . ARG B 1 13 ? 13.023 -23.297 1.498 1 88.88 13 ARG B C 1
ATOM 5672 O O . ARG B 1 13 ? 11.812 -23.328 1.736 1 88.88 13 ARG B O 1
ATOM 5679 N N . ASN B 1 14 ? 13.625 -24.141 0.752 1 92.25 14 ASN B N 1
ATOM 5680 C CA . ASN B 1 14 ? 12.875 -25.266 0.184 1 92.25 14 ASN B CA 1
ATOM 5681 C C . ASN B 1 14 ? 12.438 -26.25 1.261 1 92.25 14 ASN B C 1
ATOM 5683 O O . ASN B 1 14 ? 11.375 -26.859 1.158 1 92.25 14 ASN B O 1
ATOM 5687 N N . GLN B 1 15 ? 13.258 -26.469 2.258 1 90.81 15 GLN B N 1
ATOM 5688 C CA . GLN B 1 15 ? 12.852 -27.297 3.387 1 90.81 15 GLN B CA 1
ATOM 5689 C C . GLN B 1 15 ? 11.648 -26.688 4.109 1 90.81 15 GLN B C 1
ATOM 5691 O O . GLN B 1 15 ? 10.711 -27.391 4.477 1 90.81 15 GLN B O 1
ATOM 5696 N N . TRP B 1 16 ? 11.773 -25.344 4.344 1 91.94 16 TRP B N 1
ATOM 5697 C CA . TRP B 1 16 ? 10.664 -24.609 4.938 1 91.94 16 TRP B CA 1
ATOM 5698 C C . TRP B 1 16 ? 9.383 -24.797 4.129 1 91.94 16 TRP B C 1
ATOM 5700 O O . TRP B 1 16 ? 8.328 -25.094 4.691 1 91.94 16 TRP B O 1
ATOM 5710 N N . ALA B 1 17 ? 9.469 -24.688 2.816 1 94.81 17 ALA B N 1
ATOM 5711 C CA . ALA B 1 17 ? 8.336 -24.859 1.911 1 94.81 17 ALA B CA 1
ATOM 5712 C C . ALA B 1 17 ? 7.773 -26.281 1.991 1 94.81 17 ALA B C 1
ATOM 5714 O O . ALA B 1 17 ? 6.559 -26.469 2.102 1 94.81 17 ALA B O 1
ATOM 5715 N N . ARG B 1 18 ? 8.641 -27.297 2.023 1 94.81 18 ARG B N 1
ATOM 5716 C CA . ARG B 1 18 ? 8.219 -28.703 2.088 1 94.81 18 ARG B CA 1
ATOM 5717 C C . ARG B 1 18 ? 7.398 -28.969 3.346 1 94.81 18 ARG B C 1
ATOM 5719 O O . ARG B 1 18 ? 6.359 -29.625 3.285 1 94.81 18 ARG B O 1
ATOM 5726 N N . GLN B 1 19 ? 7.898 -28.438 4.363 1 93.38 19 GLN B N 1
ATOM 5727 C CA . GLN B 1 19 ? 7.238 -28.703 5.637 1 93.38 19 GLN B CA 1
ATOM 5728 C C . GLN B 1 19 ? 5.848 -28.078 5.676 1 93.38 19 GLN B C 1
ATOM 5730 O O . GLN B 1 19 ? 4.918 -28.641 6.258 1 93.38 19 GLN B O 1
ATOM 5735 N N . HIS B 1 20 ? 5.723 -26.984 5.059 1 94.56 20 HIS B N 1
ATOM 5736 C CA . HIS B 1 20 ? 4.41 -26.344 5.062 1 94.56 20 HIS B CA 1
ATOM 5737 C C . HIS B 1 20 ? 3.459 -27.031 4.09 1 94.56 20 HIS B C 1
ATOM 5739 O O . HIS B 1 20 ? 2.244 -27.047 4.301 1 94.56 20 HIS B O 1
ATOM 5745 N N . ILE B 1 21 ? 3.967 -27.641 3.014 1 96.56 21 ILE B N 1
ATOM 5746 C CA . ILE B 1 21 ? 3.141 -28.484 2.154 1 96.56 21 ILE B CA 1
ATOM 5747 C C . ILE B 1 21 ? 2.625 -29.688 2.949 1 96.56 21 ILE B C 1
ATOM 5749 O O . ILE B 1 21 ? 1.438 -30.016 2.885 1 96.56 21 ILE B O 1
ATOM 5753 N N . VAL B 1 22 ? 3.539 -30.297 3.701 1 95 22 VAL B N 1
ATOM 5754 C CA . VAL B 1 22 ? 3.201 -31.453 4.512 1 95 22 VAL B CA 1
ATOM 5755 C C . VAL B 1 22 ? 2.096 -31.094 5.5 1 95 22 VAL B C 1
ATOM 5757 O O . VAL B 1 22 ? 1.09 -31.797 5.602 1 95 22 VAL B O 1
ATOM 5760 N N . ARG B 1 23 ? 2.273 -30.016 6.141 1 92.94 23 ARG B N 1
ATOM 5761 C CA . ARG B 1 23 ? 1.298 -29.562 7.129 1 92.94 23 ARG B CA 1
ATOM 5762 C C . ARG B 1 23 ? -0.061 -29.312 6.48 1 92.94 23 ARG B C 1
ATOM 5764 O O . ARG B 1 23 ? -1.097 -29.688 7.039 1 92.94 23 ARG B O 1
ATOM 5771 N N . ALA B 1 24 ? -0.07 -28.688 5.371 1 94.06 24 ALA B N 1
ATOM 5772 C CA . ALA B 1 24 ? -1.324 -28.375 4.695 1 94.06 24 ALA B CA 1
ATOM 5773 C C . ALA B 1 24 ? -2.057 -29.641 4.266 1 94.06 24 ALA B C 1
ATOM 5775 O O . ALA B 1 24 ? -3.277 -29.734 4.414 1 94.06 24 ALA B O 1
ATOM 5776 N N . VAL B 1 25 ? -1.328 -30.578 3.701 1 94.5 25 VAL B N 1
ATOM 5777 C CA . VAL B 1 25 ? -1.929 -31.828 3.268 1 94.5 25 VAL B CA 1
ATOM 5778 C C . VAL B 1 25 ? -2.527 -32.562 4.469 1 94.5 25 VAL B C 1
ATOM 5780 O O . VAL B 1 25 ? -3.645 -33.094 4.395 1 94.5 25 VAL B O 1
ATOM 5783 N N . GLN B 1 26 ? -1.78 -32.625 5.559 1 92.81 26 GLN B N 1
ATOM 5784 C CA . GLN B 1 26 ? -2.264 -33.25 6.785 1 92.81 26 GLN B CA 1
ATOM 5785 C C . GLN B 1 26 ? -3.562 -32.594 7.258 1 92.81 26 GLN B C 1
ATOM 5787 O O . GLN B 1 26 ? -4.539 -33.312 7.547 1 92.81 26 GLN B O 1
ATOM 5792 N N . GLN B 1 27 ? -3.529 -31.312 7.281 1 90.62 27 GLN B N 1
ATOM 5793 C CA . GLN B 1 27 ? -4.691 -30.578 7.773 1 90.62 27 GLN B CA 1
ATOM 5794 C C . GLN B 1 27 ? -5.887 -30.766 6.844 1 90.62 27 GLN B C 1
ATOM 5796 O O . GLN B 1 27 ? -6.992 -31.062 7.297 1 90.62 27 GLN B O 1
ATOM 5801 N N . ASP B 1 28 ? -5.688 -30.609 5.594 1 91.31 28 ASP B N 1
ATOM 5802 C CA . ASP B 1 28 ? -6.773 -30.656 4.621 1 91.31 28 ASP B CA 1
ATOM 5803 C C . ASP B 1 28 ? -7.359 -32.062 4.52 1 91.31 28 ASP B C 1
ATOM 5805 O O . ASP B 1 28 ? -8.578 -32.219 4.48 1 91.31 28 ASP B O 1
ATOM 5809 N N . TRP B 1 29 ? -6.516 -33.031 4.492 1 90.25 29 TRP B N 1
ATOM 5810 C CA . TRP B 1 29 ? -6.969 -34.438 4.43 1 90.25 29 TRP B CA 1
ATOM 5811 C C . TRP B 1 29 ? -7.773 -34.781 5.672 1 90.25 29 TRP B C 1
ATOM 5813 O O . TRP B 1 29 ? -8.859 -35.375 5.57 1 90.25 29 TRP B O 1
ATOM 5823 N N . ASN B 1 30 ? -7.219 -34.5 6.789 1 89 30 ASN B N 1
ATOM 5824 C CA . ASN B 1 30 ? -7.883 -34.844 8.039 1 89 30 ASN B CA 1
ATOM 5825 C C . ASN B 1 30 ? -9.234 -34.156 8.18 1 89 30 ASN B C 1
ATOM 5827 O O . ASN B 1 30 ? -10.172 -34.719 8.75 1 89 30 ASN B O 1
ATOM 5831 N N . GLU B 1 31 ? -9.289 -33 7.684 1 85.69 31 GLU B N 1
ATOM 5832 C CA . GLU B 1 31 ? -10.562 -32.281 7.691 1 85.69 31 GLU B CA 1
ATOM 5833 C C . GLU B 1 31 ? -11.586 -32.969 6.789 1 85.69 31 GLU B C 1
ATOM 5835 O O . GLU B 1 31 ? -12.758 -33.094 7.148 1 85.69 31 GLU B O 1
ATOM 5840 N N . ILE B 1 32 ? -11.188 -33.344 5.645 1 83.81 32 ILE B N 1
ATOM 5841 C CA . ILE B 1 32 ? -12.055 -34.031 4.695 1 83.81 32 ILE B CA 1
ATOM 5842 C C . ILE B 1 32 ? -12.562 -35.344 5.301 1 83.81 32 ILE B C 1
ATOM 5844 O O . ILE B 1 32 ? -13.75 -35.656 5.188 1 83.81 32 ILE B O 1
ATOM 5848 N N . VAL B 1 33 ? -11.672 -36.031 5.988 1 82.69 33 VAL B N 1
ATOM 5849 C CA . VAL B 1 33 ? -12.016 -37.312 6.582 1 82.69 33 VAL B CA 1
ATOM 5850 C C . VAL B 1 33 ? -12.984 -37.125 7.742 1 82.69 33 VAL B C 1
ATOM 5852 O O . VAL B 1 33 ? -13.922 -37.906 7.93 1 82.69 33 VAL B O 1
ATOM 5855 N N . HIS B 1 34 ? -12.789 -36.125 8.469 1 80.75 34 HIS B N 1
ATOM 5856 C CA . HIS B 1 34 ? -13.648 -35.812 9.602 1 80.75 34 HIS B CA 1
ATOM 5857 C C . HIS B 1 34 ? -15.055 -35.438 9.141 1 80.75 34 HIS B C 1
ATOM 5859 O O . HIS B 1 34 ? -16.047 -35.781 9.812 1 80.75 34 HIS B O 1
ATOM 5865 N N . HIS B 1 35 ? -15.203 -34.688 8.172 1 74.31 35 HIS B N 1
ATOM 5866 C CA . HIS B 1 35 ? -16.5 -34.219 7.691 1 74.31 35 HIS B CA 1
ATOM 5867 C C . HIS B 1 35 ? -17.266 -35.344 7 1 74.31 35 HIS B C 1
ATOM 5869 O O . HIS B 1 35 ? -18.5 -35.312 6.965 1 74.31 35 HIS B O 1
ATOM 5875 N N . ASP B 1 36 ? -16.641 -36.25 6.43 1 63.28 36 ASP B N 1
ATOM 5876 C CA . ASP B 1 36 ? -17.281 -37.344 5.707 1 63.28 36 ASP B CA 1
ATOM 5877 C C . ASP B 1 36 ? -17.781 -38.438 6.672 1 63.28 36 ASP B C 1
ATOM 5879 O O . ASP B 1 36 ? -18.422 -39.375 6.258 1 63.28 36 ASP B O 1
ATOM 5883 N N . HIS B 1 37 ? -17.406 -38.531 7.969 1 56.44 37 HIS B N 1
ATOM 5884 C CA . HIS B 1 37 ? -17.766 -39.594 8.93 1 56.44 37 HIS B CA 1
ATOM 5885 C C . HIS B 1 37 ? -19.281 -39.812 8.961 1 56.44 37 HIS B C 1
ATOM 5887 O O . HIS B 1 37 ? -19.75 -40.781 9.555 1 56.44 37 HIS B O 1
ATOM 5893 N N . GLY B 1 38 ? -20.109 -39 8.508 1 46.75 38 GLY B N 1
ATOM 5894 C CA . GLY B 1 38 ? -21.5 -39.375 8.688 1 46.75 38 GLY B CA 1
ATOM 5895 C C . GLY B 1 38 ? -21.953 -40.469 7.758 1 46.75 38 GLY B C 1
ATOM 5896 O O . GLY B 1 38 ? -23.094 -40.906 7.805 1 46.75 38 GLY B O 1
ATOM 5897 N N . SER B 1 39 ? -21.297 -40.656 6.621 1 47.81 39 SER B N 1
ATOM 5898 C CA . SER B 1 39 ? -21.984 -41.625 5.77 1 47.81 39 SER B CA 1
ATOM 5899 C C . SER B 1 39 ? -21.438 -43.031 6 1 47.81 39 SER B C 1
ATOM 5901 O O . SER B 1 39 ? -20.219 -43.219 6.098 1 47.81 39 SER B O 1
ATOM 5903 N N . SER B 1 40 ? -22.266 -44.031 6.406 1 44.66 40 SER B N 1
ATOM 5904 C CA . SER B 1 40 ? -22.234 -45.375 7.008 1 44.66 40 SER B CA 1
ATOM 5905 C C . SER B 1 40 ? -21.188 -46.25 6.352 1 44.66 40 SER B C 1
ATOM 5907 O O . SER B 1 40 ? -20.672 -47.188 6.977 1 44.66 40 SER B O 1
ATOM 5909 N N . GLU B 1 41 ? -21.359 -46.625 5.055 1 46.97 41 GLU B N 1
ATOM 5910 C CA . GLU B 1 41 ? -21.078 -48 4.66 1 46.97 41 GLU B CA 1
ATOM 5911 C C . GLU B 1 41 ? -19.578 -48.219 4.512 1 46.97 41 GLU B C 1
ATOM 5913 O O . GLU B 1 41 ? -19.125 -49.375 4.391 1 46.97 41 GLU B O 1
ATOM 5918 N N . ILE B 1 42 ? -18.75 -47.344 4.066 1 50.94 42 ILE B N 1
ATOM 5919 C CA . ILE B 1 42 ? -17.375 -47.656 3.695 1 50.94 42 ILE B CA 1
ATOM 5920 C C . ILE B 1 42 ? -16.438 -47.312 4.836 1 50.94 42 ILE B C 1
ATOM 5922 O O . ILE B 1 42 ? -16.641 -46.312 5.539 1 50.94 42 ILE B O 1
ATOM 5926 N N . SER B 1 43 ? -15.523 -48.25 5.176 1 59.66 43 SER B N 1
ATOM 5927 C CA . SER B 1 43 ? -14.469 -48.094 6.168 1 59.66 43 SER B CA 1
ATOM 5928 C C . SER B 1 43 ? -13.82 -46.719 6.039 1 59.66 43 SER B C 1
ATOM 5930 O O . SER B 1 43 ? -13.391 -46.312 4.949 1 59.66 43 SER B O 1
ATOM 5932 N N . GLN B 1 44 ? -13.812 -45.812 6.863 1 71.25 44 GLN B N 1
ATOM 5933 C CA . GLN B 1 44 ? -13.305 -44.438 6.965 1 71.25 44 GLN B CA 1
ATOM 5934 C C . GLN B 1 44 ? -11.805 -44.406 6.715 1 71.25 44 GLN B C 1
ATOM 5936 O O . GLN B 1 44 ? -11.055 -45.219 7.246 1 71.25 44 GLN B O 1
ATOM 5941 N N . PRO B 1 45 ? -11.328 -43.562 5.668 1 79.88 45 PRO B N 1
ATOM 5942 C CA . PRO B 1 45 ? -9.883 -43.406 5.504 1 79.88 45 PRO B CA 1
ATOM 5943 C C . PRO B 1 45 ? -9.18 -43 6.793 1 79.88 45 PRO B C 1
ATOM 5945 O O . PRO B 1 45 ? -9.805 -42.406 7.676 1 79.88 45 PRO B O 1
ATOM 5948 N N . PRO B 1 46 ? -7.965 -43.375 6.891 1 84.5 46 PRO B N 1
ATOM 5949 C CA . PRO B 1 46 ? -7.238 -43.031 8.109 1 84.5 46 PRO B CA 1
ATOM 5950 C C . PRO B 1 46 ? -6.863 -41.531 8.172 1 84.5 46 PRO B C 1
ATOM 5952 O O . PRO B 1 46 ? -6.625 -40.906 7.133 1 84.5 46 PRO B O 1
ATOM 5955 N N . LEU B 1 47 ? -6.797 -41.031 9.305 1 88.62 47 LEU B N 1
ATOM 5956 C CA . LEU B 1 47 ? -6.203 -39.719 9.555 1 88.62 47 LEU B CA 1
ATOM 5957 C C . LEU B 1 47 ? -4.688 -39.781 9.414 1 88.62 47 LEU B C 1
ATOM 5959 O O . LEU B 1 47 ? -4.07 -40.812 9.719 1 88.62 47 LEU B O 1
ATOM 5963 N N . ILE B 1 48 ? -4.191 -38.75 8.867 1 89.75 48 ILE B N 1
ATOM 5964 C CA . ILE B 1 48 ? -2.74 -38.625 8.789 1 89.75 48 ILE B CA 1
ATOM 5965 C C . ILE B 1 48 ? -2.211 -37.969 10.062 1 89.75 48 ILE B C 1
ATOM 5967 O O . ILE B 1 48 ? -2.68 -36.875 10.453 1 89.75 48 ILE B O 1
ATOM 5971 N N . PRO B 1 49 ? -1.293 -38.625 10.734 1 87.25 49 PRO B N 1
ATOM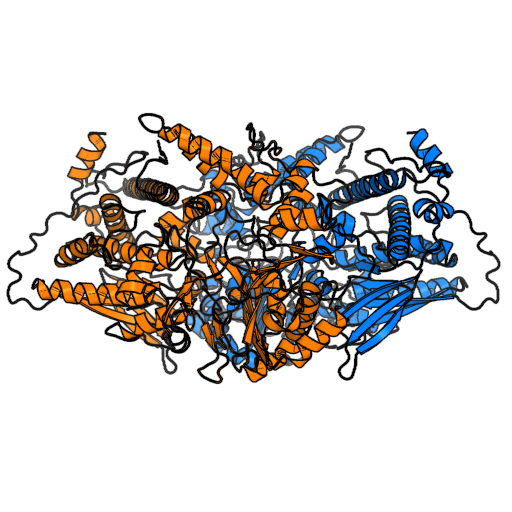 5972 C CA . PRO B 1 49 ? -0.741 -38.031 11.953 1 87.25 49 PRO B CA 1
ATOM 5973 C C . PRO B 1 49 ? 0.02 -36.719 11.68 1 87.25 49 PRO B C 1
ATOM 5975 O O . PRO B 1 49 ? 0.521 -36.531 10.57 1 87.25 49 PRO B O 1
ATOM 5978 N N . LYS B 1 50 ? 0.082 -35.906 12.672 1 82.88 50 LYS B N 1
ATOM 5979 C CA . LYS B 1 50 ? 0.861 -34.688 12.609 1 82.88 50 LYS B CA 1
ATOM 5980 C C . LYS B 1 50 ? 2.35 -34.969 12.781 1 82.88 50 LYS B C 1
ATOM 5982 O O . LYS B 1 50 ? 2.867 -34.906 13.906 1 82.88 50 LYS B O 1
ATOM 5987 N N . ASP B 1 51 ? 2.982 -35.219 11.656 1 82.25 51 ASP B N 1
ATOM 5988 C CA . ASP B 1 51 ? 4.41 -35.531 11.617 1 82.25 51 ASP B CA 1
ATOM 5989 C C . ASP B 1 51 ? 5.117 -34.688 10.539 1 82.25 51 ASP B C 1
ATOM 5991 O O . ASP B 1 51 ? 4.469 -33.969 9.781 1 82.25 51 ASP B O 1
ATOM 5995 N N . ASP B 1 52 ? 6.434 -34.844 10.523 1 82.94 52 ASP B N 1
ATOM 5996 C CA . ASP B 1 52 ? 7.234 -34.062 9.594 1 82.94 52 ASP B CA 1
ATOM 5997 C C . ASP B 1 52 ? 7.223 -34.688 8.203 1 82.94 52 ASP B C 1
ATOM 5999 O O . ASP B 1 52 ? 7.668 -34.062 7.23 1 82.94 52 ASP B O 1
ATOM 6003 N N . LYS B 1 53 ? 6.715 -35.906 8.172 1 86.88 53 LYS B N 1
ATOM 6004 C CA . LYS B 1 53 ? 6.637 -36.562 6.879 1 86.88 53 LYS B CA 1
ATOM 6005 C C . LYS B 1 53 ? 5.234 -37.125 6.629 1 86.88 53 LYS B C 1
ATOM 6007 O O . LYS B 1 53 ? 4.551 -37.531 7.562 1 86.88 53 LYS B O 1
ATOM 6012 N N . LEU B 1 54 ? 4.836 -37.062 5.379 1 92.5 54 LEU B N 1
ATOM 6013 C CA . LEU B 1 54 ? 3.576 -37.656 4.977 1 92.5 54 LEU B CA 1
ATOM 6014 C C . LEU B 1 54 ? 3.742 -39.156 4.797 1 92.5 54 LEU B C 1
ATOM 6016 O O . LEU B 1 54 ? 4.777 -39.625 4.312 1 92.5 54 LEU B O 1
ATOM 6020 N N . PRO B 1 55 ? 2.723 -39.906 5.227 1 92.12 55 PRO B N 1
ATOM 6021 C CA . PRO B 1 55 ? 2.752 -41.312 4.781 1 92.12 55 PRO B CA 1
ATOM 6022 C C . PRO B 1 55 ? 2.725 -41.438 3.26 1 92.12 55 PRO B C 1
ATOM 6024 O O . PRO B 1 55 ? 2.404 -40.5 2.557 1 92.12 55 PRO B O 1
ATOM 6027 N N . LEU B 1 56 ? 3.182 -42.562 2.83 1 91.81 56 LEU B N 1
ATOM 6028 C CA . LEU B 1 56 ? 3.125 -42.781 1.388 1 91.81 56 LEU B CA 1
ATOM 6029 C C . LEU B 1 56 ? 1.705 -42.594 0.865 1 91.81 56 LEU B C 1
ATOM 6031 O O . LEU B 1 56 ? 0.752 -43.156 1.428 1 91.81 56 LEU B O 1
ATOM 6035 N N . ALA B 1 57 ? 1.603 -41.781 -0.123 1 91.5 57 ALA B N 1
ATOM 6036 C CA . ALA B 1 57 ? 0.295 -41.531 -0.726 1 91.5 57 ALA B CA 1
ATOM 6037 C C . ALA B 1 57 ? -0.283 -42.812 -1.316 1 91.5 57 ALA B C 1
ATOM 6039 O O . ALA B 1 57 ? 0.459 -43.656 -1.814 1 91.5 57 ALA B O 1
ATOM 6040 N N . PRO B 1 58 ? -1.582 -42.906 -1.229 1 84.12 58 PRO B N 1
ATOM 6041 C CA . PRO B 1 58 ? -2.186 -44.094 -1.833 1 84.12 58 PRO B CA 1
ATOM 6042 C C . PRO B 1 58 ? -1.977 -44.156 -3.346 1 84.12 58 PRO B C 1
ATOM 6044 O O . PRO B 1 58 ? -2.084 -43.156 -4.031 1 84.12 58 PRO B O 1
ATOM 6047 N N . SER B 1 59 ? -1.621 -45.344 -3.809 1 76.38 59 SER B N 1
ATOM 6048 C CA . SER B 1 59 ? -1.418 -45.531 -5.242 1 76.38 59 SER B CA 1
ATOM 6049 C C . SER B 1 59 ? -2.748 -45.688 -5.973 1 76.38 59 SER B C 1
ATOM 6051 O O . SER B 1 59 ? -3.713 -46.219 -5.422 1 76.38 59 SER B O 1
ATOM 6053 N N . PRO B 1 60 ? -2.768 -45.031 -7.145 1 71.25 60 PRO B N 1
ATOM 6054 C CA . PRO B 1 60 ? -3.975 -45.312 -7.93 1 71.25 60 PRO B CA 1
ATOM 6055 C C . PRO B 1 60 ? -4.18 -46.781 -8.203 1 71.25 60 PRO B C 1
ATOM 6057 O O . PRO B 1 60 ? -3.211 -47.531 -8.367 1 71.25 60 PRO B O 1
ATOM 6060 N N . ARG B 1 61 ? -5.402 -47.312 -7.914 1 62.59 61 ARG B N 1
ATOM 6061 C CA . ARG B 1 61 ? -5.699 -48.719 -8.203 1 62.59 61 ARG B CA 1
ATOM 6062 C C . ARG B 1 61 ? -5.441 -49.031 -9.672 1 62.59 61 ARG B C 1
ATOM 6064 O O . ARG B 1 61 ? -5.703 -48.188 -10.547 1 62.59 61 ARG B O 1
ATOM 6071 N N . LYS B 1 62 ? -4.375 -49.781 -9.867 1 52.5 62 LYS B N 1
ATOM 6072 C CA . LYS B 1 62 ? -3.84 -50.188 -11.164 1 52.5 62 LYS B CA 1
ATOM 6073 C C . LYS B 1 62 ? -4.957 -50.375 -12.188 1 52.5 62 LYS B C 1
ATOM 6075 O O . LYS B 1 62 ? -5.852 -51.188 -11.992 1 52.5 62 LYS B O 1
ATOM 6080 N N . SER B 1 63 ? -5.5 -49.25 -12.711 1 50.16 63 SER B N 1
ATOM 6081 C CA . SER B 1 63 ? -6.152 -49.688 -13.938 1 50.16 63 SER B CA 1
ATOM 6082 C C . SER B 1 63 ? -5.148 -50.281 -14.914 1 50.16 63 SER B C 1
ATOM 6084 O O . SER B 1 63 ? -3.977 -49.906 -14.922 1 50.16 63 SER B O 1
ATOM 6086 N N . ALA B 1 64 ? -5.27 -51.5 -15.32 1 44.34 64 ALA B N 1
ATOM 6087 C CA . ALA B 1 64 ? -4.461 -52.219 -16.312 1 44.34 64 ALA B CA 1
ATOM 6088 C C . ALA B 1 64 ? -4.141 -51.312 -17.5 1 44.34 64 ALA B C 1
ATOM 6090 O O . ALA B 1 64 ? -5.031 -51 -18.297 1 44.34 64 ALA B O 1
ATOM 6091 N N . ALA B 1 65 ? -3.283 -50.312 -17.344 1 48.25 65 ALA B N 1
ATOM 6092 C CA . ALA B 1 65 ? -2.898 -49.688 -18.594 1 48.25 65 ALA B CA 1
ATOM 6093 C C . ALA B 1 65 ? -2.627 -50.719 -19.672 1 48.25 65 ALA B C 1
ATOM 6095 O O . ALA B 1 65 ? -1.897 -51.688 -19.438 1 48.25 65 ALA B O 1
ATOM 6096 N N . PRO B 1 66 ? -3.463 -50.781 -20.578 1 44.81 66 PRO B N 1
ATOM 6097 C CA . PRO B 1 66 ? -3.123 -51.781 -21.594 1 44.81 66 PRO B CA 1
ATOM 6098 C C . PRO B 1 66 ? -1.715 -51.594 -22.156 1 44.81 66 PRO B C 1
ATOM 6100 O O . PRO B 1 66 ? -1.271 -50.469 -22.359 1 44.81 66 PRO B O 1
ATOM 6103 N N . HIS B 1 67 ? -0.733 -52.312 -21.75 1 43.72 67 HIS B N 1
ATOM 6104 C CA . HIS B 1 67 ? 0.628 -52.312 -22.281 1 43.72 67 HIS B CA 1
ATOM 6105 C C . HIS B 1 67 ? 0.64 -52.125 -23.797 1 43.72 67 HIS B C 1
ATOM 6107 O O . HIS B 1 67 ? 1.692 -51.875 -24.375 1 43.72 67 HIS B O 1
ATOM 6113 N N . ASP B 1 68 ? -0.243 -52.781 -24.453 1 45.81 68 ASP B N 1
ATOM 6114 C CA . ASP B 1 68 ? -0.031 -52.875 -25.906 1 45.81 68 ASP B CA 1
ATOM 6115 C C . ASP B 1 68 ? -0.496 -51.562 -26.594 1 45.81 68 ASP B C 1
ATOM 6117 O O . ASP B 1 68 ? -1.696 -51.375 -26.766 1 45.81 68 ASP B O 1
ATOM 6121 N N . HIS B 1 69 ? 0.237 -50.531 -26.391 1 53.72 69 HIS B N 1
ATOM 6122 C CA . HIS B 1 69 ? -0.054 -49.219 -26.969 1 53.72 69 HIS B CA 1
ATOM 6123 C C . HIS B 1 69 ? -0.025 -49.281 -28.484 1 53.72 69 HIS B C 1
ATOM 6125 O O . HIS B 1 69 ? 0.019 -48.25 -29.141 1 53.72 69 HIS B O 1
ATOM 6131 N N . GLY B 1 70 ? -0.031 -50.469 -29.016 1 48.03 70 GLY B N 1
ATOM 6132 C CA . GLY B 1 70 ? 0.072 -50.5 -30.469 1 48.03 70 GLY B CA 1
ATOM 6133 C C . GLY B 1 70 ? -0.67 -49.375 -31.156 1 48.03 70 GLY B C 1
ATOM 6134 O O . GLY B 1 70 ? -0.792 -48.281 -30.594 1 48.03 70 GLY B O 1
ATOM 6135 N N . ALA B 1 71 ? -1.588 -49.656 -32.25 1 57.53 71 ALA B N 1
ATOM 6136 C CA . ALA B 1 71 ? -2.238 -48.938 -33.344 1 57.53 71 ALA B CA 1
ATOM 6137 C C . ALA B 1 71 ? -3.33 -48 -32.812 1 57.53 71 ALA B C 1
ATOM 6139 O O . ALA B 1 71 ? -4.223 -47.594 -33.562 1 57.53 71 ALA B O 1
ATOM 6140 N N . ALA B 1 72 ? -3.314 -47.656 -31.531 1 66.56 72 ALA B N 1
ATOM 6141 C CA . ALA B 1 72 ? -4.48 -46.875 -31.078 1 66.56 72 ALA B CA 1
ATOM 6142 C C . ALA B 1 72 ? -4.316 -45.406 -31.359 1 66.56 72 ALA B C 1
ATOM 6144 O O . ALA B 1 72 ? -3.195 -44.906 -31.438 1 66.56 72 ALA B O 1
ATOM 6145 N N . GLU B 1 73 ? -5.363 -44.688 -31.703 1 86.19 73 GLU B N 1
ATOM 6146 C CA . GLU B 1 73 ? -5.441 -43.25 -31.875 1 86.19 73 GLU B CA 1
ATOM 6147 C C . GLU B 1 73 ? -5.031 -42.531 -30.594 1 86.19 73 GLU B C 1
ATOM 6149 O O . GLU B 1 73 ? -5.457 -42.875 -29.5 1 86.19 73 GLU B O 1
ATOM 6154 N N . PRO B 1 74 ? -4 -41.656 -30.672 1 91.25 74 PRO B N 1
ATOM 6155 C CA . PRO B 1 74 ? -3.51 -40.969 -29.484 1 91.25 74 PRO B CA 1
ATOM 6156 C C . PRO B 1 74 ? -4.605 -40.188 -28.766 1 91.25 74 PRO B C 1
ATOM 6158 O O . PRO B 1 74 ? -5.473 -39.594 -29.406 1 91.25 74 PRO B O 1
ATOM 6161 N N . LYS B 1 75 ? -4.605 -40.281 -27.438 1 94.88 75 LYS B N 1
ATOM 6162 C CA . LYS B 1 75 ? -5.438 -39.375 -26.625 1 94.88 75 LYS B CA 1
ATOM 6163 C C . LYS B 1 75 ? -4.945 -37.938 -26.672 1 94.88 75 LYS B C 1
ATOM 6165 O O . LYS B 1 75 ? -3.754 -37.688 -26.5 1 94.88 75 LYS B O 1
ATOM 6170 N N . VAL B 1 76 ? -5.848 -37.062 -27.016 1 97.62 76 VAL B N 1
ATOM 6171 C CA . VAL B 1 76 ? -5.488 -35.656 -27.109 1 97.62 76 VAL B CA 1
ATOM 6172 C C . VAL B 1 76 ? -5.934 -34.906 -25.844 1 97.62 76 VAL B C 1
ATOM 6174 O O . VAL B 1 76 ? -7.102 -35 -25.453 1 97.62 76 VAL B O 1
ATOM 6177 N N . ILE B 1 77 ? -5.035 -34.281 -25.172 1 98.38 77 ILE B N 1
ATOM 6178 C CA . ILE B 1 77 ? -5.324 -33.438 -24.031 1 98.38 77 ILE B CA 1
ATOM 6179 C C . ILE B 1 77 ? -5.102 -31.969 -24.406 1 98.38 77 ILE B C 1
ATOM 6181 O O . ILE B 1 77 ? -4 -31.594 -24.812 1 98.38 77 ILE B O 1
ATOM 6185 N N . LYS B 1 78 ? -6.07 -31.156 -24.297 1 98.69 78 LYS B N 1
ATOM 6186 C CA . LYS B 1 78 ? -5.977 -29.734 -24.625 1 98.69 78 LYS B CA 1
ATOM 6187 C C . LYS B 1 78 ? -5.941 -28.875 -23.375 1 98.69 78 LYS B C 1
ATOM 6189 O O . LYS B 1 78 ? -6.871 -28.922 -22.562 1 98.69 78 LYS B O 1
ATOM 6194 N N . MET B 1 79 ? -4.961 -28.141 -23.234 1 98.56 79 MET B N 1
ATOM 6195 C CA . MET B 1 79 ? -4.797 -27.297 -22.062 1 98.56 79 MET B CA 1
ATOM 6196 C C . MET B 1 79 ? -5.004 -25.828 -22.406 1 98.56 79 MET B C 1
ATOM 6198 O O . MET B 1 79 ? -4.5 -25.359 -23.438 1 98.56 79 MET B O 1
ATOM 6202 N N . GLY B 1 80 ? -5.859 -25.078 -21.641 1 98.88 80 GLY B N 1
ATOM 6203 C CA . GLY B 1 80 ? -5.926 -23.625 -21.703 1 98.88 80 GLY B CA 1
ATOM 6204 C C . GLY B 1 80 ? -4.977 -22.938 -20.75 1 98.88 80 GLY B C 1
ATOM 6205 O O . GLY B 1 80 ? -5.016 -23.188 -19.547 1 98.88 80 GLY B O 1
ATOM 6206 N N . ILE B 1 81 ? -4.059 -22.141 -21.266 1 98.94 81 ILE B N 1
ATOM 6207 C CA . ILE B 1 81 ? -3.102 -21.406 -20.453 1 98.94 81 ILE B CA 1
ATOM 6208 C C . ILE B 1 81 ? -3.479 -19.922 -20.422 1 98.94 81 ILE B C 1
ATOM 6210 O O . ILE B 1 81 ? -3.643 -19.312 -21.484 1 98.94 81 ILE B O 1
ATOM 6214 N N . ILE B 1 82 ? -3.623 -19.344 -19.219 1 98.81 82 ILE B N 1
ATOM 6215 C CA . ILE B 1 82 ? -3.963 -17.938 -19.062 1 98.81 82 ILE B CA 1
ATOM 6216 C C . ILE B 1 82 ? -2.703 -17.125 -18.766 1 98.81 82 ILE B C 1
ATOM 6218 O O . ILE B 1 82 ? -2.184 -17.188 -17.641 1 98.81 82 ILE B O 1
ATOM 6222 N N . GLY B 1 83 ? -2.229 -16.359 -19.734 1 98.62 83 GLY B N 1
ATOM 6223 C CA . GLY B 1 83 ? -1.059 -15.516 -19.562 1 98.62 83 GLY B CA 1
ATOM 6224 C C . GLY B 1 83 ? 0.135 -15.984 -20.375 1 98.62 83 GLY B C 1
ATOM 6225 O O . GLY B 1 83 ? 0.435 -17.172 -20.422 1 98.62 83 GLY B O 1
ATOM 6226 N N . ALA B 1 84 ? 0.789 -15.062 -20.984 1 98.81 84 ALA B N 1
ATOM 6227 C CA . ALA B 1 84 ? 1.988 -15.336 -21.766 1 98.81 84 ALA B CA 1
ATOM 6228 C C . ALA B 1 84 ? 3.232 -14.766 -21.078 1 98.81 84 ALA B C 1
ATOM 6230 O O . ALA B 1 84 ? 4.121 -14.234 -21.75 1 98.81 84 ALA B O 1
ATOM 6231 N N . GLY B 1 85 ? 3.258 -14.773 -19.766 1 98.56 85 GLY B N 1
ATOM 6232 C CA . GLY B 1 85 ? 4.48 -14.531 -19.016 1 98.56 85 GLY B CA 1
ATOM 6233 C C . GLY B 1 85 ? 5.434 -15.711 -19.031 1 98.56 85 GLY B C 1
ATOM 6234 O O . GLY B 1 85 ? 5.23 -16.672 -19.766 1 98.56 85 GLY B O 1
ATOM 6235 N N . ALA B 1 86 ? 6.422 -15.648 -18.125 1 98.75 86 ALA B N 1
ATOM 6236 C CA . ALA B 1 86 ? 7.426 -16.719 -18.062 1 98.75 86 ALA B CA 1
ATOM 6237 C C . ALA B 1 86 ? 6.777 -18.062 -17.766 1 98.75 86 ALA B C 1
ATOM 6239 O O . ALA B 1 86 ? 7.125 -19.078 -18.391 1 98.75 86 ALA B O 1
ATOM 6240 N N . ALA B 1 87 ? 5.848 -18.062 -16.875 1 98.88 87 ALA B N 1
ATOM 6241 C CA . ALA B 1 87 ? 5.207 -19.312 -16.484 1 98.88 87 ALA B CA 1
ATOM 6242 C C . ALA B 1 87 ? 4.383 -19.891 -17.625 1 98.88 87 ALA B C 1
ATOM 6244 O O . ALA B 1 87 ? 4.48 -21.078 -17.938 1 98.88 87 ALA B O 1
ATOM 6245 N N . GLY B 1 88 ? 3.568 -19.062 -18.281 1 98.94 88 GLY B N 1
ATOM 6246 C CA . GLY B 1 88 ? 2.738 -19.547 -19.375 1 98.94 88 GLY B CA 1
ATOM 6247 C C . GLY B 1 88 ? 3.541 -20.047 -20.562 1 98.94 88 GLY B C 1
ATOM 6248 O O . GLY B 1 88 ? 3.252 -21.109 -21.109 1 98.94 88 GLY B O 1
ATOM 6249 N N . LEU B 1 89 ? 4.512 -19.297 -20.922 1 98.94 89 LEU B N 1
ATOM 6250 C CA . LEU B 1 89 ? 5.375 -19.688 -22.031 1 98.94 89 LEU B CA 1
ATOM 6251 C C . LEU B 1 89 ? 6.133 -20.969 -21.703 1 98.94 89 LEU B C 1
ATOM 6253 O O . LEU B 1 89 ? 6.293 -21.844 -22.562 1 98.94 89 LEU B O 1
ATOM 6257 N N . PHE B 1 90 ? 6.621 -21.047 -20.484 1 98.94 90 PHE B N 1
ATOM 6258 C CA . PHE B 1 90 ? 7.359 -22.219 -20.062 1 98.94 90 PHE B CA 1
ATOM 6259 C C . PHE B 1 90 ? 6.457 -23.453 -20.047 1 98.94 90 PHE B C 1
ATOM 6261 O O . PHE B 1 90 ? 6.891 -24.547 -20.406 1 98.94 90 PHE B O 1
ATOM 6268 N N . ALA B 1 91 ? 5.207 -23.297 -19.625 1 98.94 91 ALA B N 1
ATOM 6269 C CA . ALA B 1 91 ? 4.246 -24.406 -19.672 1 98.94 91 ALA B CA 1
ATOM 6270 C C . ALA B 1 91 ? 4.094 -24.938 -21.094 1 98.94 91 ALA B C 1
ATOM 6272 O O . ALA B 1 91 ? 4.098 -26.156 -21.312 1 98.94 91 ALA B O 1
ATOM 6273 N N . ALA B 1 92 ? 3.934 -24.031 -22.031 1 98.94 92 ALA B N 1
ATOM 6274 C CA . ALA B 1 92 ? 3.838 -24.422 -23.438 1 98.94 92 ALA B CA 1
ATOM 6275 C C . ALA B 1 92 ? 5.09 -25.172 -23.875 1 98.94 92 ALA B C 1
ATOM 6277 O O . ALA B 1 92 ? 5 -26.188 -24.578 1 98.94 92 ALA B O 1
ATOM 6278 N N . MET B 1 93 ? 6.273 -24.703 -23.484 1 98.94 93 MET B N 1
ATOM 6279 C CA . MET B 1 93 ? 7.535 -25.344 -23.859 1 98.94 93 MET B CA 1
ATOM 6280 C C . MET B 1 93 ? 7.605 -26.766 -23.297 1 98.94 93 MET B C 1
ATOM 6282 O O . MET B 1 93 ? 8.07 -27.688 -23.969 1 98.94 93 MET B O 1
ATOM 6286 N N . ILE B 1 94 ? 7.176 -26.906 -22.016 1 98.88 94 ILE B N 1
ATOM 6287 C CA . ILE B 1 94 ? 7.195 -28.219 -21.391 1 98.88 94 ILE B CA 1
ATOM 6288 C C . ILE B 1 94 ? 6.258 -29.172 -22.141 1 98.88 94 ILE B C 1
ATOM 6290 O O . ILE B 1 94 ? 6.598 -30.328 -22.391 1 98.88 94 ILE B O 1
ATOM 6294 N N . LEU B 1 95 ? 5.043 -28.703 -22.531 1 98.88 95 LEU B N 1
ATOM 6295 C CA . LEU B 1 95 ? 4.086 -29.547 -23.25 1 98.88 95 LEU B CA 1
ATOM 6296 C C . LEU B 1 95 ? 4.637 -29.953 -24.609 1 98.88 95 LEU B C 1
ATOM 6298 O O . LEU B 1 95 ? 4.461 -31.094 -25.031 1 98.88 95 LEU B O 1
ATOM 6302 N N . ASP B 1 96 ? 5.289 -29.016 -25.312 1 98.81 96 ASP B N 1
ATOM 6303 C CA . ASP B 1 96 ? 5.945 -29.344 -26.578 1 98.81 96 ASP B CA 1
ATOM 6304 C C . ASP B 1 96 ? 7.043 -30.391 -26.375 1 98.81 96 ASP B C 1
ATOM 6306 O O . ASP B 1 96 ? 7.184 -31.312 -27.188 1 98.81 96 ASP B O 1
ATOM 6310 N N . TYR B 1 97 ? 7.844 -30.203 -25.344 1 98.56 97 TYR B N 1
ATOM 6311 C CA . TYR B 1 97 ? 8.898 -31.156 -25.031 1 98.56 97 TYR B CA 1
ATOM 6312 C C . TYR B 1 97 ? 8.32 -32.531 -24.75 1 98.56 97 TYR B C 1
ATOM 6314 O O . TYR B 1 97 ? 8.828 -33.562 -25.25 1 98.56 97 TYR B O 1
ATOM 6322 N N . LEU B 1 98 ? 7.262 -32.594 -23.922 1 98.69 98 LEU B N 1
ATOM 6323 C CA . LEU B 1 98 ? 6.594 -33.875 -23.625 1 98.69 98 LEU B CA 1
ATOM 6324 C C . LEU B 1 98 ? 6.098 -34.531 -24.891 1 98.69 98 LEU B C 1
ATOM 6326 O O . LEU B 1 98 ? 6.234 -35.75 -25.047 1 98.69 98 LEU B O 1
ATOM 6330 N N . ASN B 1 99 ? 5.477 -33.781 -25.797 1 98.44 99 ASN B N 1
ATOM 6331 C CA . ASN B 1 99 ? 5.02 -34.312 -27.062 1 98.44 99 ASN B CA 1
ATOM 6332 C C . ASN B 1 99 ? 6.16 -35 -27.828 1 98.44 99 ASN B C 1
ATOM 6334 O O . ASN B 1 99 ? 5.988 -36.062 -28.391 1 98.44 99 ASN B O 1
ATOM 6338 N N . SER B 1 100 ? 7.262 -34.312 -27.859 1 98.06 100 SER B N 1
ATOM 6339 C CA . SER B 1 100 ? 8.422 -34.844 -28.562 1 98.06 100 SER B CA 1
ATOM 6340 C C . SER B 1 100 ? 8.898 -36.156 -27.938 1 98.06 100 SER B C 1
ATOM 6342 O O . SER B 1 100 ? 9.156 -37.125 -28.641 1 98.06 100 SER B O 1
ATOM 6344 N N . GLU B 1 101 ? 8.992 -36.188 -26.594 1 97.62 101 GLU B N 1
ATOM 6345 C CA . GLU B 1 101 ? 9.477 -37.375 -25.891 1 97.62 101 GLU B CA 1
ATOM 6346 C C . GLU B 1 101 ? 8.492 -38.531 -26 1 97.62 101 GLU B C 1
ATOM 6348 O O . GLU B 1 101 ? 8.891 -39.688 -26.141 1 97.62 101 GLU B O 1
ATOM 6353 N N . LEU B 1 102 ? 7.23 -38.25 -25.906 1 97.19 102 LEU B N 1
ATOM 6354 C CA . LEU B 1 102 ? 6.184 -39.25 -26 1 97.19 102 LEU B CA 1
ATOM 6355 C C . LEU B 1 102 ? 6.145 -39.844 -27.406 1 97.19 102 LEU B C 1
ATOM 6357 O O . LEU B 1 102 ? 5.926 -41.062 -27.562 1 97.19 102 LEU B O 1
ATOM 6361 N N . HIS B 1 103 ? 6.355 -39.031 -28.391 1 95.56 103 HIS B N 1
ATOM 6362 C CA . HIS B 1 103 ? 6.406 -39.5 -29.766 1 95.56 103 HIS B CA 1
ATOM 6363 C C . HIS B 1 103 ? 7.582 -40.469 -29.984 1 95.56 103 HIS B C 1
ATOM 6365 O O . HIS B 1 103 ? 7.438 -41.5 -30.641 1 95.56 103 HIS B O 1
ATOM 6371 N N . LYS B 1 104 ? 8.719 -40.125 -29.438 1 95.81 104 LYS B N 1
ATOM 6372 C CA . LYS B 1 104 ? 9.922 -40.938 -29.562 1 95.81 104 LYS B CA 1
ATOM 6373 C C . LYS B 1 104 ? 9.703 -42.344 -28.969 1 95.81 104 LYS B C 1
ATOM 6375 O O . LYS B 1 104 ? 10.281 -43.312 -29.438 1 95.81 104 LYS B O 1
ATOM 6380 N N . THR B 1 105 ? 8.836 -42.406 -27.922 1 92.81 105 THR B N 1
ATOM 6381 C CA . THR B 1 105 ? 8.633 -43.656 -27.234 1 92.81 105 THR B CA 1
ATOM 6382 C C . THR B 1 105 ? 7.312 -44.312 -27.656 1 92.81 105 THR B C 1
ATOM 6384 O O . THR B 1 105 ? 6.867 -45.281 -27.031 1 92.81 105 THR B O 1
ATOM 6387 N N . SER B 1 106 ? 6.574 -43.781 -28.594 1 92.81 106 SER B N 1
ATOM 6388 C CA . SER B 1 106 ? 5.352 -44.312 -29.203 1 92.81 106 SER B CA 1
ATOM 6389 C C . SER B 1 106 ? 4.234 -44.438 -28.172 1 92.81 106 SER B C 1
ATOM 6391 O O . SER B 1 106 ? 3.518 -45.438 -28.156 1 92.81 106 SER B O 1
ATOM 6393 N N . ILE B 1 107 ? 4.254 -43.531 -27.281 1 93.62 107 ILE B N 1
ATOM 6394 C CA . ILE B 1 107 ? 3.143 -43.438 -26.328 1 93.62 107 ILE B CA 1
ATOM 6395 C C . ILE B 1 107 ? 1.999 -42.625 -26.969 1 93.62 107 ILE B C 1
ATOM 6397 O O . ILE B 1 107 ? 2.193 -41.5 -27.406 1 93.62 107 ILE B O 1
ATOM 6401 N N . PRO B 1 108 ? 0.796 -43.188 -27.047 1 94.75 108 PRO B N 1
ATOM 6402 C CA . PRO B 1 108 ? -0.306 -42.531 -27.766 1 94.75 108 PRO B CA 1
ATOM 6403 C C . PRO B 1 108 ? -0.972 -41.438 -26.953 1 94.75 108 PRO B C 1
ATOM 6405 O O . PRO B 1 108 ? -2.168 -41.5 -26.656 1 94.75 108 PRO B O 1
ATOM 6408 N N . LEU B 1 109 ? -0.276 -40.344 -26.562 1 97 109 LEU B N 1
ATOM 6409 C CA . LEU B 1 109 ? -0.718 -39.156 -25.844 1 97 109 LEU B CA 1
ATOM 6410 C C . LEU B 1 109 ? -0.145 -37.906 -26.484 1 97 109 LEU B C 1
ATOM 6412 O O . LEU B 1 109 ? 1.046 -37.844 -26.797 1 97 109 LEU B O 1
ATOM 6416 N N . VAL B 1 110 ? -1.003 -36.969 -26.797 1 97.88 110 VAL B N 1
ATOM 6417 C CA . VAL B 1 110 ? -0.571 -35.719 -27.375 1 97.88 110 VAL B CA 1
ATOM 6418 C C . VAL B 1 110 ? -1.192 -34.531 -26.609 1 97.88 110 VAL B C 1
ATOM 6420 O O . VAL B 1 110 ? -2.387 -34.562 -26.312 1 97.88 110 VAL B O 1
ATOM 6423 N N . PHE B 1 111 ? -0.361 -33.594 -26.297 1 98.56 111 PHE B N 1
ATOM 6424 C CA . PHE B 1 111 ? -0.838 -32.375 -25.656 1 98.56 111 PHE B CA 1
ATOM 6425 C C . PHE B 1 111 ? -1.021 -31.266 -26.672 1 98.56 111 PHE B C 1
ATOM 6427 O O . PHE B 1 111 ? -0.169 -31.078 -27.547 1 98.56 111 PHE B O 1
ATOM 6434 N N . LYS B 1 112 ? -2.109 -30.594 -26.625 1 98.62 112 LYS B N 1
ATOM 6435 C CA . LYS B 1 112 ? -2.369 -29.328 -27.297 1 98.62 112 LYS B CA 1
ATOM 6436 C C . LYS B 1 112 ? -2.607 -28.203 -26.281 1 98.62 112 LYS B C 1
ATOM 6438 O O . LYS B 1 112 ? -2.887 -28.469 -25.109 1 98.62 112 LYS B O 1
ATOM 6443 N N . TYR B 1 113 ? -2.354 -27 -26.734 1 98.81 113 TYR B N 1
ATOM 6444 C CA . TYR B 1 113 ? -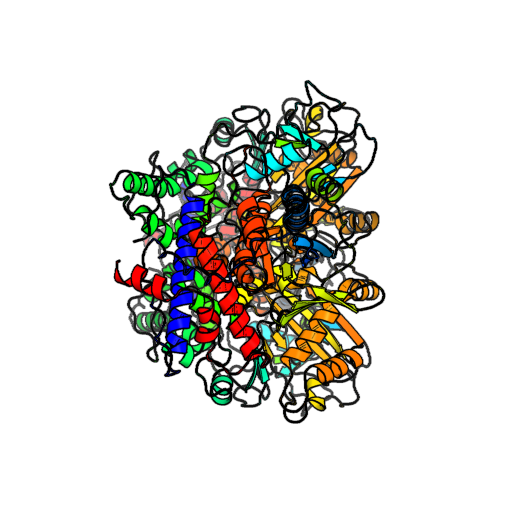2.576 -25.891 -25.812 1 98.81 113 TYR B CA 1
ATOM 6445 C C . TYR B 1 113 ? -2.924 -24.609 -26.547 1 98.81 113 TYR B C 1
ATOM 6447 O O . TYR B 1 113 ? -2.572 -24.453 -27.719 1 98.81 113 TYR B O 1
ATOM 6455 N N . ASP B 1 114 ? -3.684 -23.734 -25.906 1 98.75 114 ASP B N 1
ATOM 6456 C CA . ASP B 1 114 ? -3.865 -22.328 -26.25 1 98.75 114 ASP B CA 1
ATOM 6457 C C . ASP B 1 114 ? -3.369 -21.422 -25.141 1 98.75 114 ASP B C 1
ATOM 6459 O O . ASP B 1 114 ? -3.611 -21.688 -23.953 1 98.75 114 ASP B O 1
ATOM 6463 N N . ILE B 1 115 ? -2.582 -20.453 -25.5 1 98.88 115 ILE B N 1
ATOM 6464 C CA . ILE B 1 115 ? -2.213 -19.422 -24.531 1 98.88 115 ILE B CA 1
ATOM 6465 C C . ILE B 1 115 ? -3.041 -18.156 -24.797 1 98.88 115 ILE B C 1
ATOM 6467 O O . ILE B 1 115 ? -3.027 -17.609 -25.906 1 98.88 115 ILE B O 1
ATOM 6471 N N . HIS B 1 116 ? -3.793 -17.734 -23.812 1 98.56 116 HIS B N 1
ATOM 6472 C CA . HIS B 1 116 ? -4.566 -16.5 -23.906 1 98.56 116 HIS B CA 1
ATOM 6473 C C . HIS B 1 116 ? -3.893 -15.367 -23.125 1 98.56 116 HIS B C 1
ATOM 6475 O O . HIS B 1 116 ? -3.725 -15.453 -21.906 1 98.56 116 HIS B O 1
ATOM 6481 N N . GLU B 1 117 ? -3.461 -14.336 -23.797 1 98.12 117 GLU B N 1
ATOM 6482 C CA . GLU B 1 117 ? -2.814 -13.164 -23.203 1 98.12 117 GLU B CA 1
ATOM 6483 C C . GLU B 1 117 ? -3.648 -11.906 -23.422 1 98.12 117 GLU B C 1
ATOM 6485 O O . GLU B 1 117 ? -4.027 -11.594 -24.562 1 98.12 117 GLU B O 1
ATOM 6490 N N . ALA B 1 118 ? -3.928 -11.211 -22.328 1 97.12 118 ALA B N 1
ATOM 6491 C CA . ALA B 1 118 ? -4.762 -10.008 -22.391 1 97.12 118 ALA B CA 1
ATOM 6492 C C . ALA B 1 118 ? -4.031 -8.867 -23.078 1 97.12 118 ALA B C 1
ATOM 6494 O O . ALA B 1 118 ? -4.648 -8.07 -23.781 1 97.12 118 ALA B O 1
ATOM 6495 N N . ALA B 1 119 ? -2.736 -8.766 -22.875 1 96.5 119 ALA B N 1
ATOM 6496 C CA . ALA B 1 119 ? -1.944 -7.688 -23.469 1 96.5 119 ALA B CA 1
ATOM 6497 C C . ALA B 1 119 ? -1.654 -7.949 -24.938 1 96.5 119 ALA B C 1
ATOM 6499 O O . ALA B 1 119 ? -2.08 -8.969 -25.484 1 96.5 119 ALA B O 1
ATOM 6500 N N . GLY B 1 120 ? -0.974 -7.051 -25.609 1 96.06 120 GLY B N 1
ATOM 6501 C CA . GLY B 1 120 ? -0.553 -7.191 -27 1 96.06 120 GLY B CA 1
ATOM 6502 C C . GLY B 1 120 ? 0.784 -7.895 -27.141 1 96.06 120 GLY B C 1
ATOM 6503 O O . GLY B 1 120 ? 1.449 -8.188 -26.141 1 96.06 120 GLY B O 1
ATOM 6504 N N . PRO B 1 121 ? 1.136 -8.164 -28.359 1 97.19 121 PRO B N 1
ATOM 6505 C CA . PRO B 1 121 ? 2.355 -8.93 -28.609 1 97.19 121 PRO B CA 1
ATOM 6506 C C . PRO B 1 121 ? 3.619 -8.211 -28.156 1 97.19 121 PRO B C 1
ATOM 6508 O O . PRO B 1 121 ? 4.625 -8.852 -27.844 1 97.19 121 PRO B O 1
ATOM 6511 N N . ASP B 1 122 ? 3.549 -6.906 -28.047 1 95.44 122 ASP B N 1
ATOM 6512 C CA . ASP B 1 122 ? 4.695 -6.133 -27.578 1 95.44 122 ASP B CA 1
ATOM 6513 C C . ASP B 1 122 ? 4.961 -6.379 -26.094 1 95.44 122 ASP B C 1
ATOM 6515 O O . ASP B 1 122 ? 6.023 -6.031 -25.578 1 95.44 122 ASP B O 1
ATOM 6519 N N . ARG B 1 123 ? 4.047 -7.062 -25.484 1 97.06 123 ARG B N 1
ATOM 6520 C CA . ARG B 1 123 ? 4.156 -7.273 -24.047 1 97.06 123 ARG B CA 1
ATOM 6521 C C . ARG B 1 123 ? 4.352 -8.75 -23.719 1 97.06 123 ARG B C 1
ATOM 6523 O O . ARG B 1 123 ? 4.066 -9.188 -22.609 1 97.06 123 ARG B O 1
ATOM 6530 N N . VAL B 1 124 ? 4.777 -9.57 -24.734 1 98.38 124 VAL B N 1
ATOM 6531 C CA . VAL B 1 124 ? 5.129 -10.953 -24.438 1 98.38 124 VAL B CA 1
ATOM 6532 C C . VAL B 1 124 ? 6.094 -10.992 -23.25 1 98.38 124 VAL B C 1
ATOM 6534 O O . VAL B 1 124 ? 7.004 -10.164 -23.156 1 98.38 124 VAL B O 1
ATOM 6537 N N . GLY B 1 125 ? 5.824 -11.82 -22.312 1 98.25 125 GLY B N 1
ATOM 6538 C CA . GLY B 1 125 ? 6.695 -11.969 -21.156 1 98.25 125 GLY B CA 1
ATOM 6539 C C . GLY B 1 125 ? 6.105 -11.383 -19.891 1 98.25 125 GLY B C 1
ATOM 6540 O O . GLY B 1 125 ? 6.578 -11.672 -18.781 1 98.25 125 GLY B O 1
ATOM 6541 N N . GLY B 1 126 ? 5 -10.562 -19.969 1 97.38 126 GLY B N 1
ATOM 6542 C CA . GLY B 1 126 ? 4.398 -9.969 -18.781 1 97.38 126 GLY B CA 1
ATOM 6543 C C . GLY B 1 126 ? 5.348 -9.062 -18.031 1 97.38 126 GLY B C 1
ATOM 6544 O O . GLY B 1 126 ? 5.773 -8.023 -18.547 1 97.38 126 GLY B O 1
ATOM 6545 N N . ARG B 1 127 ? 5.824 -9.5 -16.859 1 97.69 127 ARG B N 1
ATOM 6546 C CA . ARG B 1 127 ? 6.672 -8.664 -16.016 1 97.69 127 ARG B CA 1
ATOM 6547 C C . ARG B 1 127 ? 8.141 -8.773 -16.438 1 97.69 127 ARG B C 1
ATOM 6549 O O . ARG B 1 127 ? 8.992 -8.07 -15.898 1 97.69 127 ARG B O 1
ATOM 6556 N N . LEU B 1 128 ? 8.445 -9.672 -17.359 1 98.12 128 LEU B N 1
ATOM 6557 C CA . LEU B 1 128 ? 9.656 -9.547 -18.156 1 98.12 128 LEU B CA 1
ATOM 6558 C C . LEU B 1 128 ? 9.484 -8.508 -19.266 1 98.12 128 LEU B C 1
ATOM 6560 O O . LEU B 1 128 ? 9.391 -8.852 -20.438 1 98.12 128 LEU B O 1
ATOM 6564 N N . PHE B 1 129 ? 9.461 -7.297 -18.891 1 98.25 129 PHE B N 1
ATOM 6565 C CA . PHE B 1 129 ? 9.156 -6.191 -19.797 1 98.25 129 PHE B CA 1
ATOM 6566 C C . PHE B 1 129 ? 10.367 -5.281 -19.953 1 98.25 129 PHE B C 1
ATOM 6568 O O . PHE B 1 129 ? 10.977 -4.863 -18.969 1 98.25 129 PHE B O 1
ATOM 6575 N N . THR B 1 130 ? 10.773 -5.047 -21.188 1 98.06 130 THR B N 1
ATOM 6576 C CA . THR B 1 130 ? 11.82 -4.098 -21.562 1 98.06 130 THR B CA 1
ATOM 6577 C C . THR B 1 130 ? 11.266 -3.008 -22.484 1 98.06 130 THR B C 1
ATOM 6579 O O . THR B 1 130 ? 10.586 -3.307 -23.469 1 98.06 130 THR B O 1
ATOM 6582 N N . TYR B 1 131 ? 11.477 -1.8 -22.109 1 97.56 131 TYR B N 1
ATOM 6583 C CA . TYR B 1 131 ? 11.07 -0.695 -22.969 1 97.56 131 TYR B CA 1
ATOM 6584 C C . TYR B 1 131 ? 12.227 -0.224 -23.844 1 97.56 131 TYR B C 1
ATOM 6586 O O . TYR B 1 131 ? 13.32 0.054 -23.328 1 97.56 131 TYR B O 1
ATOM 6594 N N . ASN B 1 132 ? 12.016 -0.147 -25.062 1 96.5 132 ASN B N 1
ATOM 6595 C CA . ASN B 1 132 ? 12.992 0.335 -26.031 1 96.5 132 ASN B CA 1
ATOM 6596 C C . ASN B 1 132 ? 12.625 1.724 -26.547 1 96.5 132 ASN B C 1
ATOM 6598 O O . ASN B 1 132 ? 11.57 1.906 -27.156 1 96.5 132 ASN B O 1
ATOM 6602 N N . PHE B 1 133 ? 13.484 2.699 -26.281 1 95.62 133 PHE B N 1
ATOM 6603 C CA . PHE B 1 133 ? 13.242 4.074 -26.703 1 95.62 133 PHE B CA 1
ATOM 6604 C C . PHE B 1 133 ? 13.398 4.211 -28.203 1 95.62 133 PHE B C 1
ATOM 6606 O O . PHE B 1 133 ? 12.953 5.199 -28.797 1 95.62 133 PHE B O 1
ATOM 6613 N N . GLY B 1 134 ? 13.859 3.203 -28.766 1 84.75 134 GLY B N 1
ATOM 6614 C CA . GLY B 1 134 ? 14.133 3.252 -30.203 1 84.75 134 GLY B CA 1
ATOM 6615 C C . GLY B 1 134 ? 15.461 3.914 -30.531 1 84.75 134 GLY B C 1
ATOM 6616 O O . GLY B 1 134 ? 16.266 4.184 -29.641 1 84.75 134 GLY B O 1
ATOM 6617 N N . GLY B 1 135 ? 15.812 4.09 -31.672 1 67.69 135 GLY B N 1
ATOM 6618 C CA . GLY B 1 135 ? 17.016 4.719 -32.156 1 67.69 135 GLY B CA 1
ATOM 6619 C C . GLY B 1 135 ? 17.953 3.746 -32.875 1 67.69 135 GLY B C 1
ATOM 6620 O O . GLY B 1 135 ? 17.516 2.738 -33.406 1 67.69 135 GLY B O 1
ATOM 6621 N N . ARG B 1 136 ? 19.188 4.199 -32.906 1 59.09 136 ARG B N 1
ATOM 6622 C CA . ARG B 1 136 ? 20.188 3.453 -33.656 1 59.09 136 ARG B CA 1
ATOM 6623 C C . ARG B 1 136 ? 20.484 2.113 -33 1 59.09 136 ARG B C 1
ATOM 6625 O O . ARG B 1 136 ? 20.469 2.002 -31.766 1 59.09 136 ARG B O 1
ATOM 6632 N N . ARG B 1 137 ? 20.656 1.151 -33.656 1 59.41 137 ARG B N 1
ATOM 6633 C CA . ARG B 1 137 ? 20.969 -0.206 -33.219 1 59.41 137 ARG B CA 1
ATOM 6634 C C . ARG B 1 137 ? 22.234 -0.233 -32.375 1 59.41 137 ARG B C 1
ATOM 6636 O O . ARG B 1 137 ? 22.375 -1.096 -31.516 1 59.41 137 ARG B O 1
ATOM 6643 N N . ASP B 1 138 ? 23.016 0.681 -32.562 1 67.81 138 ASP B N 1
ATOM 6644 C CA . ASP B 1 138 ? 24.328 0.611 -31.906 1 67.81 138 ASP B CA 1
ATOM 6645 C C . ASP B 1 138 ? 24.297 1.291 -30.531 1 67.81 138 ASP B C 1
ATOM 6647 O O . ASP B 1 138 ? 25.328 1.457 -29.891 1 67.81 138 ASP B O 1
ATOM 6651 N N . THR B 1 139 ? 23.109 1.627 -30.172 1 82.88 139 THR B N 1
ATOM 6652 C CA . THR B 1 139 ? 23 2.166 -28.812 1 82.88 139 THR B CA 1
ATOM 6653 C C . THR B 1 139 ? 22.156 1.249 -27.938 1 82.88 139 THR B C 1
ATOM 6655 O O . THR B 1 139 ? 21.375 0.44 -28.438 1 82.88 139 THR B O 1
ATOM 6658 N N . HIS B 1 140 ? 22.375 1.14 -26.797 1 93.38 140 HIS B N 1
ATOM 6659 C CA . HIS B 1 140 ? 21.625 0.382 -25.797 1 93.38 140 HIS B CA 1
ATOM 6660 C C . HIS B 1 140 ? 20.516 1.226 -25.188 1 93.38 140 HIS B C 1
ATOM 6662 O O . HIS B 1 140 ? 20.406 1.325 -23.953 1 93.38 140 HIS B O 1
ATOM 6668 N N . ASP B 1 141 ? 19.656 1.811 -26.078 1 95.88 141 ASP B N 1
ATOM 6669 C CA . ASP B 1 141 ? 18.641 2.752 -25.625 1 95.88 141 ASP B CA 1
ATOM 6670 C C . ASP B 1 141 ? 17.406 2.02 -25.125 1 95.88 141 ASP B C 1
ATOM 6672 O O . ASP B 1 141 ? 16.297 2.23 -25.625 1 95.88 141 ASP B O 1
ATOM 6676 N N . TYR B 1 142 ? 17.609 1.178 -24.125 1 96.88 142 TYR B N 1
ATOM 6677 C CA . TYR B 1 142 ? 16.516 0.443 -23.484 1 96.88 142 TYR B CA 1
ATOM 6678 C C . TYR B 1 142 ? 16.734 0.349 -21.984 1 96.88 142 TYR B C 1
ATOM 6680 O O . TYR B 1 142 ? 17.812 0.712 -21.484 1 96.88 142 TYR B O 1
ATOM 6688 N N . TYR B 1 143 ? 15.75 -0.004 -21.266 1 97.69 143 TYR B N 1
ATOM 6689 C CA . TYR B 1 143 ? 15.883 -0.404 -19.875 1 97.69 143 TYR B CA 1
ATOM 6690 C C . TYR B 1 143 ? 14.875 -1.49 -19.516 1 97.69 143 TYR B C 1
ATOM 6692 O O . TYR B 1 143 ? 13.836 -1.62 -20.172 1 97.69 143 TYR B O 1
ATOM 6700 N N . ASP B 1 144 ? 15.211 -2.287 -18.625 1 98.31 144 ASP B N 1
ATOM 6701 C CA . ASP B 1 144 ? 14.281 -3.289 -18.109 1 98.31 144 ASP B CA 1
ATOM 6702 C C . ASP B 1 144 ? 13.289 -2.664 -17.125 1 98.31 144 ASP B C 1
ATOM 6704 O O . ASP B 1 144 ? 13.68 -2.191 -16.062 1 98.31 144 ASP B O 1
ATOM 6708 N N . VAL B 1 145 ? 12.016 -2.73 -17.469 1 98.38 145 VAL B N 1
ATOM 6709 C CA . VAL B 1 145 ? 10.953 -2.199 -16.609 1 98.38 145 VAL B CA 1
ATOM 6710 C C . VAL B 1 145 ? 10.68 -3.168 -15.461 1 98.38 145 VAL B C 1
ATOM 6712 O O . VAL B 1 145 ? 10.398 -2.746 -14.336 1 98.38 145 VAL B O 1
ATOM 6715 N N . GLY B 1 146 ? 10.664 -4.461 -15.773 1 97.81 146 GLY B N 1
ATOM 6716 C CA . GLY B 1 146 ? 10.516 -5.508 -14.781 1 97.81 146 GLY B CA 1
ATOM 6717 C C . GLY B 1 146 ? 11.836 -6.121 -14.352 1 97.81 146 GLY B C 1
ATOM 6718 O O . GLY B 1 146 ? 12.766 -5.406 -13.984 1 97.81 146 GLY B O 1
ATOM 6719 N N . ALA B 1 147 ? 11.984 -7.41 -14.391 1 97.38 147 ALA B N 1
ATOM 6720 C CA . ALA B 1 147 ? 13.195 -8.125 -13.992 1 97.38 147 ALA B CA 1
ATOM 6721 C C . ALA B 1 147 ? 14.414 -7.59 -14.742 1 97.38 147 ALA B C 1
ATOM 6723 O O . ALA B 1 147 ? 14.359 -7.387 -15.961 1 97.38 147 ALA B O 1
ATOM 6724 N N . MET B 1 148 ? 15.547 -7.406 -13.945 1 97.38 148 MET B N 1
ATOM 6725 C CA . MET B 1 148 ? 16.656 -6.73 -14.625 1 97.38 148 MET B CA 1
ATOM 6726 C C . MET B 1 148 ? 17.969 -7.469 -14.398 1 97.38 148 MET B C 1
ATOM 6728 O O . MET B 1 148 ? 18.969 -7.176 -15.047 1 97.38 148 MET B O 1
ATOM 6732 N N . ARG B 1 149 ? 17.984 -8.445 -13.453 1 96.81 149 ARG B N 1
ATOM 6733 C CA . ARG B 1 149 ? 19.234 -9.141 -13.156 1 96.81 149 ARG B CA 1
ATOM 6734 C C . ARG B 1 149 ? 18.969 -10.562 -12.68 1 96.81 149 ARG B C 1
ATOM 6736 O O . ARG B 1 149 ? 17.906 -10.859 -12.141 1 96.81 149 ARG B O 1
ATOM 6743 N N . PHE B 1 150 ? 19.938 -11.438 -12.852 1 96.62 150 PHE B N 1
ATOM 6744 C CA . PHE B 1 150 ? 19.844 -12.867 -12.57 1 96.62 150 PHE B CA 1
ATOM 6745 C C . PHE B 1 150 ? 21.109 -13.367 -11.898 1 96.62 150 PHE B C 1
ATOM 6747 O O . PHE B 1 150 ? 22.188 -13.359 -12.5 1 96.62 150 PHE B O 1
ATOM 6754 N N . PRO B 1 151 ? 21.016 -13.781 -10.633 1 93.62 151 PRO B N 1
ATOM 6755 C CA . PRO B 1 151 ? 22.203 -14.352 -9.969 1 93.62 151 PRO B CA 1
ATOM 6756 C C . PRO B 1 151 ? 22.453 -15.805 -10.375 1 93.62 151 PRO B C 1
ATOM 6758 O O . PRO B 1 151 ? 21.531 -16.625 -10.359 1 93.62 151 PRO B O 1
ATOM 6761 N N . ASP B 1 152 ? 23.641 -16.078 -10.781 1 93.69 152 ASP B N 1
ATOM 6762 C CA . ASP B 1 152 ? 24.016 -17.453 -11.117 1 93.69 152 ASP B CA 1
ATOM 6763 C C . ASP B 1 152 ? 24.391 -18.234 -9.867 1 93.69 152 ASP B C 1
ATOM 6765 O O . ASP B 1 152 ? 25.562 -18.359 -9.531 1 93.69 152 ASP B O 1
ATOM 6769 N N . ASN B 1 153 ? 23.438 -18.812 -9.195 1 89.69 153 ASN B N 1
ATOM 6770 C CA . ASN B 1 153 ? 23.578 -19.625 -7.996 1 89.69 153 ASN B CA 1
ATOM 6771 C C . ASN B 1 153 ? 22.703 -20.875 -8.039 1 89.69 153 ASN B C 1
ATOM 6773 O O . ASN B 1 153 ? 21.922 -21.047 -8.984 1 89.69 153 ASN B O 1
ATOM 6777 N N . PRO B 1 154 ? 22.766 -21.781 -7.117 1 87.25 154 PRO B N 1
ATOM 6778 C CA . PRO B 1 154 ? 22.031 -23.047 -7.184 1 87.25 154 PRO B CA 1
ATOM 6779 C C . PRO B 1 154 ? 20.516 -22.844 -7.199 1 87.25 154 PRO B C 1
ATOM 6781 O O . PRO B 1 154 ? 19.797 -23.641 -7.812 1 87.25 154 PRO B O 1
ATOM 6784 N N . VAL B 1 155 ? 20.047 -21.812 -6.609 1 89.12 155 VAL B N 1
ATOM 6785 C CA . VAL B 1 155 ? 18.609 -21.547 -6.551 1 89.12 155 VAL B CA 1
ATOM 6786 C C . VAL B 1 155 ? 18.094 -21.234 -7.949 1 89.12 155 VAL B C 1
ATOM 6788 O O . VAL B 1 155 ? 16.969 -21.625 -8.305 1 89.12 155 VAL B O 1
ATOM 6791 N N . MET B 1 156 ? 18.969 -20.609 -8.797 1 93.31 156 MET B N 1
ATOM 6792 C CA . MET B 1 156 ? 18.562 -20.125 -10.109 1 93.31 156 MET B CA 1
ATOM 6793 C C . MET B 1 156 ? 18.938 -21.125 -11.195 1 93.31 156 MET B C 1
ATOM 6795 O O . MET B 1 156 ? 18.844 -20.812 -12.391 1 93.31 156 MET B O 1
ATOM 6799 N N . LYS B 1 157 ? 19.281 -22.328 -10.852 1 94.06 157 LYS B N 1
ATOM 6800 C CA . LYS B 1 157 ? 19.797 -23.312 -11.789 1 94.06 157 LYS B CA 1
ATOM 6801 C C . LYS B 1 157 ? 18.828 -23.531 -12.953 1 94.06 157 LYS B C 1
ATOM 6803 O O . LYS B 1 157 ? 19.25 -23.562 -14.109 1 94.06 157 LYS B O 1
ATOM 6808 N N . ARG B 1 158 ? 17.578 -23.703 -12.672 1 97.25 158 ARG B N 1
ATOM 6809 C CA . ARG B 1 158 ? 16.594 -23.969 -13.719 1 97.25 158 ARG B CA 1
ATOM 6810 C C . ARG B 1 158 ? 16.5 -22.812 -14.703 1 97.25 158 ARG B C 1
ATOM 6812 O O . ARG B 1 158 ? 16.312 -23.016 -15.898 1 97.25 158 ARG B O 1
ATOM 6819 N N . THR B 1 159 ? 16.594 -21.562 -14.219 1 98.19 159 THR B N 1
ATOM 6820 C CA . THR B 1 159 ? 16.594 -20.391 -15.078 1 98.19 159 THR B CA 1
ATOM 6821 C C . THR B 1 159 ? 17.797 -20.391 -16 1 98.19 159 THR B C 1
ATOM 6823 O O . THR B 1 159 ? 17.688 -20.109 -17.188 1 98.19 159 THR B O 1
ATOM 6826 N N . PHE B 1 160 ? 18.953 -20.719 -15.484 1 97.94 160 PHE B N 1
ATOM 6827 C CA . PHE B 1 160 ? 20.172 -20.719 -16.281 1 97.94 160 PHE B CA 1
ATOM 6828 C C . PHE B 1 160 ? 20.172 -21.875 -17.266 1 97.94 160 PHE B C 1
ATOM 6830 O O . PHE B 1 160 ? 20.703 -21.766 -18.375 1 97.94 160 PHE B O 1
ATOM 6837 N N . ASP B 1 161 ? 19.562 -23.047 -16.844 1 98.31 161 ASP B N 1
ATOM 6838 C CA . ASP B 1 161 ? 19.359 -24.125 -17.812 1 98.31 161 ASP B CA 1
ATOM 6839 C C . ASP B 1 161 ? 18.484 -23.672 -18.969 1 98.31 161 ASP B C 1
ATOM 6841 O O . ASP B 1 161 ? 18.719 -24.047 -20.125 1 98.31 161 ASP B O 1
ATOM 6845 N N . LEU B 1 162 ? 17.453 -22.906 -18.641 1 98.81 162 LEU B N 1
ATOM 6846 C CA . LEU B 1 162 ? 16.578 -22.375 -19.688 1 98.81 162 LEU B CA 1
ATOM 6847 C C . LEU B 1 162 ? 17.344 -21.438 -20.609 1 98.81 162 LEU B C 1
ATOM 6849 O O . LEU B 1 162 ? 17.172 -21.484 -21.828 1 98.81 162 LEU B O 1
ATOM 6853 N N . PHE B 1 163 ? 18.203 -20.531 -20.031 1 98.75 163 PHE B N 1
ATOM 6854 C CA . PHE B 1 163 ? 19.062 -19.688 -20.844 1 98.75 163 PHE B CA 1
ATOM 6855 C C . PHE B 1 163 ? 19.875 -20.547 -21.828 1 98.75 163 PHE B C 1
ATOM 6857 O O . PHE B 1 163 ? 19.969 -20.219 -23.016 1 98.75 163 PHE B O 1
ATOM 6864 N N . GLY B 1 164 ? 20.438 -21.594 -21.297 1 98.25 164 GLY B N 1
ATOM 6865 C CA . GLY B 1 164 ? 21.219 -22.484 -22.141 1 98.25 164 GLY B CA 1
ATOM 6866 C C . GLY B 1 164 ? 20.406 -23.109 -23.266 1 98.25 164 GLY B C 1
ATOM 6867 O O . GLY B 1 164 ? 20.844 -23.141 -24.406 1 98.25 164 GLY B O 1
ATOM 6868 N N . LYS B 1 165 ? 19.25 -23.625 -22.875 1 98.19 165 LYS B N 1
ATOM 6869 C CA . LYS B 1 165 ? 18.359 -24.266 -23.844 1 98.19 165 LYS B CA 1
ATOM 6870 C C . LYS B 1 165 ? 17.984 -23.297 -24.969 1 98.19 165 LYS B C 1
ATOM 6872 O O . LYS B 1 165 ? 17.781 -23.719 -26.109 1 98.19 165 LYS B O 1
ATOM 6877 N N . LEU B 1 166 ? 17.938 -22.016 -24.734 1 98.62 166 LEU B N 1
ATOM 6878 C CA . LEU B 1 166 ? 17.5 -21 -25.688 1 98.62 166 LEU B CA 1
ATOM 6879 C C . LEU B 1 166 ? 18.688 -20.312 -26.344 1 98.62 166 LEU B C 1
ATOM 6881 O O . LEU B 1 166 ? 18.547 -19.281 -27 1 98.62 166 LEU B O 1
ATOM 6885 N N . ASP B 1 167 ? 19.906 -20.797 -26.094 1 97.75 167 ASP B N 1
ATOM 6886 C CA . ASP B 1 167 ? 21.156 -20.312 -26.688 1 97.75 167 ASP B CA 1
ATOM 6887 C C . ASP B 1 167 ? 21.422 -18.875 -26.25 1 97.75 167 ASP B C 1
ATOM 6889 O O . ASP B 1 167 ? 21.781 -18.031 -27.062 1 97.75 167 ASP B O 1
ATOM 6893 N N . MET B 1 168 ? 21.078 -18.594 -25.047 1 98.56 168 MET B N 1
ATOM 6894 C CA . MET B 1 168 ? 21.438 -17.328 -24.422 1 98.56 168 MET B CA 1
ATOM 6895 C C . MET B 1 168 ? 22.734 -17.469 -23.625 1 98.56 168 MET B C 1
ATOM 6897 O O . MET B 1 168 ? 22.703 -17.703 -22.422 1 98.56 168 MET B O 1
ATOM 6901 N N . ASN B 1 169 ? 23.797 -17.188 -24.219 1 97.31 169 ASN B N 1
ATOM 6902 C CA . ASN B 1 169 ? 25.125 -17.547 -23.703 1 97.31 169 ASN B CA 1
ATOM 6903 C C . ASN B 1 169 ? 25.766 -16.391 -22.938 1 97.31 169 ASN B C 1
ATOM 6905 O O . ASN B 1 169 ? 25.531 -15.219 -23.281 1 97.31 169 ASN B O 1
ATOM 6909 N N . LYS B 1 170 ? 26.547 -16.766 -21.938 1 97.75 170 LYS B N 1
ATOM 6910 C CA . LYS B 1 170 ? 27.328 -15.781 -21.188 1 97.75 170 LYS B CA 1
ATOM 6911 C C . LYS B 1 170 ? 28.453 -15.203 -22.031 1 97.75 170 LYS B C 1
ATOM 6913 O O . LYS B 1 170 ? 29.094 -15.922 -22.797 1 97.75 170 LYS B O 1
ATOM 6918 N N . THR B 1 171 ? 28.594 -13.922 -21.984 1 96.69 171 THR B N 1
ATOM 6919 C CA . THR B 1 171 ? 29.688 -13.242 -22.656 1 96.69 171 THR B CA 1
ATOM 6920 C C . THR B 1 171 ? 30.031 -11.93 -21.953 1 96.69 171 THR B C 1
ATOM 6922 O O . THR B 1 171 ? 29.469 -11.625 -20.906 1 96.69 171 THR B O 1
ATOM 6925 N N . ASP B 1 172 ? 31.078 -11.305 -22.422 1 93.31 172 ASP B N 1
ATOM 6926 C CA . ASP B 1 172 ? 31.516 -10 -21.953 1 93.31 172 ASP B CA 1
ATOM 6927 C C . ASP B 1 172 ? 31.625 -9 -23.094 1 93.31 172 ASP B C 1
ATOM 6929 O O . ASP B 1 172 ? 32.219 -9.297 -24.125 1 93.31 172 ASP B O 1
ATOM 6933 N N . LEU B 1 173 ? 31.078 -7.855 -22.938 1 92.44 173 LEU B N 1
ATOM 6934 C CA . LEU B 1 173 ? 31.031 -6.883 -24.016 1 92.44 173 LEU B CA 1
ATOM 6935 C C . LEU B 1 173 ? 32.406 -6.297 -24.281 1 92.44 173 LEU B C 1
ATOM 6937 O O . LEU B 1 173 ? 32.656 -5.746 -25.359 1 92.44 173 LEU B O 1
ATOM 6941 N N . LYS B 1 174 ? 33.219 -6.371 -23.297 1 91.44 174 LYS B N 1
ATOM 6942 C CA . LYS B 1 174 ? 34.594 -5.918 -23.531 1 91.44 174 LYS B CA 1
ATOM 6943 C C . LYS B 1 174 ? 35.312 -6.781 -24.578 1 91.44 174 LYS B C 1
ATOM 6945 O O . LYS B 1 174 ? 36 -6.262 -25.453 1 91.44 174 LYS B O 1
ATOM 6950 N N . THR B 1 175 ? 35.062 -8 -24.469 1 94.56 175 THR B N 1
ATOM 6951 C CA . THR B 1 175 ? 35.75 -8.945 -25.359 1 94.56 175 THR B CA 1
ATOM 6952 C C . THR B 1 175 ? 34.906 -9.234 -26.578 1 94.56 175 THR B C 1
ATOM 6954 O O . THR B 1 175 ? 35.406 -9.586 -27.641 1 94.56 175 THR B O 1
ATOM 6957 N N . ASN B 1 176 ? 33.594 -9.078 -26.438 1 94.81 176 ASN B N 1
ATOM 6958 C CA . ASN B 1 176 ? 32.656 -9.328 -27.531 1 94.81 176 ASN B CA 1
ATOM 6959 C C . ASN B 1 176 ? 31.672 -8.188 -27.719 1 94.81 176 ASN B C 1
ATOM 6961 O O . ASN B 1 176 ? 30.484 -8.344 -27.469 1 94.81 176 ASN B O 1
ATOM 6965 N N . PRO B 1 177 ? 32.094 -7.102 -28.25 1 91.06 177 PRO B N 1
ATOM 6966 C CA . PRO B 1 177 ? 31.234 -5.914 -28.359 1 91.06 177 PRO B CA 1
ATOM 6967 C C . PRO B 1 177 ? 30.047 -6.129 -29.297 1 91.06 177 PRO B C 1
ATOM 6969 O O . PRO B 1 177 ? 29.062 -5.383 -29.219 1 91.06 177 PRO B O 1
ATOM 6972 N N . ASN B 1 178 ? 30.141 -7.176 -30.172 1 91.5 178 ASN B N 1
ATOM 6973 C CA . ASN B 1 178 ? 29.062 -7.418 -31.125 1 91.5 178 ASN B CA 1
ATOM 6974 C C . ASN B 1 178 ? 28.188 -8.594 -30.703 1 91.5 178 ASN B C 1
ATOM 6976 O O . ASN B 1 178 ? 27.562 -9.242 -31.547 1 91.5 178 ASN B O 1
ATOM 6980 N N . ALA B 1 179 ? 28.219 -8.898 -29.422 1 94.56 179 ALA B N 1
ATOM 6981 C CA . ALA B 1 179 ? 27.375 -9.977 -28.922 1 94.56 179 ALA B CA 1
ATOM 6982 C C . ALA B 1 179 ? 25.906 -9.734 -29.281 1 94.56 179 ALA B C 1
ATOM 6984 O O . ALA B 1 179 ? 25.438 -8.594 -29.25 1 94.56 179 ALA B O 1
ATOM 6985 N N . PRO B 1 180 ? 25.188 -10.742 -29.688 1 94.44 180 PRO B N 1
ATOM 6986 C CA . PRO B 1 180 ? 23.781 -10.555 -30.062 1 94.44 180 PRO B CA 1
ATOM 6987 C C . PRO B 1 180 ? 22.875 -10.32 -28.859 1 94.44 180 PRO B C 1
ATOM 6989 O O . PRO B 1 180 ? 23.203 -10.75 -27.75 1 94.44 180 PRO B O 1
ATOM 6992 N N . ASP B 1 181 ? 21.766 -9.68 -29.141 1 94.75 181 ASP B N 1
ATOM 6993 C CA . ASP B 1 181 ? 20.734 -9.594 -28.109 1 94.75 181 ASP B CA 1
ATOM 6994 C C . ASP B 1 181 ? 20.375 -10.977 -27.578 1 94.75 181 ASP B C 1
ATOM 6996 O O . ASP B 1 181 ? 20.328 -11.953 -28.328 1 94.75 181 ASP B O 1
ATOM 7000 N N . GLY B 1 182 ? 20.094 -11.055 -26.328 1 97.06 182 GLY B N 1
ATOM 7001 C CA . GLY B 1 182 ? 19.812 -12.328 -25.688 1 97.06 182 GLY B CA 1
ATOM 7002 C C . GLY B 1 182 ? 21.016 -12.922 -24.969 1 97.06 182 GLY B C 1
ATOM 7003 O O . GLY B 1 182 ? 20.875 -13.828 -24.156 1 97.06 182 GLY B O 1
ATOM 7004 N N . SER B 1 183 ? 22.219 -12.359 -25.219 1 97.81 183 SER B N 1
ATOM 7005 C CA . SER B 1 183 ? 23.406 -12.797 -24.484 1 97.81 183 SER B CA 1
ATOM 7006 C C . SER B 1 183 ? 23.328 -12.406 -23.016 1 97.81 183 SER B C 1
ATOM 7008 O O . SER B 1 183 ? 22.688 -11.414 -22.656 1 97.81 183 SER B O 1
ATOM 7010 N N . LEU B 1 184 ? 23.938 -13.227 -22.156 1 98.5 184 LEU B N 1
ATOM 7011 C CA . LEU B 1 184 ? 24.078 -12.898 -20.734 1 98.5 184 LEU B CA 1
ATOM 7012 C C . LEU B 1 184 ? 25.391 -12.164 -20.469 1 98.5 184 LEU B C 1
ATOM 7014 O O . LEU B 1 184 ? 26.469 -12.688 -20.766 1 98.5 184 LEU B O 1
ATOM 7018 N N . ILE B 1 185 ? 25.297 -10.945 -20 1 97.25 185 ILE B N 1
ATOM 7019 C CA . ILE B 1 185 ? 26.5 -10.164 -19.703 1 97.25 185 ILE B CA 1
ATOM 7020 C C . ILE B 1 185 ? 26.547 -9.852 -18.203 1 97.25 185 ILE B C 1
ATOM 7022 O O . ILE B 1 185 ? 25.516 -9.883 -17.516 1 97.25 185 ILE B O 1
ATOM 7026 N N . PRO B 1 186 ? 27.703 -9.562 -17.656 1 95.62 186 PRO B N 1
ATOM 7027 C CA . PRO B 1 186 ? 27.797 -9.281 -16.219 1 95.62 186 PRO B CA 1
ATOM 7028 C C . PRO B 1 186 ? 26.938 -8.102 -15.797 1 95.62 186 PRO B C 1
ATOM 7030 O O . PRO B 1 186 ? 26.844 -7.102 -16.516 1 95.62 186 PRO B O 1
ATOM 7033 N N . TYR B 1 187 ? 26.25 -8.25 -14.75 1 95.94 187 TYR B N 1
ATOM 7034 C CA . TYR B 1 187 ? 25.547 -7.172 -14.062 1 95.94 187 TYR B CA 1
ATOM 7035 C C . TYR B 1 187 ? 26.344 -6.66 -12.875 1 95.94 187 TYR B C 1
ATOM 7037 O O . TYR B 1 187 ? 26.625 -7.406 -11.93 1 95.94 187 TYR B O 1
ATOM 7045 N N . TYR B 1 188 ? 26.719 -5.422 -12.898 1 93.12 188 TYR B N 1
ATOM 7046 C CA . TYR B 1 188 ? 27.5 -4.836 -11.82 1 93.12 188 TYR B CA 1
ATOM 7047 C C . TYR B 1 188 ? 26.609 -4.184 -10.773 1 93.12 188 TYR B C 1
ATOM 7049 O O . TYR B 1 188 ? 26.031 -3.127 -11.023 1 93.12 188 TYR B O 1
ATOM 7057 N N . MET B 1 189 ? 26.609 -4.758 -9.578 1 88.94 189 MET B N 1
ATOM 7058 C CA . MET B 1 189 ? 25.766 -4.273 -8.492 1 88.94 189 MET B CA 1
ATOM 7059 C C . MET B 1 189 ? 26.312 -2.984 -7.898 1 88.94 189 MET B C 1
ATOM 7061 O O . MET B 1 189 ? 25.594 -2.215 -7.273 1 88.94 189 MET B O 1
ATOM 7065 N N . GLN B 1 190 ? 27.641 -2.842 -7.98 1 89.88 190 GLN B N 1
ATOM 7066 C CA . GLN B 1 190 ? 28.375 -1.674 -7.512 1 89.88 190 GLN B CA 1
ATOM 7067 C C . GLN B 1 190 ? 29.297 -1.132 -8.602 1 89.88 190 GLN B C 1
ATOM 7069 O O . GLN B 1 190 ? 29.719 -1.872 -9.492 1 89.88 190 GLN B O 1
ATOM 7074 N N . ASN B 1 191 ? 29.578 0.164 -8.492 1 90.19 191 ASN B N 1
ATOM 7075 C CA . ASN B 1 191 ? 30.516 0.743 -9.438 1 90.19 191 ASN B CA 1
ATOM 7076 C C . ASN B 1 191 ? 31.859 0.014 -9.414 1 90.19 191 ASN B C 1
ATOM 7078 O O . ASN B 1 191 ? 32.562 0.04 -8.398 1 90.19 191 ASN B O 1
ATOM 7082 N N . GLY B 1 192 ? 32.188 -0.593 -10.43 1 82.5 192 GLY B N 1
ATOM 7083 C CA . GLY B 1 192 ? 33.406 -1.37 -10.5 1 82.5 192 GLY B CA 1
ATOM 7084 C C . GLY B 1 192 ? 33.25 -2.812 -10.07 1 82.5 192 GLY B C 1
ATOM 7085 O O . GLY B 1 192 ? 34.188 -3.592 -10.07 1 82.5 192 GLY B O 1
ATOM 7086 N N . GLY B 1 193 ? 32.094 -3.209 -9.852 1 74.38 193 GLY B N 1
ATOM 7087 C CA . GLY B 1 193 ? 31.812 -4.574 -9.445 1 74.38 193 GLY B CA 1
ATOM 7088 C C . GLY B 1 193 ? 31.906 -4.789 -7.949 1 74.38 193 GLY B C 1
ATOM 7089 O O . GLY B 1 193 ? 32.188 -3.85 -7.203 1 74.38 193 GLY B O 1
ATOM 7090 N N . THR B 1 194 ? 31.656 -5.984 -7.59 1 61.91 194 THR B N 1
ATOM 7091 C CA . THR B 1 194 ? 31.641 -6.344 -6.176 1 61.91 194 THR B CA 1
ATOM 7092 C C . THR B 1 194 ? 33.031 -6.148 -5.551 1 61.91 194 THR B C 1
ATOM 7094 O O . THR B 1 194 ? 34.031 -6.598 -6.105 1 61.91 194 THR B O 1
ATOM 7097 N N . GLY B 1 195 ? 33.062 -5.484 -4.531 1 63.38 195 GLY B N 1
ATOM 7098 C CA . GLY B 1 195 ? 34.312 -5.277 -3.811 1 63.38 195 GLY B CA 1
ATOM 7099 C C . GLY B 1 195 ? 35.062 -4.055 -4.277 1 63.38 195 GLY B C 1
ATOM 7100 O O . GLY B 1 195 ? 36.125 -3.717 -3.717 1 63.38 195 GLY B O 1
ATOM 7101 N N . SER B 1 196 ? 34.531 -3.395 -5.285 1 73 196 SER B N 1
ATOM 7102 C CA . SER B 1 196 ? 35.188 -2.197 -5.793 1 73 196 SER B CA 1
ATOM 7103 C C . SER B 1 196 ? 35.094 -1.047 -4.801 1 73 196 SER B C 1
ATOM 7105 O O . SER B 1 196 ? 34.156 -0.99 -3.998 1 73 196 SER B O 1
ATOM 7107 N N . LEU B 1 197 ? 36.062 -0.283 -4.801 1 74.19 197 LEU B N 1
ATOM 7108 C CA . LEU B 1 197 ? 36.094 0.894 -3.939 1 74.19 197 LEU B CA 1
ATOM 7109 C C . LEU B 1 197 ? 35.781 2.156 -4.734 1 74.19 197 LEU B C 1
ATOM 7111 O O . LEU B 1 197 ? 35.906 3.268 -4.215 1 74.19 197 LEU B O 1
ATOM 7115 N N . ALA B 1 198 ? 35.281 1.896 -5.934 1 88.12 198 ALA B N 1
ATOM 7116 C CA . ALA B 1 198 ? 34.906 3.062 -6.727 1 88.12 198 ALA B CA 1
ATOM 7117 C C . ALA B 1 198 ? 33.719 3.787 -6.102 1 88.12 198 ALA B C 1
ATOM 7119 O O . ALA B 1 198 ? 32.812 3.154 -5.535 1 88.12 198 ALA B O 1
ATOM 7120 N N . LYS B 1 199 ? 33.75 5.031 -6.219 1 92.5 199 LYS B N 1
ATOM 7121 C CA . LYS B 1 199 ? 32.75 5.855 -5.523 1 92.5 199 LYS B CA 1
ATOM 7122 C C . LYS B 1 199 ? 31.406 5.801 -6.219 1 92.5 199 LYS B C 1
ATOM 7124 O O . LYS B 1 199 ? 31.328 5.664 -7.441 1 92.5 199 LYS B O 1
ATOM 7129 N N . GLN B 1 200 ? 30.406 5.883 -5.484 1 95.38 200 GLN B N 1
ATOM 7130 C CA . GLN B 1 200 ? 29.016 6.047 -5.883 1 95.38 200 GLN B CA 1
ATOM 7131 C C . GLN B 1 200 ? 28.312 7.105 -5.027 1 95.38 200 GLN B C 1
ATOM 7133 O O . GLN B 1 200 ? 28.766 7.41 -3.92 1 95.38 200 GLN B O 1
ATOM 7138 N N . PRO B 1 201 ? 27.328 7.707 -5.574 1 97.69 201 PRO B N 1
ATOM 7139 C CA . PRO B 1 201 ? 26.703 8.789 -4.812 1 97.69 201 PRO B CA 1
ATOM 7140 C C . PRO B 1 201 ? 25.719 8.273 -3.764 1 97.69 201 PRO B C 1
ATOM 7142 O O . PRO B 1 201 ? 24.938 7.363 -4.039 1 97.69 201 PRO B O 1
ATOM 7145 N N . TRP B 1 202 ? 25.797 8.836 -2.555 1 97.81 202 TRP B N 1
ATOM 7146 C CA . TRP B 1 202 ? 24.859 8.656 -1.451 1 97.81 202 TRP B CA 1
ATOM 7147 C C . TRP B 1 202 ? 24.25 9.992 -1.018 1 97.81 202 TRP B C 1
ATOM 7149 O O . TRP B 1 202 ? 24.984 10.93 -0.688 1 97.81 202 TRP B O 1
ATOM 7159 N N . CYS B 1 203 ? 22.953 10.094 -1.038 1 98.19 203 CYS B N 1
ATOM 7160 C CA . CYS B 1 203 ? 22.312 11.344 -0.623 1 98.19 203 CYS B CA 1
ATOM 7161 C C . CYS B 1 203 ? 21.172 11.078 0.358 1 98.19 203 CYS B C 1
ATOM 7163 O O . CYS B 1 203 ? 20.141 10.539 -0.022 1 98.19 203 CYS B O 1
ATOM 7165 N N . TYR B 1 204 ? 21.359 11.453 1.59 1 97.56 204 TYR B N 1
ATOM 7166 C CA . TYR B 1 204 ? 20.375 11.336 2.654 1 97.56 204 TYR B CA 1
ATOM 7167 C C . TYR B 1 204 ? 20.312 12.617 3.486 1 97.56 204 TYR B C 1
ATOM 7169 O O . TYR B 1 204 ? 21.344 13.25 3.734 1 97.56 204 TYR B O 1
ATOM 7177 N N . ASN B 1 205 ? 19.078 13.039 3.873 1 96.75 205 ASN B N 1
ATOM 7178 C CA . ASN B 1 205 ? 18.875 14.258 4.656 1 96.75 205 ASN B CA 1
ATOM 7179 C C . ASN B 1 205 ? 19.531 15.461 3.998 1 96.75 205 ASN B C 1
ATOM 7181 O O . ASN B 1 205 ? 20.172 16.266 4.672 1 96.75 205 ASN B O 1
ATOM 7185 N N . ASP B 1 206 ? 19.484 15.508 2.68 1 95.12 206 ASP B N 1
ATOM 7186 C CA . ASP B 1 206 ? 19.953 16.609 1.852 1 95.12 206 ASP B CA 1
ATOM 7187 C C . ASP B 1 206 ? 21.469 16.703 1.854 1 95.12 206 ASP B C 1
ATOM 7189 O O . ASP B 1 206 ? 22.031 17.734 1.47 1 95.12 206 ASP B O 1
ATOM 7193 N N . ILE B 1 207 ? 22.141 15.656 2.369 1 96.69 207 ILE B N 1
ATOM 7194 C CA . ILE B 1 207 ? 23.594 15.609 2.391 1 96.69 207 ILE B CA 1
ATOM 7195 C C . ILE B 1 207 ? 24.094 14.57 1.385 1 96.69 207 ILE B C 1
ATOM 7197 O O . ILE B 1 207 ? 23.688 13.406 1.43 1 96.69 207 ILE B O 1
ATOM 7201 N N . THR B 1 208 ? 24.938 15 0.446 1 97.56 208 THR B N 1
ATOM 7202 C CA . THR B 1 208 ? 25.516 14.102 -0.556 1 97.56 208 THR B CA 1
ATOM 7203 C C . THR B 1 208 ? 26.969 13.773 -0.229 1 97.56 208 THR B C 1
ATOM 7205 O O . THR B 1 208 ? 27.781 14.68 -0.043 1 97.56 208 THR B O 1
ATOM 7208 N N . ILE B 1 209 ? 27.25 12.508 -0.046 1 97.38 209 ILE B N 1
ATOM 7209 C CA . ILE B 1 209 ? 28.594 12 0.185 1 97.38 209 ILE B CA 1
ATOM 7210 C C . ILE B 1 209 ? 28.875 10.844 -0.765 1 97.38 209 ILE B C 1
ATOM 7212 O O . ILE B 1 209 ? 28.016 9.992 -1 1 97.38 209 ILE B O 1
ATOM 7216 N N . TRP B 1 210 ? 30.047 10.844 -1.371 1 96.25 210 TRP B N 1
ATOM 7217 C CA . TRP B 1 210 ? 30.422 9.805 -2.324 1 96.25 210 TRP B CA 1
ATOM 7218 C C . TRP B 1 210 ? 31.297 8.75 -1.662 1 96.25 210 TRP B C 1
ATOM 7220 O O . TRP B 1 210 ? 32.188 9.086 -0.853 1 96.25 210 TRP B O 1
ATOM 7230 N N . GLY B 1 211 ? 31 7.496 -1.833 1 94.56 211 GLY B N 1
ATOM 7231 C CA . GLY B 1 211 ? 31.781 6.379 -1.315 1 94.56 211 GLY B CA 1
ATOM 7232 C C . GLY B 1 211 ? 31.359 5.043 -1.902 1 94.56 211 GLY B C 1
ATOM 7233 O O . GLY B 1 211 ? 30.234 4.887 -2.365 1 94.56 211 GLY B O 1
ATOM 7234 N N . GLY B 1 212 ? 32.25 4.105 -1.895 1 92.19 212 GLY B N 1
ATOM 7235 C CA . GLY B 1 212 ? 32 2.797 -2.471 1 92.19 212 GLY B CA 1
ATOM 7236 C C . GLY B 1 212 ? 31.109 1.932 -1.605 1 92.19 212 GLY B C 1
ATOM 7237 O O . GLY B 1 212 ? 30.516 0.966 -2.09 1 92.19 212 GLY B O 1
ATOM 7238 N N . SER B 1 213 ? 31.047 2.23 -0.346 1 90.88 213 SER B N 1
ATOM 7239 C CA . SER B 1 213 ? 30.219 1.543 0.641 1 90.88 213 SER B CA 1
ATOM 7240 C C . SER B 1 213 ? 29.781 2.486 1.76 1 90.88 213 SER B C 1
ATOM 7242 O O . SER B 1 213 ? 30.281 3.613 1.852 1 90.88 213 SER B O 1
ATOM 7244 N N . TYR B 1 214 ? 28.859 2.045 2.572 1 91.19 214 TYR B N 1
ATOM 7245 C CA . TYR B 1 214 ? 28.469 2.854 3.719 1 91.19 214 TYR B CA 1
ATOM 7246 C C . TYR B 1 214 ? 29.656 3.16 4.613 1 91.19 214 TYR B C 1
ATOM 7248 O O . TYR B 1 214 ? 29.766 4.266 5.148 1 91.19 214 TYR B O 1
ATOM 7256 N N . GLN B 1 215 ? 30.531 2.201 4.797 1 90.94 215 GLN B N 1
ATOM 7257 C CA . GLN B 1 215 ? 31.734 2.389 5.613 1 90.94 215 GLN B CA 1
ATOM 7258 C C . GLN B 1 215 ? 32.656 3.457 5.02 1 90.94 215 GLN B C 1
ATOM 7260 O O . GLN B 1 215 ? 33.219 4.254 5.754 1 90.94 215 GLN B O 1
ATOM 7265 N N . ASN B 1 216 ? 32.75 3.434 3.697 1 92.06 216 ASN B N 1
ATOM 7266 C CA . ASN B 1 216 ? 33.531 4.461 3.031 1 92.06 216 ASN B CA 1
ATOM 7267 C C . ASN B 1 216 ? 32.938 5.848 3.217 1 92.06 216 ASN B C 1
ATOM 7269 O O . ASN B 1 216 ? 33.656 6.832 3.379 1 92.06 216 ASN B O 1
ATOM 7273 N N . VAL B 1 217 ? 31.625 5.887 3.166 1 94.06 217 VAL B N 1
ATOM 7274 C CA . VAL B 1 217 ? 30.906 7.141 3.359 1 94.06 217 VAL B CA 1
ATOM 7275 C C . VAL B 1 217 ? 31.156 7.668 4.773 1 94.06 217 VAL B C 1
ATOM 7277 O O . VAL B 1 217 ? 31.406 8.859 4.961 1 94.06 217 VAL B O 1
ATOM 7280 N N . ARG B 1 218 ? 31.125 6.816 5.742 1 93.56 218 ARG B N 1
ATOM 7281 C CA . ARG B 1 218 ? 31.406 7.195 7.121 1 93.56 218 ARG B CA 1
ATOM 7282 C C . ARG B 1 218 ? 32.812 7.742 7.258 1 93.56 218 ARG B C 1
ATOM 7284 O O . ARG B 1 218 ? 33.031 8.773 7.898 1 93.56 218 ARG B O 1
ATOM 7291 N N . THR B 1 219 ? 33.719 7.043 6.676 1 92.69 219 THR B N 1
ATOM 7292 C CA . THR B 1 219 ? 35.125 7.465 6.73 1 92.69 219 THR B CA 1
ATOM 7293 C C . THR B 1 219 ? 35.312 8.828 6.07 1 92.69 219 THR B C 1
ATOM 7295 O O . THR B 1 219 ? 35.969 9.711 6.621 1 92.69 219 THR B O 1
ATOM 7298 N N . ALA B 1 220 ? 34.688 8.945 4.898 1 91.12 220 ALA B N 1
ATOM 7299 C CA . ALA B 1 220 ? 34.812 10.188 4.145 1 91.12 220 ALA B CA 1
ATOM 7300 C C . ALA B 1 220 ? 34.219 11.359 4.926 1 91.12 220 ALA B C 1
ATOM 7302 O O . ALA B 1 220 ? 34.688 12.484 4.836 1 91.12 220 ALA B O 1
ATOM 7303 N N . SER B 1 221 ? 33.188 11.102 5.68 1 93.25 221 SER B N 1
ATOM 7304 C CA . SER B 1 221 ? 32.531 12.156 6.422 1 93.25 221 SER B CA 1
ATOM 7305 C C . SER B 1 221 ? 33.219 12.438 7.746 1 93.25 221 SER B C 1
ATOM 7307 O O . SER B 1 221 ? 33 13.492 8.352 1 93.25 221 SER B O 1
ATOM 7309 N N . GLY B 1 222 ? 33.969 11.461 8.25 1 93.31 222 GLY B N 1
ATOM 7310 C CA . GLY B 1 222 ? 34.625 11.57 9.547 1 93.31 222 GLY B CA 1
ATOM 7311 C C . GLY B 1 222 ? 33.656 11.422 10.703 1 93.31 222 GLY B C 1
ATOM 7312 O O . GLY B 1 222 ? 33.938 11.859 11.82 1 93.31 222 GLY B O 1
ATOM 7313 N N . SER B 1 223 ? 32.5 10.875 10.453 1 93.38 223 SER B N 1
ATOM 7314 C CA . SER B 1 223 ? 31.438 10.742 11.461 1 93.38 223 SER B CA 1
ATOM 7315 C C . SER B 1 223 ? 30.766 9.375 11.391 1 93.38 223 SER B C 1
ATOM 7317 O O . SER B 1 223 ? 30.656 8.789 10.312 1 93.38 223 SER B O 1
ATOM 7319 N N . ASP B 1 224 ? 30.297 8.859 12.586 1 92.69 224 ASP B N 1
ATOM 7320 C CA . ASP B 1 224 ? 29.5 7.633 12.633 1 92.69 224 ASP B CA 1
ATOM 7321 C C . ASP B 1 224 ? 28.078 7.879 12.133 1 92.69 224 ASP B C 1
ATOM 7323 O O . ASP B 1 224 ? 27.344 6.934 11.859 1 92.69 224 ASP B O 1
ATOM 7327 N N . ASP B 1 225 ? 27.734 9.086 11.969 1 94 225 ASP B N 1
ATOM 7328 C CA . ASP B 1 225 ? 26.438 9.523 11.445 1 94 225 ASP B CA 1
ATOM 7329 C C . ASP B 1 225 ? 26.609 10.492 10.281 1 94 225 ASP B C 1
ATOM 7331 O O . ASP B 1 225 ? 26.25 11.672 10.398 1 94 225 ASP B O 1
ATOM 7335 N N . PRO B 1 226 ? 27.047 9.938 9.172 1 95.06 226 PRO B N 1
ATOM 7336 C CA . PRO B 1 226 ? 27.484 10.812 8.086 1 95.06 226 PRO B CA 1
ATOM 7337 C C . PRO B 1 226 ? 26.375 11.719 7.57 1 95.06 226 PRO B C 1
ATOM 7339 O O . PRO B 1 226 ? 26.641 12.797 7.039 1 95.06 226 PRO B O 1
ATOM 7342 N N . PHE B 1 227 ? 25.156 11.375 7.754 1 96.12 227 PHE B N 1
ATOM 7343 C CA . PHE B 1 227 ? 24.047 12.133 7.184 1 96.12 227 PHE B CA 1
ATOM 7344 C C . PHE B 1 227 ? 23.266 12.852 8.273 1 96.12 227 PHE B C 1
ATOM 7346 O O . PHE B 1 227 ? 22.172 13.375 8.023 1 96.12 227 PHE B O 1
ATOM 7353 N N . GLN B 1 228 ? 23.766 12.789 9.523 1 92.81 228 GLN B N 1
ATOM 7354 C CA . GLN B 1 228 ? 23.234 13.547 10.656 1 92.81 228 GLN B CA 1
ATOM 7355 C C . GLN B 1 228 ? 21.781 13.164 10.93 1 92.81 228 GLN B C 1
ATOM 7357 O O . GLN B 1 228 ? 20.922 14.031 11.047 1 92.81 228 GLN B O 1
ATOM 7362 N N . LEU B 1 229 ? 21.531 11.898 11 1 92 229 LEU B N 1
ATOM 7363 C CA . LEU B 1 229 ? 20.172 11.383 11.188 1 92 229 LEU B CA 1
ATOM 7364 C C . LEU B 1 229 ? 19.875 11.195 12.672 1 92 229 LEU B C 1
ATOM 7366 O O . LEU B 1 229 ? 18.703 11.055 13.055 1 92 229 LEU B O 1
ATOM 7370 N N . ALA B 1 230 ? 20.875 11.195 13.531 1 85.69 230 ALA B N 1
ATOM 7371 C CA . ALA B 1 230 ? 20.719 10.922 14.961 1 85.69 230 ALA B CA 1
ATOM 7372 C C . ALA B 1 230 ? 21.234 12.102 15.789 1 85.69 230 ALA B C 1
ATOM 7374 O O . ALA B 1 230 ? 21.859 11.898 16.828 1 85.69 230 ALA B O 1
ATOM 7375 N N . GLY B 1 231 ? 21 13.227 15.281 1 70.25 231 GLY B N 1
ATOM 7376 C CA . GLY B 1 231 ? 21.438 14.398 16.016 1 70.25 231 GLY B CA 1
ATOM 7377 C C . GLY B 1 231 ? 20.875 14.469 17.422 1 70.25 231 GLY B C 1
ATOM 7378 O O . GLY B 1 231 ? 21.469 15.094 18.297 1 70.25 231 GLY B O 1
ATOM 7379 N N . ASP B 1 232 ? 19.828 13.734 17.688 1 72 232 ASP B N 1
ATOM 7380 C CA . ASP B 1 232 ? 19.172 13.742 19 1 72 232 ASP B CA 1
ATOM 7381 C C . ASP B 1 232 ? 19.609 12.531 19.828 1 72 232 ASP B C 1
ATOM 7383 O O . ASP B 1 232 ? 19 12.242 20.859 1 72 232 ASP B O 1
ATOM 7387 N N . LYS B 1 233 ? 20.516 11.758 19.312 1 80.06 233 LYS B N 1
ATOM 7388 C CA . LYS B 1 233 ? 21.078 10.586 19.969 1 80.06 233 LYS B CA 1
ATOM 7389 C C . LYS B 1 233 ? 20.031 9.5 20.141 1 80.06 233 LYS B C 1
ATOM 7391 O O . LYS B 1 233 ? 20.031 8.789 21.156 1 80.06 233 LYS B O 1
ATOM 7396 N N . SER B 1 234 ? 19.141 9.578 19.266 1 86.88 234 SER B N 1
ATOM 7397 C CA . SER B 1 234 ? 18.078 8.594 19.328 1 86.88 234 SER B CA 1
ATOM 7398 C C . SER B 1 234 ? 18.531 7.234 18.812 1 86.88 234 SER B C 1
ATOM 7400 O O . SER B 1 234 ? 17.875 6.219 19.047 1 86.88 234 SER B O 1
ATOM 7402 N N . ILE B 1 235 ? 19.625 7.18 18.094 1 93.56 235 ILE B N 1
ATOM 7403 C CA . ILE B 1 235 ? 20.219 5.938 17.609 1 93.56 235 ILE B CA 1
ATOM 7404 C C . ILE B 1 235 ? 21.547 5.688 18.312 1 93.56 235 ILE B C 1
ATOM 7406 O O . ILE B 1 235 ? 22.406 6.57 18.359 1 93.56 235 ILE B O 1
ATOM 7410 N N . SER B 1 236 ? 21.75 4.547 18.875 1 92.81 236 SER B N 1
ATOM 7411 C CA . SER B 1 236 ? 22.953 4.262 19.641 1 92.81 236 SER B CA 1
ATOM 7412 C C . SER B 1 236 ? 24.203 4.355 18.781 1 92.81 236 SER B C 1
ATOM 7414 O O . SER B 1 236 ? 24.188 3.953 17.625 1 92.81 236 SER B O 1
ATOM 7416 N N . PRO B 1 237 ? 25.234 4.855 19.359 1 92.06 237 PRO B N 1
ATOM 7417 C CA . PRO B 1 237 ? 26.484 4.969 18.625 1 92.06 237 PRO B CA 1
ATOM 7418 C C . PRO B 1 237 ? 26.984 3.629 18.078 1 92.06 237 PRO B C 1
ATOM 7420 O O . PRO B 1 237 ? 27.578 3.574 17 1 92.06 237 PRO B O 1
ATOM 7423 N N . GLU B 1 238 ? 26.75 2.572 18.844 1 94.25 238 GLU B N 1
ATOM 7424 C CA . GLU B 1 238 ? 27.172 1.244 18.406 1 94.25 238 GLU B CA 1
ATOM 7425 C C . GLU B 1 238 ? 26.484 0.85 17.094 1 94.25 238 GLU B C 1
ATOM 7427 O O . GLU B 1 238 ? 27.109 0.282 16.203 1 94.25 238 GLU B O 1
ATOM 7432 N N . LEU B 1 239 ? 25.188 1.152 17.016 1 96.06 239 LEU B N 1
ATOM 7433 C CA . LEU B 1 239 ? 24.438 0.835 15.812 1 96.06 239 LEU B CA 1
ATOM 7434 C C . LEU B 1 239 ? 24.906 1.686 14.641 1 96.06 239 LEU B C 1
ATOM 7436 O O . LEU B 1 239 ? 25.078 1.177 13.531 1 96.06 239 LEU B O 1
ATOM 7440 N N . LEU B 1 240 ? 25.125 2.984 14.906 1 95.12 240 LEU B N 1
ATOM 7441 C CA . LEU B 1 240 ? 25.578 3.895 13.859 1 95.12 240 LEU B CA 1
ATOM 7442 C C . LEU B 1 240 ? 26.922 3.463 13.305 1 95.12 240 LEU B C 1
ATOM 7444 O O . LEU B 1 240 ? 27.141 3.508 12.086 1 95.12 240 LEU B O 1
ATOM 7448 N N . LYS B 1 241 ? 27.75 3.045 14.18 1 93.44 241 LYS B N 1
ATOM 7449 C CA . LYS B 1 241 ? 29.094 2.615 13.789 1 93.44 241 LYS B CA 1
ATOM 7450 C C . LYS B 1 241 ? 29.031 1.355 12.93 1 93.44 241 LYS B C 1
ATOM 7452 O O . LYS B 1 241 ? 29.812 1.208 11.977 1 93.44 241 LYS B O 1
ATOM 7457 N N . ALA B 1 242 ? 28.203 0.458 13.281 1 94.5 242 ALA B N 1
ATOM 7458 C CA . ALA B 1 242 ? 28.078 -0.795 12.539 1 94.5 242 ALA B CA 1
ATOM 7459 C C . ALA B 1 242 ? 27.5 -0.554 11.148 1 94.5 242 ALA B C 1
ATOM 7461 O O . ALA B 1 242 ? 27.953 -1.139 10.164 1 94.5 242 ALA B O 1
ATOM 7462 N N . GLY B 1 243 ? 26.453 0.316 11.055 1 94.75 243 GLY B N 1
ATOM 7463 C CA . GLY B 1 243 ? 25.75 0.574 9.797 1 94.75 243 GLY B CA 1
ATOM 7464 C C . GLY B 1 243 ? 24.5 -0.254 9.633 1 94.75 243 GLY B C 1
ATOM 7465 O O . GLY B 1 243 ? 24.359 -1.316 10.242 1 94.75 243 GLY B O 1
ATOM 7466 N N . PRO B 1 244 ? 23.594 0.174 8.82 1 95.31 244 PRO B N 1
ATOM 7467 C CA . PRO B 1 244 ? 22.266 -0.436 8.719 1 95.31 244 PRO B CA 1
ATOM 7468 C C . PRO B 1 244 ? 22.312 -1.881 8.227 1 95.31 244 PRO B C 1
ATOM 7470 O O . PRO B 1 244 ? 21.625 -2.746 8.773 1 95.31 244 PRO B O 1
ATOM 7473 N N . ASP B 1 245 ? 23.078 -2.209 7.176 1 92.06 245 ASP B N 1
ATOM 7474 C CA . ASP B 1 245 ? 23.125 -3.559 6.621 1 92.06 245 ASP B CA 1
ATOM 7475 C C . ASP B 1 245 ? 23.656 -4.555 7.656 1 92.06 245 ASP B C 1
ATOM 7477 O O . ASP B 1 245 ? 23.109 -5.648 7.805 1 92.06 245 ASP B O 1
ATOM 7481 N N . GLU B 1 246 ? 24.688 -4.137 8.367 1 93.12 246 GLU B N 1
ATOM 7482 C CA . GLU B 1 246 ? 25.312 -5.016 9.359 1 93.12 246 GLU B CA 1
ATOM 7483 C C . GLU B 1 246 ? 24.375 -5.262 10.539 1 93.12 246 GLU B C 1
ATOM 7485 O O . GLU B 1 246 ? 24.375 -6.352 11.117 1 93.12 246 GLU B O 1
ATOM 7490 N N . VAL B 1 247 ? 23.656 -4.234 10.93 1 95.19 247 VAL B N 1
ATOM 7491 C CA . VAL B 1 247 ? 22.719 -4.371 12.039 1 95.19 247 VAL B CA 1
ATOM 7492 C C . VAL B 1 247 ? 21.641 -5.406 11.688 1 95.19 247 VAL B C 1
ATOM 7494 O O . VAL B 1 247 ? 21.328 -6.273 12.5 1 95.19 247 VAL B O 1
ATOM 7497 N N . VAL B 1 248 ? 21.109 -5.391 10.492 1 93.19 248 VAL B N 1
ATOM 7498 C CA . VAL B 1 248 ? 20.062 -6.324 10.078 1 93.19 248 VAL B CA 1
ATOM 7499 C C . VAL B 1 248 ? 20.641 -7.73 9.961 1 93.19 248 VAL B C 1
ATOM 7501 O O . VAL B 1 248 ? 20.031 -8.703 10.414 1 93.19 248 VAL B O 1
ATOM 7504 N N . LYS B 1 249 ? 21.812 -7.84 9.391 1 90.75 249 LYS B N 1
ATOM 7505 C CA . LYS B 1 249 ? 22.484 -9.133 9.289 1 90.75 249 LYS B CA 1
ATOM 7506 C C . LYS B 1 249 ? 22.688 -9.75 10.664 1 90.75 249 LYS B C 1
ATOM 7508 O O . LYS B 1 249 ? 22.484 -10.953 10.844 1 90.75 249 LYS B O 1
ATOM 7513 N N . ALA B 1 250 ? 23.094 -8.922 11.578 1 93.12 250 ALA B N 1
ATOM 7514 C CA . ALA B 1 250 ? 23.344 -9.391 12.945 1 93.12 250 ALA B CA 1
ATOM 7515 C C . ALA B 1 250 ? 22.062 -9.922 13.578 1 93.12 250 ALA B C 1
ATOM 7517 O O . ALA B 1 250 ? 22.094 -10.883 14.352 1 93.12 250 ALA B O 1
ATOM 7518 N N . ASN B 1 251 ? 20.969 -9.328 13.289 1 92.88 251 ASN B N 1
ATOM 7519 C CA . ASN B 1 251 ? 19.688 -9.711 13.867 1 92.88 251 ASN B CA 1
ATOM 7520 C C . ASN B 1 251 ? 19.188 -11.031 13.289 1 92.88 251 ASN B C 1
ATOM 7522 O O . ASN B 1 251 ? 18.328 -11.688 13.883 1 92.88 251 ASN B O 1
ATOM 7526 N N . ILE B 1 252 ? 19.688 -11.461 12.18 1 89.25 252 ILE B N 1
ATOM 7527 C CA . ILE B 1 252 ? 19.297 -12.711 11.523 1 89.25 252 ILE B CA 1
ATOM 7528 C C . ILE B 1 252 ? 20.203 -13.844 11.977 1 89.25 252 ILE B C 1
ATOM 7530 O O . ILE B 1 252 ? 19.812 -15.008 11.961 1 89.25 252 ILE B O 1
ATOM 7534 N N . GLU B 1 253 ? 21.375 -13.523 12.477 1 88.25 253 GLU B N 1
ATOM 7535 C CA . GLU B 1 253 ? 22.438 -14.484 12.773 1 88.25 253 GLU B CA 1
ATOM 7536 C C . GLU B 1 253 ? 21.984 -15.492 13.836 1 88.25 253 GLU B C 1
ATOM 7538 O O . GLU B 1 253 ? 22.328 -16.672 13.758 1 88.25 253 GLU B O 1
ATOM 7543 N N . PRO B 1 254 ? 21.25 -15.078 14.828 1 86.75 254 PRO B N 1
ATOM 7544 C CA . PRO B 1 254 ? 20.812 -16.062 15.82 1 86.75 254 PRO B CA 1
ATOM 7545 C C . PRO B 1 254 ? 19.969 -17.188 15.211 1 86.75 254 PRO B C 1
ATOM 7547 O O . PRO B 1 254 ? 20.031 -18.328 15.664 1 86.75 254 PRO B O 1
ATOM 7550 N N . LEU B 1 255 ? 19.172 -16.875 14.305 1 84.94 255 LEU B N 1
ATOM 7551 C CA . LEU B 1 255 ? 18.391 -17.906 13.625 1 84.94 255 LEU B CA 1
ATOM 7552 C C . LEU B 1 255 ? 19.297 -18.859 12.852 1 84.94 255 LEU B C 1
ATOM 7554 O O . LEU B 1 255 ? 19.078 -20.062 12.852 1 84.94 255 LEU B O 1
ATOM 7558 N N . ARG B 1 256 ? 20.281 -18.312 12.188 1 82.31 256 ARG B N 1
ATOM 7559 C CA . ARG B 1 256 ? 21.25 -19.141 11.484 1 82.31 256 ARG B CA 1
ATOM 7560 C C . ARG B 1 256 ? 21.953 -20.094 12.438 1 82.31 256 ARG B C 1
ATOM 7562 O O . ARG B 1 256 ? 22.156 -21.266 12.125 1 82.31 256 ARG B O 1
ATOM 7569 N N . LYS B 1 257 ? 22.266 -19.531 13.531 1 84.12 257 LYS B N 1
ATOM 7570 C CA . LYS B 1 257 ? 22.938 -20.328 14.547 1 84.12 257 LYS B CA 1
ATOM 7571 C C . LYS B 1 257 ? 22.031 -21.453 15.07 1 84.12 257 LYS B C 1
ATOM 7573 O O . LYS B 1 257 ? 22.484 -22.578 15.25 1 84.12 257 LYS B O 1
ATOM 7578 N N . ALA B 1 258 ? 20.828 -21.109 15.289 1 86.56 258 ALA B N 1
ATOM 7579 C CA . ALA B 1 258 ? 19.875 -22.109 15.766 1 86.56 258 ALA B CA 1
ATOM 7580 C C . ALA B 1 258 ? 19.703 -23.234 14.758 1 86.56 258 ALA B C 1
ATOM 7582 O O . ALA B 1 258 ? 19.594 -24.406 15.141 1 86.56 258 ALA B O 1
ATOM 7583 N N . LEU B 1 259 ? 19.672 -22.969 13.578 1 83.12 259 LEU B N 1
ATOM 7584 C CA . LEU B 1 259 ? 19.531 -23.969 12.523 1 83.12 259 LEU B CA 1
ATOM 7585 C C . LEU B 1 259 ? 20.766 -24.859 12.438 1 83.12 259 LEU B C 1
ATOM 7587 O O . LEU B 1 259 ? 20.656 -26.062 12.227 1 83.12 259 LEU B O 1
ATOM 7591 N N . LYS B 1 260 ? 21.906 -24.234 12.625 1 81.81 260 LYS B N 1
ATOM 7592 C CA . LYS B 1 260 ? 23.156 -24.984 12.625 1 81.81 260 LYS B CA 1
ATOM 7593 C C . LYS B 1 260 ? 23.203 -25.969 13.789 1 81.81 260 LYS B C 1
ATOM 7595 O O . LYS B 1 260 ? 23.625 -27.125 13.617 1 81.81 260 LYS B O 1
ATOM 7600 N N . GLU B 1 261 ? 22.797 -25.438 14.859 1 86.44 261 GLU B N 1
ATOM 7601 C CA . GLU B 1 261 ? 22.766 -26.281 16.047 1 86.44 261 GLU B CA 1
ATOM 7602 C C . GLU B 1 261 ? 21.812 -27.453 15.859 1 86.44 261 GLU B C 1
ATOM 7604 O O . GLU B 1 261 ? 22.094 -28.578 16.297 1 86.44 261 GLU B O 1
ATOM 7609 N N . ASP B 1 262 ? 20.703 -27.25 15.336 1 86.19 262 ASP B N 1
ATOM 7610 C CA . ASP B 1 262 ? 19.75 -28.297 15.031 1 86.19 262 ASP B CA 1
ATOM 7611 C C . ASP B 1 262 ? 20.375 -29.359 14.133 1 86.19 262 ASP B C 1
ATOM 7613 O O . ASP B 1 262 ? 20.172 -30.562 14.336 1 86.19 262 ASP B O 1
ATOM 7617 N N . ALA B 1 263 ? 21.094 -29 13.172 1 80.94 263 ALA B N 1
ATOM 7618 C CA . ALA B 1 263 ? 21.688 -29.875 12.172 1 80.94 263 ALA B CA 1
ATOM 7619 C C . ALA B 1 263 ? 22.766 -30.766 12.797 1 80.94 263 ALA B C 1
ATOM 7621 O O . ALA B 1 263 ? 23.031 -31.859 12.305 1 80.94 263 ALA B O 1
ATOM 7622 N N . GLU B 1 264 ? 23.359 -30.219 13.836 1 84.81 264 GLU B N 1
ATOM 7623 C CA . GLU B 1 264 ? 24.422 -30.953 14.5 1 84.81 264 GLU B CA 1
ATOM 7624 C C . GLU B 1 264 ? 23.875 -32.094 15.352 1 84.81 264 GLU B C 1
ATOM 7626 O O . GLU B 1 264 ? 24.609 -33 15.742 1 84.81 264 GLU B O 1
ATOM 7631 N N . LYS B 1 265 ? 22.656 -32 15.539 1 84.94 265 LYS B N 1
ATOM 7632 C CA . LYS B 1 265 ? 22.031 -33.062 16.312 1 84.94 265 LYS B CA 1
ATOM 7633 C C . LYS B 1 265 ? 21.578 -34.219 15.422 1 84.94 265 LYS B C 1
ATOM 7635 O O . LYS B 1 265 ? 21.391 -34.031 14.211 1 84.94 265 LYS B O 1
ATOM 7640 N N . THR B 1 266 ? 21.531 -35.438 15.898 1 79.56 266 THR B N 1
ATOM 7641 C CA . THR B 1 266 ? 21 -36.625 15.203 1 79.56 266 THR B CA 1
ATOM 7642 C C . THR B 1 266 ? 19.922 -37.312 16.031 1 79.56 266 THR B C 1
ATOM 7644 O O . THR B 1 266 ? 20.203 -37.875 17.094 1 79.56 266 THR B O 1
ATOM 7647 N N . PRO B 1 267 ? 18.641 -37.25 15.586 1 79.94 267 PRO B N 1
ATOM 7648 C CA . PRO B 1 267 ? 18.172 -36.5 14.414 1 79.94 267 PRO B CA 1
ATOM 7649 C C . PRO B 1 267 ? 18.234 -35 14.602 1 79.94 267 PRO B C 1
ATOM 7651 O O . PRO B 1 267 ? 18.406 -34.5 15.727 1 79.94 267 PRO B O 1
ATOM 7654 N N . PRO B 1 268 ? 18.234 -34.312 13.445 1 81.38 268 PRO B N 1
ATOM 7655 C CA . PRO B 1 268 ? 18.281 -32.844 13.578 1 81.38 268 PRO B CA 1
ATOM 7656 C C . PRO B 1 268 ? 17.266 -32.312 14.586 1 81.38 268 PRO B C 1
ATOM 7658 O O . PRO B 1 268 ? 16.172 -32.875 14.719 1 81.38 268 PRO B O 1
ATOM 7661 N N . GLY B 1 269 ? 17.734 -31.281 15.328 1 85.75 269 GLY B N 1
ATOM 7662 C CA . GLY B 1 269 ? 16.844 -30.625 16.266 1 85.75 269 GLY B CA 1
ATOM 7663 C C . GLY B 1 269 ? 15.75 -29.828 15.586 1 85.75 269 GLY B C 1
ATOM 7664 O O . GLY B 1 269 ? 15.625 -29.844 14.359 1 85.75 269 GLY B O 1
ATOM 7665 N N . ASP B 1 270 ? 14.867 -29.234 16.406 1 89.44 270 ASP B N 1
ATOM 7666 C CA . ASP B 1 270 ? 13.758 -28.484 15.82 1 89.44 270 ASP B CA 1
ATOM 7667 C C . ASP B 1 270 ? 13.695 -27.062 16.359 1 89.44 270 ASP B C 1
ATOM 7669 O O . ASP B 1 270 ? 12.719 -26.344 16.141 1 89.44 270 ASP B O 1
ATOM 7673 N N . ALA B 1 271 ? 14.734 -26.703 17.078 1 87.62 271 ALA B N 1
ATOM 7674 C CA . ALA B 1 271 ? 14.758 -25.375 17.672 1 87.62 271 ALA B CA 1
ATOM 7675 C C . ALA B 1 271 ? 14.742 -24.297 16.594 1 87.62 271 ALA B C 1
ATOM 7677 O O . ALA B 1 271 ? 14.07 -23.266 16.75 1 87.62 271 ALA B O 1
ATOM 7678 N N . GLY B 1 272 ? 15.508 -24.484 15.609 1 87.44 272 GLY B N 1
ATOM 7679 C CA . GLY B 1 272 ? 15.523 -23.531 14.508 1 87.44 272 GLY B CA 1
ATOM 7680 C C . GLY B 1 272 ? 14.188 -23.391 13.812 1 87.44 272 GLY B C 1
ATOM 7681 O O . GLY B 1 272 ? 13.766 -22.281 13.477 1 87.44 272 GLY B O 1
ATOM 7682 N N . TRP B 1 273 ? 13.539 -24.484 13.641 1 88.75 273 TRP B N 1
ATOM 7683 C CA . TRP B 1 273 ? 12.203 -24.469 13.055 1 88.75 273 TRP B CA 1
ATOM 7684 C C . TRP B 1 273 ? 11.219 -23.703 13.938 1 88.75 273 TRP B C 1
ATOM 7686 O O . TRP B 1 273 ? 10.438 -22.891 13.445 1 88.75 273 TRP B O 1
ATOM 7696 N N . LYS B 1 274 ? 11.273 -24 15.172 1 90.38 274 LYS B N 1
ATOM 7697 C CA . LYS B 1 274 ? 10.367 -23.359 16.109 1 90.38 274 LYS B CA 1
ATOM 7698 C C . LYS B 1 274 ? 10.578 -21.844 16.141 1 90.38 274 LYS B C 1
ATOM 7700 O O . LYS B 1 274 ? 9.617 -21.078 16.188 1 90.38 274 LYS B O 1
ATOM 7705 N N . LEU B 1 275 ? 11.789 -21.484 16.062 1 89.06 275 LEU B N 1
ATOM 7706 C CA . LEU B 1 275 ? 12.109 -20.062 16.031 1 89.06 275 LEU B CA 1
ATOM 7707 C C . LEU B 1 275 ? 11.602 -19.422 14.742 1 89.06 275 LEU B C 1
ATOM 7709 O O . LEU B 1 275 ? 11.062 -18.312 14.766 1 89.06 275 LEU B O 1
ATOM 7713 N N . MET B 1 276 ? 11.758 -20.062 13.664 1 90.12 276 MET B N 1
ATOM 7714 C CA . MET B 1 276 ? 11.273 -19.578 12.383 1 90.12 276 MET B CA 1
ATOM 7715 C C . MET B 1 276 ? 9.75 -19.453 12.391 1 90.12 276 MET B C 1
ATOM 7717 O O . MET B 1 276 ? 9.203 -18.484 11.852 1 90.12 276 MET B O 1
ATOM 7721 N N . MET B 1 277 ? 9.109 -20.422 12.977 1 90.5 277 MET B N 1
ATOM 7722 C CA . MET B 1 277 ? 7.652 -20.391 13.07 1 90.5 277 MET B CA 1
ATOM 7723 C C . MET B 1 277 ? 7.188 -19.203 13.914 1 90.5 277 MET B C 1
ATOM 7725 O O . MET B 1 277 ? 6.195 -18.562 13.586 1 90.5 277 MET B O 1
ATOM 7729 N N . GLN B 1 278 ? 7.898 -19.016 14.953 1 88.25 278 GLN B N 1
ATOM 7730 C CA . GLN B 1 278 ? 7.578 -17.859 15.797 1 88.25 278 GLN B CA 1
ATOM 7731 C C . GLN B 1 278 ? 7.719 -16.562 15.023 1 88.25 278 GLN B C 1
ATOM 7733 O O . GLN B 1 278 ? 6.828 -15.711 15.07 1 88.25 278 GLN B O 1
ATOM 7738 N N . TYR B 1 279 ? 8.727 -16.438 14.305 1 88.56 279 TYR B N 1
ATOM 7739 C CA . TYR B 1 279 ? 9.031 -15.172 13.641 1 88.56 279 TYR B CA 1
ATOM 7740 C C . TYR B 1 279 ? 8.211 -15.023 12.367 1 88.56 279 TYR B C 1
ATOM 7742 O O . TYR B 1 279 ? 8.109 -13.922 11.812 1 88.56 279 TYR B O 1
ATOM 7750 N N . ASP B 1 280 ? 7.621 -16.094 11.883 1 93.19 280 ASP B N 1
ATOM 7751 C CA . ASP B 1 280 ? 6.703 -16 10.75 1 93.19 280 ASP B CA 1
ATOM 7752 C C . ASP B 1 280 ? 5.469 -15.172 11.109 1 93.19 280 ASP B C 1
ATOM 7754 O O . ASP B 1 280 ? 4.793 -14.648 10.227 1 93.19 280 ASP B O 1
ATOM 7758 N N . THR B 1 281 ? 5.219 -15.047 12.406 1 92.94 281 THR B N 1
ATOM 7759 C CA . THR B 1 281 ? 4.055 -14.289 12.852 1 92.94 281 THR B CA 1
ATOM 7760 C C . THR B 1 281 ? 4.375 -12.797 12.93 1 92.94 281 THR B C 1
ATOM 7762 O O . THR B 1 281 ? 3.475 -11.969 13.07 1 92.94 281 THR B O 1
ATOM 7765 N N . TYR B 1 282 ? 5.676 -12.461 12.758 1 93.19 282 TYR B N 1
ATOM 7766 C CA . TYR B 1 282 ? 6.125 -11.078 12.844 1 93.19 282 TYR B CA 1
ATOM 7767 C C . TYR B 1 282 ? 6.426 -10.516 11.461 1 93.19 282 TYR B C 1
ATOM 7769 O O . TYR B 1 282 ? 6.961 -11.227 10.602 1 93.19 282 TYR B O 1
ATOM 7777 N N . SER B 1 283 ? 6.07 -9.211 11.273 1 95.38 283 SER B N 1
ATOM 7778 C CA . SER B 1 283 ? 6.801 -8.477 10.25 1 95.38 283 SER B CA 1
ATOM 7779 C C . SER B 1 283 ? 8.219 -8.156 10.703 1 95.38 283 SER B C 1
ATOM 7781 O O . SER B 1 283 ? 8.539 -8.25 11.891 1 95.38 283 SER B O 1
ATOM 7783 N N . THR B 1 284 ? 9.109 -7.828 9.82 1 96.19 284 THR B N 1
ATOM 7784 C CA . THR B 1 284 ? 10.461 -7.43 10.211 1 96.19 284 THR B CA 1
ATOM 7785 C C . THR B 1 284 ? 10.414 -6.219 11.141 1 96.19 284 THR B C 1
ATOM 7787 O O . THR B 1 284 ? 11.148 -6.172 12.133 1 96.19 284 THR B O 1
ATOM 7790 N N . ARG B 1 285 ? 9.57 -5.254 10.898 1 95.88 285 ARG B N 1
ATOM 7791 C CA . ARG B 1 285 ? 9.414 -4.082 11.758 1 95.88 285 ARG B CA 1
ATOM 7792 C C . ARG B 1 285 ? 9.023 -4.488 13.172 1 95.88 285 ARG B C 1
ATOM 7794 O O . ARG B 1 285 ? 9.586 -3.99 14.148 1 95.88 285 ARG B O 1
ATOM 7801 N N . GLN B 1 286 ? 8.078 -5.422 13.234 1 93.56 286 GLN B N 1
ATOM 7802 C CA . GLN B 1 286 ? 7.609 -5.863 14.539 1 93.56 286 GLN B CA 1
ATOM 7803 C C . GLN B 1 286 ? 8.695 -6.633 15.289 1 93.56 286 GLN B C 1
ATOM 7805 O O . GLN B 1 286 ? 8.82 -6.504 16.516 1 93.56 286 GLN B O 1
ATOM 7810 N N . PHE B 1 287 ? 9.391 -7.457 14.586 1 95.12 287 PHE B N 1
ATOM 7811 C CA . PHE B 1 287 ? 10.492 -8.18 15.219 1 95.12 287 PHE B CA 1
ATOM 7812 C C . PHE B 1 287 ? 11.5 -7.207 15.82 1 95.12 287 PHE B C 1
ATOM 7814 O O . PHE B 1 287 ? 11.859 -7.32 16.984 1 95.12 287 PHE B O 1
ATOM 7821 N N . LEU B 1 288 ? 11.898 -6.18 15.039 1 95.44 288 LEU B N 1
ATOM 7822 C CA . LEU B 1 288 ? 12.914 -5.219 15.453 1 95.44 288 LEU B CA 1
ATOM 7823 C C . LEU B 1 288 ? 12.406 -4.352 16.594 1 95.44 288 LEU B C 1
ATOM 7825 O O . LEU B 1 288 ? 13.18 -3.922 17.453 1 95.44 288 LEU B O 1
ATOM 7829 N N . GLY B 1 289 ? 11.141 -4.125 16.641 1 92 289 GLY B N 1
ATOM 7830 C CA . GLY B 1 289 ? 10.578 -3.193 17.594 1 92 289 GLY B CA 1
ATOM 7831 C C . GLY B 1 289 ? 10.094 -3.865 18.875 1 92 289 GLY B C 1
ATOM 7832 O O . GLY B 1 289 ? 9.898 -3.207 19.891 1 92 289 GLY B O 1
ATOM 7833 N N . THR B 1 290 ? 9.844 -5.172 18.828 1 87.12 290 THR B N 1
ATOM 7834 C CA . THR B 1 290 ? 9.141 -5.75 19.969 1 87.12 290 THR B CA 1
ATOM 7835 C C . THR B 1 290 ? 9.836 -7.023 20.438 1 87.12 290 THR B C 1
ATOM 7837 O O . THR B 1 290 ? 9.656 -7.449 21.594 1 87.12 290 THR B O 1
ATOM 7840 N N . ALA B 1 291 ? 10.594 -7.578 19.484 1 76.44 291 ALA B N 1
ATOM 7841 C CA . ALA B 1 291 ? 11.203 -8.844 19.891 1 76.44 291 ALA B CA 1
ATOM 7842 C C . ALA B 1 291 ? 12.258 -8.633 20.969 1 76.44 291 ALA B C 1
ATOM 7844 O O . ALA B 1 291 ? 12.914 -7.582 21 1 76.44 291 ALA B O 1
ATOM 7845 N N . ASN B 1 292 ? 12.43 -9.328 21.906 1 74.69 292 ASN B N 1
ATOM 7846 C CA . ASN B 1 292 ? 13.422 -9.281 22.969 1 74.69 292 ASN B CA 1
ATOM 7847 C C . ASN B 1 292 ? 14.125 -10.625 23.156 1 74.69 292 ASN B C 1
ATOM 7849 O O . ASN B 1 292 ? 14.086 -11.211 24.234 1 74.69 292 ASN B O 1
ATOM 7853 N N . PRO B 1 293 ? 14.781 -10.891 21.984 1 75.56 293 PRO B N 1
ATOM 7854 C CA . PRO B 1 293 ? 15.438 -12.195 22.094 1 75.56 293 PRO B CA 1
ATOM 7855 C C . PRO B 1 293 ? 16.578 -12.203 23.109 1 75.56 293 PRO B C 1
ATOM 7857 O O . PRO B 1 293 ? 17.297 -11.211 23.25 1 75.56 293 PRO B O 1
ATOM 7860 N N . ASP B 1 294 ? 16.641 -13.188 23.891 1 82.88 294 ASP B N 1
ATOM 7861 C CA . ASP B 1 294 ? 17.734 -13.336 24.844 1 82.88 294 ASP B CA 1
ATOM 7862 C C . ASP B 1 294 ? 18.969 -13.93 24.156 1 82.88 294 ASP B C 1
ATOM 7864 O O . ASP B 1 294 ? 19.344 -15.07 24.438 1 82.88 294 ASP B O 1
ATOM 7868 N N . VAL B 1 295 ? 19.578 -13.125 23.297 1 85.19 295 VAL B N 1
ATOM 7869 C CA . VAL B 1 295 ? 20.734 -13.57 22.516 1 85.19 295 VAL B CA 1
ATOM 7870 C C . VAL B 1 295 ? 21.75 -12.438 22.422 1 85.19 295 VAL B C 1
ATOM 7872 O O . VAL B 1 295 ? 21.422 -11.273 22.609 1 85.19 295 VAL B O 1
ATOM 7875 N N . LYS B 1 296 ? 23.031 -12.828 22.25 1 88.44 296 LYS B N 1
ATOM 7876 C CA . LYS B 1 296 ? 24.078 -11.867 21.922 1 88.44 296 LYS B CA 1
ATOM 7877 C C . LYS B 1 296 ? 24.297 -11.805 20.406 1 88.44 296 LYS B C 1
ATOM 7879 O O . LYS B 1 296 ? 24.469 -12.836 19.75 1 88.44 296 LYS B O 1
ATOM 7884 N N . LEU B 1 297 ? 24.281 -10.625 19.922 1 93.06 297 LEU B N 1
ATOM 7885 C CA . LEU B 1 297 ? 24.484 -10.438 18.5 1 93.06 297 LEU B CA 1
ATOM 7886 C C . LEU B 1 297 ? 25.969 -10.242 18.188 1 93.06 297 LEU B C 1
ATOM 7888 O O . LEU B 1 297 ? 26.734 -9.812 19.047 1 93.06 297 LEU B O 1
ATOM 7892 N N . PRO B 1 298 ? 26.375 -10.602 17.078 1 90.5 298 PRO B N 1
ATOM 7893 C CA . PRO B 1 298 ? 27.781 -10.406 16.688 1 90.5 298 PRO B CA 1
ATOM 7894 C C . PRO B 1 298 ? 28.188 -8.938 16.688 1 90.5 298 PRO B C 1
ATOM 7896 O O . PRO B 1 298 ? 27.359 -8.055 16.453 1 90.5 298 PRO B O 1
ATOM 7899 N N . GLY B 1 299 ? 29.484 -8.742 16.938 1 89.75 299 GLY B N 1
ATOM 7900 C CA . GLY B 1 299 ? 30.078 -7.418 16.812 1 89.75 299 GLY B CA 1
ATOM 7901 C C . GLY B 1 299 ? 29.672 -6.48 17.938 1 89.75 299 GLY B C 1
ATOM 7902 O O . GLY B 1 299 ? 29.891 -5.27 17.844 1 89.75 299 GLY B O 1
ATOM 7903 N N . GLY B 1 300 ? 29.062 -7.027 18.859 1 90.81 300 GLY B N 1
ATOM 7904 C CA . GLY B 1 300 ? 28.656 -6.195 19.984 1 90.81 300 GLY B CA 1
ATOM 7905 C C . GLY B 1 300 ? 27.422 -5.363 19.703 1 90.81 300 GLY B C 1
ATOM 7906 O O . GLY B 1 300 ? 27.109 -4.422 20.438 1 90.81 300 GLY B O 1
ATOM 7907 N N . ILE B 1 301 ? 26.734 -5.625 18.656 1 94.81 301 ILE B N 1
ATOM 7908 C CA . ILE B 1 301 ? 25.5 -4.926 18.312 1 94.81 301 ILE B CA 1
ATOM 7909 C C . ILE B 1 301 ? 24.422 -5.25 19.328 1 94.81 301 ILE B C 1
ATOM 7911 O O . ILE B 1 301 ? 24.156 -6.422 19.609 1 94.81 301 ILE B O 1
ATOM 7915 N N . PRO B 1 302 ? 23.859 -4.281 19.922 1 93.81 302 PRO B N 1
ATOM 7916 C CA . PRO B 1 302 ? 22.766 -4.555 20.859 1 93.81 302 PRO B CA 1
ATOM 7917 C C . PRO B 1 302 ? 21.562 -5.215 20.188 1 93.81 302 PRO B C 1
ATOM 7919 O O . PRO B 1 302 ? 21.203 -4.859 19.062 1 93.81 302 PRO B O 1
ATOM 7922 N N . PRO B 1 303 ? 20.969 -6.152 20.859 1 93.69 303 PRO B N 1
ATOM 7923 C CA . PRO B 1 303 ? 19.781 -6.781 20.297 1 93.69 303 PRO B CA 1
ATOM 7924 C C . PRO B 1 303 ? 18.531 -5.891 20.406 1 93.69 303 PRO B C 1
ATOM 7926 O O . PRO B 1 303 ? 18.531 -4.914 21.156 1 93.69 303 PRO B O 1
ATOM 7929 N N . PRO B 1 304 ? 17.562 -6.199 19.594 1 93.25 304 PRO B N 1
ATOM 7930 C CA . PRO B 1 304 ? 16.297 -5.496 19.781 1 93.25 304 PRO B CA 1
ATOM 7931 C C . PRO B 1 304 ? 15.672 -5.758 21.156 1 93.25 304 PRO B C 1
ATOM 7933 O O . PRO B 1 304 ? 16.078 -6.684 21.859 1 93.25 304 PRO B O 1
ATOM 7936 N N . PRO B 1 305 ? 14.672 -4.965 21.594 1 92.88 305 PRO B N 1
ATOM 7937 C CA . PRO B 1 305 ? 13.875 -4.047 20.781 1 92.88 305 PRO B CA 1
ATOM 7938 C C . PRO B 1 305 ? 14.609 -2.738 20.484 1 92.88 305 PRO B C 1
ATOM 7940 O O . PRO B 1 305 ? 15.305 -2.203 21.344 1 92.88 305 PRO B O 1
ATOM 7943 N N . TYR B 1 306 ? 14.43 -2.271 19.25 1 95.06 306 TYR B N 1
ATOM 7944 C CA . TYR B 1 306 ? 14.922 -0.959 18.844 1 95.06 306 TYR B CA 1
ATOM 7945 C C . TYR B 1 306 ? 13.797 0.074 18.875 1 95.06 306 TYR B C 1
ATOM 7947 O O . TYR B 1 306 ? 12.625 -0.271 18.734 1 95.06 306 TYR B O 1
ATOM 7955 N N . ASN B 1 307 ? 14.203 1.313 19.109 1 93.06 307 ASN B N 1
ATOM 7956 C CA . ASN B 1 307 ? 13.211 2.383 19.062 1 93.06 307 ASN B CA 1
ATOM 7957 C C . ASN B 1 307 ? 12.828 2.73 17.625 1 93.06 307 ASN B C 1
ATOM 7959 O O . ASN B 1 307 ? 13.406 2.193 16.688 1 93.06 307 ASN B O 1
ATOM 7963 N N . TYR B 1 308 ? 11.82 3.568 17.484 1 94.31 308 TYR B N 1
ATOM 7964 C CA . TYR B 1 308 ? 11.234 3.928 16.203 1 94.31 308 TYR B CA 1
ATOM 7965 C C . TYR B 1 308 ? 12.281 4.535 15.273 1 94.31 308 TYR B C 1
ATOM 7967 O O . TYR B 1 308 ? 12.375 4.16 14.102 1 94.31 308 TYR B O 1
ATOM 7975 N N . GLU B 1 309 ? 13.109 5.48 15.766 1 94.81 309 GLU B N 1
ATOM 7976 C CA . GLU B 1 309 ? 14.109 6.184 14.961 1 94.81 309 GLU B CA 1
ATOM 7977 C C . GLU B 1 309 ? 15.125 5.211 14.375 1 94.81 309 GLU B C 1
ATOM 7979 O O . GLU B 1 309 ? 15.531 5.348 13.219 1 94.81 309 GLU B O 1
ATOM 7984 N N . THR B 1 310 ? 15.492 4.242 15.18 1 96.56 310 THR B N 1
ATOM 7985 C CA . THR B 1 310 ? 16.438 3.236 14.719 1 96.56 310 THR B CA 1
ATOM 7986 C C . THR B 1 310 ? 15.836 2.402 13.586 1 96.56 310 THR B C 1
ATOM 7988 O O . THR B 1 310 ? 16.484 2.164 12.57 1 96.56 310 THR B O 1
ATOM 7991 N N . ILE B 1 311 ? 14.633 1.964 13.742 1 96.75 311 ILE B N 1
ATOM 7992 C CA . ILE B 1 311 ? 13.977 1.125 12.742 1 96.75 311 ILE B CA 1
ATOM 7993 C C . ILE B 1 311 ? 13.805 1.908 11.445 1 96.75 311 ILE B C 1
ATOM 7995 O O . ILE B 1 311 ? 14.039 1.377 10.359 1 96.75 311 ILE B O 1
ATOM 7999 N N . GLU B 1 312 ? 13.398 3.178 11.562 1 96.56 312 GLU B N 1
ATOM 8000 C CA . GLU B 1 312 ? 13.258 4.027 10.383 1 96.56 312 GLU B CA 1
ATOM 8001 C C . GLU B 1 312 ? 14.594 4.191 9.664 1 96.56 312 GLU B C 1
ATOM 8003 O O . GLU B 1 312 ? 14.641 4.188 8.43 1 96.56 312 GLU B O 1
ATOM 8008 N N . TRP B 1 313 ? 15.656 4.391 10.484 1 96.88 313 TRP B N 1
ATOM 8009 C CA . TRP B 1 313 ? 17 4.496 9.922 1 96.88 313 TRP B CA 1
ATOM 8010 C C . TRP B 1 313 ? 17.359 3.234 9.148 1 96.88 313 TRP B C 1
ATOM 8012 O O . TRP B 1 313 ? 17.781 3.307 7.992 1 96.88 313 TRP B O 1
ATOM 8022 N N . LEU B 1 314 ? 17.125 2.084 9.695 1 97.31 314 LEU B N 1
ATOM 8023 C CA . LEU B 1 314 ? 17.422 0.816 9.039 1 97.31 314 LEU B CA 1
ATOM 8024 C C . LEU B 1 314 ? 16.641 0.667 7.746 1 97.31 314 LEU B C 1
ATOM 8026 O O . LEU B 1 314 ? 17.203 0.41 6.684 1 97.31 314 LEU B O 1
ATOM 8030 N N . GLU B 1 315 ? 15.359 0.843 7.785 1 97.19 315 GLU B N 1
ATOM 8031 C CA . GLU B 1 315 ? 14.477 0.625 6.641 1 97.19 315 GLU B CA 1
ATOM 8032 C C . GLU B 1 315 ? 14.797 1.598 5.508 1 97.19 315 GLU B C 1
ATOM 8034 O O . GLU B 1 315 ? 14.703 1.239 4.332 1 97.19 315 GLU B O 1
ATOM 8039 N N . THR B 1 316 ? 15.164 2.85 5.805 1 97.06 316 THR B N 1
ATOM 8040 C CA . THR B 1 316 ? 15.469 3.879 4.82 1 97.06 316 THR B CA 1
ATOM 8041 C C . THR B 1 316 ? 16.656 3.461 3.951 1 97.06 316 THR B C 1
ATOM 8043 O O . THR B 1 316 ? 16.672 3.73 2.748 1 97.06 316 THR B O 1
ATOM 8046 N N . PHE B 1 317 ? 17.578 2.771 4.527 1 96.38 317 PHE B N 1
ATOM 8047 C CA . PHE B 1 317 ? 18.797 2.408 3.809 1 96.38 317 PHE B CA 1
ATOM 8048 C C . PHE B 1 317 ? 18.641 1.05 3.135 1 96.38 317 PHE B C 1
ATOM 8050 O O . PHE B 1 317 ? 19.281 0.78 2.115 1 96.38 317 PHE B O 1
ATOM 8057 N N . ASN B 1 318 ? 17.75 0.193 3.65 1 91.69 318 ASN B N 1
ATOM 8058 C CA . ASN B 1 318 ? 17.719 -1.2 3.217 1 91.69 318 ASN B CA 1
ATOM 8059 C C . ASN B 1 318 ? 16.656 -1.427 2.146 1 91.69 318 ASN B C 1
ATOM 8061 O O . ASN B 1 318 ? 16.672 -2.445 1.452 1 91.69 318 ASN B O 1
ATOM 8065 N N . GLY B 1 319 ? 15.727 -0.538 2.045 1 91.25 319 GLY B N 1
ATOM 8066 C CA . GLY B 1 319 ? 14.625 -0.737 1.111 1 91.25 319 GLY B CA 1
ATOM 8067 C C . GLY B 1 319 ? 13.742 0.486 0.963 1 91.25 319 GLY B C 1
ATOM 8068 O O . GLY B 1 319 ? 14.211 1.618 1.107 1 91.25 319 GLY B O 1
ATOM 8069 N N . GLY B 1 320 ? 12.547 0.305 0.478 1 95.12 320 GLY B N 1
ATOM 8070 C CA . GLY B 1 320 ? 11.562 1.369 0.41 1 95.12 320 GLY B CA 1
ATOM 8071 C C . GLY B 1 320 ? 10.781 1.541 1.7 1 95.12 320 GLY B C 1
ATOM 8072 O O . GLY B 1 320 ? 10.852 0.694 2.594 1 95.12 320 GLY B O 1
ATOM 8073 N N . THR B 1 321 ? 10.109 2.646 1.847 1 97.19 321 THR B N 1
ATOM 8074 C CA . THR B 1 321 ? 9.25 2.895 2.994 1 97.19 321 THR B CA 1
ATOM 8075 C C . THR B 1 321 ? 8.164 1.827 3.096 1 97.19 321 THR B C 1
ATOM 8077 O O . THR B 1 321 ? 7.379 1.639 2.16 1 97.19 321 THR B O 1
ATOM 8080 N N . ASP B 1 322 ? 8.164 1.028 4.215 1 96.19 322 ASP B N 1
ATOM 8081 C CA . ASP B 1 322 ? 7.223 -0.046 4.52 1 96.19 322 ASP B CA 1
ATOM 8082 C C . ASP B 1 322 ? 7.727 -1.384 3.982 1 96.19 322 ASP B C 1
ATOM 8084 O O . ASP B 1 322 ? 6.973 -2.361 3.938 1 96.19 322 ASP B O 1
ATOM 8088 N N . TRP B 1 323 ? 8.961 -1.472 3.598 1 97 323 TRP B N 1
ATOM 8089 C CA . TRP B 1 323 ? 9.547 -2.744 3.195 1 97 323 TRP B CA 1
ATOM 8090 C C . TRP B 1 323 ? 9.531 -3.742 4.348 1 97 323 TRP B C 1
ATOM 8092 O O . TRP B 1 323 ? 9.383 -4.945 4.133 1 97 323 TRP B O 1
ATOM 8102 N N . TYR B 1 324 ? 9.68 -3.273 5.578 1 96.69 324 TYR B N 1
ATOM 8103 C CA . TYR B 1 324 ? 9.773 -4.113 6.766 1 96.69 324 TYR B CA 1
ATOM 8104 C C . TYR B 1 324 ? 8.406 -4.629 7.184 1 96.69 324 TYR B C 1
ATOM 8106 O O . TYR B 1 324 ? 8.258 -5.238 8.25 1 96.69 324 TYR B O 1
ATOM 8114 N N . ASP B 1 325 ? 7.359 -4.445 6.309 1 95.12 325 ASP B N 1
ATOM 8115 C CA . ASP B 1 325 ? 6.066 -5.09 6.52 1 95.12 325 ASP B CA 1
ATOM 8116 C C . ASP B 1 325 ? 6.102 -6.551 6.078 1 95.12 325 ASP B C 1
ATOM 8118 O O . ASP B 1 325 ? 5.188 -7.32 6.375 1 95.12 325 ASP B O 1
ATOM 8122 N N . GLN B 1 326 ? 7.086 -6.918 5.418 1 96 326 GLN B N 1
ATOM 8123 C CA . GLN B 1 326 ? 7.297 -8.305 5.016 1 96 326 GLN B CA 1
ATOM 8124 C C . GLN B 1 326 ? 7.426 -9.219 6.23 1 96 326 GLN B C 1
ATOM 8126 O O . GLN B 1 326 ? 7.918 -8.797 7.281 1 96 326 GLN B O 1
ATOM 8131 N N . ALA B 1 327 ? 6.965 -10.484 6.082 1 96.25 327 ALA B N 1
ATOM 8132 C CA . ALA B 1 327 ? 7.18 -11.453 7.156 1 96.25 327 ALA B CA 1
ATOM 8133 C C . ALA B 1 327 ? 8.656 -11.562 7.504 1 96.25 327 ALA B C 1
ATOM 8135 O O . ALA B 1 327 ? 9.516 -11.617 6.613 1 96.25 327 ALA B O 1
ATOM 8136 N N . HIS B 1 328 ? 8.977 -11.578 8.805 1 95 328 HIS B N 1
ATOM 8137 C CA . HIS B 1 328 ? 10.375 -11.672 9.203 1 95 328 HIS B CA 1
ATOM 8138 C C . HIS B 1 328 ? 11 -12.977 8.734 1 95 328 HIS B C 1
ATOM 8140 O O . HIS B 1 328 ? 12.188 -13.023 8.414 1 95 328 HIS B O 1
ATOM 8146 N N . SER B 1 329 ? 10.18 -14.039 8.656 1 93.25 329 SER B N 1
ATOM 8147 C CA . SER B 1 329 ? 10.68 -15.305 8.125 1 93.25 329 SER B CA 1
ATOM 8148 C C . SER B 1 329 ? 11.148 -15.148 6.68 1 93.25 329 SER B C 1
ATOM 8150 O O . SER B 1 329 ? 12.156 -15.734 6.285 1 93.25 329 SER B O 1
ATOM 8152 N N . GLU B 1 330 ? 10.406 -14.352 5.867 1 93.88 330 GLU B N 1
ATOM 8153 C CA . GLU B 1 330 ? 10.805 -14.086 4.488 1 93.88 330 GLU B CA 1
ATOM 8154 C C . GLU B 1 330 ? 12.141 -13.352 4.434 1 93.88 330 GLU B C 1
ATOM 8156 O O . GLU B 1 330 ? 12.992 -13.648 3.59 1 93.88 330 GLU B O 1
ATOM 8161 N N . THR B 1 331 ? 12.305 -12.359 5.328 1 92.12 331 THR B N 1
ATOM 8162 C CA . THR B 1 331 ? 13.555 -11.617 5.41 1 92.12 331 THR B CA 1
ATOM 8163 C C . THR B 1 331 ? 14.727 -12.555 5.711 1 92.12 331 THR B C 1
ATOM 8165 O O . THR B 1 331 ? 15.781 -12.453 5.082 1 92.12 331 THR B O 1
ATOM 8168 N N . VAL B 1 332 ? 14.523 -13.453 6.598 1 90.44 332 VAL B N 1
ATOM 8169 C CA . VAL B 1 332 ? 15.555 -14.406 7 1 90.44 332 VAL B CA 1
ATOM 8170 C C . VAL B 1 332 ? 15.867 -15.352 5.844 1 90.44 332 VAL B C 1
ATOM 8172 O O . VAL B 1 332 ? 17.031 -15.562 5.504 1 90.44 332 VAL B O 1
ATOM 8175 N N . LEU B 1 333 ? 14.836 -15.859 5.191 1 88.81 333 LEU B N 1
ATOM 8176 C CA . LEU B 1 333 ? 15 -16.844 4.125 1 88.81 333 LEU B CA 1
ATOM 8177 C C . LEU B 1 333 ? 15.672 -16.203 2.91 1 88.81 333 LEU B C 1
ATOM 8179 O O . LEU B 1 333 ? 16.484 -16.859 2.242 1 88.81 333 LEU B O 1
ATOM 8183 N N . GLU B 1 334 ? 15.32 -15.016 2.619 1 84.88 334 GLU B N 1
ATOM 8184 C CA . GLU B 1 334 ? 15.953 -14.305 1.513 1 84.88 334 GLU B CA 1
ATOM 8185 C C . GLU B 1 334 ? 17.453 -14.125 1.752 1 84.88 334 GLU B C 1
ATOM 8187 O O . GLU B 1 334 ? 18.25 -14.242 0.821 1 84.88 334 GLU B O 1
ATOM 8192 N N . SER B 1 335 ? 17.781 -13.812 2.949 1 79.75 335 SER B N 1
ATOM 8193 C CA . SER B 1 335 ? 19.188 -13.633 3.299 1 79.75 335 SER B CA 1
ATOM 8194 C C . SER B 1 335 ? 19.969 -14.938 3.139 1 79.75 335 SER B C 1
ATOM 8196 O O . SER B 1 335 ? 21.156 -14.922 2.83 1 79.75 335 SER B O 1
ATOM 8198 N N . LEU B 1 336 ? 19.281 -16 3.316 1 75.19 336 LEU B N 1
ATOM 8199 C CA . LEU B 1 336 ? 19.922 -17.312 3.25 1 75.19 336 LEU B CA 1
ATOM 8200 C C . LEU B 1 336 ? 20.078 -17.766 1.804 1 75.19 336 LEU B C 1
ATOM 8202 O O . LEU B 1 336 ? 20.984 -18.516 1.477 1 75.19 336 LEU B O 1
ATOM 8206 N N . ASP B 1 337 ? 19.125 -17.344 0.928 1 72.19 337 ASP B N 1
ATOM 8207 C CA . ASP B 1 337 ? 19.156 -17.703 -0.484 1 72.19 337 ASP B CA 1
ATOM 8208 C C . ASP B 1 337 ? 20.297 -17 -1.209 1 72.19 337 ASP B C 1
ATOM 8210 O O . ASP B 1 337 ? 20.922 -17.578 -2.105 1 72.19 337 ASP B O 1
ATOM 8214 N N . PHE B 1 338 ? 20.594 -15.758 -0.816 1 65.06 338 PHE B N 1
ATOM 8215 C CA . PHE B 1 338 ? 21.5 -14.953 -1.623 1 65.06 338 PHE B CA 1
ATOM 8216 C C . PHE B 1 338 ? 22.828 -14.766 -0.914 1 65.06 338 PHE B C 1
ATOM 8218 O O . PHE B 1 338 ? 23.797 -14.312 -1.52 1 65.06 338 PHE B O 1
ATOM 8225 N N . GLU B 1 339 ? 22.797 -14.961 0.336 1 58.12 339 GLU B N 1
ATOM 8226 C CA . GLU B 1 339 ? 24.062 -14.797 1.032 1 58.12 339 GLU B CA 1
ATOM 8227 C C . GLU B 1 339 ? 24.875 -16.094 0.998 1 58.12 339 GLU B C 1
ATOM 8229 O O . GLU B 1 339 ? 25.703 -16.344 1.882 1 58.12 339 GLU B O 1
ATOM 8234 N N . PHE B 1 340 ? 24.438 -16.922 0.03 1 49.12 340 PHE B N 1
ATOM 8235 C CA . PHE B 1 340 ? 25.141 -18.188 -0.174 1 49.12 340 PHE B CA 1
ATOM 8236 C C . PHE B 1 340 ? 26.641 -17.938 -0.357 1 49.12 340 PHE B C 1
ATOM 8238 O O . PHE B 1 340 ? 27.453 -18.672 0.208 1 49.12 340 PHE B O 1
ATOM 8245 N N . SER B 1 341 ? 26.906 -17.031 -1.229 1 60.84 341 SER B N 1
ATOM 8246 C CA . SER B 1 341 ? 28.328 -16.75 -1.419 1 60.84 341 SER B CA 1
ATOM 8247 C C . SER B 1 341 ? 28.531 -15.32 -1.916 1 60.84 341 SER B C 1
ATOM 8249 O O . SER B 1 341 ? 27.812 -14.844 -2.787 1 60.84 341 SER B O 1
ATOM 8251 N N . ASP B 1 342 ? 29.359 -14.672 -1.264 1 63.78 342 ASP B N 1
ATOM 8252 C CA . ASP B 1 342 ? 29.797 -13.359 -1.739 1 63.78 342 ASP B CA 1
ATOM 8253 C C . ASP B 1 342 ? 30.328 -13.445 -3.17 1 63.78 342 ASP B C 1
ATOM 8255 O O . ASP B 1 342 ? 30.484 -12.422 -3.842 1 63.78 342 ASP B O 1
ATOM 8259 N N . ASP B 1 343 ? 30.344 -14.656 -3.617 1 75 343 ASP B N 1
ATOM 8260 C CA . ASP B 1 343 ? 31 -14.859 -4.914 1 75 343 ASP B CA 1
ATOM 8261 C C . ASP B 1 343 ? 29.953 -15.094 -6.008 1 75 343 ASP B C 1
ATOM 8263 O O . ASP B 1 343 ? 30.312 -15.383 -7.152 1 75 343 ASP B O 1
ATOM 8267 N N . THR B 1 344 ? 28.719 -14.859 -5.707 1 86 344 THR B N 1
ATOM 8268 C CA . THR B 1 344 ? 27.688 -15.078 -6.723 1 86 344 THR B CA 1
ATOM 8269 C C . THR B 1 344 ? 27.844 -14.07 -7.859 1 86 344 THR B C 1
ATOM 8271 O O . THR B 1 344 ? 27.984 -12.867 -7.621 1 86 344 THR B O 1
ATOM 8274 N N . LYS B 1 345 ? 27.906 -14.57 -9.055 1 90.31 345 LYS B N 1
ATOM 8275 C CA . LYS B 1 345 ? 27.969 -13.711 -10.242 1 90.31 345 LYS B CA 1
ATOM 8276 C C . LYS B 1 345 ? 26.562 -13.336 -10.711 1 90.31 345 LYS B C 1
ATOM 8278 O O . LYS B 1 345 ? 25.672 -14.18 -10.734 1 90.31 345 LYS B O 1
ATOM 8283 N N . TRP B 1 346 ? 26.422 -12.102 -10.992 1 94 346 TRP B N 1
ATOM 8284 C CA . TRP B 1 346 ? 25.141 -11.578 -11.461 1 94 346 TRP B CA 1
ATOM 8285 C C . TRP B 1 346 ? 25.188 -11.281 -12.953 1 94 346 TRP B C 1
ATOM 8287 O O . TRP B 1 346 ? 26.219 -10.828 -13.469 1 94 346 TRP B O 1
ATOM 8297 N N . TYR B 1 347 ? 24.094 -11.523 -13.625 1 97.19 347 TYR B N 1
ATOM 8298 C CA . TYR B 1 347 ? 24.031 -11.305 -15.07 1 97.19 347 TYR B CA 1
ATOM 8299 C C . TYR B 1 347 ? 22.766 -10.523 -15.438 1 97.19 347 TYR B C 1
ATOM 8301 O O . TYR B 1 347 ? 21.781 -10.531 -14.703 1 97.19 347 TYR B O 1
ATOM 8309 N N . CYS B 1 348 ? 22.797 -9.789 -16.484 1 97.62 348 CYS B N 1
ATOM 8310 C CA . CYS B 1 348 ? 21.625 -9.227 -17.156 1 97.62 348 CYS B CA 1
ATOM 8311 C C . CYS B 1 348 ? 21.609 -9.609 -18.625 1 97.62 348 CYS B C 1
ATOM 8313 O O . CYS B 1 348 ? 22.594 -10.148 -19.156 1 97.62 348 CYS B O 1
ATOM 8315 N N . VAL B 1 349 ? 20.516 -9.461 -19.266 1 98.25 349 VAL B N 1
ATOM 8316 C CA . VAL B 1 349 ? 20.328 -9.891 -20.656 1 98.25 349 VAL B CA 1
ATOM 8317 C C . VAL B 1 349 ? 20.562 -8.719 -21.594 1 98.25 349 VAL B C 1
ATOM 8319 O O . VAL B 1 349 ? 19.906 -7.676 -21.484 1 98.25 349 VAL B O 1
ATOM 8322 N N . LEU B 1 350 ? 21.562 -8.875 -22.516 1 96.94 350 LEU B N 1
ATOM 8323 C CA . LEU B 1 350 ? 21.781 -7.855 -23.531 1 96.94 350 LEU B CA 1
ATOM 8324 C C . LEU B 1 350 ? 20.531 -7.676 -24.406 1 96.94 350 LEU B C 1
ATOM 8326 O O . LEU B 1 350 ? 19.969 -8.648 -24.906 1 96.94 350 LEU B O 1
ATOM 8330 N N . GLY B 1 351 ? 20.109 -6.496 -24.547 1 96 351 GLY B N 1
ATOM 8331 C CA . GLY B 1 351 ? 18.875 -6.215 -25.25 1 96 351 GLY B CA 1
ATOM 8332 C C . GLY B 1 351 ? 17.656 -6.234 -24.328 1 96 351 GLY B C 1
ATOM 8333 O O . GLY B 1 351 ? 16.531 -5.992 -24.781 1 96 351 GLY B O 1
ATOM 8334 N N . GLY B 1 352 ? 17.859 -6.578 -23.047 1 97.38 352 GLY B N 1
ATOM 8335 C CA . GLY B 1 352 ? 16.812 -6.559 -22.047 1 97.38 352 GLY B CA 1
ATOM 8336 C C . GLY B 1 352 ? 16.281 -7.938 -21.703 1 97.38 352 GLY B C 1
ATOM 8337 O O . GLY B 1 352 ? 16.328 -8.844 -22.531 1 97.38 352 GLY B O 1
ATOM 8338 N N . ALA B 1 353 ? 15.688 -8.023 -20.578 1 98.31 353 ALA B N 1
ATOM 8339 C CA . ALA B 1 353 ? 15.227 -9.297 -20.031 1 98.31 353 ALA B CA 1
ATOM 8340 C C . ALA B 1 353 ? 14.055 -9.852 -20.844 1 98.31 353 ALA B C 1
ATOM 8342 O O . ALA B 1 353 ? 13.805 -11.055 -20.844 1 98.31 353 ALA B O 1
ATOM 8343 N N . GLN B 1 354 ? 13.391 -9.016 -21.578 1 98.44 354 GLN B N 1
ATOM 8344 C CA . GLN B 1 354 ? 12.266 -9.469 -22.391 1 98.44 354 GLN B CA 1
ATOM 8345 C C . GLN B 1 354 ? 12.742 -10.383 -23.516 1 98.44 354 GLN B C 1
ATOM 8347 O O . GLN B 1 354 ? 11.945 -11.125 -24.094 1 98.44 354 GLN B O 1
ATOM 8352 N N . GLN B 1 355 ? 14.039 -10.367 -23.844 1 98.38 355 GLN B N 1
ATOM 8353 C CA . GLN B 1 355 ? 14.594 -11.289 -24.828 1 98.38 355 GLN B CA 1
ATOM 8354 C C . GLN B 1 355 ? 14.336 -12.742 -24.438 1 98.38 355 GLN B C 1
ATOM 8356 O O . GLN B 1 355 ? 14.148 -13.602 -25.297 1 98.38 355 GLN B O 1
ATOM 8361 N N . LEU B 1 356 ? 14.367 -12.984 -23.125 1 98.81 356 LEU B N 1
ATOM 8362 C CA . LEU B 1 356 ? 14.047 -14.328 -22.656 1 98.81 356 LEU B CA 1
ATOM 8363 C C . LEU B 1 356 ? 12.641 -14.734 -23.094 1 98.81 356 LEU B C 1
ATOM 8365 O O . LEU B 1 356 ? 12.461 -15.812 -23.656 1 98.81 356 LEU B O 1
ATOM 8369 N N . ALA B 1 357 ? 11.688 -13.914 -22.906 1 98.81 357 ALA B N 1
ATOM 8370 C CA . ALA B 1 357 ? 10.297 -14.195 -23.266 1 98.81 357 ALA B CA 1
ATOM 8371 C C . ALA B 1 357 ? 10.141 -14.344 -24.781 1 98.81 357 ALA B C 1
ATOM 8373 O O . ALA B 1 357 ? 9.414 -15.219 -25.25 1 98.81 357 ALA B O 1
ATOM 8374 N N . LYS B 1 358 ? 10.766 -13.453 -25.5 1 98.62 358 LYS B N 1
ATOM 8375 C CA . LYS B 1 358 ? 10.695 -13.516 -26.953 1 98.62 358 LYS B CA 1
ATOM 8376 C C . LYS B 1 358 ? 11.25 -14.828 -27.484 1 98.62 358 LYS B C 1
ATOM 8378 O O . LYS B 1 358 ? 10.672 -15.438 -28.391 1 98.62 358 LYS B O 1
ATOM 8383 N N . LYS B 1 359 ? 12.375 -15.242 -26.953 1 98.69 359 LYS B N 1
ATOM 8384 C CA . LYS B 1 359 ? 12.977 -16.5 -27.375 1 98.69 359 LYS B CA 1
ATOM 8385 C C . LYS B 1 359 ? 12.109 -17.688 -26.984 1 98.69 359 LYS B C 1
ATOM 8387 O O . LYS B 1 359 ? 12.008 -18.672 -27.734 1 98.69 359 LYS B O 1
ATOM 8392 N N . MET B 1 360 ? 11.508 -17.625 -25.781 1 98.94 360 MET B N 1
ATOM 8393 C CA . MET B 1 360 ? 10.555 -18.656 -25.391 1 98.94 360 MET B CA 1
ATOM 8394 C C . MET B 1 360 ? 9.391 -18.719 -26.375 1 98.94 360 MET B C 1
ATOM 8396 O O . MET B 1 360 ? 9.023 -19.812 -26.828 1 98.94 360 MET B O 1
ATOM 8400 N N . GLU B 1 361 ? 8.82 -17.578 -26.656 1 98.81 361 GLU B N 1
ATOM 8401 C CA . GLU B 1 361 ? 7.691 -17.5 -27.578 1 98.81 361 GLU B CA 1
ATOM 8402 C C . GLU B 1 361 ? 8.062 -18.094 -28.938 1 98.81 361 GLU B C 1
ATOM 8404 O O . GLU B 1 361 ? 7.266 -18.812 -29.547 1 98.81 361 GLU B O 1
ATOM 8409 N N . HIS B 1 362 ? 9.219 -17.75 -29.406 1 98.56 362 HIS B N 1
ATOM 8410 C CA . HIS B 1 362 ? 9.688 -18.234 -30.703 1 98.56 362 HIS B CA 1
ATOM 8411 C C . HIS B 1 362 ? 9.82 -19.75 -30.719 1 98.56 362 HIS B C 1
ATOM 8413 O O . HIS B 1 362 ? 9.617 -20.391 -31.75 1 98.56 362 HIS B O 1
ATOM 8419 N N . SER B 1 363 ? 10.117 -20.312 -29.594 1 98.5 363 SER B N 1
ATOM 8420 C CA . SER B 1 363 ? 10.469 -21.734 -29.516 1 98.5 363 SER B CA 1
ATOM 8421 C C . SER B 1 363 ? 9.219 -22.609 -29.438 1 98.5 363 SER B C 1
ATOM 8423 O O . SER B 1 363 ? 9.289 -23.812 -29.703 1 98.5 363 SER B O 1
ATOM 8425 N N . ILE B 1 364 ? 8.047 -22.078 -29.094 1 98.75 364 ILE B N 1
ATOM 8426 C CA . ILE B 1 364 ? 6.875 -22.906 -28.844 1 98.75 364 ILE B CA 1
ATOM 8427 C C . ILE B 1 364 ? 6.109 -23.125 -30.141 1 98.75 364 ILE B C 1
ATOM 8429 O O . ILE B 1 364 ? 6.141 -22.266 -31.031 1 98.75 364 ILE B O 1
ATOM 8433 N N . ALA B 1 365 ? 5.43 -24.203 -30.219 1 98.25 365 ALA B N 1
ATOM 8434 C CA . ALA B 1 365 ? 4.754 -24.641 -31.438 1 98.25 365 ALA B CA 1
ATOM 8435 C C . ALA B 1 365 ? 3.543 -23.766 -31.734 1 98.25 365 ALA B C 1
ATOM 8437 O O . ALA B 1 365 ? 3.275 -23.438 -32.906 1 98.25 365 ALA B O 1
ATOM 8438 N N . HIS B 1 366 ? 2.775 -23.391 -30.75 1 98 366 HIS B N 1
ATOM 8439 C CA . HIS B 1 366 ? 1.584 -22.562 -30.906 1 98 366 HIS B CA 1
ATOM 8440 C C . HIS B 1 366 ? 1.749 -21.219 -30.219 1 98 366 HIS B C 1
ATOM 8442 O O . HIS B 1 366 ? 1.922 -21.172 -28.984 1 98 366 HIS B O 1
ATOM 8448 N N . LYS B 1 367 ? 1.644 -20.172 -30.984 1 98.56 367 LYS B N 1
ATOM 8449 C CA . LYS B 1 367 ? 1.888 -18.828 -30.469 1 98.56 367 LYS B CA 1
ATOM 8450 C C . LYS B 1 367 ? 0.717 -18.359 -29.609 1 98.56 367 LYS B C 1
ATOM 8452 O O . LYS B 1 367 ? -0.416 -18.812 -29.797 1 98.56 367 LYS B O 1
ATOM 8457 N N . PRO B 1 368 ? 0.979 -17.5 -28.641 1 98.62 368 PRO B N 1
ATOM 8458 C CA . PRO B 1 368 ? -0.097 -16.953 -27.812 1 98.62 368 PRO B CA 1
ATOM 8459 C C . PRO B 1 368 ? -1.135 -16.188 -28.625 1 98.62 368 PRO B C 1
ATOM 8461 O O . PRO B 1 368 ? -0.794 -15.555 -29.625 1 98.62 368 PRO B O 1
ATOM 8464 N N . LYS B 1 369 ? -2.369 -16.359 -28.234 1 97.5 369 LYS B N 1
ATOM 8465 C CA . LYS B 1 369 ? -3.41 -15.438 -28.703 1 97.5 369 LYS B CA 1
ATOM 8466 C C . LYS B 1 369 ? -3.412 -14.148 -27.891 1 97.5 369 LYS B C 1
ATOM 8468 O O . LYS B 1 369 ? -3.766 -14.156 -26.703 1 97.5 369 LYS B O 1
ATOM 8473 N N . TYR B 1 370 ? -3.057 -13.031 -28.484 1 96.75 370 TYR B N 1
ATOM 8474 C CA . TYR B 1 370 ? -2.98 -11.742 -27.828 1 96.75 370 TYR B CA 1
ATOM 8475 C C . TYR B 1 370 ? -4.328 -11.023 -27.859 1 96.75 370 TYR B C 1
ATOM 8477 O O . TYR B 1 370 ? -5.234 -11.438 -28.594 1 96.75 370 TYR B O 1
ATOM 8485 N N . HIS B 1 371 ? -4.484 -9.969 -27 1 95.25 371 HIS B N 1
ATOM 8486 C CA . HIS B 1 371 ? -5.758 -9.273 -26.859 1 95.25 371 HIS B CA 1
ATOM 8487 C C . HIS B 1 371 ? -6.902 -10.258 -26.625 1 95.25 371 HIS B C 1
ATOM 8489 O O . HIS B 1 371 ? -7.953 -10.148 -27.266 1 95.25 371 HIS B O 1
ATOM 8495 N N . SER B 1 372 ? -6.586 -11.211 -25.797 1 96 372 SER B N 1
ATOM 8496 C CA . SER B 1 372 ? -7.484 -12.328 -25.531 1 96 372 SER B CA 1
ATOM 8497 C C . SER B 1 372 ? -7.711 -12.508 -24.031 1 96 372 SER B C 1
ATOM 8499 O O . SER B 1 372 ? -7.383 -13.555 -23.469 1 96 372 SER B O 1
ATOM 8501 N N . PRO B 1 373 ? -8.336 -11.492 -23.406 1 96.81 373 PRO B N 1
ATOM 8502 C CA . PRO B 1 373 ? -8.531 -11.594 -21.969 1 96.81 373 PRO B CA 1
ATOM 8503 C C . PRO B 1 373 ? -9.555 -12.664 -21.578 1 96.81 373 PRO B C 1
ATOM 8505 O O . PRO B 1 373 ? -10.625 -12.75 -22.188 1 96.81 373 PRO B O 1
ATOM 8508 N N . VAL B 1 374 ? -9.227 -13.516 -20.641 1 98.25 374 VAL B N 1
ATOM 8509 C CA . VAL B 1 374 ? -10.141 -14.484 -20.062 1 98.25 374 VAL B CA 1
ATOM 8510 C C . VAL B 1 374 ? -10.992 -13.805 -18.984 1 98.25 374 VAL B C 1
ATOM 8512 O O . VAL B 1 374 ? -10.469 -13.086 -18.125 1 98.25 374 VAL B O 1
ATOM 8515 N N . VAL B 1 375 ? -12.344 -14.062 -19.016 1 97.12 375 VAL B N 1
ATOM 8516 C CA . VAL B 1 375 ? -13.203 -13.328 -18.094 1 97.12 375 VAL B CA 1
ATOM 8517 C C . VAL B 1 375 ? -13.961 -14.305 -17.203 1 97.12 375 VAL B C 1
ATOM 8519 O O . VAL B 1 375 ? -14.578 -13.898 -16.203 1 97.12 375 VAL B O 1
ATOM 8522 N N . SER B 1 376 ? -13.883 -15.625 -17.516 1 97.88 376 SER B N 1
ATOM 8523 C CA . SER B 1 376 ? -14.547 -16.625 -16.672 1 97.88 376 SER B CA 1
ATOM 8524 C C . SER B 1 376 ? -13.883 -17.984 -16.797 1 97.88 376 SER B C 1
ATOM 8526 O O . SER B 1 376 ? -13.359 -18.328 -17.859 1 97.88 376 SER B O 1
ATOM 8528 N N . ILE B 1 377 ? -13.844 -18.766 -15.75 1 98.69 377 ILE B N 1
ATOM 8529 C CA . ILE B 1 377 ? -13.383 -20.156 -15.688 1 98.69 377 ILE B CA 1
ATOM 8530 C C . ILE B 1 377 ? -14.453 -21.031 -15.047 1 98.69 377 ILE B C 1
ATOM 8532 O O . ILE B 1 377 ? -14.883 -20.766 -13.922 1 98.69 377 ILE B O 1
ATOM 8536 N N . ARG B 1 378 ? -14.883 -22.078 -15.711 1 98.31 378 ARG B N 1
ATOM 8537 C CA . ARG B 1 378 ? -15.891 -23 -15.172 1 98.31 378 ARG B CA 1
ATOM 8538 C C . ARG B 1 378 ? -15.445 -24.453 -15.32 1 98.31 378 ARG B C 1
ATOM 8540 O O . ARG B 1 378 ? -15.234 -24.922 -16.438 1 98.31 378 ARG B O 1
ATOM 8547 N N . ALA B 1 379 ? -15.219 -25.109 -14.227 1 98.25 379 ALA B N 1
ATOM 8548 C CA . ALA B 1 379 ? -14.984 -26.547 -14.242 1 98.25 379 ALA B CA 1
ATOM 8549 C C . ALA B 1 379 ? -16.297 -27.312 -14.273 1 98.25 379 ALA B C 1
ATOM 8551 O O . ALA B 1 379 ? -17.062 -27.312 -13.305 1 98.25 379 ALA B O 1
ATOM 8552 N N . LEU B 1 380 ? -16.578 -28.047 -15.352 1 97.31 380 LEU B N 1
ATOM 8553 C CA . LEU B 1 380 ? -17.922 -28.562 -15.594 1 97.31 380 LEU B CA 1
ATOM 8554 C C . LEU B 1 380 ? -17.984 -30.062 -15.336 1 97.31 380 LEU B C 1
ATOM 8556 O O . LEU B 1 380 ? -19.047 -30.609 -15.031 1 97.31 380 LEU B O 1
ATOM 8560 N N . ASP B 1 381 ? -16.922 -30.75 -15.562 1 95.94 381 ASP B N 1
ATOM 8561 C CA . ASP B 1 381 ? -16.797 -32.188 -15.398 1 95.94 381 ASP B CA 1
ATOM 8562 C C . ASP B 1 381 ? -15.336 -32.625 -15.297 1 95.94 381 ASP B C 1
ATOM 8564 O O . ASP B 1 381 ? -14.445 -31.766 -15.305 1 95.94 381 ASP B O 1
ATOM 8568 N N . LYS B 1 382 ? -15.141 -33.969 -15.102 1 94.88 382 LYS B N 1
ATOM 8569 C CA . LYS B 1 382 ? -13.766 -34.469 -15.133 1 94.88 382 LYS B CA 1
ATOM 8570 C C . LYS B 1 382 ? -13.07 -34.094 -16.438 1 94.88 382 LYS B C 1
ATOM 8572 O O . LYS B 1 382 ? -13.539 -34.438 -17.516 1 94.88 382 LYS B O 1
ATOM 8577 N N . MET B 1 383 ? -12 -33.344 -16.312 1 97.38 383 MET B N 1
ATOM 8578 C CA . MET B 1 383 ? -11.188 -32.875 -17.438 1 97.38 383 MET B CA 1
ATOM 8579 C C . MET B 1 383 ? -12.023 -32.125 -18.453 1 97.38 383 MET B C 1
ATOM 8581 O O . MET B 1 383 ? -11.945 -32.375 -19.656 1 97.38 383 MET B O 1
ATOM 8585 N N . LYS B 1 384 ? -12.859 -31.281 -17.984 1 98.31 384 LYS B N 1
ATOM 8586 C CA . LYS B 1 384 ? -13.672 -30.391 -18.812 1 98.31 384 LYS B CA 1
ATOM 8587 C C . LYS B 1 384 ? -13.82 -29.016 -18.141 1 98.31 384 LYS B C 1
ATOM 8589 O O . LYS B 1 384 ? -14.703 -28.828 -17.312 1 98.31 384 LYS B O 1
ATOM 8594 N N . VAL B 1 385 ? -13.047 -28.094 -18.562 1 98.75 385 VAL B N 1
ATOM 8595 C CA . VAL B 1 385 ? -13.055 -26.734 -18.062 1 98.75 385 VAL B CA 1
ATOM 8596 C C . VAL B 1 385 ? -13.359 -25.766 -19.203 1 98.75 385 VAL B C 1
ATOM 8598 O O . VAL B 1 385 ? -12.773 -25.859 -20.281 1 98.75 385 VAL B O 1
ATOM 8601 N N . GLU B 1 386 ? -14.219 -24.844 -19.016 1 98.69 386 GLU B N 1
ATOM 8602 C CA . GLU B 1 386 ? -14.586 -23.859 -20.016 1 98.69 386 GLU B CA 1
ATOM 8603 C C . GLU B 1 386 ? -14.031 -22.469 -19.656 1 98.69 386 GLU B C 1
ATOM 8605 O O . GLU B 1 386 ? -14.039 -22.078 -18.484 1 98.69 386 GLU B O 1
ATOM 8610 N N . LEU B 1 387 ? -13.492 -21.797 -20.625 1 98.62 387 LEU B N 1
ATOM 8611 C CA . LEU B 1 387 ? -13.062 -20.406 -20.516 1 98.62 387 LEU B CA 1
ATOM 8612 C C . LEU B 1 387 ? -13.953 -19.5 -21.359 1 98.62 387 LEU B C 1
ATOM 8614 O O . LEU B 1 387 ? -14.281 -19.828 -22.516 1 98.62 387 LEU B O 1
ATOM 8618 N N . ASP B 1 388 ? -14.461 -18.438 -20.781 1 98 388 ASP B N 1
ATOM 8619 C CA . ASP B 1 388 ? -14.953 -17.344 -21.594 1 98 388 ASP B CA 1
ATOM 8620 C C . ASP B 1 388 ? -13.828 -16.359 -21.938 1 98 388 ASP B C 1
ATOM 8622 O O . ASP B 1 388 ? -13.156 -15.844 -21.047 1 98 388 ASP B O 1
ATOM 8626 N N . VAL B 1 389 ? -13.555 -16.172 -23.188 1 97.25 389 VAL B N 1
ATOM 8627 C CA . VAL B 1 389 ? -12.523 -15.266 -23.688 1 97.25 389 VAL B CA 1
ATOM 8628 C C . VAL B 1 389 ? -13.172 -14.109 -24.438 1 97.25 389 VAL B C 1
ATOM 8630 O O . VAL B 1 389 ? -13.93 -14.32 -25.375 1 97.25 389 VAL B O 1
ATOM 8633 N N . LYS B 1 390 ? -12.883 -12.875 -23.953 1 91.81 390 LYS B N 1
ATOM 8634 C CA . LYS B 1 390 ? -13.469 -11.688 -24.578 1 91.81 390 LYS B CA 1
ATOM 8635 C C . LYS B 1 390 ? -12.633 -11.227 -25.766 1 91.81 390 LYS B C 1
ATOM 8637 O O . LYS B 1 390 ? -11.469 -10.852 -25.609 1 91.81 390 LYS B O 1
ATOM 8642 N N . THR B 1 391 ? -13.117 -11.32 -26.875 1 79.94 391 THR B N 1
ATOM 8643 C CA . THR B 1 391 ? -12.5 -10.789 -28.094 1 79.94 391 THR B CA 1
ATOM 8644 C C . THR B 1 391 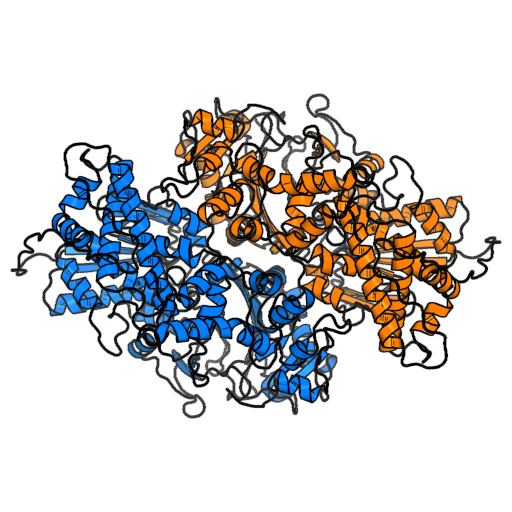? -13.125 -9.453 -28.469 1 79.94 391 THR B C 1
ATOM 8646 O O . THR B 1 391 ? -14.062 -8.984 -27.812 1 79.94 391 THR B O 1
ATOM 8649 N N . GLN B 1 392 ? -12.508 -8.711 -29.422 1 76.06 392 GLN B N 1
ATOM 8650 C CA . GLN B 1 392 ? -13.039 -7.434 -29.891 1 76.06 392 GLN B CA 1
ATOM 8651 C C . GLN B 1 392 ? -14.484 -7.574 -30.359 1 76.06 392 GLN B C 1
ATOM 8653 O O . GLN B 1 392 ? -15.281 -6.645 -30.219 1 76.06 392 GLN B O 1
ATOM 8658 N N . GLN B 1 393 ? -14.828 -8.734 -30.781 1 74.06 393 GLN B N 1
ATOM 8659 C CA . GLN B 1 393 ? -16.109 -8.898 -31.453 1 74.06 393 GLN B CA 1
ATOM 8660 C C . GLN B 1 393 ? -17.125 -9.586 -30.531 1 74.06 393 GLN B C 1
ATOM 8662 O O . GLN B 1 393 ? -18.312 -9.266 -30.562 1 74.06 393 GLN B O 1
ATOM 8667 N N . ALA B 1 394 ? -16.641 -10.508 -29.797 1 83.69 394 ALA B N 1
ATOM 8668 C CA . ALA B 1 394 ? -17.578 -11.305 -29.016 1 83.69 394 ALA B CA 1
ATOM 8669 C C . ALA B 1 394 ? -16.859 -12.031 -27.875 1 83.69 394 ALA B C 1
ATOM 8671 O O . ALA B 1 394 ? -15.641 -11.945 -27.75 1 83.69 394 ALA B O 1
ATOM 8672 N N . THR B 1 395 ? -17.672 -12.609 -27.062 1 89.88 395 THR B N 1
ATOM 8673 C CA . THR B 1 395 ? -17.156 -13.555 -26.078 1 89.88 395 THR B CA 1
ATOM 8674 C C . THR B 1 395 ? -17.219 -14.977 -26.625 1 89.88 395 THR B C 1
ATOM 8676 O O . THR B 1 395 ? -18.266 -15.445 -27.047 1 89.88 395 THR B O 1
ATOM 8679 N N . GLU B 1 396 ? -16.062 -15.586 -26.688 1 95.44 396 GLU B N 1
ATOM 8680 C CA . GLU B 1 396 ? -15.969 -16.969 -27.125 1 95.44 396 GLU B CA 1
ATOM 8681 C C . GLU B 1 396 ? -15.883 -17.938 -25.953 1 95.44 396 GLU B C 1
ATOM 8683 O O . GLU B 1 396 ? -15.195 -17.656 -24.969 1 95.44 396 GLU B O 1
ATOM 8688 N N . VAL B 1 397 ? -16.625 -18.984 -26.047 1 97.12 397 VAL B N 1
ATOM 8689 C CA . VAL B 1 397 ? -16.547 -20.047 -25.047 1 97.12 397 VAL B CA 1
ATOM 8690 C C . VAL B 1 397 ? -15.672 -21.188 -25.578 1 97.12 397 VAL B C 1
ATOM 8692 O O . VAL B 1 397 ? -15.961 -21.766 -26.625 1 97.12 397 VAL B O 1
ATOM 8695 N N . LEU B 1 398 ? -14.633 -21.438 -24.891 1 98.19 398 LEU B N 1
ATOM 8696 C CA . LEU B 1 398 ? -13.688 -22.469 -25.281 1 98.19 398 LEU B CA 1
ATOM 8697 C C . LEU B 1 398 ? -13.594 -23.562 -24.219 1 98.19 398 LEU B C 1
ATOM 8699 O O . LEU B 1 398 ? -13.664 -23.266 -23.016 1 98.19 398 LEU B O 1
ATOM 8703 N N . THR B 1 399 ? -13.469 -24.781 -24.609 1 98.5 399 THR B N 1
ATOM 8704 C CA . THR B 1 399 ? -13.43 -25.906 -23.672 1 98.5 399 THR B CA 1
ATOM 8705 C C . THR B 1 399 ? -12.047 -26.562 -23.688 1 98.5 399 THR B C 1
ATOM 8707 O O . THR B 1 399 ? -11.453 -26.766 -24.734 1 98.5 399 THR B O 1
ATOM 8710 N N . TYR B 1 400 ? -11.594 -26.891 -22.562 1 98.81 400 TYR B N 1
ATOM 8711 C CA . TYR B 1 400 ? -10.289 -27.516 -22.375 1 98.81 400 TYR B CA 1
ATOM 8712 C C . TYR B 1 400 ? -10.383 -28.688 -21.406 1 98.81 400 TYR B C 1
ATOM 8714 O O . TYR B 1 400 ? -11.336 -28.781 -20.625 1 98.81 400 TYR B O 1
ATOM 8722 N N . ASP B 1 401 ? -9.43 -29.594 -21.5 1 98.69 401 ASP B N 1
ATOM 8723 C CA . ASP B 1 401 ? -9.32 -30.656 -20.516 1 98.69 401 ASP B CA 1
ATOM 8724 C C . ASP B 1 401 ? -8.805 -30.141 -19.188 1 98.69 401 ASP B C 1
ATOM 8726 O O . ASP B 1 401 ? -9.141 -30.688 -18.125 1 98.69 401 ASP B O 1
ATOM 8730 N N . ALA B 1 402 ? -7.965 -29.125 -19.203 1 98.62 402 ALA B N 1
ATOM 8731 C CA . ALA B 1 402 ? -7.422 -28.469 -18.016 1 98.62 402 ALA B CA 1
ATOM 8732 C C . ALA B 1 402 ? -7.07 -27 -18.312 1 98.62 402 ALA B C 1
ATOM 8734 O O . ALA B 1 402 ? -6.836 -26.641 -19.469 1 98.62 402 ALA B O 1
ATOM 8735 N N . VAL B 1 403 ? -7.051 -26.203 -17.266 1 98.88 403 VAL B N 1
ATOM 8736 C CA . VAL B 1 403 ? -6.668 -24.797 -17.375 1 98.88 403 VAL B CA 1
ATOM 8737 C C . VAL B 1 403 ? -5.543 -24.484 -16.391 1 98.88 403 VAL B C 1
ATOM 8739 O O . VAL B 1 403 ? -5.602 -24.891 -15.227 1 98.88 403 VAL B O 1
ATOM 8742 N N . LEU B 1 404 ? -4.488 -23.891 -16.859 1 98.88 404 LEU B N 1
ATOM 8743 C CA . LEU B 1 404 ? -3.393 -23.359 -16.047 1 98.88 404 LEU B CA 1
ATOM 8744 C C . LEU B 1 404 ? -3.418 -21.844 -16.016 1 98.88 404 LEU B C 1
ATOM 8746 O O . LEU B 1 404 ? -3.133 -21.188 -17.016 1 98.88 404 LEU B O 1
ATOM 8750 N N . SER B 1 405 ? -3.799 -21.281 -14.875 1 98.81 405 SER B N 1
ATOM 8751 C CA . SER B 1 405 ? -3.77 -19.844 -14.711 1 98.81 405 SER B CA 1
ATOM 8752 C C . SER B 1 405 ? -2.385 -19.359 -14.289 1 98.81 405 SER B C 1
ATOM 8754 O O . SER B 1 405 ? -1.916 -19.688 -13.195 1 98.81 405 SER B O 1
ATOM 8756 N N . THR B 1 406 ? -1.731 -18.578 -15.125 1 98.69 406 THR B N 1
ATOM 8757 C CA . THR B 1 406 ? -0.399 -18.078 -14.812 1 98.69 406 THR B CA 1
ATOM 8758 C C . THR B 1 406 ? -0.413 -16.562 -14.68 1 98.69 406 THR B C 1
ATOM 8760 O O . THR B 1 406 ? 0.643 -15.93 -14.633 1 98.69 406 THR B O 1
ATOM 8763 N N . THR B 1 407 ? -1.598 -15.922 -14.656 1 98 407 THR B N 1
ATOM 8764 C CA . THR B 1 407 ? -1.701 -14.492 -14.406 1 98 407 THR B CA 1
ATOM 8765 C C . THR B 1 407 ? -1.466 -14.18 -12.93 1 98 407 THR B C 1
ATOM 8767 O O . THR B 1 407 ? -1.324 -15.086 -12.117 1 98 407 THR B O 1
ATOM 8770 N N . THR B 1 408 ? -1.308 -12.93 -12.578 1 97.5 408 THR B N 1
ATOM 8771 C CA . THR B 1 408 ? -1.14 -12.539 -11.188 1 97.5 408 THR B CA 1
ATOM 8772 C C . THR B 1 408 ? -2.428 -12.781 -10.398 1 97.5 408 THR B C 1
ATOM 8774 O O . THR B 1 408 ? -3.512 -12.844 -10.984 1 97.5 408 THR B O 1
ATOM 8777 N N . LEU B 1 409 ? -2.365 -12.945 -9.102 1 97.62 409 LEU B N 1
ATOM 8778 C CA . LEU B 1 409 ? -3.559 -13.188 -8.297 1 97.62 409 LEU B CA 1
ATOM 8779 C C . LEU B 1 409 ? -4.492 -11.984 -8.336 1 97.62 409 LEU B C 1
ATOM 8781 O O . LEU B 1 409 ? -5.715 -12.133 -8.281 1 97.62 409 LEU B O 1
ATOM 8785 N N . GLY B 1 410 ? -3.906 -10.734 -8.438 1 96.44 410 GLY B N 1
ATOM 8786 C CA . GLY B 1 410 ? -4.75 -9.562 -8.602 1 96.44 410 GLY B CA 1
ATOM 8787 C C . GLY B 1 410 ? -5.617 -9.625 -9.852 1 96.44 410 GLY B C 1
ATOM 8788 O O . GLY B 1 410 ? -6.801 -9.281 -9.805 1 96.44 410 GLY B O 1
ATOM 8789 N N . CYS B 1 411 ? -5.062 -10.07 -10.922 1 97.81 411 CYS B N 1
ATOM 8790 C CA . CYS B 1 411 ? -5.793 -10.211 -12.172 1 97.81 411 CYS B CA 1
ATOM 8791 C C . CYS B 1 411 ? -6.77 -11.375 -12.117 1 97.81 411 CYS B C 1
ATOM 8793 O O . CYS B 1 411 ? -7.891 -11.281 -12.609 1 97.81 411 CYS B O 1
ATOM 8795 N N . LEU B 1 412 ? -6.312 -12.484 -11.492 1 98.25 412 LEU B N 1
ATOM 8796 C CA . LEU B 1 412 ? -7.199 -13.633 -11.336 1 98.25 412 LEU B CA 1
ATOM 8797 C C . LEU B 1 412 ? -8.445 -13.258 -10.539 1 98.25 412 LEU B C 1
ATOM 8799 O O . LEU B 1 412 ? -9.531 -13.773 -10.797 1 98.25 412 LEU B O 1
ATOM 8803 N N . GLY B 1 413 ? -8.305 -12.344 -9.609 1 96.69 413 GLY B N 1
ATOM 8804 C CA . GLY B 1 413 ? -9.406 -11.906 -8.758 1 96.69 413 GLY B CA 1
ATOM 8805 C C . GLY B 1 413 ? -10.523 -11.227 -9.539 1 96.69 413 GLY B C 1
ATOM 8806 O O . GLY B 1 413 ? -11.656 -11.141 -9.055 1 96.69 413 GLY B O 1
ATOM 8807 N N . ARG B 1 414 ? -10.281 -10.828 -10.758 1 95.94 414 ARG B N 1
ATOM 8808 C CA . ARG B 1 414 ? -11.281 -10.133 -11.57 1 95.94 414 ARG B CA 1
ATOM 8809 C C . ARG B 1 414 ? -11.977 -11.102 -12.523 1 95.94 414 ARG B C 1
ATOM 8811 O O . ARG B 1 414 ? -12.945 -10.727 -13.188 1 95.94 414 ARG B O 1
ATOM 8818 N N . ILE B 1 415 ? -11.375 -12.25 -12.695 1 97.62 415 ILE B N 1
ATOM 8819 C CA . ILE B 1 415 ? -11.984 -13.305 -13.5 1 97.62 415 ILE B CA 1
ATOM 8820 C C . ILE B 1 415 ? -13.062 -14.016 -12.688 1 97.62 415 ILE B C 1
ATOM 8822 O O . ILE B 1 415 ? -12.875 -14.289 -11.5 1 97.62 415 ILE B O 1
ATOM 8826 N N . ASP B 1 416 ? -14.219 -14.289 -13.312 1 97.44 416 ASP B N 1
ATOM 8827 C CA . ASP B 1 416 ? -15.258 -15.039 -12.617 1 97.44 416 ASP B CA 1
ATOM 8828 C C . ASP B 1 416 ? -14.828 -16.484 -12.375 1 97.44 416 ASP B C 1
ATOM 8830 O O . ASP B 1 416 ? -14.812 -17.297 -13.305 1 97.44 416 ASP B O 1
ATOM 8834 N N . THR B 1 417 ? -14.477 -16.812 -11.141 1 97.94 417 THR B N 1
ATOM 8835 C CA . THR B 1 417 ? -14 -18.141 -10.805 1 97.94 417 THR B CA 1
ATOM 8836 C C . THR B 1 417 ? -14.992 -18.859 -9.898 1 97.94 417 THR B C 1
ATOM 8838 O O . THR B 1 417 ? -14.664 -19.875 -9.281 1 97.94 417 THR B O 1
ATOM 8841 N N . ARG B 1 418 ? -16.312 -18.469 -9.781 1 95.69 418 ARG B N 1
ATOM 8842 C CA . ARG B 1 418 ? -17.328 -18.969 -8.852 1 95.69 418 ARG B CA 1
ATOM 8843 C C . ARG B 1 418 ? -17.641 -20.438 -9.141 1 95.69 418 ARG B C 1
ATOM 8845 O O . ARG B 1 418 ? -18.016 -21.188 -8.242 1 95.69 418 ARG B O 1
ATOM 8852 N N . HIS B 1 419 ? -17.344 -20.844 -10.383 1 96.19 419 HIS B N 1
ATOM 8853 C CA . HIS B 1 419 ? -17.609 -22.219 -10.773 1 96.19 419 HIS B CA 1
ATOM 8854 C C . HIS B 1 419 ? -16.328 -22.938 -11.211 1 96.19 419 HIS B C 1
ATOM 8856 O O . HIS B 1 419 ? -16.375 -23.891 -11.992 1 96.19 419 HIS B O 1
ATOM 8862 N N . ALA B 1 420 ? -15.18 -22.453 -10.773 1 97.88 420 ALA B N 1
ATOM 8863 C CA . ALA B 1 420 ? -13.891 -23.016 -11.164 1 97.88 420 ALA B CA 1
ATOM 8864 C C . ALA B 1 420 ? -13.477 -24.141 -10.219 1 97.88 420 ALA B C 1
ATOM 8866 O O . ALA B 1 420 ? -12.477 -24.828 -10.461 1 97.88 420 ALA B O 1
ATOM 8867 N N . GLY B 1 421 ? -14.25 -24.312 -9.125 1 96.25 421 GLY B N 1
ATOM 8868 C CA . GLY B 1 421 ? -13.93 -25.375 -8.164 1 96.25 421 GLY B CA 1
ATOM 8869 C C . GLY B 1 421 ? -12.859 -24.969 -7.168 1 96.25 421 GLY B C 1
ATOM 8870 O O . GLY B 1 421 ? -12.203 -25.828 -6.578 1 96.25 421 GLY B O 1
ATOM 8871 N N . LEU B 1 422 ? -12.672 -23.688 -6.945 1 96.75 422 LEU B N 1
ATOM 8872 C CA . LEU B 1 422 ? -11.664 -23.219 -6.004 1 96.75 422 LEU B CA 1
ATOM 8873 C C . LEU B 1 422 ? -12.18 -23.281 -4.57 1 96.75 422 LEU B C 1
ATOM 8875 O O . LEU B 1 422 ? -13.305 -22.875 -4.293 1 96.75 422 LEU B O 1
ATOM 8879 N N . ARG B 1 423 ? -11.406 -23.844 -3.664 1 92.5 423 ARG B N 1
ATOM 8880 C CA . ARG B 1 423 ? -11.734 -23.828 -2.242 1 92.5 423 ARG B CA 1
ATOM 8881 C C . ARG B 1 423 ? -11.555 -22.438 -1.655 1 92.5 423 ARG B C 1
ATOM 8883 O O . ARG B 1 423 ? -10.82 -21.609 -2.207 1 92.5 423 ARG B O 1
ATOM 8890 N N . TYR B 1 424 ? -12.141 -22.125 -0.508 1 93.75 424 TYR B N 1
ATOM 8891 C CA . TYR B 1 424 ? -12.164 -20.781 0.062 1 93.75 424 TYR B CA 1
ATOM 8892 C C . TYR B 1 424 ? -10.758 -20.281 0.356 1 93.75 424 TYR B C 1
ATOM 8894 O O . TYR B 1 424 ? -10.43 -19.125 0.104 1 93.75 424 TYR B O 1
ATOM 8902 N N . PRO B 1 425 ? -9.82 -21.156 0.939 1 93.75 425 PRO B N 1
ATOM 8903 C CA . PRO B 1 425 ? -8.484 -20.625 1.211 1 93.75 425 PRO B CA 1
ATOM 8904 C C . PRO B 1 425 ? -7.785 -20.109 -0.044 1 93.75 425 PRO B C 1
ATOM 8906 O O . PRO B 1 425 ? -7.008 -19.141 0.028 1 93.75 425 PRO B O 1
ATOM 8909 N N . VAL B 1 426 ? -8.102 -20.734 -1.184 1 96.06 426 VAL B N 1
ATOM 8910 C CA . VAL B 1 426 ? -7.527 -20.281 -2.445 1 96.06 426 VAL B CA 1
ATOM 8911 C C . VAL B 1 426 ? -8.156 -18.953 -2.855 1 96.06 426 VAL B C 1
ATOM 8913 O O . VAL B 1 426 ? -7.457 -18.031 -3.254 1 96.06 426 VAL B O 1
ATOM 8916 N N . LYS B 1 427 ? -9.492 -18.812 -2.73 1 96.5 427 LYS B N 1
ATOM 8917 C CA . LYS B 1 427 ? -10.188 -17.562 -3.035 1 96.5 427 LYS B CA 1
ATOM 8918 C C . LYS B 1 427 ? -9.68 -16.438 -2.152 1 96.5 427 LYS B C 1
ATOM 8920 O O . LYS B 1 427 ? -9.492 -15.305 -2.623 1 96.5 427 LYS B O 1
ATOM 8925 N N . GLN B 1 428 ? -9.492 -16.797 -0.877 1 95.69 428 GLN B N 1
ATOM 8926 C CA . GLN B 1 428 ? -8.953 -15.82 0.059 1 95.69 428 GLN B CA 1
ATOM 8927 C C . GLN B 1 428 ? -7.562 -15.359 -0.359 1 95.69 428 GLN B C 1
ATOM 8929 O O . GLN B 1 428 ? -7.246 -14.172 -0.283 1 95.69 428 GLN B O 1
ATOM 8934 N N . ALA B 1 429 ? -6.715 -16.281 -0.747 1 96.81 429 ALA B N 1
ATOM 8935 C CA . ALA B 1 429 ? -5.363 -15.938 -1.188 1 96.81 429 ALA B CA 1
ATOM 8936 C C . ALA B 1 429 ? -5.398 -15.047 -2.422 1 96.81 429 ALA B C 1
ATOM 8938 O O . ALA B 1 429 ? -4.625 -14.086 -2.525 1 96.81 429 ALA B O 1
ATOM 8939 N N . ILE B 1 430 ? -6.281 -15.375 -3.346 1 97.56 430 ILE B N 1
ATOM 8940 C CA . ILE B 1 430 ? -6.43 -14.578 -4.562 1 97.56 430 ILE B CA 1
ATOM 8941 C C . ILE B 1 430 ? -6.73 -13.125 -4.195 1 97.56 430 ILE B C 1
ATOM 8943 O O . ILE B 1 430 ? -6.176 -12.203 -4.789 1 97.56 430 ILE B O 1
ATOM 8947 N N . ARG B 1 431 ? -7.465 -12.883 -3.184 1 95.88 431 ARG B N 1
ATOM 8948 C CA . ARG B 1 431 ? -7.848 -11.531 -2.781 1 95.88 431 ARG B CA 1
ATOM 8949 C C . ARG B 1 431 ? -6.762 -10.891 -1.922 1 95.88 431 ARG B C 1
ATOM 8951 O O . ARG B 1 431 ? -6.43 -9.719 -2.109 1 95.88 431 ARG B O 1
ATOM 8958 N N . SER B 1 432 ? -6.156 -11.664 -1.014 1 96.38 432 SER B N 1
ATOM 8959 C CA . SER B 1 432 ? -5.539 -10.992 0.12 1 96.38 432 SER B CA 1
ATOM 8960 C C . SER B 1 432 ? -4.027 -11.195 0.13 1 96.38 432 SER B C 1
ATOM 8962 O O . SER B 1 432 ? -3.309 -10.523 0.869 1 96.38 432 SER B O 1
ATOM 8964 N N . LEU B 1 433 ? -3.488 -12.188 -0.61 1 96.81 433 LEU B N 1
ATOM 8965 C CA . LEU B 1 433 ? -2.035 -12.305 -0.626 1 96.81 433 LEU B CA 1
ATOM 8966 C C . LEU B 1 433 ? -1.387 -10.977 -1.003 1 96.81 433 LEU B C 1
ATOM 8968 O O . LEU B 1 433 ? -1.819 -10.32 -1.951 1 96.81 433 LEU B O 1
ATOM 8972 N N . GLY B 1 434 ? -0.387 -10.625 -0.234 1 96 434 GLY B N 1
ATOM 8973 C CA . GLY B 1 434 ? 0.257 -9.344 -0.437 1 96 434 GLY B CA 1
ATOM 8974 C C . GLY B 1 434 ? 1.06 -9.273 -1.722 1 96 434 GLY B C 1
ATOM 8975 O O . GLY B 1 434 ? 1.741 -10.234 -2.088 1 96 434 GLY B O 1
ATOM 8976 N N . TYR B 1 435 ? 0.948 -8.125 -2.424 1 95.31 435 TYR B N 1
ATOM 8977 C CA . TYR B 1 435 ? 1.793 -7.797 -3.566 1 95.31 435 TYR B CA 1
ATOM 8978 C C . TYR B 1 435 ? 2.547 -6.492 -3.328 1 95.31 435 TYR B C 1
ATOM 8980 O O . TYR B 1 435 ? 1.973 -5.52 -2.834 1 95.31 435 TYR B O 1
ATOM 8988 N N . GLY B 1 436 ? 3.805 -6.52 -3.645 1 94.81 436 GLY B N 1
ATOM 8989 C CA . GLY B 1 436 ? 4.586 -5.293 -3.562 1 94.81 436 GLY B CA 1
ATOM 8990 C C . GLY B 1 436 ? 4.285 -4.32 -4.688 1 94.81 436 GLY B C 1
ATOM 8991 O O . GLY B 1 436 ? 3.934 -4.734 -5.797 1 94.81 436 GLY B O 1
ATOM 8992 N N . THR B 1 437 ? 4.387 -3.023 -4.367 1 95.12 437 THR B N 1
ATOM 8993 C CA . THR B 1 437 ? 4.301 -1.979 -5.383 1 95.12 437 THR B CA 1
ATOM 8994 C C . THR B 1 437 ? 5.695 -1.5 -5.781 1 95.12 437 THR B C 1
ATOM 8996 O O . THR B 1 437 ? 6.609 -1.47 -4.953 1 95.12 437 THR B O 1
ATOM 8999 N N . SER B 1 438 ? 5.848 -1.2 -7.051 1 97.94 438 SER B N 1
ATOM 9000 C CA . SER B 1 438 ? 7.137 -0.74 -7.551 1 97.94 438 SER B CA 1
ATOM 9001 C C . SER B 1 438 ? 6.973 0.102 -8.812 1 97.94 438 SER B C 1
ATOM 9003 O O . SER B 1 438 ? 6.102 -0.175 -9.641 1 97.94 438 SER B O 1
ATOM 9005 N N . CYS B 1 439 ? 7.793 1.146 -8.906 1 97.94 439 CYS B N 1
ATOM 9006 C CA . CYS B 1 439 ? 7.875 1.99 -10.094 1 97.94 439 CYS B CA 1
ATOM 9007 C C . CYS B 1 439 ? 9.312 2.088 -10.594 1 97.94 439 CYS B C 1
ATOM 9009 O O . CYS B 1 439 ? 10.258 2.02 -9.797 1 97.94 439 CYS B O 1
ATOM 9011 N N . LYS B 1 440 ? 9.414 2.148 -11.859 1 98.69 440 LYS B N 1
ATOM 9012 C CA . LYS B 1 440 ? 10.688 2.482 -12.492 1 98.69 440 LYS B CA 1
ATOM 9013 C C . LYS B 1 440 ? 10.516 3.623 -13.492 1 98.69 440 LYS B C 1
ATOM 9015 O O . LYS B 1 440 ? 9.508 3.697 -14.195 1 98.69 440 LYS B O 1
ATOM 9020 N N . VAL B 1 441 ? 11.453 4.523 -13.531 1 98.88 441 VAL B N 1
ATOM 9021 C CA . VAL B 1 441 ? 11.508 5.59 -14.531 1 98.88 441 VAL B CA 1
ATOM 9022 C C . VAL B 1 441 ? 12.891 5.621 -15.18 1 98.88 441 VAL B C 1
ATOM 9024 O O . VAL B 1 441 ? 13.914 5.652 -14.484 1 98.88 441 VAL B O 1
ATOM 9027 N N . ALA B 1 442 ? 12.906 5.594 -16.469 1 98.81 442 ALA B N 1
ATOM 9028 C CA . ALA B 1 442 ? 14.148 5.762 -17.219 1 98.81 442 ALA B CA 1
ATOM 9029 C C . ALA B 1 442 ? 14.109 7.027 -18.062 1 98.81 442 ALA B C 1
ATOM 9031 O O . ALA B 1 442 ? 13.055 7.395 -18.594 1 98.81 442 ALA B O 1
ATOM 9032 N N . ILE B 1 443 ? 15.203 7.668 -18.172 1 98.81 443 ILE B N 1
ATOM 9033 C CA . ILE B 1 443 ? 15.352 8.852 -19.016 1 98.81 443 ILE B CA 1
ATOM 9034 C C . ILE B 1 443 ? 16.422 8.602 -20.078 1 98.81 443 ILE B C 1
ATOM 9036 O O . ILE B 1 443 ? 17.484 8.062 -19.766 1 98.81 443 ILE B O 1
ATOM 9040 N N . LYS B 1 444 ? 16.094 8.875 -21.297 1 98.12 444 LYS B N 1
ATOM 9041 C CA . LYS B 1 444 ? 17.047 8.867 -22.406 1 98.12 444 LYS B CA 1
ATOM 9042 C C . LYS B 1 444 ? 17.734 10.219 -22.547 1 98.12 444 LYS B C 1
ATOM 9044 O O . LYS B 1 444 ? 17.078 11.258 -22.594 1 98.12 444 LYS B O 1
ATOM 9049 N N . PHE B 1 445 ? 19.016 10.211 -22.547 1 98 445 PHE B N 1
ATOM 9050 C CA . PHE B 1 445 ? 19.828 11.414 -22.672 1 98 445 PHE B CA 1
ATOM 9051 C C . PHE B 1 445 ? 20.625 11.406 -23.969 1 98 445 PHE B C 1
ATOM 9053 O O . PHE B 1 445 ? 20.828 10.352 -24.562 1 98 445 PHE B O 1
ATOM 9060 N N . SER B 1 446 ? 21.062 12.578 -24.391 1 97.12 446 SER B N 1
ATOM 9061 C CA . SER B 1 446 ? 21.875 12.711 -25.609 1 97.12 446 SER B CA 1
ATOM 9062 C C . SER B 1 446 ? 23.281 12.156 -25.391 1 97.12 446 SER B C 1
ATOM 9064 O O . SER B 1 446 ? 24 11.898 -26.359 1 97.12 446 SER B O 1
ATOM 9066 N N . ARG B 1 447 ? 23.578 11.945 -24.094 1 95 447 ARG B N 1
ATOM 9067 C CA . ARG B 1 447 ? 24.875 11.406 -23.734 1 95 447 ARG B CA 1
ATOM 9068 C C . ARG B 1 447 ? 24.875 10.852 -22.312 1 95 447 ARG B C 1
ATOM 9070 O O . ARG B 1 447 ? 24.078 11.281 -21.484 1 95 447 ARG B O 1
ATOM 9077 N N . ALA B 1 448 ? 25.844 9.898 -22.094 1 97.19 448 ALA B N 1
ATOM 9078 C CA . ALA B 1 448 ? 25.969 9.352 -20.75 1 97.19 448 ALA B CA 1
ATOM 9079 C C . ALA B 1 448 ? 26.75 10.305 -19.844 1 97.19 448 ALA B C 1
ATOM 9081 O O . ALA B 1 448 ? 27.859 10 -19.438 1 97.19 448 ALA B O 1
ATOM 9082 N N . TRP B 1 449 ? 26.125 11.352 -19.359 1 98.06 449 TRP B N 1
ATOM 9083 C CA . TRP B 1 449 ? 26.797 12.383 -18.562 1 98.06 449 TRP B CA 1
ATOM 9084 C C . TRP B 1 449 ? 27.359 11.797 -17.281 1 98.06 449 TRP B C 1
ATOM 9086 O O . TRP B 1 449 ? 28.359 12.297 -16.75 1 98.06 449 TRP B O 1
ATOM 9096 N N . TRP B 1 450 ? 26.781 10.719 -16.703 1 98.19 450 TRP B N 1
ATOM 9097 C CA . TRP B 1 450 ? 27.25 10.125 -15.453 1 98.19 450 TRP B CA 1
ATOM 9098 C C . TRP B 1 450 ? 28.578 9.398 -15.672 1 98.19 450 TRP B C 1
ATOM 9100 O O . TRP B 1 450 ? 29.328 9.172 -14.719 1 98.19 450 TRP B O 1
ATOM 9110 N N . ILE B 1 451 ? 28.875 9.023 -16.875 1 97.31 451 ILE B N 1
ATOM 9111 C CA . ILE B 1 451 ? 30.125 8.352 -17.203 1 97.31 451 ILE B CA 1
ATOM 9112 C C . ILE B 1 451 ? 31.172 9.383 -17.625 1 97.31 451 ILE B C 1
ATOM 9114 O O . ILE B 1 451 ? 32.375 9.211 -17.328 1 97.31 451 ILE B O 1
ATOM 9118 N N . HIS B 1 452 ? 30.781 10.547 -18.203 1 97.06 452 HIS B N 1
ATOM 9119 C CA . HIS B 1 452 ? 31.766 11.32 -18.953 1 97.06 452 HIS B CA 1
ATOM 9120 C C . HIS B 1 452 ? 31.875 12.742 -18.406 1 97.06 452 HIS B C 1
ATOM 9122 O O . HIS B 1 452 ? 32.844 13.453 -18.719 1 97.06 452 HIS B O 1
ATOM 9128 N N . ASP B 1 453 ? 30.922 13.164 -17.562 1 97.31 453 ASP B N 1
ATOM 9129 C CA . ASP B 1 453 ? 30.859 14.602 -17.344 1 97.31 453 ASP B CA 1
ATOM 9130 C C . ASP B 1 453 ? 30.875 14.938 -15.852 1 97.31 453 ASP B C 1
ATOM 9132 O O . ASP B 1 453 ? 30.516 16.047 -15.453 1 97.31 453 ASP B O 1
ATOM 9136 N N . LEU B 1 454 ? 31.188 14.008 -15.008 1 96.88 454 LEU B N 1
ATOM 9137 C CA . LEU B 1 454 ? 31.188 14.266 -13.57 1 96.88 454 LEU B CA 1
ATOM 9138 C C . LEU B 1 454 ? 32.625 14.461 -13.055 1 96.88 454 LEU B C 1
ATOM 9140 O O . LEU B 1 454 ? 32.875 14.344 -11.852 1 96.88 454 LEU B O 1
ATOM 9144 N N . LYS B 1 455 ? 33.562 14.602 -14.016 1 94.5 455 LYS B N 1
ATOM 9145 C CA . LYS B 1 455 ? 34.969 14.836 -13.672 1 94.5 455 LYS B CA 1
ATOM 9146 C C . LYS B 1 455 ? 35.531 13.664 -12.891 1 94.5 455 LYS B C 1
ATOM 9148 O O . LYS B 1 455 ? 35.438 12.516 -13.32 1 94.5 455 LYS B O 1
ATOM 9153 N N . ASP B 1 456 ? 36.094 13.883 -11.625 1 93.88 456 ASP B N 1
ATOM 9154 C CA . ASP B 1 456 ? 36.719 12.812 -10.852 1 93.88 456 ASP B CA 1
ATOM 9155 C C . ASP B 1 456 ? 35.688 11.906 -10.219 1 93.88 456 ASP B C 1
ATOM 9157 O O . ASP B 1 456 ? 36 10.898 -9.594 1 93.88 456 ASP B O 1
ATOM 9161 N N . PHE B 1 457 ? 34.406 12.156 -10.469 1 95.62 457 PHE B N 1
ATOM 9162 C CA . PHE B 1 457 ? 33.344 11.398 -9.859 1 95.62 457 PHE B CA 1
ATOM 9163 C C . PHE B 1 457 ? 32.562 10.602 -10.914 1 95.62 457 PHE B C 1
ATOM 9165 O O . PHE B 1 457 ? 31.453 10.164 -10.68 1 95.62 457 PHE B O 1
ATOM 9172 N N . ASN B 1 458 ? 33.156 10.383 -12.07 1 96.12 458 ASN B N 1
ATOM 9173 C CA . ASN B 1 458 ? 32.531 9.594 -13.133 1 96.12 458 ASN B CA 1
ATOM 9174 C C . ASN B 1 458 ? 32.219 8.18 -12.656 1 96.12 458 ASN B C 1
ATOM 9176 O O . ASN B 1 458 ? 33 7.543 -11.977 1 96.12 458 ASN B O 1
ATOM 9180 N N . ILE B 1 459 ? 31.016 7.734 -12.992 1 96.94 459 ILE B N 1
ATOM 9181 C CA . ILE B 1 459 ? 30.594 6.371 -12.719 1 96.94 459 ILE B CA 1
ATOM 9182 C C . ILE B 1 459 ? 30.781 5.508 -13.969 1 96.94 459 ILE B C 1
ATOM 9184 O O . ILE B 1 459 ? 29.875 5.391 -14.797 1 96.94 459 ILE B O 1
ATOM 9188 N N . ARG B 1 460 ? 31.812 4.793 -14.016 1 93.94 460 ARG B N 1
ATOM 91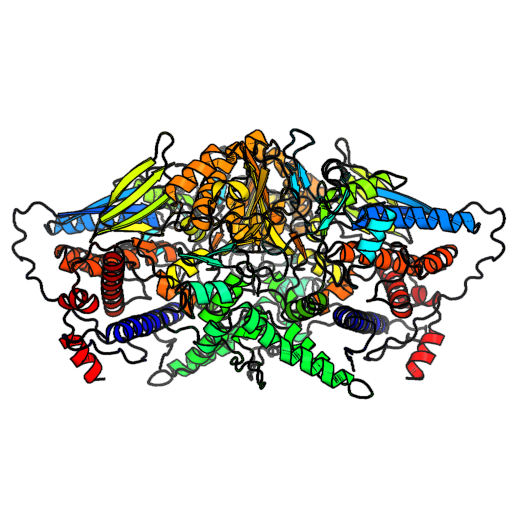89 C CA . ARG B 1 460 ? 32.25 4.203 -15.266 1 93.94 460 ARG B CA 1
ATOM 9190 C C . ARG B 1 460 ? 31.859 2.738 -15.367 1 93.94 460 ARG B C 1
ATOM 9192 O O . ARG B 1 460 ? 31.844 2.164 -16.453 1 93.94 460 ARG B O 1
ATOM 9199 N N . GLU B 1 461 ? 31.578 2.109 -14.32 1 94.12 461 GLU B N 1
ATOM 9200 C CA . GLU B 1 461 ? 31.281 0.68 -14.344 1 94.12 461 GLU B CA 1
ATOM 9201 C C . GLU B 1 461 ? 30 0.372 -13.57 1 94.12 461 GLU B C 1
ATOM 9203 O O . GLU B 1 461 ? 30 -0.451 -12.656 1 94.12 461 GLU B O 1
ATOM 9208 N N . ALA B 1 462 ? 28.906 1.019 -13.969 1 95.75 462 ALA B N 1
ATOM 9209 C CA . ALA B 1 462 ? 27.547 0.76 -13.508 1 95.75 462 ALA B CA 1
ATOM 9210 C C . ALA B 1 462 ? 27.422 0.983 -12 1 95.75 462 ALA B C 1
ATOM 9212 O O . ALA B 1 462 ? 28.062 1.883 -11.445 1 95.75 462 ALA B O 1
ATOM 9213 N N . GLY B 1 463 ? 26.531 0.246 -11.344 1 94.88 463 GLY B N 1
ATOM 9214 C CA . GLY B 1 463 ? 26.328 0.441 -9.922 1 94.88 463 GLY B CA 1
ATOM 9215 C C . GLY B 1 463 ? 25.016 1.152 -9.609 1 94.88 463 GLY B C 1
ATOM 9216 O O . GLY B 1 463 ? 24.062 1.091 -10.391 1 94.88 463 GLY B O 1
ATOM 9217 N N . LEU B 1 464 ? 25.016 1.719 -8.32 1 96.19 464 LEU B N 1
ATOM 9218 C CA . LEU B 1 464 ? 23.766 2.283 -7.82 1 96.19 464 LEU B CA 1
ATOM 9219 C C . LEU B 1 464 ? 24 3.658 -7.203 1 96.19 464 LEU B C 1
ATOM 9221 O O . LEU B 1 464 ? 25.078 3.932 -6.684 1 96.19 464 LEU B O 1
ATOM 9225 N N . GLY B 1 465 ? 23.094 4.562 -7.352 1 97.69 465 GLY B N 1
ATOM 9226 C CA . GLY B 1 465 ? 22.953 5.73 -6.492 1 97.69 465 GLY B CA 1
ATOM 9227 C C . GLY B 1 465 ? 21.938 5.543 -5.383 1 97.69 465 GLY B C 1
ATOM 9228 O O . GLY B 1 465 ? 20.844 5.023 -5.613 1 97.69 465 GLY B O 1
ATOM 9229 N N . HIS B 1 466 ? 22.297 5.938 -4.156 1 97.44 466 HIS B N 1
ATOM 9230 C CA . HIS B 1 466 ? 21.469 5.699 -2.979 1 97.44 466 HIS B CA 1
ATOM 9231 C C . HIS B 1 466 ? 20.938 7.008 -2.406 1 97.44 466 HIS B C 1
ATOM 9233 O O . HIS B 1 466 ? 21.688 7.977 -2.254 1 97.44 466 HIS B O 1
ATOM 9239 N N . SER B 1 467 ? 19.625 7.059 -2.096 1 98.19 467 SER B N 1
ATOM 9240 C CA . SER B 1 467 ? 19.125 8.312 -1.541 1 98.19 467 SER B CA 1
ATOM 9241 C C . SER B 1 467 ? 17.781 8.117 -0.844 1 98.19 467 SER B C 1
ATOM 9243 O O . SER B 1 467 ? 17.156 7.07 -0.99 1 98.19 467 SER B O 1
ATOM 9245 N N . ASP B 1 468 ? 17.406 9.078 -0.008 1 97.75 468 ASP B N 1
ATOM 9246 C CA . ASP B 1 468 ? 16.031 9.195 0.476 1 97.75 468 ASP B CA 1
ATOM 9247 C C . ASP B 1 468 ? 15.266 10.273 -0.291 1 97.75 468 ASP B C 1
ATOM 9249 O O . ASP B 1 468 ? 14.266 10.805 0.2 1 97.75 468 ASP B O 1
ATOM 9253 N N . LEU B 1 469 ? 15.805 10.711 -1.524 1 97.94 469 LEU B N 1
ATOM 9254 C CA . LEU B 1 469 ? 15.078 11.562 -2.459 1 97.94 469 LEU B CA 1
ATOM 9255 C C . LEU B 1 469 ? 13.883 10.82 -3.049 1 97.94 469 LEU B C 1
ATOM 9257 O O . LEU B 1 469 ? 13.711 9.625 -2.82 1 97.94 469 LEU B O 1
ATOM 9261 N N . SER B 1 470 ? 13.07 11.531 -3.82 1 97.75 470 SER B N 1
ATOM 9262 C CA . SER B 1 470 ? 11.906 10.898 -4.426 1 97.75 470 SER B CA 1
ATOM 9263 C C . SER B 1 470 ? 12.32 9.781 -5.379 1 97.75 470 SER B C 1
ATOM 9265 O O . SER B 1 470 ? 11.609 8.781 -5.516 1 97.75 470 SER B O 1
ATOM 9267 N N . LEU B 1 471 ? 13.438 9.914 -6.035 1 98.44 471 LEU B N 1
ATOM 9268 C CA . LEU B 1 471 ? 13.859 8.93 -7.02 1 98.44 471 LEU B CA 1
ATOM 9269 C C . LEU B 1 471 ? 14.359 7.656 -6.336 1 98.44 471 LEU B C 1
ATOM 9271 O O . LEU B 1 471 ? 14.391 6.59 -6.949 1 98.44 471 LEU B O 1
ATOM 9275 N N . ARG B 1 472 ? 14.797 7.738 -4.98 1 98.25 472 ARG B N 1
ATOM 9276 C CA . ARG B 1 472 ? 15.305 6.664 -4.133 1 98.25 472 ARG B CA 1
ATOM 9277 C C . ARG B 1 472 ? 16.562 6.035 -4.73 1 98.25 472 ARG B C 1
ATOM 9279 O O . ARG B 1 472 ? 17.641 6.613 -4.66 1 98.25 472 ARG B O 1
ATOM 9286 N N . THR B 1 473 ? 16.406 4.992 -5.598 1 98.38 473 THR B N 1
ATOM 9287 C CA . THR B 1 473 ? 17.562 4.289 -6.129 1 98.38 473 THR B CA 1
ATOM 9288 C C . THR B 1 473 ? 17.75 4.594 -7.613 1 98.38 473 THR B C 1
ATOM 9290 O O . THR B 1 473 ? 16.812 4.438 -8.406 1 98.38 473 THR B O 1
ATOM 9293 N N . CYS B 1 474 ? 18.891 5.098 -7.941 1 98.56 474 CYS B N 1
ATOM 9294 C CA . CYS B 1 474 ? 19.297 5.242 -9.328 1 98.56 474 CYS B CA 1
ATOM 9295 C C . CYS B 1 474 ? 20.156 4.062 -9.766 1 98.56 474 CYS B C 1
ATOM 9297 O O . CYS B 1 474 ? 21.094 3.668 -9.062 1 98.56 474 CYS B O 1
ATOM 9299 N N . VAL B 1 475 ? 19.906 3.449 -10.898 1 98.38 475 VAL B N 1
ATOM 9300 C CA . VAL B 1 475 ? 20.625 2.268 -11.367 1 98.38 475 VAL B CA 1
ATOM 9301 C C . VAL B 1 475 ? 21.391 2.596 -12.648 1 98.38 475 VAL B C 1
ATOM 9303 O O . VAL B 1 475 ? 20.781 2.873 -13.68 1 98.38 475 VAL B O 1
ATOM 9306 N N . TYR B 1 476 ? 22.656 2.553 -12.555 1 98.06 476 TYR B N 1
ATOM 9307 C CA . TYR B 1 476 ? 23.5 2.771 -13.727 1 98.06 476 TYR B CA 1
ATOM 9308 C C . TYR B 1 476 ? 23.656 1.487 -14.531 1 98.06 476 TYR B C 1
ATOM 9310 O O . TYR B 1 476 ? 24.016 0.443 -13.984 1 98.06 476 TYR B O 1
ATOM 9318 N N . PRO B 1 477 ? 23.422 1.543 -15.836 1 96.38 477 PRO B N 1
ATOM 9319 C CA . PRO B 1 477 ? 23.359 0.308 -16.625 1 96.38 477 PRO B CA 1
ATOM 9320 C C . PRO B 1 477 ? 24.719 -0.365 -16.766 1 96.38 477 PRO B C 1
ATOM 9322 O O . PRO B 1 477 ? 25.734 0.317 -16.922 1 96.38 477 PRO B O 1
ATOM 9325 N N . SER B 1 478 ? 24.672 -1.671 -16.75 1 95.69 478 SER B N 1
ATOM 9326 C CA . SER B 1 478 ? 25.875 -2.467 -16.906 1 95.69 478 SER B CA 1
ATOM 9327 C C . SER B 1 478 ? 26.219 -2.678 -18.375 1 95.69 478 SER B C 1
ATOM 9329 O O . SER B 1 478 ? 27.328 -3.113 -18.703 1 95.69 478 SER B O 1
ATOM 9331 N N . TYR B 1 479 ? 25.328 -2.375 -19.328 1 93.94 479 TYR B N 1
ATOM 9332 C CA . TYR B 1 479 ? 25.453 -2.785 -20.719 1 93.94 479 TYR B CA 1
ATOM 9333 C C . TYR B 1 479 ? 25.938 -1.624 -21.578 1 93.94 479 TYR B C 1
ATOM 9335 O O . TYR B 1 479 ? 26.219 -1.801 -22.766 1 93.94 479 TYR B O 1
ATOM 9343 N N . ASN B 1 480 ? 26.047 -0.375 -21.047 1 93.12 480 ASN B N 1
ATOM 9344 C CA . ASN B 1 480 ? 26.438 0.752 -21.891 1 93.12 480 ASN B CA 1
ATOM 9345 C C . ASN B 1 480 ? 27.797 1.305 -21.5 1 93.12 480 ASN B C 1
ATOM 9347 O O . ASN B 1 480 ? 28.172 2.41 -21.906 1 93.12 480 ASN B O 1
ATOM 9351 N N . ILE B 1 481 ? 28.547 0.618 -20.688 1 93.5 481 ILE B N 1
ATOM 9352 C CA . ILE B 1 481 ? 29.75 1.131 -20.062 1 93.5 481 ILE B CA 1
ATOM 9353 C C . ILE B 1 481 ? 30.859 1.265 -21.125 1 93.5 481 ILE B C 1
ATOM 9355 O O . ILE B 1 481 ? 31.828 1.987 -20.922 1 93.5 481 ILE B O 1
ATOM 9359 N N . TYR B 1 482 ? 30.766 0.654 -22.312 1 92.88 482 TYR B N 1
ATOM 9360 C CA . TYR B 1 482 ? 31.766 0.735 -23.375 1 92.88 482 TYR B CA 1
ATOM 9361 C C . TYR B 1 482 ? 31.25 1.525 -24.562 1 92.88 482 TYR B C 1
ATOM 9363 O O . TYR B 1 482 ? 31.906 1.599 -25.609 1 92.88 482 TYR B O 1
ATOM 9371 N N . ASP B 1 483 ? 30.047 2.104 -24.484 1 92.94 483 ASP B N 1
ATOM 9372 C CA . ASP B 1 483 ? 29.453 2.848 -25.594 1 92.94 483 ASP B CA 1
ATOM 9373 C C . ASP B 1 483 ? 30.266 4.109 -25.891 1 92.94 483 ASP B C 1
ATOM 9375 O O . ASP B 1 483 ? 30.906 4.668 -25.016 1 92.94 483 ASP B O 1
ATOM 9379 N N . ASP B 1 484 ? 30.203 4.566 -27.125 1 93.31 484 ASP B N 1
ATOM 9380 C CA . ASP B 1 484 ? 30.859 5.801 -27.547 1 93.31 484 ASP B CA 1
ATOM 9381 C C . ASP B 1 484 ? 30.266 7.008 -26.812 1 93.31 484 ASP B C 1
ATOM 9383 O O . ASP B 1 484 ? 29.047 7.113 -26.672 1 93.31 484 ASP B O 1
ATOM 9387 N N . PRO B 1 485 ? 31.141 7.883 -26.344 1 94.19 485 PRO B N 1
ATOM 9388 C CA . PRO B 1 485 ? 30.688 9.039 -25.562 1 94.19 485 PRO B CA 1
ATOM 9389 C C . PRO B 1 485 ? 29.734 9.938 -26.328 1 94.19 485 PRO B C 1
ATOM 9391 O O . PRO B 1 485 ? 29.016 10.742 -25.734 1 94.19 485 PRO B O 1
ATOM 9394 N N . SER B 1 486 ? 29.719 9.891 -27.625 1 93.62 486 SER B N 1
ATOM 9395 C CA . SER B 1 486 ? 28.891 10.766 -28.453 1 93.62 486 SER B CA 1
ATOM 9396 C C . SER B 1 486 ? 27.5 10.172 -28.656 1 93.62 486 SER B C 1
ATOM 9398 O O . SER B 1 486 ? 26.625 10.805 -29.25 1 93.62 486 SER B O 1
ATOM 9400 N N . LYS B 1 487 ? 27.266 9.023 -28.094 1 93.31 487 LYS B N 1
ATOM 9401 C CA . LYS B 1 487 ? 26 8.328 -28.328 1 93.31 487 LYS B CA 1
ATOM 9402 C C . LYS B 1 487 ? 25 8.594 -27.203 1 93.31 487 LYS B C 1
ATOM 9404 O O . LYS B 1 487 ? 25.391 9 -26.094 1 93.31 487 LYS B O 1
ATOM 9409 N N . THR B 1 488 ? 23.734 8.383 -27.547 1 96.06 488 THR B N 1
ATOM 9410 C CA . THR B 1 488 ? 22.656 8.484 -26.547 1 96.06 488 THR B CA 1
ATOM 9411 C C . THR B 1 488 ? 22.812 7.41 -25.484 1 96.06 488 THR B C 1
ATOM 9413 O O . THR B 1 488 ? 23.516 6.41 -25.688 1 96.06 488 THR B O 1
ATOM 9416 N N . ALA B 1 489 ? 22.234 7.637 -24.375 1 96.12 489 ALA B N 1
ATOM 9417 C CA . ALA B 1 489 ? 22.281 6.691 -23.266 1 96.12 489 ALA B CA 1
ATOM 9418 C C . ALA B 1 489 ? 21 6.754 -22.422 1 96.12 489 ALA B C 1
ATOM 9420 O O . ALA B 1 489 ? 20.391 7.816 -22.312 1 96.12 489 ALA B O 1
ATOM 9421 N N . VAL B 1 490 ? 20.625 5.609 -21.859 1 97.75 490 VAL B N 1
ATOM 9422 C CA . VAL B 1 490 ? 19.438 5.512 -21.031 1 97.75 490 VAL B CA 1
ATOM 9423 C C . VAL B 1 490 ? 19.844 5.215 -19.578 1 97.75 490 VAL B C 1
ATOM 9425 O O . VAL B 1 490 ? 20.672 4.332 -19.328 1 97.75 490 VAL B O 1
ATOM 9428 N N . LEU B 1 491 ? 19.328 6 -18.672 1 98.5 491 LEU B N 1
ATOM 9429 C CA . LEU B 1 491 ? 19.562 5.816 -17.25 1 98.5 491 LEU B CA 1
ATOM 9430 C C . LEU B 1 491 ? 18.281 5.414 -16.531 1 98.5 491 LEU B C 1
ATOM 9432 O O . LEU B 1 491 ? 17.25 6.066 -16.688 1 98.5 491 LEU B O 1
ATOM 9436 N N . LEU B 1 492 ? 18.281 4.238 -15.812 1 98.75 492 LEU B N 1
ATOM 9437 C CA . LEU B 1 492 ? 17.203 3.98 -14.875 1 98.75 492 LEU B CA 1
ATOM 9438 C C . LEU B 1 492 ? 17.281 4.914 -13.672 1 98.75 492 LEU B C 1
ATOM 9440 O O . LEU B 1 492 ? 17.875 4.566 -12.656 1 98.75 492 LEU B O 1
ATOM 9444 N N . CYS B 1 493 ? 16.656 6.027 -13.781 1 98.38 493 CYS B N 1
ATOM 9445 C CA . CYS B 1 493 ? 16.906 7.145 -12.875 1 98.38 493 CYS B CA 1
ATOM 9446 C C . CYS B 1 493 ? 16.219 6.93 -11.539 1 98.38 493 CYS B C 1
ATOM 9448 O O . CYS B 1 493 ? 16.594 7.531 -10.531 1 98.38 493 CYS B O 1
ATOM 9450 N N . SER B 1 494 ? 15.156 6.105 -11.57 1 98.81 494 SER B N 1
ATOM 9451 C CA . SER B 1 494 ? 14.414 5.891 -10.328 1 98.81 494 SER B CA 1
ATOM 9452 C C . SER B 1 494 ? 13.891 4.461 -10.242 1 98.81 494 SER B C 1
ATOM 9454 O O . SER B 1 494 ? 13.273 3.963 -11.188 1 98.81 494 SER B O 1
ATOM 9456 N N . TYR B 1 495 ? 14.172 3.816 -9.281 1 98.5 495 TYR B N 1
ATOM 9457 C CA . TYR B 1 495 ? 13.617 2.529 -8.867 1 98.5 495 TYR B CA 1
ATOM 9458 C C . TYR B 1 495 ? 13.094 2.59 -7.441 1 98.5 495 TYR B C 1
ATOM 9460 O O . TYR B 1 495 ? 13.875 2.752 -6.496 1 98.5 495 TYR B O 1
ATOM 9468 N N . THR B 1 496 ? 11.727 2.506 -7.219 1 98.38 496 THR B N 1
ATOM 9469 C CA . THR B 1 496 ? 11.086 2.709 -5.926 1 98.38 496 THR B CA 1
ATOM 9470 C C . THR B 1 496 ? 10.195 1.521 -5.566 1 98.38 496 THR B C 1
ATOM 9472 O O . THR B 1 496 ? 9.758 0.78 -6.449 1 98.38 496 THR B O 1
ATOM 9475 N N . TRP B 1 497 ? 9.953 1.36 -4.25 1 97.81 497 TRP B N 1
ATOM 9476 C CA . TRP B 1 497 ? 9.125 0.281 -3.723 1 97.81 497 TRP B CA 1
ATOM 9477 C C . TRP B 1 497 ? 8.148 0.807 -2.678 1 97.81 497 TRP B C 1
ATOM 9479 O O . TRP B 1 497 ? 8.398 1.83 -2.039 1 97.81 497 TRP B O 1
ATOM 9489 N N . GLN B 1 498 ? 7.07 0.103 -2.51 1 96.56 498 GLN B N 1
ATOM 9490 C CA . GLN B 1 498 ? 6.082 0.34 -1.459 1 96.56 498 GLN B CA 1
ATOM 9491 C C . GLN B 1 498 ? 5.641 1.8 -1.439 1 96.56 498 GLN B C 1
ATOM 9493 O O . GLN B 1 498 ? 5.375 2.389 -2.49 1 96.56 498 GLN B O 1
ATOM 9498 N N . GLN B 1 499 ? 5.602 2.5 -0.324 1 96.62 499 GLN B N 1
ATOM 9499 C CA . GLN B 1 499 ? 5.008 3.832 -0.261 1 96.62 499 GLN B CA 1
ATOM 9500 C C . GLN B 1 499 ? 5.773 4.816 -1.142 1 96.62 499 GLN B C 1
ATOM 9502 O O . GLN B 1 499 ? 5.18 5.723 -1.729 1 96.62 499 GLN B O 1
ATOM 9507 N N . ASP B 1 500 ? 7.098 4.668 -1.246 1 97.81 500 ASP B N 1
ATOM 9508 C CA . ASP B 1 500 ? 7.852 5.539 -2.143 1 97.81 500 ASP B CA 1
ATOM 9509 C C . ASP B 1 500 ? 7.359 5.402 -3.582 1 97.81 500 ASP B C 1
ATOM 9511 O O . ASP B 1 500 ? 7.297 6.391 -4.316 1 97.81 500 ASP B O 1
ATOM 9515 N N . SER B 1 501 ? 7.055 4.168 -3.93 1 97.06 501 SER B N 1
ATOM 9516 C CA . SER B 1 501 ? 6.512 3.896 -5.258 1 97.06 501 SER B CA 1
ATOM 9517 C C . SER B 1 501 ? 5.137 4.527 -5.43 1 97.06 501 SER B C 1
ATOM 9519 O O . SER B 1 501 ? 4.852 5.133 -6.465 1 97.06 501 SER B O 1
ATOM 9521 N N . ASP B 1 502 ? 4.273 4.434 -4.445 1 95.62 502 ASP B N 1
ATOM 9522 C CA . ASP B 1 502 ? 2.939 5.027 -4.504 1 95.62 502 ASP B CA 1
ATOM 9523 C C . ASP B 1 502 ? 3.02 6.543 -4.672 1 95.62 502 ASP B C 1
ATOM 9525 O O . ASP B 1 502 ? 2.262 7.129 -5.449 1 95.62 502 ASP B O 1
ATOM 9529 N N . ARG B 1 503 ? 3.936 7.121 -3.949 1 96.88 503 ARG B N 1
ATOM 9530 C CA . ARG B 1 503 ? 4.098 8.57 -3.994 1 96.88 503 ARG B CA 1
ATOM 9531 C C . ARG B 1 503 ? 4.574 9.023 -5.371 1 96.88 503 ARG B C 1
ATOM 9533 O O . ARG B 1 503 ? 4.023 9.969 -5.945 1 96.88 503 ARG B O 1
ATOM 9540 N N . LEU B 1 504 ? 5.539 8.391 -5.898 1 97.81 504 LEU B N 1
ATOM 9541 C CA . LEU B 1 504 ? 6.055 8.766 -7.211 1 97.81 504 LEU B CA 1
ATOM 9542 C C . LEU B 1 504 ? 5.043 8.445 -8.305 1 97.81 504 LEU B C 1
ATOM 9544 O O . LEU B 1 504 ? 4.914 9.188 -9.281 1 97.81 504 LEU B O 1
ATOM 9548 N N . GLY B 1 505 ? 4.355 7.285 -8.141 1 97.25 505 GLY B N 1
ATOM 9549 C CA . GLY B 1 505 ? 3.371 6.824 -9.109 1 97.25 505 GLY B CA 1
ATOM 9550 C C . GLY B 1 505 ? 2.248 7.816 -9.336 1 97.25 505 GLY B C 1
ATOM 9551 O O . GLY B 1 505 ? 1.643 7.844 -10.406 1 97.25 505 GLY B O 1
ATOM 9552 N N . SER B 1 506 ? 1.973 8.68 -8.367 1 97.19 506 SER B N 1
ATOM 9553 C CA . SER B 1 506 ? 0.895 9.656 -8.469 1 97.19 506 SER B CA 1
ATOM 9554 C C . SER B 1 506 ? 1.184 10.688 -9.562 1 97.19 506 SER B C 1
ATOM 9556 O O . SER B 1 506 ? 0.284 11.406 -9.992 1 97.19 506 SER B O 1
ATOM 9558 N N . LEU B 1 507 ? 2.426 10.75 -10.047 1 98 507 LEU B N 1
ATOM 9559 C CA . LEU B 1 507 ? 2.818 11.68 -11.094 1 98 507 LEU B CA 1
ATOM 9560 C C . LEU B 1 507 ? 2.885 10.984 -12.453 1 98 507 LEU B C 1
ATOM 9562 O O . LEU B 1 507 ? 3.244 11.602 -13.453 1 98 507 LEU B O 1
ATOM 9566 N N . MET B 1 508 ? 2.527 9.742 -12.5 1 97.75 508 MET B N 1
ATOM 9567 C CA . MET B 1 508 ? 2.623 8.969 -13.734 1 97.75 508 MET B CA 1
ATOM 9568 C C . MET B 1 508 ? 1.272 8.898 -14.438 1 97.75 508 MET B C 1
ATOM 9570 O O . MET B 1 508 ? 0.228 8.867 -13.789 1 97.75 508 MET B O 1
ATOM 9574 N N . SER B 1 509 ? 1.287 8.859 -15.758 1 96.81 509 SER B N 1
ATOM 9575 C CA . SER B 1 509 ? 0.087 8.828 -16.594 1 96.81 509 SER B CA 1
ATOM 9576 C C . SER B 1 509 ? -0.189 7.418 -17.109 1 96.81 509 SER B C 1
ATOM 9578 O O . SER B 1 509 ? 0.742 6.656 -17.375 1 96.81 509 SER B O 1
ATOM 9580 N N . THR B 1 510 ? -1.461 7.113 -17.219 1 94.88 510 THR B N 1
ATOM 9581 C CA . THR B 1 510 ? -1.847 5.82 -17.781 1 94.88 510 THR B CA 1
ATOM 9582 C C . THR B 1 510 ? -2.135 5.934 -19.281 1 94.88 510 THR B C 1
ATOM 9584 O O . THR B 1 510 ? -2.65 5 -19.891 1 94.88 510 THR B O 1
ATOM 9587 N N . ASN B 1 511 ? -1.856 7.145 -19.859 1 94.25 511 ASN B N 1
ATOM 9588 C CA . ASN B 1 511 ? -2.057 7.312 -21.297 1 94.25 511 ASN B CA 1
ATOM 9589 C C . ASN B 1 511 ? -1.234 6.309 -22.094 1 94.25 511 ASN B C 1
ATOM 9591 O O . ASN B 1 511 ? -0.041 6.133 -21.844 1 94.25 511 ASN B O 1
ATOM 9595 N N . THR B 1 512 ? -1.812 5.66 -23.062 1 90.06 512 THR B N 1
ATOM 9596 C CA . THR B 1 512 ? -1.133 4.617 -23.828 1 90.06 512 THR B CA 1
ATOM 9597 C C . THR B 1 512 ? -0.317 5.223 -24.969 1 90.06 512 THR B C 1
ATOM 9599 O O . THR B 1 512 ? 0.553 4.559 -25.531 1 90.06 512 THR B O 1
ATOM 9602 N N . ASN B 1 513 ? -0.695 6.48 -25.359 1 93.5 513 ASN B N 1
ATOM 9603 C CA . ASN B 1 513 ? 0.115 7.199 -26.328 1 93.5 513 ASN B CA 1
ATOM 9604 C C . ASN B 1 513 ? 1.353 7.82 -25.688 1 93.5 513 ASN B C 1
ATOM 9606 O O . ASN B 1 513 ? 1.236 8.656 -24.797 1 93.5 513 ASN B O 1
ATOM 9610 N N . HIS B 1 514 ? 2.533 7.465 -26.141 1 95.12 514 HIS B N 1
ATOM 9611 C CA . HIS B 1 514 ? 3.785 7.832 -25.484 1 95.12 514 HIS B CA 1
ATOM 9612 C C . HIS B 1 514 ? 3.965 9.344 -25.438 1 95.12 514 HIS B C 1
ATOM 9614 O O . HIS B 1 514 ? 4.348 9.898 -24.406 1 95.12 514 HIS B O 1
ATOM 9620 N N . SER B 1 515 ? 3.697 10.008 -26.578 1 96 515 SER B N 1
ATOM 9621 C CA . SER B 1 515 ? 3.893 11.453 -26.625 1 96 515 SER B CA 1
ATOM 9622 C C . SER B 1 515 ? 2.982 12.172 -25.641 1 96 515 SER B C 1
ATOM 9624 O O . SER B 1 515 ? 3.402 13.133 -24.984 1 96 515 SER B O 1
ATOM 9626 N N . HIS B 1 516 ? 1.707 11.711 -25.516 1 95.5 516 HIS B N 1
ATOM 9627 C CA . HIS B 1 516 ? 0.773 12.289 -24.562 1 95.5 516 HIS B CA 1
ATOM 9628 C C . HIS B 1 516 ? 1.186 11.969 -23.125 1 95.5 516 HIS B C 1
ATOM 9630 O O . HIS B 1 516 ? 1.062 12.82 -22.234 1 95.5 516 HIS B O 1
ATOM 9636 N N . LYS B 1 517 ? 1.628 10.781 -22.969 1 96.44 517 LYS B N 1
ATOM 9637 C CA . LYS B 1 517 ? 2.096 10.367 -21.641 1 96.44 517 LYS B CA 1
ATOM 9638 C C . LYS B 1 517 ? 3.244 11.258 -21.172 1 96.44 517 LYS B C 1
ATOM 9640 O O . LYS B 1 517 ? 3.238 11.727 -20.031 1 96.44 517 LYS B O 1
ATOM 9645 N N . VAL B 1 518 ? 4.25 11.477 -21.984 1 97.69 518 VAL B N 1
ATOM 9646 C CA . VAL B 1 518 ? 5.41 12.297 -21.641 1 97.69 518 VAL B CA 1
ATOM 9647 C C . VAL B 1 518 ? 4.957 13.719 -21.312 1 97.69 518 VAL B C 1
ATOM 9649 O O . VAL B 1 518 ? 5.461 14.328 -20.359 1 97.69 518 VAL B O 1
ATOM 9652 N N . ALA B 1 519 ? 3.984 14.234 -22.062 1 96.31 519 ALA B N 1
ATOM 9653 C CA . ALA B 1 519 ? 3.467 15.578 -21.812 1 96.31 519 ALA B CA 1
ATOM 9654 C C . ALA B 1 519 ? 2.75 15.648 -20.469 1 96.31 519 ALA B C 1
ATOM 9656 O O . ALA B 1 519 ? 2.906 16.609 -19.719 1 96.31 519 ALA B O 1
ATOM 9657 N N . ASP B 1 520 ? 1.966 14.594 -20.172 1 95.69 520 ASP B N 1
ATOM 9658 C CA . ASP B 1 520 ? 1.226 14.523 -18.922 1 95.69 520 ASP B CA 1
ATOM 9659 C C . ASP B 1 520 ? 2.176 14.445 -17.719 1 95.69 520 ASP B C 1
ATOM 9661 O O . ASP B 1 520 ? 1.809 14.812 -16.609 1 95.69 520 ASP B O 1
ATOM 9665 N N . GLU B 1 521 ? 3.395 14 -17.922 1 97.81 521 GLU B N 1
ATOM 9666 C CA . GLU B 1 521 ? 4.328 13.688 -16.844 1 97.81 521 GLU B CA 1
ATOM 9667 C C . GLU B 1 521 ? 5.387 14.773 -16.703 1 97.81 521 GLU B C 1
ATOM 9669 O O . GLU B 1 521 ? 6.508 14.508 -16.266 1 97.81 521 GLU B O 1
ATOM 9674 N N . ALA B 1 522 ? 5.066 16.031 -17.016 1 95.44 522 ALA B N 1
ATOM 9675 C CA . ALA B 1 522 ? 6 17.156 -16.938 1 95.44 522 ALA B CA 1
ATOM 9676 C C . ALA B 1 522 ? 6.516 17.344 -15.516 1 95.44 522 ALA B C 1
ATOM 9678 O O . ALA B 1 522 ? 7.699 17.625 -15.312 1 95.44 522 ALA B O 1
ATOM 9679 N N . ALA B 1 523 ? 5.637 17.25 -14.531 1 95.06 523 ALA B N 1
ATOM 9680 C CA . ALA B 1 523 ? 6.043 17.422 -13.141 1 95.06 523 ALA B CA 1
ATOM 9681 C C . ALA B 1 523 ? 7 16.312 -12.711 1 95.06 523 ALA B C 1
ATOM 9683 O O . ALA B 1 523 ? 7.953 16.562 -11.969 1 95.06 523 ALA B O 1
ATOM 9684 N N . LEU B 1 524 ? 6.711 15.055 -13.148 1 98.06 524 LEU B N 1
ATOM 9685 C CA . LEU B 1 524 ? 7.598 13.93 -12.867 1 98.06 524 LEU B CA 1
ATOM 9686 C C . LEU B 1 524 ? 8.992 14.18 -13.438 1 98.06 524 LEU B C 1
ATOM 9688 O O . LEU B 1 524 ? 9.992 13.984 -12.75 1 98.06 524 LEU B O 1
ATOM 9692 N N . LYS B 1 525 ? 9.031 14.594 -14.688 1 98.31 525 LYS B N 1
ATOM 9693 C CA . LYS B 1 525 ? 10.281 14.906 -15.359 1 98.31 525 LYS B CA 1
ATOM 9694 C C . LYS B 1 525 ? 11.102 15.922 -14.57 1 98.31 525 LYS B C 1
ATOM 9696 O O . LYS B 1 525 ? 12.273 15.688 -14.273 1 98.31 525 LYS B O 1
ATOM 9701 N N . GLU B 1 526 ? 10.484 17 -14.227 1 96.69 526 GLU B N 1
ATOM 9702 C CA . GLU B 1 526 ? 11.188 18.062 -13.523 1 96.69 526 GLU B CA 1
ATOM 9703 C C . GLU B 1 526 ? 11.695 17.594 -12.164 1 96.69 526 GLU B C 1
ATOM 9705 O O . GLU B 1 526 ? 12.836 17.891 -11.781 1 96.69 526 GLU B O 1
ATOM 9710 N N . LEU B 1 527 ? 10.867 16.906 -11.477 1 97.62 527 LEU B N 1
ATOM 9711 C CA . LEU B 1 527 ? 11.242 16.375 -10.172 1 97.62 527 LEU B CA 1
ATOM 9712 C C . LEU B 1 527 ? 12.484 15.484 -10.273 1 97.62 527 LEU B C 1
ATOM 9714 O O . LEU B 1 527 ? 13.414 15.625 -9.484 1 97.62 527 LEU B O 1
ATOM 9718 N N . LEU B 1 528 ? 12.516 14.609 -11.258 1 98.62 528 LEU B N 1
ATOM 9719 C CA . LEU B 1 528 ? 13.602 13.641 -11.383 1 98.62 528 LEU B CA 1
ATOM 9720 C C . LEU B 1 528 ? 14.875 14.312 -11.867 1 98.62 528 LEU B C 1
ATOM 9722 O O . LEU B 1 528 ? 15.977 13.922 -11.477 1 98.62 528 LEU B O 1
ATOM 9726 N N . LEU B 1 529 ? 14.766 15.312 -12.75 1 98.62 529 LEU B N 1
ATOM 9727 C CA . LEU B 1 529 ? 15.945 16.062 -13.172 1 98.62 529 LEU B CA 1
ATOM 9728 C C . LEU B 1 529 ? 16.594 16.766 -11.984 1 98.62 529 LEU B C 1
ATOM 9730 O O . LEU B 1 529 ? 17.828 16.75 -11.844 1 98.62 529 LEU B O 1
ATOM 9734 N N . ARG B 1 530 ? 15.82 17.328 -11.156 1 97.69 530 ARG B N 1
ATOM 9735 C CA . ARG B 1 530 ? 16.328 18 -9.969 1 97.69 530 ARG B CA 1
ATOM 9736 C C . ARG B 1 530 ? 16.953 17 -9 1 97.69 530 ARG B C 1
ATOM 9738 O O . ARG B 1 530 ? 18.016 17.234 -8.445 1 97.69 530 ARG B O 1
ATOM 9745 N N . ASP B 1 531 ? 16.25 15.898 -8.781 1 98.44 531 ASP B N 1
ATOM 9746 C CA . ASP B 1 531 ? 16.766 14.859 -7.891 1 98.44 531 ASP B CA 1
ATOM 9747 C C . ASP B 1 531 ? 18.125 14.344 -8.391 1 98.44 531 ASP B C 1
ATOM 9749 O O . ASP B 1 531 ? 19.031 14.109 -7.594 1 98.44 531 ASP B O 1
ATOM 9753 N N . LEU B 1 532 ? 18.203 14.125 -9.68 1 98.81 532 LEU B N 1
ATOM 9754 C CA . LEU B 1 532 ? 19.469 13.648 -10.25 1 98.81 532 LEU B CA 1
ATOM 9755 C C . LEU B 1 532 ? 20.594 14.648 -10 1 98.81 532 LEU B C 1
ATOM 9757 O O . LEU B 1 532 ? 21.719 14.258 -9.695 1 98.81 532 LEU B O 1
ATOM 9761 N N . ALA B 1 533 ? 20.281 15.922 -10.156 1 98.69 533 ALA B N 1
ATOM 9762 C CA . ALA B 1 533 ? 21.281 16.953 -9.898 1 98.69 533 ALA B CA 1
ATOM 9763 C C . ALA B 1 533 ? 21.734 16.922 -8.438 1 98.69 533 ALA B C 1
ATOM 9765 O O . ALA B 1 533 ? 22.922 16.984 -8.148 1 98.69 533 ALA B O 1
ATOM 9766 N N . VAL B 1 534 ? 20.781 16.797 -7.523 1 98.31 534 VAL B N 1
ATOM 9767 C CA . VAL B 1 534 ? 21.078 16.781 -6.094 1 98.31 534 VAL B CA 1
ATOM 9768 C C . VAL B 1 534 ? 21.891 15.539 -5.75 1 98.31 534 VAL B C 1
ATOM 9770 O O . VAL B 1 534 ? 22.875 15.617 -5.008 1 98.31 534 VAL B O 1
ATOM 9773 N N . LEU B 1 535 ? 21.531 14.414 -6.273 1 98.56 535 LEU B N 1
ATOM 9774 C CA . LEU B 1 535 ? 22.172 13.133 -5.98 1 98.56 535 LEU B CA 1
ATOM 9775 C C . LEU B 1 535 ? 23.625 13.125 -6.457 1 98.56 535 LEU B C 1
ATOM 9777 O O . LEU B 1 535 ? 24.469 12.492 -5.84 1 98.56 535 LEU B O 1
ATOM 9781 N N . HIS B 1 536 ? 23.953 13.883 -7.527 1 98.62 536 HIS B N 1
ATOM 9782 C CA . HIS B 1 536 ? 25.25 13.719 -8.172 1 98.62 536 HIS B CA 1
ATOM 9783 C C . HIS B 1 536 ? 26.141 14.938 -7.938 1 98.62 536 HIS B C 1
ATOM 9785 O O . HIS B 1 536 ? 27.219 15.047 -8.523 1 98.62 536 HIS B O 1
ATOM 9791 N N . ARG B 1 537 ? 25.641 15.875 -7.199 1 97.56 537 ARG B N 1
ATOM 9792 C CA . ARG B 1 537 ? 26.484 17.031 -6.922 1 97.56 537 ARG B CA 1
ATOM 9793 C C . ARG B 1 537 ? 27.766 16.594 -6.215 1 97.56 537 ARG B C 1
ATOM 9795 O O . ARG B 1 537 ? 27.797 15.594 -5.512 1 97.56 537 ARG B O 1
ATOM 9802 N N . ASN B 1 538 ? 28.844 17.234 -6.473 1 95.56 538 ASN B N 1
ATOM 9803 C CA . ASN B 1 538 ? 30.156 16.969 -5.895 1 95.56 538 ASN B CA 1
ATOM 9804 C C . ASN B 1 538 ? 31 18.234 -5.805 1 95.56 538 ASN B C 1
ATOM 9806 O O . ASN B 1 538 ? 30.516 19.328 -6.082 1 95.56 538 ASN B O 1
ATOM 9810 N N . ASP B 1 539 ? 32.281 18.125 -5.324 1 94.25 539 ASP B N 1
ATOM 9811 C CA . ASP B 1 539 ? 33.094 19.297 -5.039 1 94.25 539 ASP B CA 1
ATOM 9812 C C . ASP B 1 539 ? 33.594 19.953 -6.332 1 94.25 539 ASP B C 1
ATOM 9814 O O . ASP B 1 539 ? 34.094 21.078 -6.309 1 94.25 539 ASP B O 1
ATOM 9818 N N . GLN B 1 540 ? 33.344 19.344 -7.445 1 96.25 540 GLN B N 1
ATOM 9819 C CA . GLN B 1 540 ? 33.875 19.859 -8.703 1 96.25 540 GLN B CA 1
ATOM 9820 C C . GLN B 1 540 ? 32.75 20.438 -9.57 1 96.25 540 GLN B C 1
ATOM 9822 O O . GLN B 1 540 ? 33.031 21.188 -10.508 1 96.25 540 GLN B O 1
ATOM 9827 N N . ILE B 1 541 ? 31.531 20.062 -9.367 1 96.06 541 ILE B N 1
ATOM 9828 C CA . ILE B 1 541 ? 30.375 20.562 -10.102 1 96.06 541 ILE B CA 1
ATOM 9829 C C . ILE B 1 541 ? 29.219 20.797 -9.141 1 96.06 541 ILE B C 1
ATOM 9831 O O . ILE B 1 541 ? 28.75 19.859 -8.477 1 96.06 541 ILE B O 1
ATOM 9835 N N . ASN B 1 542 ? 28.719 22 -9.148 1 94.19 542 ASN B N 1
ATOM 9836 C CA . ASN B 1 542 ? 27.656 22.297 -8.203 1 94.19 542 ASN B CA 1
ATOM 9837 C C . ASN B 1 542 ? 26.297 21.859 -8.75 1 94.19 542 ASN B C 1
ATOM 9839 O O . ASN B 1 542 ? 26.172 21.531 -9.93 1 94.19 542 ASN B O 1
ATOM 9843 N N . GLU B 1 543 ? 25.328 21.938 -7.961 1 96.5 543 GLU B N 1
ATOM 9844 C CA . GLU B 1 543 ? 23.984 21.422 -8.242 1 96.5 543 GLU B CA 1
ATOM 9845 C C . GLU B 1 543 ? 23.375 22.141 -9.445 1 96.5 543 GLU B C 1
ATOM 9847 O O . GLU B 1 543 ? 22.781 21.5 -10.312 1 96.5 543 GLU B O 1
ATOM 9852 N N . GLU B 1 544 ? 23.438 23.453 -9.523 1 96.69 544 GLU B N 1
ATOM 9853 C CA . GLU B 1 544 ? 22.812 24.234 -10.586 1 96.69 544 GLU B CA 1
ATOM 9854 C C . GLU B 1 544 ? 23.422 23.906 -11.953 1 96.69 544 GLU B C 1
ATOM 9856 O O . GLU B 1 544 ? 22.703 23.781 -12.938 1 96.69 544 GLU B O 1
ATOM 9861 N N . ASP B 1 545 ? 24.75 23.828 -12 1 97.5 545 ASP B N 1
ATOM 9862 C CA . ASP B 1 545 ? 25.406 23.469 -13.25 1 97.5 545 ASP B CA 1
ATOM 9863 C C . ASP B 1 545 ? 25.078 22.047 -13.672 1 97.5 545 ASP B C 1
ATOM 9865 O O . ASP B 1 545 ? 24.906 21.766 -14.867 1 97.5 545 ASP B O 1
ATOM 9869 N N . LEU B 1 546 ? 25.031 21.219 -12.711 1 97.75 546 LEU B N 1
ATOM 9870 C CA . LEU B 1 546 ? 24.656 19.828 -12.992 1 97.75 546 LEU B CA 1
ATOM 9871 C C . LEU B 1 546 ? 23.219 19.75 -13.492 1 97.75 546 LEU B C 1
ATOM 9873 O O . LEU B 1 546 ? 22.922 18.984 -14.414 1 97.75 546 LEU B O 1
ATOM 9877 N N . TYR B 1 547 ? 22.297 20.484 -12.852 1 98.12 547 TYR B N 1
ATOM 9878 C CA . TYR B 1 547 ? 20.906 20.516 -13.305 1 98.12 547 TYR B CA 1
ATOM 9879 C C . TYR B 1 547 ? 20.828 20.953 -14.766 1 98.12 547 TYR B C 1
ATOM 9881 O O . TYR B 1 547 ? 20.109 20.344 -15.562 1 98.12 547 TYR B O 1
ATOM 9889 N N . LYS B 1 548 ? 21.562 22 -15.109 1 98.25 548 LYS B N 1
ATOM 9890 C CA . LYS B 1 548 ? 21.578 22.484 -16.484 1 98.25 548 LYS B CA 1
ATOM 9891 C C . LYS B 1 548 ? 22.109 21.438 -17.438 1 98.25 548 LYS B C 1
ATOM 9893 O O . LYS B 1 548 ? 21.547 21.219 -18.516 1 98.25 548 LYS B O 1
ATOM 9898 N N . LEU B 1 549 ? 23.219 20.797 -17.016 1 98.12 549 LEU B N 1
ATOM 9899 C CA . LEU B 1 549 ? 23.812 19.75 -17.828 1 98.12 549 LEU B CA 1
ATOM 9900 C C . LEU B 1 549 ? 22.797 18.625 -18.094 1 98.12 549 LEU B C 1
ATOM 9902 O O . LEU B 1 549 ? 22.609 18.203 -19.234 1 98.12 549 LEU B O 1
ATOM 9906 N N . ILE B 1 550 ? 22.156 18.156 -17.031 1 98.62 550 ILE B N 1
ATOM 9907 C CA . ILE B 1 550 ? 21.219 17.047 -17.094 1 98.62 550 ILE B CA 1
ATOM 9908 C C . ILE B 1 550 ? 20 17.453 -17.922 1 98.62 550 ILE B C 1
ATOM 9910 O O . ILE B 1 550 ? 19.578 16.719 -18.812 1 98.62 550 ILE B O 1
ATOM 9914 N N . LYS B 1 551 ? 19.406 18.609 -17.656 1 98.44 551 LYS B N 1
ATOM 9915 C CA . LYS B 1 551 ? 18.234 19.109 -18.359 1 98.44 551 LYS B CA 1
ATOM 9916 C C . LYS B 1 551 ? 18.5 19.266 -19.844 1 98.44 551 LYS B C 1
ATOM 9918 O O . LYS B 1 551 ? 17.672 18.891 -20.672 1 98.44 551 LYS B O 1
ATOM 9923 N N . ASN B 1 552 ? 19.656 19.828 -20.203 1 98.38 552 ASN B N 1
ATOM 9924 C CA . ASN B 1 552 ? 20 20.062 -21.594 1 98.38 552 ASN B CA 1
ATOM 9925 C C . ASN B 1 552 ? 20.234 18.75 -22.344 1 98.38 552 ASN B C 1
ATOM 9927 O O . ASN B 1 552 ? 20.125 18.703 -23.578 1 98.38 552 ASN B O 1
ATOM 9931 N N . SER B 1 553 ? 20.578 17.688 -21.625 1 98.19 553 SER B N 1
ATOM 9932 C CA . SER B 1 553 ? 20.859 16.406 -22.25 1 98.19 553 SER B CA 1
ATOM 9933 C C . SER B 1 553 ? 19.594 15.555 -22.359 1 98.19 553 SER B C 1
ATOM 9935 O O . SER B 1 553 ? 19.594 14.508 -23 1 98.19 553 SER B O 1
ATOM 9937 N N . TYR B 1 554 ? 18.5 15.961 -21.766 1 98.5 554 TYR B N 1
ATOM 9938 C CA . TYR B 1 554 ? 17.25 15.211 -21.75 1 98.5 554 TYR B CA 1
ATOM 9939 C C . TYR B 1 554 ? 16.656 15.062 -23.141 1 98.5 554 TYR B C 1
ATOM 9941 O O . TYR B 1 554 ? 16.547 16.047 -23.875 1 98.5 554 TYR B O 1
ATOM 9949 N N . LEU B 1 555 ? 16.219 13.859 -23.531 1 97.75 555 LEU B N 1
ATOM 9950 C CA . LEU B 1 555 ? 15.594 13.633 -24.828 1 97.75 555 LEU B CA 1
ATOM 9951 C C . LEU B 1 555 ? 14.18 13.086 -24.656 1 97.75 555 LEU B C 1
ATOM 9953 O O . LEU B 1 555 ? 13.266 13.469 -25.406 1 97.75 555 LEU B O 1
ATOM 9957 N N . ASP B 1 556 ? 13.977 12.125 -23.75 1 98 556 ASP B N 1
ATOM 9958 C CA . ASP B 1 556 ? 12.727 11.391 -23.562 1 98 556 ASP B CA 1
ATOM 9959 C C . ASP B 1 556 ? 12.734 10.633 -22.25 1 98 556 ASP B C 1
ATOM 9961 O O . ASP B 1 556 ? 13.758 10.57 -21.562 1 98 556 ASP B O 1
ATOM 9965 N N . HIS B 1 557 ? 11.578 10.25 -21.75 1 98.75 557 HIS B N 1
ATOM 9966 C CA . HIS B 1 557 ? 11.531 9.367 -20.578 1 98.75 557 HIS B CA 1
ATOM 9967 C C . HIS B 1 557 ? 10.375 8.383 -20.688 1 98.75 557 HIS B C 1
ATOM 9969 O O . HIS B 1 557 ? 9.484 8.547 -21.516 1 98.75 557 HIS B O 1
ATOM 9975 N N . HIS B 1 558 ? 10.477 7.324 -19.984 1 98.56 558 HIS B N 1
ATOM 9976 C CA . HIS B 1 558 ? 9.43 6.324 -19.797 1 98.56 558 HIS B CA 1
ATOM 9977 C C . HIS B 1 558 ? 9.273 5.953 -18.328 1 98.56 558 HIS B C 1
ATOM 9979 O O . HIS B 1 558 ? 10.266 5.691 -17.641 1 98.56 558 HIS B O 1
ATOM 9985 N N . ALA B 1 559 ? 8.078 6.027 -17.844 1 98.5 559 ALA B N 1
ATOM 9986 C CA . ALA B 1 559 ? 7.746 5.711 -16.453 1 98.5 559 ALA B CA 1
ATOM 9987 C C . ALA B 1 559 ? 6.691 4.609 -16.375 1 98.5 559 ALA B C 1
ATOM 9989 O O . ALA B 1 559 ? 5.766 4.57 -17.203 1 98.5 559 ALA B O 1
ATOM 9990 N N . TRP B 1 560 ? 6.883 3.693 -15.445 1 98 560 TRP B N 1
ATOM 9991 C CA . TRP B 1 560 ? 5.953 2.578 -15.32 1 98 560 TRP B CA 1
ATOM 9992 C C . TRP B 1 560 ? 5.668 2.262 -13.859 1 98 560 TRP B C 1
ATOM 9994 O O . TRP B 1 560 ? 6.594 2.096 -13.062 1 98 560 TRP B O 1
ATOM 10004 N N . ASP B 1 561 ? 4.43 2.285 -13.477 1 97.38 561 ASP B N 1
ATOM 10005 C CA . ASP B 1 561 ? 3.943 1.833 -12.18 1 97.38 561 ASP B CA 1
ATOM 10006 C C . ASP B 1 561 ? 3.229 0.488 -12.297 1 97.38 561 ASP B C 1
ATOM 10008 O O . ASP B 1 561 ? 2.135 0.408 -12.859 1 97.38 561 ASP B O 1
ATOM 10012 N N . TRP B 1 562 ? 3.762 -0.554 -11.703 1 97.44 562 TRP B N 1
ATOM 10013 C CA . TRP B 1 562 ? 3.234 -1.907 -11.844 1 97.44 562 TRP B CA 1
ATOM 10014 C C . TRP B 1 562 ? 1.877 -2.039 -11.164 1 97.44 562 TRP B C 1
ATOM 10016 O O . TRP B 1 562 ? 1.065 -2.887 -11.539 1 97.44 562 TRP B O 1
ATOM 10026 N N . SER B 1 563 ? 1.569 -1.244 -10.172 1 95 563 SER B N 1
ATOM 10027 C CA . SER B 1 563 ? 0.281 -1.291 -9.492 1 95 563 SER B CA 1
ATOM 10028 C C . SER B 1 563 ? -0.83 -0.724 -10.367 1 95 563 SER B C 1
ATOM 10030 O O . SER B 1 563 ? -2.008 -1.015 -10.148 1 95 563 SER B O 1
ATOM 10032 N N . GLU B 1 564 ? -0.446 0.023 -11.383 1 94.38 564 GLU B N 1
ATOM 10033 C CA . GLU B 1 564 ? -1.436 0.651 -12.25 1 94.38 564 GLU B CA 1
ATOM 10034 C C . GLU B 1 564 ? -1.57 -0.106 -13.57 1 94.38 564 GLU B C 1
ATOM 10036 O O . GLU B 1 564 ? -2.41 0.238 -14.406 1 94.38 564 GLU B O 1
ATOM 10041 N N . ASP B 1 565 ? -0.777 -1.101 -13.742 1 95.5 565 ASP B N 1
ATOM 10042 C CA . ASP B 1 565 ? -0.892 -1.94 -14.93 1 95.5 565 ASP B CA 1
ATOM 10043 C C . ASP B 1 565 ? -2.057 -2.918 -14.805 1 95.5 565 ASP B C 1
ATOM 10045 O O . ASP B 1 565 ? -2.016 -3.838 -13.984 1 95.5 565 ASP B O 1
ATOM 10049 N N . ALA B 1 566 ? -3.008 -2.795 -15.656 1 96 566 ALA B N 1
ATOM 10050 C CA . ALA B 1 566 ? -4.238 -3.58 -15.57 1 96 566 ALA B CA 1
ATOM 10051 C C . ALA B 1 566 ? -3.957 -5.066 -15.781 1 96 566 ALA B C 1
ATOM 10053 O O . ALA B 1 566 ? -4.762 -5.918 -15.398 1 96 566 ALA B O 1
ATOM 10054 N N . ASN B 1 567 ? -2.85 -5.426 -16.328 1 96.75 567 ASN B N 1
ATOM 10055 C CA . ASN B 1 567 ? -2.57 -6.82 -16.641 1 96.75 567 ASN B CA 1
ATOM 10056 C C . ASN B 1 567 ? -1.637 -7.457 -15.617 1 96.75 567 ASN B C 1
ATOM 10058 O O . ASN B 1 567 ? -1.222 -8.602 -15.781 1 96.75 567 ASN B O 1
ATOM 10062 N N . THR B 1 568 ? -1.301 -6.727 -14.586 1 96.12 568 THR B N 1
ATOM 10063 C CA . THR B 1 568 ? -0.501 -7.316 -13.523 1 96.12 568 THR B CA 1
ATOM 10064 C C . THR B 1 568 ? -1.095 -6.984 -12.156 1 96.12 568 THR B C 1
ATOM 10066 O O . THR B 1 568 ? -1.089 -7.82 -11.25 1 96.12 568 THR B O 1
ATOM 10069 N N . ALA B 1 569 ? -1.545 -5.691 -11.945 1 95.88 569 ALA B N 1
ATOM 10070 C CA . ALA B 1 569 ? -2.127 -5.215 -10.695 1 95.88 569 ALA B CA 1
ATOM 10071 C C . ALA B 1 569 ? -1.185 -5.461 -9.523 1 95.88 569 ALA B C 1
ATOM 10073 O O . ALA B 1 569 ? -1.615 -5.898 -8.453 1 95.88 569 ALA B O 1
ATOM 10074 N N . GLY B 1 570 ? 0.08 -5.211 -9.711 1 95 570 GLY B N 1
ATOM 10075 C CA . GLY B 1 570 ? 1.104 -5.41 -8.695 1 95 570 GLY B CA 1
ATOM 10076 C C . GLY B 1 570 ? 2.434 -5.859 -9.266 1 95 570 GLY B C 1
ATOM 10077 O O . GLY B 1 570 ? 2.479 -6.5 -10.32 1 95 570 GLY B O 1
ATOM 10078 N N . ALA B 1 571 ? 3.5 -5.648 -8.539 1 97.12 571 ALA B N 1
ATOM 10079 C CA . ALA B 1 571 ? 4.836 -5.883 -9.086 1 97.12 571 ALA B CA 1
ATOM 10080 C C . ALA B 1 571 ? 5.289 -7.316 -8.812 1 97.12 571 ALA B C 1
ATOM 10082 O O . ALA B 1 571 ? 5.844 -7.973 -9.695 1 97.12 571 ALA B O 1
ATOM 10083 N N . PHE B 1 572 ? 5.117 -7.836 -7.633 1 97.19 572 PHE B N 1
ATOM 10084 C CA . PHE B 1 572 ? 5.562 -9.164 -7.238 1 97.19 572 PHE B CA 1
ATOM 10085 C C . PHE B 1 572 ? 4.871 -9.609 -5.957 1 97.19 572 PHE B C 1
ATOM 10087 O O . PHE B 1 572 ? 4.418 -8.781 -5.168 1 97.19 572 PHE B O 1
ATOM 10094 N N . ALA B 1 573 ? 4.793 -10.875 -5.727 1 97.12 573 ALA B N 1
ATOM 10095 C CA . ALA B 1 573 ? 4.25 -11.391 -4.473 1 97.12 573 ALA B CA 1
ATOM 10096 C C . ALA B 1 573 ? 5.117 -10.969 -3.287 1 97.12 573 ALA B C 1
ATOM 10098 O O . ALA B 1 573 ? 6.332 -11.164 -3.297 1 97.12 573 ALA B O 1
ATOM 10099 N N . PHE B 1 574 ? 4.594 -10.297 -2.332 1 96.56 574 PHE B N 1
ATOM 10100 C CA . PHE B 1 574 ? 5.207 -9.773 -1.117 1 96.56 574 PHE B CA 1
ATOM 10101 C C . PHE B 1 574 ? 4.527 -10.344 0.122 1 96.56 574 PHE B C 1
ATOM 10103 O O . PHE B 1 574 ? 3.592 -9.734 0.653 1 96.56 574 PHE B O 1
ATOM 10110 N N . PHE B 1 575 ? 5.043 -11.469 0.618 1 96.88 575 PHE B N 1
ATOM 10111 C CA . PHE B 1 575 ? 4.352 -12.227 1.649 1 96.88 575 PHE B CA 1
ATOM 10112 C C . PHE B 1 575 ? 4.453 -11.531 3 1 96.88 575 PHE B C 1
ATOM 10114 O O . PHE B 1 575 ? 5.555 -11.281 3.494 1 96.88 575 PHE B O 1
ATOM 10121 N N . ARG B 1 576 ? 3.34 -11.25 3.5 1 96.25 576 ARG B N 1
ATOM 10122 C CA . ARG B 1 576 ? 3.191 -10.688 4.836 1 96.25 576 ARG B CA 1
ATOM 10123 C C . ARG B 1 576 ? 3.16 -11.781 5.898 1 96.25 576 ARG B C 1
ATOM 10125 O O . ARG B 1 576 ? 3.174 -12.969 5.57 1 96.25 576 ARG B O 1
ATOM 10132 N N . PRO B 1 577 ? 3.143 -11.422 7.195 1 95.38 577 PRO B N 1
ATOM 10133 C CA . PRO B 1 577 ? 3.209 -12.422 8.258 1 95.38 577 PRO B CA 1
ATOM 10134 C C . PRO B 1 577 ? 2.172 -13.531 8.086 1 95.38 577 PRO B C 1
ATOM 10136 O O . PRO B 1 577 ? 0.987 -13.25 7.895 1 95.38 577 PRO B O 1
ATOM 10139 N N . GLN B 1 578 ? 2.625 -14.75 8.055 1 95.5 578 GLN B N 1
ATOM 10140 C CA . GLN B 1 578 ? 1.863 -16 8.094 1 95.5 578 GLN B CA 1
ATOM 10141 C C . GLN B 1 578 ? 1.272 -16.328 6.73 1 95.5 578 GLN B C 1
ATOM 10143 O O . GLN B 1 578 ? 0.639 -17.375 6.555 1 95.5 578 GLN B O 1
ATOM 10148 N N . GLN B 1 579 ? 1.455 -15.57 5.684 1 96.31 579 GLN B N 1
ATOM 10149 C CA . GLN B 1 579 ? 0.847 -15.844 4.383 1 96.31 579 GLN B CA 1
ATOM 10150 C C . GLN B 1 579 ? 1.54 -17.016 3.686 1 96.31 579 GLN B C 1
ATOM 10152 O O . GLN B 1 579 ? 0.888 -17.828 3.021 1 96.31 579 GLN B O 1
ATOM 10157 N N . PHE B 1 580 ? 2.887 -17.125 3.857 1 95 580 PHE B N 1
ATOM 10158 C CA . PHE B 1 580 ? 3.607 -18.266 3.285 1 95 580 PHE B CA 1
ATOM 10159 C C . PHE B 1 580 ? 3.152 -19.562 3.92 1 95 580 PHE B C 1
ATOM 10161 O O . PHE B 1 580 ? 2.9 -20.547 3.217 1 95 580 PHE B O 1
ATOM 10168 N N . THR B 1 581 ? 2.92 -19.578 5.195 1 93.62 581 THR B N 1
ATOM 10169 C CA . THR B 1 581 ? 2.627 -20.797 5.941 1 93.62 581 THR B CA 1
ATOM 10170 C C . THR B 1 581 ? 1.148 -21.156 5.832 1 93.62 581 THR B C 1
ATOM 10172 O O . THR B 1 581 ? 0.779 -22.328 5.957 1 93.62 581 THR B O 1
ATOM 10175 N N . SER B 1 582 ? 0.356 -20.141 5.488 1 93.06 582 SER B N 1
ATOM 10176 C CA . SER B 1 582 ? -1.074 -20.406 5.605 1 93.06 582 SER B CA 1
ATOM 10177 C C . SER B 1 582 ? -1.767 -20.297 4.25 1 93.06 582 SER B C 1
ATOM 10179 O O . SER B 1 582 ? -2.822 -20.891 4.035 1 93.06 582 SER B O 1
ATOM 10181 N N . MET B 1 583 ? -1.236 -19.531 3.311 1 94.12 583 MET B N 1
ATOM 10182 C CA . MET B 1 583 ? -1.937 -19.297 2.053 1 94.12 583 MET B CA 1
ATOM 10183 C C . MET B 1 583 ? -1.233 -19.984 0.893 1 94.12 583 MET B C 1
ATOM 10185 O O . MET B 1 583 ? -1.879 -20.656 0.082 1 94.12 583 MET B O 1
ATOM 10189 N N . TRP B 1 584 ? 0.041 -19.875 0.888 1 96.5 584 TRP B N 1
ATOM 10190 C CA . TRP B 1 584 ? 0.823 -20.391 -0.233 1 96.5 584 TRP B CA 1
ATOM 10191 C C . TRP B 1 584 ? 0.619 -21.891 -0.399 1 96.5 584 TRP B C 1
ATOM 10193 O O . TRP B 1 584 ? 0.419 -22.375 -1.516 1 96.5 584 TRP B O 1
ATOM 10203 N N . ASN B 1 585 ? 0.592 -22.625 0.701 1 95.44 585 ASN B N 1
ATOM 10204 C CA . ASN B 1 585 ? 0.543 -24.094 0.673 1 95.44 585 ASN B CA 1
ATOM 10205 C C . ASN B 1 585 ? -0.833 -24.594 0.249 1 95.44 585 ASN B C 1
ATOM 10207 O O . ASN B 1 585 ? -0.995 -25.781 -0.068 1 95.44 585 ASN B O 1
ATOM 10211 N N . ARG B 1 586 ? -1.806 -23.703 0.151 1 94.38 586 ARG B N 1
ATOM 10212 C CA . ARG B 1 586 ? -3.115 -24.062 -0.389 1 94.38 586 ARG B CA 1
ATOM 10213 C C . ARG B 1 586 ? -3.213 -23.688 -1.867 1 94.38 586 ARG B C 1
ATOM 10215 O O . ARG B 1 586 ? -3.822 -24.422 -2.652 1 94.38 586 ARG B O 1
ATOM 10222 N N . VAL B 1 587 ? -2.617 -22.609 -2.234 1 96.81 587 VAL B N 1
ATOM 10223 C CA . VAL B 1 587 ? -2.668 -22.078 -3.594 1 96.81 587 VAL B CA 1
ATOM 10224 C C . VAL B 1 587 ? -2.035 -23.078 -4.559 1 96.81 587 VAL B C 1
ATOM 10226 O O . VAL B 1 587 ? -2.492 -23.234 -5.695 1 96.81 587 VAL B O 1
ATOM 10229 N N . ILE B 1 588 ? -1.046 -23.859 -4.117 1 97.25 588 ILE B N 1
ATOM 10230 C CA . ILE B 1 588 ? -0.251 -24.672 -5.02 1 97.25 588 ILE B CA 1
ATOM 10231 C C . ILE B 1 588 ? -0.915 -26.047 -5.195 1 97.25 588 ILE B C 1
ATOM 10233 O O . ILE B 1 588 ? -0.468 -26.859 -6.004 1 97.25 588 ILE B O 1
ATOM 10237 N N . GLN B 1 589 ? -1.964 -26.312 -4.398 1 95.5 589 GLN B N 1
ATOM 10238 C CA . GLN B 1 589 ? -2.717 -27.547 -4.594 1 95.5 589 GLN B CA 1
ATOM 10239 C C . GLN B 1 589 ? -3.641 -27.453 -5.805 1 95.5 589 GLN B C 1
ATOM 10241 O O . GLN B 1 589 ? -4.305 -26.422 -6 1 95.5 589 GLN B O 1
ATOM 10246 N N . PRO B 1 590 ? -3.693 -28.5 -6.582 1 95.5 590 PRO B N 1
ATOM 10247 C CA . PRO B 1 590 ? -4.641 -28.453 -7.699 1 95.5 590 PRO B CA 1
ATOM 10248 C C . PRO B 1 590 ? -6.09 -28.328 -7.238 1 95.5 590 PRO B C 1
ATOM 10250 O O . PRO B 1 590 ? -6.48 -28.953 -6.25 1 95.5 590 PRO B O 1
ATOM 10253 N N . SER B 1 591 ? -6.848 -27.547 -7.891 1 96.25 591 SER B N 1
ATOM 10254 C CA . SER B 1 591 ? -8.305 -27.516 -7.77 1 96.25 591 SER B CA 1
ATOM 10255 C C . SER B 1 591 ? -8.969 -28.297 -8.898 1 96.25 591 SER B C 1
ATOM 10257 O O . SER B 1 591 ? -9.68 -27.734 -9.719 1 96.25 591 SER B O 1
ATOM 10259 N N . GLY B 1 592 ? -8.742 -29.625 -8.859 1 95.88 592 GLY B N 1
ATOM 10260 C CA . GLY B 1 592 ? -9.148 -30.453 -9.984 1 95.88 592 GLY B CA 1
ATOM 10261 C C . GLY B 1 592 ? -8.359 -30.172 -11.242 1 95.88 592 GLY B C 1
ATOM 10262 O O . GLY B 1 592 ? -7.145 -30.359 -11.273 1 95.88 592 GLY B O 1
ATOM 10263 N N . ASP B 1 593 ? -9.109 -29.625 -12.219 1 98.38 593 ASP B N 1
ATOM 10264 C CA . ASP B 1 593 ? -8.492 -29.406 -13.523 1 98.38 593 ASP B CA 1
ATOM 10265 C C . ASP B 1 593 ? -8.211 -27.922 -13.75 1 98.38 593 ASP B C 1
ATOM 10267 O O . ASP B 1 593 ? -7.945 -27.516 -14.883 1 98.38 593 ASP B O 1
ATOM 10271 N N . VAL B 1 594 ? -8.258 -27.109 -12.672 1 98.75 594 VAL B N 1
ATOM 10272 C CA . VAL B 1 594 ? -7.855 -25.703 -12.68 1 98.75 594 VAL B CA 1
ATOM 10273 C C . VAL B 1 594 ? -6.629 -25.516 -11.797 1 98.75 594 VAL B C 1
ATOM 10275 O O . VAL B 1 594 ? -6.664 -25.812 -10.602 1 98.75 594 VAL B O 1
ATOM 10278 N N . LEU B 1 595 ? -5.574 -25.047 -12.383 1 98.5 595 LEU B N 1
ATOM 10279 C CA . LEU B 1 595 ? -4.297 -24.906 -11.695 1 98.5 595 LEU B CA 1
ATOM 10280 C C . LEU B 1 595 ? -3.852 -23.438 -11.664 1 98.5 595 LEU B C 1
ATOM 10282 O O . LEU B 1 595 ? -4.207 -22.656 -12.547 1 98.5 595 LEU B O 1
ATOM 10286 N N . ILE B 1 596 ? -3.141 -23.094 -10.602 1 98.62 596 ILE B N 1
ATOM 10287 C CA . ILE B 1 596 ? -2.535 -21.781 -10.477 1 98.62 596 ILE B CA 1
ATOM 10288 C C . ILE B 1 596 ? -1.015 -21.906 -10.453 1 98.62 596 ILE B C 1
ATOM 10290 O O . ILE B 1 596 ? -0.464 -22.672 -9.656 1 98.62 596 ILE B O 1
ATOM 10294 N N . ALA B 1 597 ? -0.346 -21.266 -11.32 1 98.44 597 ALA B N 1
ATOM 10295 C CA . ALA B 1 597 ? 1.113 -21.234 -11.375 1 98.44 597 ALA B CA 1
ATOM 10296 C C . ALA B 1 597 ? 1.631 -19.812 -11.555 1 98.44 597 ALA B C 1
ATOM 10298 O O . ALA B 1 597 ? 0.9 -18.922 -12.016 1 98.44 597 ALA B O 1
ATOM 10299 N N . GLY B 1 598 ? 2.84 -19.547 -11.258 1 97.94 598 GLY B N 1
ATOM 10300 C CA . GLY B 1 598 ? 3.537 -18.266 -11.234 1 97.94 598 GLY B CA 1
ATOM 10301 C C . GLY B 1 598 ? 4.449 -18.109 -10.031 1 97.94 598 GLY B C 1
ATOM 10302 O O . GLY B 1 598 ? 4.488 -18.969 -9.156 1 97.94 598 GLY B O 1
ATOM 10303 N N . GLU B 1 599 ? 5.105 -17.016 -9.992 1 96.56 599 GLU B N 1
ATOM 10304 C CA . GLU B 1 599 ? 6.074 -16.828 -8.922 1 96.56 599 GLU B CA 1
ATOM 10305 C C . GLU B 1 599 ? 5.387 -16.781 -7.559 1 96.56 599 GLU B C 1
ATOM 10307 O O . GLU B 1 599 ? 5.953 -17.234 -6.559 1 96.56 599 GLU B O 1
ATOM 10312 N N . ALA B 1 600 ? 4.121 -16.375 -7.473 1 96.56 600 ALA B N 1
ATOM 10313 C CA . ALA B 1 600 ? 3.377 -16.344 -6.215 1 96.56 600 ALA B CA 1
ATOM 10314 C C . ALA B 1 600 ? 3.092 -17.766 -5.715 1 96.56 600 ALA B C 1
ATOM 10316 O O . ALA B 1 600 ? 2.836 -17.969 -4.527 1 96.56 600 ALA B O 1
ATOM 10317 N N . ALA B 1 601 ? 3.121 -18.734 -6.656 1 97.62 601 ALA B N 1
ATOM 10318 C CA . ALA B 1 601 ? 2.857 -20.141 -6.34 1 97.62 601 ALA B CA 1
ATOM 10319 C C . ALA B 1 601 ? 4.16 -20.922 -6.195 1 97.62 601 ALA B C 1
ATOM 10321 O O . ALA B 1 601 ? 4.188 -22.141 -6.414 1 97.62 601 ALA B O 1
ATOM 10322 N N . SER B 1 602 ? 5.238 -20.25 -5.922 1 96.12 602 SER B N 1
ATOM 10323 C CA . SER B 1 602 ? 6.551 -20.812 -5.645 1 96.12 602 SER B CA 1
ATOM 10324 C C . SER B 1 602 ? 7.191 -20.156 -4.422 1 96.12 602 SER B C 1
ATOM 10326 O O . SER B 1 602 ? 6.828 -19.047 -4.047 1 96.12 602 SER B O 1
ATOM 10328 N N . PRO B 1 603 ? 8.102 -20.906 -3.711 1 94.81 603 PRO B N 1
ATOM 10329 C CA . PRO B 1 603 ? 8.82 -20.266 -2.609 1 94.81 603 PRO B CA 1
ATOM 10330 C C . PRO B 1 603 ? 9.766 -19.156 -3.088 1 94.81 603 PRO B C 1
ATOM 10332 O O . PRO B 1 603 ? 10.266 -18.375 -2.275 1 94.81 603 PRO B O 1
ATOM 10335 N N . HIS B 1 604 ? 10.047 -19.094 -4.324 1 93.75 604 HIS B N 1
ATOM 10336 C CA . HIS B 1 604 ? 10.953 -18.078 -4.863 1 93.75 604 HIS B CA 1
ATOM 10337 C C . HIS B 1 604 ? 10.18 -16.953 -5.539 1 93.75 604 HIS B C 1
ATOM 10339 O O . HIS B 1 604 ? 10.352 -16.703 -6.73 1 93.75 604 HIS B O 1
ATOM 10345 N N . HIS B 1 605 ? 9.422 -16.281 -4.715 1 91.88 605 HIS B N 1
ATOM 10346 C CA . HIS B 1 605 ? 8.594 -15.172 -5.172 1 91.88 605 HIS B CA 1
ATOM 10347 C C . HIS B 1 605 ? 9.438 -14.078 -5.812 1 91.88 605 HIS B C 1
ATOM 10349 O O . HIS B 1 605 ? 10.594 -13.883 -5.434 1 91.88 605 HIS B O 1
ATOM 10355 N N . ALA B 1 606 ? 8.906 -13.5 -6.875 1 93 606 ALA B N 1
ATOM 10356 C CA . ALA B 1 606 ? 9.469 -12.305 -7.504 1 93 606 ALA B CA 1
ATOM 10357 C C . ALA B 1 606 ? 10.594 -12.68 -8.469 1 93 606 ALA B C 1
ATOM 10359 O O . ALA B 1 606 ? 11.188 -11.797 -9.102 1 93 606 ALA B O 1
ATOM 10360 N N . TRP B 1 607 ? 10.891 -14.008 -8.633 1 96 607 TRP B N 1
ATOM 10361 C CA . TRP B 1 607 ? 11.961 -14.422 -9.531 1 96 607 TRP B CA 1
ATOM 10362 C C . TRP B 1 607 ? 11.414 -15.305 -10.648 1 96 607 TRP B C 1
ATOM 10364 O O . TRP B 1 607 ? 10.445 -16.031 -10.461 1 96 607 TRP B O 1
ATOM 10374 N N . VAL B 1 608 ? 12.109 -15.312 -11.766 1 98.25 608 VAL B N 1
ATOM 10375 C CA . VAL B 1 608 ? 11.719 -16.109 -12.922 1 98.25 608 VAL B CA 1
ATOM 10376 C C . VAL B 1 608 ? 11.719 -17.594 -12.547 1 98.25 608 VAL B C 1
ATOM 10378 O O . VAL B 1 608 ? 10.844 -18.344 -12.977 1 98.25 608 VAL B O 1
ATOM 10381 N N . VAL B 1 609 ? 12.688 -17.969 -11.711 1 97.44 609 VAL B N 1
ATOM 10382 C CA . VAL B 1 609 ? 12.805 -19.375 -11.336 1 97.44 609 VAL B CA 1
ATOM 10383 C C . VAL B 1 609 ? 11.523 -19.844 -10.633 1 97.44 609 VAL B C 1
ATOM 10385 O O . VAL B 1 609 ? 11.102 -20.984 -10.789 1 97.44 609 VAL B O 1
ATOM 10388 N N . GLY B 1 610 ? 10.938 -18.953 -9.836 1 97.62 610 GLY B N 1
ATOM 10389 C CA . GLY B 1 610 ? 9.672 -19.297 -9.195 1 97.62 610 GLY B CA 1
ATOM 10390 C C . GLY B 1 610 ? 8.57 -19.609 -10.188 1 97.62 610 GLY B C 1
ATOM 10391 O O . GLY B 1 610 ? 7.781 -20.531 -9.977 1 97.62 610 GLY B O 1
ATOM 10392 N N . ALA B 1 611 ? 8.492 -18.844 -11.273 1 98.44 611 ALA B N 1
ATOM 10393 C CA . ALA B 1 611 ? 7.531 -19.094 -12.344 1 98.44 611 ALA B CA 1
ATOM 10394 C C . ALA B 1 611 ? 7.773 -20.469 -12.977 1 98.44 611 ALA B C 1
ATOM 10396 O O . ALA B 1 611 ? 6.836 -21.25 -13.164 1 98.44 611 ALA B O 1
ATOM 10397 N N . LEU B 1 612 ? 9.008 -20.781 -13.25 1 98.69 612 LEU B N 1
ATOM 10398 C CA . LEU B 1 612 ? 9.359 -22.031 -13.922 1 98.69 612 LEU B CA 1
ATOM 10399 C C . LEU B 1 612 ? 9.039 -23.234 -13.039 1 98.69 612 LEU B C 1
ATOM 10401 O O . LEU B 1 612 ? 8.406 -24.188 -13.484 1 98.69 612 LEU B O 1
ATOM 10405 N N . GLU B 1 613 ? 9.406 -23.125 -11.781 1 97.88 613 GLU B N 1
ATOM 10406 C CA . GLU B 1 613 ? 9.227 -24.234 -10.859 1 97.88 613 GLU B CA 1
ATOM 10407 C C . GLU B 1 613 ? 7.75 -24.5 -10.586 1 97.88 613 GLU B C 1
ATOM 10409 O O . GLU B 1 613 ? 7.332 -25.656 -10.469 1 97.88 613 GLU B O 1
ATOM 10414 N N . SER B 1 614 ? 7.02 -23.484 -10.508 1 98.38 614 SER B N 1
ATOM 10415 C CA . SER B 1 614 ? 5.594 -23.641 -10.242 1 98.38 614 SER B CA 1
ATOM 10416 C C . SER B 1 614 ? 4.887 -24.359 -11.383 1 98.38 614 SER B C 1
ATOM 10418 O O . SER B 1 614 ? 3.914 -25.078 -11.156 1 98.38 614 SER B O 1
ATOM 10420 N N . VAL B 1 615 ? 5.379 -24.188 -12.602 1 98.75 615 VAL B N 1
ATOM 10421 C CA . VAL B 1 615 ? 4.781 -24.844 -13.758 1 98.75 615 VAL B CA 1
ATOM 10422 C C . VAL B 1 615 ? 5.051 -26.344 -13.695 1 98.75 615 VAL B C 1
ATOM 10424 O O . VAL B 1 615 ? 4.145 -27.156 -13.922 1 98.75 615 VAL B O 1
ATOM 10427 N N . VAL B 1 616 ? 6.262 -26.719 -13.391 1 98.38 616 VAL B N 1
ATOM 10428 C CA . VAL B 1 616 ? 6.602 -28.141 -13.273 1 98.38 616 VAL B CA 1
ATOM 10429 C C . VAL B 1 616 ? 5.75 -28.781 -12.18 1 98.38 616 VAL B C 1
ATOM 10431 O O . VAL B 1 616 ? 5.191 -29.859 -12.375 1 98.38 616 VAL B O 1
ATOM 10434 N N . HIS B 1 617 ? 5.676 -28.062 -11.086 1 98.12 617 HIS B N 1
ATOM 10435 C CA . HIS B 1 617 ? 4.855 -28.531 -9.977 1 98.12 617 HIS B CA 1
ATOM 10436 C C . HIS B 1 617 ? 3.414 -28.766 -10.414 1 98.12 617 HIS B C 1
ATOM 10438 O O . HIS B 1 617 ? 2.844 -29.828 -10.156 1 98.12 617 HIS B O 1
ATOM 10444 N N . SER B 1 618 ? 2.828 -27.812 -11.047 1 98.31 618 SER B N 1
ATOM 10445 C CA . SER B 1 618 ? 1.415 -27.828 -11.406 1 98.31 618 SER B CA 1
ATOM 10446 C C . SER B 1 618 ? 1.121 -28.922 -12.43 1 98.31 618 SER B C 1
ATOM 10448 O O . SER B 1 618 ? 0.16 -29.672 -12.273 1 98.31 618 SER B O 1
ATOM 10450 N N . LEU B 1 619 ? 1.924 -29.016 -13.469 1 98.56 619 LEU B N 1
ATOM 10451 C CA . LEU B 1 619 ? 1.692 -30.016 -14.516 1 98.56 619 LEU B CA 1
ATOM 10452 C C . LEU B 1 619 ? 1.862 -31.422 -13.969 1 98.56 619 LEU B C 1
ATOM 10454 O O . LEU B 1 619 ? 1.035 -32.312 -14.234 1 98.56 619 LEU B O 1
ATOM 10458 N N . HIS B 1 620 ? 2.898 -31.641 -13.18 1 98.38 620 HIS B N 1
ATOM 10459 C CA . HIS B 1 620 ? 3.166 -32.969 -12.648 1 98.38 62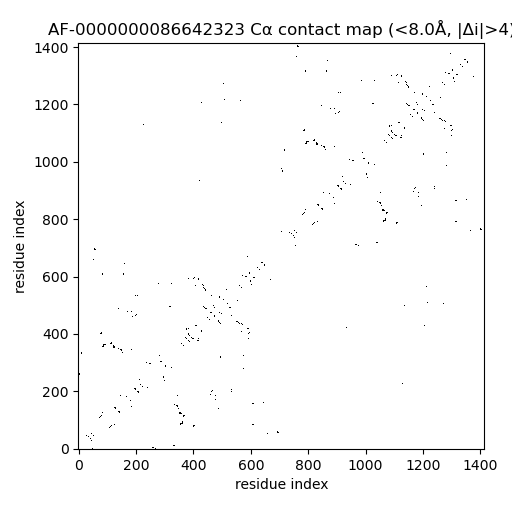0 HIS B CA 1
ATOM 10460 C C . HIS B 1 620 ? 2.037 -33.438 -11.734 1 98.38 620 HIS B C 1
ATOM 10462 O O . HIS B 1 620 ? 1.569 -34.562 -11.844 1 98.38 620 HIS B O 1
ATOM 10468 N N . THR B 1 621 ? 1.614 -32.594 -10.828 1 97.56 621 THR B N 1
ATOM 10469 C CA . THR B 1 621 ? 0.558 -32.938 -9.883 1 97.56 621 THR B CA 1
ATOM 10470 C C . THR B 1 621 ? -0.766 -33.156 -10.617 1 97.56 621 THR B C 1
ATOM 10472 O O . THR B 1 621 ? -1.526 -34.062 -10.281 1 97.56 621 THR B O 1
ATOM 10475 N N . TRP B 1 622 ? -1.058 -32.312 -11.578 1 97.88 622 TRP B N 1
ATOM 10476 C CA . TRP B 1 622 ? -2.291 -32.438 -12.344 1 97.88 622 TRP B CA 1
ATOM 10477 C C . TRP B 1 622 ? -2.311 -33.781 -13.102 1 97.88 622 TRP B C 1
ATOM 10479 O O . TRP B 1 622 ? -3.338 -34.438 -13.148 1 97.88 622 TRP B O 1
ATOM 10489 N N . MET B 1 623 ? -1.192 -34.156 -13.742 1 97.12 623 MET B N 1
ATOM 10490 C CA . MET B 1 623 ? -1.104 -35.438 -14.453 1 97.12 623 MET B CA 1
ATOM 10491 C C . MET B 1 623 ? -1.376 -36.594 -13.508 1 97.12 623 MET B C 1
ATOM 10493 O O . MET B 1 623 ? -2.088 -37.531 -13.867 1 97.12 623 MET B O 1
ATOM 10497 N N . GLY B 1 624 ? -0.828 -36.438 -12.289 1 94.81 624 GLY B N 1
ATOM 10498 C CA . GLY B 1 624 ? -1.105 -37.438 -11.289 1 94.81 624 GLY B CA 1
ATOM 10499 C C . GLY B 1 624 ? -2.574 -37.531 -10.914 1 94.81 624 GLY B C 1
ATOM 10500 O O . GLY B 1 624 ? -3.094 -38.625 -10.664 1 94.81 624 GLY B O 1
ATOM 10501 N N . THR B 1 625 ? -3.205 -36.406 -10.852 1 94.31 625 THR B N 1
ATOM 10502 C CA . THR B 1 625 ? -4.625 -36.312 -10.516 1 94.31 625 THR B CA 1
ATOM 10503 C C . THR B 1 625 ? -5.461 -37.094 -11.531 1 94.31 625 THR B C 1
ATOM 10505 O O . THR B 1 625 ? -6.508 -37.656 -11.18 1 94.31 625 THR B O 1
ATOM 10508 N N . ASN B 1 626 ? -5 -37.281 -12.812 1 94.12 626 ASN B N 1
ATOM 10509 C CA . ASN B 1 626 ? -5.867 -37.75 -13.891 1 94.12 626 ASN B CA 1
ATOM 10510 C C . ASN B 1 626 ? -5.348 -39.062 -14.508 1 94.12 626 ASN B C 1
ATOM 10512 O O . ASN B 1 626 ? -5.863 -39.5 -15.531 1 94.12 626 ASN B O 1
ATOM 10516 N N . VAL B 1 627 ? -4.371 -39.688 -13.906 1 91.88 627 VAL B N 1
ATOM 10517 C CA . VAL B 1 627 ? -3.801 -40.938 -14.422 1 91.88 627 VAL B CA 1
ATOM 10518 C C . VAL B 1 627 ? -4.887 -42 -14.531 1 91.88 627 VAL B C 1
ATOM 10520 O O . VAL B 1 627 ? -4.867 -42.812 -15.453 1 91.88 627 VAL B O 1
ATOM 10523 N N . SER B 1 628 ? -5.855 -41.969 -13.602 1 87.38 628 SER B N 1
ATOM 10524 C CA . SER B 1 628 ? -6.926 -42.969 -13.625 1 87.38 628 SER B CA 1
ATOM 10525 C C . SER B 1 628 ? -7.832 -42.75 -14.836 1 87.38 628 SER B C 1
ATOM 10527 O O . SER B 1 628 ? -8.445 -43.719 -15.312 1 87.38 628 SER B O 1
ATOM 10529 N N . LEU B 1 629 ? -7.949 -41.594 -15.336 1 90.38 629 LEU B N 1
ATOM 10530 C CA . LEU B 1 629 ? -8.789 -41.281 -16.484 1 90.38 629 LEU B CA 1
ATOM 10531 C C . LEU B 1 629 ? -8 -41.438 -17.781 1 90.38 629 LEU B C 1
ATOM 10533 O O . LEU B 1 629 ? -8.555 -41.844 -18.812 1 90.38 629 LEU B O 1
ATOM 10537 N N . VAL B 1 630 ? -6.762 -41.062 -17.688 1 93.56 630 VAL B N 1
ATOM 10538 C CA . VAL B 1 630 ? -5.848 -41.156 -18.812 1 93.56 630 VAL B CA 1
ATOM 10539 C C . VAL B 1 630 ? -4.539 -41.812 -18.375 1 93.56 630 VAL B C 1
ATOM 10541 O O . VAL B 1 630 ? -3.566 -41.125 -18.062 1 93.56 630 VAL B O 1
ATOM 10544 N N . PRO B 1 631 ? -4.441 -43.031 -18.438 1 91.5 631 PRO B N 1
ATOM 10545 C CA . PRO B 1 631 ? -3.295 -43.781 -17.906 1 91.5 631 PRO B CA 1
ATOM 10546 C C . PRO B 1 631 ? -1.974 -43.375 -18.547 1 91.5 631 PRO B C 1
ATOM 10548 O O . PRO B 1 631 ? -0.923 -43.438 -17.906 1 91.5 631 PRO B O 1
ATOM 10551 N N . GLU B 1 632 ? -1.994 -42.906 -19.828 1 93.94 632 GLU B N 1
ATOM 10552 C CA . GLU B 1 632 ? -0.793 -42.5 -20.547 1 93.94 632 GLU B CA 1
ATOM 10553 C C . GLU B 1 632 ? -0.105 -41.344 -19.859 1 93.94 632 GLU B C 1
ATOM 10555 O O . GLU B 1 632 ? 1.085 -41.094 -20.078 1 93.94 632 GLU B O 1
ATOM 10560 N N . LEU B 1 633 ? -0.825 -40.625 -18.969 1 95.94 633 LEU B N 1
ATOM 10561 C CA . LEU B 1 633 ? -0.259 -39.5 -18.25 1 95.94 633 LEU B CA 1
ATOM 10562 C C . LEU B 1 633 ? 0.858 -39.938 -17.312 1 95.94 633 LEU B C 1
ATOM 10564 O O . LEU B 1 633 ? 1.722 -39.156 -16.953 1 95.94 633 LEU B O 1
ATOM 10568 N N . GLU B 1 634 ? 0.882 -41.156 -16.906 1 93.81 634 GLU B N 1
ATOM 10569 C CA . GLU B 1 634 ? 1.955 -41.688 -16.062 1 93.81 634 GLU B CA 1
ATOM 10570 C C . GLU B 1 634 ? 3.307 -41.562 -16.766 1 93.81 634 GLU B C 1
ATOM 10572 O O . GLU B 1 634 ? 4.32 -41.281 -16.125 1 93.81 634 GLU B O 1
ATOM 10577 N N . HIS B 1 635 ? 3.312 -41.844 -18.078 1 95.88 635 HIS B N 1
ATOM 10578 C CA . HIS B 1 635 ? 4.543 -41.719 -18.859 1 95.88 635 HIS B CA 1
ATOM 10579 C C . HIS B 1 635 ? 5.031 -40.281 -18.891 1 95.88 635 HIS B C 1
ATOM 10581 O O . HIS B 1 635 ? 6.234 -40.031 -18.797 1 95.88 635 HIS B O 1
ATOM 10587 N N . ALA B 1 636 ? 4.09 -39.375 -19.094 1 97.75 636 ALA B N 1
ATOM 10588 C CA . ALA B 1 636 ? 4.445 -37.938 -19.078 1 97.75 636 ALA B CA 1
ATOM 10589 C C . ALA B 1 636 ? 5.047 -37.562 -17.734 1 97.75 636 ALA B C 1
ATOM 10591 O O . ALA B 1 636 ? 6.027 -36.812 -17.672 1 97.75 636 ALA B O 1
ATOM 10592 N N . LYS B 1 637 ? 4.504 -38 -16.641 1 96.88 637 LYS B N 1
ATOM 10593 C CA . LYS B 1 637 ? 5.027 -37.75 -15.297 1 96.88 637 LYS B CA 1
ATOM 10594 C C . LYS B 1 637 ? 6.453 -38.281 -15.156 1 96.88 637 LYS B C 1
ATOM 10596 O O . LYS B 1 637 ? 7.324 -37.594 -14.602 1 96.88 637 LYS B O 1
ATOM 10601 N N . ASP B 1 638 ? 6.629 -39.469 -15.625 1 96.56 638 ASP B N 1
ATOM 10602 C CA . ASP B 1 638 ? 7.949 -40.094 -15.547 1 96.56 638 ASP B CA 1
ATOM 10603 C C . ASP B 1 638 ? 8.992 -39.25 -16.281 1 96.56 638 ASP B C 1
ATOM 10605 O O . ASP B 1 638 ? 10.133 -39.125 -15.828 1 96.56 638 ASP B O 1
ATOM 10609 N N . ILE B 1 639 ? 8.602 -38.75 -17.406 1 97.88 639 ILE B N 1
ATOM 10610 C CA . ILE B 1 639 ? 9.5 -37.906 -18.188 1 97.88 639 ILE B CA 1
ATOM 10611 C C . ILE B 1 639 ? 9.883 -36.688 -17.375 1 97.88 639 ILE B C 1
ATOM 10613 O O . ILE B 1 639 ? 11.055 -36.312 -17.312 1 97.88 639 ILE B O 1
ATOM 10617 N N . LEU B 1 640 ? 8.914 -36.031 -16.719 1 97.94 640 LEU B N 1
ATOM 10618 C CA . LEU B 1 640 ? 9.148 -34.812 -15.961 1 97.94 640 LEU B CA 1
ATOM 10619 C C . LEU B 1 640 ? 10 -35.094 -14.727 1 97.94 640 LEU B C 1
ATOM 10621 O O . LEU B 1 640 ? 10.641 -34.188 -14.18 1 97.94 640 LEU B O 1
ATOM 10625 N N . GLU B 1 641 ? 10.062 -36.312 -14.25 1 97.06 641 GLU B N 1
ATOM 10626 C CA . GLU B 1 641 ? 10.805 -36.688 -13.055 1 97.06 641 GLU B CA 1
ATOM 10627 C C . GLU B 1 641 ? 12.281 -36.906 -13.367 1 97.06 641 GLU B C 1
ATOM 10629 O O . GLU B 1 641 ? 13.117 -36.938 -12.461 1 97.06 641 GLU B O 1
ATOM 10634 N N . LYS B 1 642 ? 12.555 -37.031 -14.602 1 95.25 642 LYS B N 1
ATOM 10635 C CA . LYS B 1 642 ? 13.945 -37.312 -14.977 1 95.25 642 LYS B CA 1
ATOM 10636 C C . LYS B 1 642 ? 14.867 -36.188 -14.5 1 95.25 642 LYS B C 1
ATOM 10638 O O . LYS B 1 642 ? 14.422 -35.062 -14.25 1 95.25 642 LYS B O 1
ATOM 10643 N N . ASN B 1 643 ? 16.031 -36.531 -14.156 1 88.69 643 ASN B N 1
ATOM 10644 C CA . ASN B 1 643 ? 17.078 -35.594 -13.844 1 88.69 643 ASN B CA 1
ATOM 10645 C C . ASN B 1 643 ? 18.141 -35.531 -14.945 1 88.69 643 ASN B C 1
ATOM 10647 O O . ASN B 1 643 ? 18.922 -36.438 -15.109 1 88.69 643 ASN B O 1
ATOM 10651 N N . GLU B 1 644 ? 18.047 -34.594 -15.711 1 92.81 644 GLU B N 1
ATOM 10652 C CA . GLU B 1 644 ? 18.969 -34.375 -16.812 1 92.81 644 GLU B CA 1
ATOM 10653 C C . GLU B 1 644 ? 19.625 -33 -16.734 1 92.81 644 GLU B C 1
ATOM 10655 O O . GLU B 1 644 ? 18.938 -31.969 -16.812 1 92.81 644 GLU B O 1
ATOM 10660 N N . ALA B 1 645 ? 20.922 -33.031 -16.562 1 91.31 645 ALA B N 1
ATOM 10661 C CA . ALA B 1 645 ? 21.672 -31.781 -16.422 1 91.31 645 ALA B CA 1
ATOM 10662 C C . ALA B 1 645 ? 21.453 -30.859 -17.625 1 91.31 645 ALA B C 1
ATOM 10664 O O . ALA B 1 645 ? 21.5 -31.312 -18.766 1 91.31 645 ALA B O 1
ATOM 10665 N N . GLY B 1 646 ? 21.156 -29.641 -17.344 1 94.81 646 GLY B N 1
ATOM 10666 C CA . GLY B 1 646 ? 21.031 -28.656 -18.391 1 94.81 646 GLY B CA 1
ATOM 10667 C C . GLY B 1 646 ? 19.656 -28.609 -19.016 1 94.81 646 GLY B C 1
ATOM 10668 O O . GLY B 1 646 ? 19.359 -27.719 -19.812 1 94.81 646 GLY B O 1
ATOM 10669 N N . ASN B 1 647 ? 18.812 -29.625 -18.734 1 97.81 647 ASN B N 1
ATOM 10670 C CA . ASN B 1 647 ? 17.453 -29.656 -19.234 1 97.81 647 ASN B CA 1
ATOM 10671 C C . ASN B 1 647 ? 16.484 -28.938 -18.281 1 97.81 647 ASN B C 1
ATOM 10673 O O . ASN B 1 647 ? 16.156 -29.469 -17.219 1 97.81 647 ASN B O 1
ATOM 10677 N N . PRO B 1 648 ? 16 -27.766 -18.641 1 98.38 648 PRO B N 1
ATOM 10678 C CA . PRO B 1 648 ? 15.164 -27 -17.719 1 98.38 648 PRO B CA 1
ATOM 10679 C C . PRO B 1 648 ? 13.773 -27.594 -17.531 1 98.38 648 PRO B C 1
ATOM 10681 O O . PRO B 1 648 ? 13.031 -27.172 -16.641 1 98.38 648 PRO B O 1
ATOM 10684 N N . PHE B 1 649 ? 13.344 -28.547 -18.312 1 98.56 649 PHE B N 1
ATOM 10685 C CA . PHE B 1 649 ? 11.969 -29.016 -18.375 1 98.56 649 PHE B CA 1
ATOM 10686 C C . PHE B 1 649 ? 11.742 -30.156 -17.391 1 98.56 649 PHE B C 1
ATOM 10688 O O . PHE B 1 649 ? 10.594 -30.469 -17.062 1 98.56 649 PHE B O 1
ATOM 10695 N N . VAL B 1 650 ? 12.766 -30.797 -16.969 1 97.69 650 VAL B N 1
ATOM 10696 C CA . VAL B 1 650 ? 12.609 -32 -16.172 1 97.69 650 VAL B CA 1
ATOM 10697 C C . VAL B 1 650 ? 13.18 -31.797 -14.773 1 97.69 650 VAL B C 1
ATOM 10699 O O . VAL B 1 650 ? 13.766 -30.75 -14.492 1 97.69 650 VAL B O 1
ATOM 10702 N N . GLY B 1 651 ? 12.93 -32.719 -13.898 1 96.88 651 GLY B N 1
ATOM 10703 C CA . GLY B 1 651 ? 13.281 -32.594 -12.492 1 96.88 651 GLY B CA 1
ATOM 10704 C C . GLY B 1 651 ? 12.242 -31.875 -11.664 1 96.88 651 GLY B C 1
ATOM 10705 O O . GLY B 1 651 ? 11.867 -30.75 -11.984 1 96.88 651 GLY B O 1
ATOM 10706 N N . LEU B 1 652 ? 11.742 -32.5 -10.641 1 96.69 652 LEU B N 1
ATOM 10707 C CA . LEU B 1 652 ? 10.781 -31.844 -9.758 1 96.69 652 LEU B CA 1
ATOM 10708 C C . LEU B 1 652 ? 11.422 -30.672 -9.031 1 96.69 652 LEU B C 1
ATOM 10710 O O . LEU B 1 652 ? 12.633 -30.656 -8.797 1 96.69 652 LEU B O 1
ATOM 10714 N N . PRO B 1 653 ? 10.641 -29.625 -8.773 1 96.06 653 PRO B N 1
ATOM 10715 C CA . PRO B 1 653 ? 11.219 -28.531 -7.973 1 96.06 653 PRO B CA 1
ATOM 10716 C C . PRO B 1 653 ? 11.727 -29.016 -6.617 1 96.06 653 PRO B C 1
ATOM 10718 O O . PRO B 1 653 ? 11.141 -29.922 -6.016 1 96.06 653 PRO B O 1
ATOM 10721 N N . PRO B 1 654 ? 12.719 -28.344 -6.07 1 93.38 654 PRO B N 1
ATOM 10722 C CA . PRO B 1 654 ? 13.336 -28.812 -4.828 1 93.38 654 PRO B CA 1
ATOM 10723 C C . PRO B 1 654 ? 12.367 -28.828 -3.652 1 93.38 654 PRO B C 1
ATOM 10725 O O . PRO B 1 654 ? 12.562 -29.562 -2.688 1 93.38 654 PRO B O 1
ATOM 10728 N N . TYR B 1 655 ? 11.297 -28.109 -3.723 1 95.44 655 TYR B N 1
ATOM 10729 C CA . TYR B 1 655 ? 10.375 -28.031 -2.598 1 95.44 655 TYR B CA 1
ATOM 10730 C C . TYR B 1 655 ? 9.312 -29.125 -2.686 1 95.44 655 TYR B C 1
ATOM 10732 O O . TYR B 1 655 ? 8.391 -29.172 -1.866 1 95.44 655 TYR B O 1
ATOM 10740 N N . MET B 1 656 ? 9.43 -30.016 -3.643 1 94.44 656 MET B N 1
ATOM 10741 C CA . MET B 1 656 ? 8.469 -31.094 -3.822 1 94.44 656 MET B CA 1
ATOM 10742 C C . MET B 1 656 ? 9.18 -32.406 -4.121 1 94.44 656 MET B C 1
ATOM 10744 O O . MET B 1 656 ? 10.086 -32.469 -4.953 1 94.44 656 MET B O 1
ATOM 10748 N N . ASP B 1 657 ? 8.844 -33.469 -3.393 1 93.69 657 ASP B N 1
ATOM 10749 C CA . ASP B 1 657 ? 9.289 -34.812 -3.787 1 93.69 657 ASP B CA 1
ATOM 10750 C C . ASP B 1 657 ? 8.141 -35.625 -4.395 1 93.69 657 ASP B C 1
ATOM 10752 O O . ASP B 1 657 ? 7.023 -35.094 -4.531 1 93.69 657 ASP B O 1
ATOM 10756 N N . LYS B 1 658 ? 8.398 -36.812 -4.789 1 94.88 658 LYS B N 1
ATOM 10757 C CA . LYS B 1 658 ? 7.406 -37.625 -5.492 1 94.88 658 LYS B CA 1
ATOM 10758 C C . LYS B 1 658 ? 6.199 -37.906 -4.605 1 94.88 658 LYS B C 1
ATOM 10760 O O . LYS B 1 658 ? 5.059 -37.906 -5.082 1 94.88 658 LYS B O 1
ATOM 10765 N N . ASN B 1 659 ? 6.445 -38.156 -3.348 1 95.06 659 ASN B N 1
ATOM 10766 C CA . ASN B 1 659 ? 5.348 -38.438 -2.434 1 95.06 659 ASN B CA 1
ATOM 10767 C C . ASN B 1 659 ? 4.445 -37.25 -2.23 1 95.06 659 ASN B C 1
ATOM 10769 O O . ASN B 1 659 ? 3.221 -37.375 -2.203 1 95.06 659 ASN B O 1
ATOM 10773 N N . ILE B 1 660 ? 5.039 -36.031 -2.088 1 95.69 660 ILE B N 1
ATOM 10774 C CA . ILE B 1 660 ? 4.289 -34.812 -1.971 1 95.69 660 ILE B CA 1
ATOM 10775 C C . ILE B 1 660 ? 3.445 -34.594 -3.225 1 95.69 660 ILE B C 1
ATOM 10777 O O . ILE B 1 660 ? 2.271 -34.219 -3.137 1 95.69 660 ILE B O 1
ATOM 10781 N N . SER B 1 661 ? 4.062 -34.812 -4.352 1 96.12 661 SER B N 1
ATOM 10782 C CA . SER B 1 661 ? 3.338 -34.656 -5.609 1 96.12 661 SER B CA 1
ATOM 10783 C C . SER B 1 661 ? 2.141 -35.594 -5.672 1 96.12 661 SER B C 1
ATOM 10785 O O . SER B 1 661 ? 1.062 -35.219 -6.133 1 96.12 661 SER B O 1
ATOM 10787 N N . LYS B 1 662 ? 2.324 -36.844 -5.238 1 94.31 662 LYS B N 1
ATOM 10788 C CA . LYS B 1 662 ? 1.24 -37.844 -5.238 1 94.31 662 LYS B CA 1
ATOM 10789 C C . LYS B 1 662 ? 0.109 -37.406 -4.312 1 94.31 662 LYS B C 1
ATOM 10791 O O . LYS B 1 662 ? -1.067 -37.562 -4.633 1 94.31 662 LYS B O 1
ATOM 10796 N N . TRP B 1 663 ? 0.457 -36.906 -3.168 1 94.75 663 TRP B N 1
ATOM 10797 C CA . TRP B 1 663 ? -0.551 -36.375 -2.25 1 94.75 663 TRP B CA 1
ATOM 10798 C C . TRP B 1 663 ? -1.312 -35.219 -2.881 1 94.75 663 TRP B C 1
ATOM 10800 O O . TRP B 1 663 ? -2.541 -35.156 -2.791 1 94.75 663 TRP B O 1
ATOM 10810 N N . HIS B 1 664 ? -0.594 -34.281 -3.49 1 96.25 664 HIS B N 1
ATOM 10811 C CA . HIS B 1 664 ? -1.255 -33.156 -4.164 1 96.25 664 HIS B CA 1
ATOM 10812 C C . HIS B 1 664 ? -2.174 -33.656 -5.273 1 96.25 664 HIS B C 1
ATOM 10814 O O . HIS B 1 664 ? -3.242 -33.094 -5.504 1 96.25 664 HIS B O 1
ATOM 10820 N N . SER B 1 665 ? -1.76 -34.719 -5.988 1 94.75 665 SER B N 1
ATOM 10821 C CA . SER B 1 665 ? -2.598 -35.344 -7.012 1 94.75 665 SER B CA 1
ATOM 10822 C C . SER B 1 665 ? -3.902 -35.844 -6.422 1 94.75 665 SER B C 1
ATOM 10824 O O . SER B 1 665 ? -4.98 -35.625 -6.977 1 94.75 665 SER B O 1
ATOM 10826 N N . LEU B 1 666 ? -3.738 -36.531 -5.32 1 92.19 666 LEU B N 1
ATOM 10827 C CA . LEU B 1 666 ? -4.906 -37.062 -4.637 1 92.19 666 LEU B CA 1
ATOM 10828 C C . LEU B 1 666 ? -5.824 -35.938 -4.16 1 92.19 666 LEU B C 1
ATOM 10830 O O . LEU B 1 666 ? -7.043 -36.031 -4.34 1 92.19 666 LEU B O 1
ATOM 10834 N N . MET B 1 667 ? -5.227 -34.938 -3.555 1 93.12 667 MET B N 1
ATOM 10835 C CA . MET B 1 667 ? -6.008 -33.812 -3.066 1 93.12 667 MET B CA 1
ATOM 10836 C C . MET B 1 667 ? -6.727 -33.125 -4.215 1 93.12 667 MET B C 1
ATOM 10838 O O . MET B 1 667 ? -7.84 -32.625 -4.043 1 93.12 667 MET B O 1
ATOM 10842 N N . GLY B 1 668 ? -6.059 -33.031 -5.398 1 93.44 668 GLY B N 1
ATOM 10843 C CA . GLY B 1 668 ? -6.699 -32.469 -6.582 1 93.44 668 GLY B CA 1
ATOM 10844 C C . GLY B 1 668 ? -7.93 -33.25 -7.016 1 93.44 668 GLY B C 1
ATOM 10845 O O . GLY B 1 668 ? -8.945 -32.656 -7.383 1 93.44 668 GLY B O 1
ATOM 10846 N N . MET B 1 669 ? -7.82 -34.5 -6.984 1 91.94 669 MET B N 1
ATOM 10847 C CA . MET B 1 669 ? -8.945 -35.375 -7.352 1 91.94 669 MET B CA 1
ATOM 10848 C C . MET B 1 669 ? -10.109 -35.188 -6.383 1 91.94 669 MET B C 1
ATOM 10850 O O . MET B 1 669 ? -11.258 -35.062 -6.805 1 91.94 669 MET B O 1
ATOM 10854 N N . VAL B 1 670 ? -9.766 -35.125 -5.102 1 89.75 670 VAL B N 1
ATOM 10855 C CA . VAL B 1 670 ? -10.781 -34.938 -4.07 1 89.75 670 VAL B CA 1
ATOM 10856 C C . VAL B 1 670 ? -11.484 -33.594 -4.258 1 89.75 670 VAL B C 1
ATOM 10858 O O . VAL B 1 670 ? -12.711 -33.5 -4.152 1 89.75 670 VAL B O 1
ATOM 10861 N N . SER B 1 671 ? -10.719 -32.594 -4.52 1 92.19 671 SER B N 1
ATOM 10862 C CA . SER B 1 671 ? -11.266 -31.266 -4.734 1 92.19 671 SER B CA 1
ATOM 10863 C C . SER B 1 671 ? -12.219 -31.25 -5.922 1 92.19 671 SER B C 1
ATOM 10865 O O . SER B 1 671 ? -13.281 -30.625 -5.855 1 92.19 671 SER B O 1
ATOM 10867 N N . ARG B 1 672 ? -11.852 -31.859 -6.992 1 93.44 672 ARG B N 1
ATOM 10868 C CA . ARG B 1 672 ? -12.703 -31.938 -8.172 1 93.44 672 ARG B CA 1
ATOM 10869 C C . ARG B 1 672 ? -14.031 -32.625 -7.855 1 93.44 672 ARG B C 1
ATOM 10871 O O . ARG B 1 672 ? -15.102 -32.125 -8.203 1 93.44 672 ARG B O 1
ATOM 10878 N N . GLU B 1 673 ? -13.93 -33.719 -7.227 1 89.94 673 GLU B N 1
ATOM 10879 C CA . GLU B 1 673 ? -15.133 -34.5 -6.934 1 89.94 673 GLU B CA 1
ATOM 10880 C C . GLU B 1 673 ? -16.078 -33.719 -6.023 1 89.94 673 GLU B C 1
ATOM 10882 O O . GLU B 1 673 ? -17.297 -33.781 -6.203 1 89.94 673 GLU B O 1
ATOM 10887 N N . LYS B 1 674 ? -15.516 -33.125 -5.062 1 88.81 674 LYS B N 1
ATOM 10888 C CA . LYS B 1 674 ? -16.328 -32.312 -4.168 1 88.81 674 LYS B CA 1
ATOM 10889 C C . LYS B 1 674 ? -17.031 -31.203 -4.938 1 88.81 674 LYS B C 1
ATOM 10891 O O . LYS B 1 674 ? -18.219 -30.922 -4.695 1 88.81 674 LYS B O 1
ATOM 10896 N N . HIS B 1 675 ? -16.344 -30.547 -5.82 1 92.62 675 HIS B N 1
ATOM 10897 C CA . HIS B 1 675 ? -16.906 -29.484 -6.629 1 92.62 675 HIS B CA 1
ATOM 10898 C C . HIS B 1 675 ? -18.016 -30 -7.531 1 92.62 675 HIS B C 1
ATOM 10900 O O . HIS B 1 675 ? -19.094 -29.406 -7.609 1 92.62 675 HIS B O 1
ATOM 10906 N N . LEU B 1 676 ? -17.734 -31.078 -8.188 1 92.06 676 LEU B N 1
ATOM 10907 C CA . LEU B 1 676 ? -18.703 -31.641 -9.117 1 92.06 676 LEU B CA 1
ATOM 10908 C C . LEU B 1 676 ? -19.953 -32.125 -8.391 1 92.06 676 LEU B C 1
ATOM 10910 O O . LEU B 1 676 ? -21.062 -32.031 -8.922 1 92.06 676 LEU B O 1
ATOM 10914 N N . GLN B 1 677 ? -19.797 -32.625 -7.195 1 87.75 677 GLN B N 1
ATOM 10915 C CA . GLN B 1 677 ? -20.938 -33 -6.367 1 87.75 677 GLN B CA 1
ATOM 10916 C C . GLN B 1 677 ? -21.781 -31.797 -6.023 1 87.75 677 GLN B C 1
ATOM 10918 O O . GLN B 1 677 ? -23.016 -31.859 -6.059 1 87.75 677 GLN B O 1
ATOM 10923 N N . HIS B 1 678 ? -21.125 -30.766 -5.676 1 86.44 678 HIS B N 1
ATOM 10924 C CA . HIS B 1 678 ? -21.828 -29.531 -5.332 1 86.44 678 HIS B CA 1
ATOM 10925 C C . HIS B 1 678 ? -22.594 -28.984 -6.527 1 86.44 678 HIS B C 1
ATOM 10927 O O . HIS B 1 678 ? -23.656 -28.359 -6.355 1 86.44 678 HIS B O 1
ATOM 10933 N N . MET B 1 679 ? -22.062 -29.234 -7.707 1 87.44 679 MET B N 1
ATOM 10934 C CA . MET B 1 679 ? -22.719 -28.75 -8.922 1 87.44 679 MET B CA 1
ATOM 10935 C C . MET B 1 679 ? -23.828 -29.703 -9.359 1 87.44 679 MET B C 1
ATOM 10937 O O . MET B 1 679 ? -24.625 -29.359 -10.227 1 87.44 679 MET B O 1
ATOM 10941 N N . GLY B 1 680 ? -24.016 -30.844 -8.68 1 76.38 680 GLY B N 1
ATOM 10942 C CA . GLY B 1 680 ? -25.047 -31.812 -9.008 1 76.38 680 GLY B CA 1
ATOM 10943 C C . GLY B 1 680 ? -24.688 -32.688 -10.188 1 76.38 680 GLY B C 1
ATOM 10944 O O . GLY B 1 680 ? -25.562 -33.312 -10.789 1 76.38 680 GLY B O 1
ATOM 10945 N N . THR B 1 681 ? -23.594 -32.719 -10.688 1 64.12 681 THR B N 1
ATOM 10946 C CA . THR B 1 681 ? -23.219 -33.469 -11.883 1 64.12 681 THR B CA 1
ATOM 10947 C C . THR B 1 681 ? -22.656 -34.844 -11.516 1 64.12 681 THR B C 1
ATOM 10949 O O . THR B 1 681 ? -22.438 -35.688 -12.391 1 64.12 681 THR B O 1
ATOM 10952 N N . SER B 1 682 ? -22.281 -35.062 -10.25 1 60.22 682 SER B N 1
ATOM 10953 C CA . SER B 1 682 ? -21.703 -36.344 -9.867 1 60.22 682 SER B CA 1
ATOM 10954 C C . SER B 1 682 ? -22.75 -37.219 -9.188 1 60.22 682 SER B C 1
ATOM 10956 O O . SER B 1 682 ? -23.688 -36.719 -8.57 1 60.22 682 SER B O 1
ATOM 10958 N N . ASP B 1 683 ? -22.781 -38.562 -9.484 1 52.09 683 ASP B N 1
ATOM 10959 C CA . ASP B 1 683 ? -23.688 -39.625 -9.016 1 52.09 683 ASP B CA 1
ATOM 10960 C C . ASP B 1 683 ? -23.641 -39.75 -7.496 1 52.09 683 ASP B C 1
ATOM 10962 O O . ASP B 1 683 ? -22.562 -39.781 -6.902 1 52.09 683 ASP B O 1
ATOM 10966 N N . GLY B 1 684 ? -24.578 -39.344 -6.801 1 50.81 684 GLY B N 1
ATOM 10967 C CA . GLY B 1 684 ? -25.016 -39.375 -5.414 1 50.81 684 GLY B CA 1
ATOM 10968 C C . GLY B 1 684 ? -24.094 -40.188 -4.523 1 50.81 684 GLY B C 1
ATOM 10969 O O . GLY B 1 684 ? -24.422 -40.469 -3.361 1 50.81 684 GLY B O 1
ATOM 10970 N N . ALA B 1 685 ? -23.094 -40.875 -5.07 1 49.72 685 ALA B N 1
ATOM 10971 C CA . ALA B 1 685 ? -22.328 -41.719 -4.184 1 49.72 685 ALA B CA 1
ATOM 10972 C C . ALA B 1 685 ? -21.438 -40.906 -3.254 1 49.72 685 ALA B C 1
ATOM 10974 O O . ALA B 1 685 ? -21.062 -39.781 -3.584 1 49.72 685 ALA B O 1
ATOM 10975 N N . ASN B 1 686 ? -21.281 -41.25 -2.076 1 55.25 686 ASN B N 1
ATOM 10976 C CA . ASN B 1 686 ? -20.438 -40.688 -1.034 1 55.25 686 ASN B CA 1
ATOM 10977 C C . ASN B 1 686 ? -19.062 -40.281 -1.58 1 55.25 686 ASN B C 1
ATOM 10979 O O . ASN B 1 686 ? -18.375 -41.094 -2.18 1 55.25 686 ASN B O 1
ATOM 10983 N N . MET B 1 687 ? -18.719 -39 -1.645 1 56.72 687 MET B N 1
ATOM 10984 C CA . MET 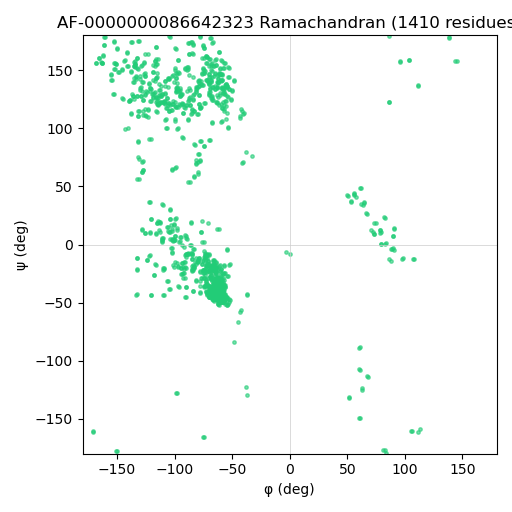B 1 687 ? -17.609 -38.281 -2.254 1 56.72 687 MET B CA 1
ATOM 10985 C C . MET B 1 687 ? -16.281 -39 -2.033 1 56.72 687 MET B C 1
ATOM 10987 O O . MET B 1 687 ? -15.539 -39.25 -2.982 1 56.72 687 MET B O 1
ATOM 10991 N N . LEU B 1 688 ? -16 -39.219 -0.788 1 61.84 688 LEU B N 1
ATOM 10992 C CA . LEU B 1 688 ? -14.727 -39.812 -0.421 1 61.84 688 LEU B CA 1
ATOM 10993 C C . LEU B 1 688 ? -14.633 -41.25 -0.931 1 61.84 688 LEU B C 1
ATOM 10995 O O . LEU B 1 688 ? -13.578 -41.688 -1.389 1 61.84 688 LEU B O 1
ATOM 10999 N N . SER B 1 689 ? -15.773 -41.781 -0.956 1 60.91 689 SER B N 1
ATOM 11000 C CA . SER B 1 689 ? -15.789 -43.156 -1.404 1 60.91 689 SER B CA 1
ATOM 11001 C C . SER B 1 689 ? -15.477 -43.281 -2.893 1 60.91 689 SER B C 1
ATOM 11003 O O . SER B 1 689 ? -14.711 -44.156 -3.314 1 60.91 689 SER B O 1
ATOM 11005 N N . THR B 1 690 ? -16.062 -42.469 -3.627 1 60.56 690 THR B N 1
ATOM 11006 C CA . THR B 1 690 ? -15.82 -42.5 -5.066 1 60.56 690 THR B CA 1
ATOM 11007 C C . THR B 1 690 ? -14.383 -42.094 -5.383 1 60.56 690 THR B C 1
ATOM 11009 O O . THR B 1 690 ? -13.719 -42.75 -6.188 1 60.56 690 THR B O 1
ATOM 11012 N N . ALA B 1 691 ? -13.961 -41.094 -4.73 1 60.44 691 ALA B N 1
ATOM 11013 C CA . ALA B 1 691 ? -12.602 -40.625 -4.984 1 60.44 691 ALA B CA 1
ATOM 11014 C C . ALA B 1 691 ? -11.57 -41.656 -4.566 1 60.44 691 ALA B C 1
ATOM 11016 O O . ALA B 1 691 ? -10.594 -41.906 -5.285 1 60.44 691 ALA B O 1
ATOM 11017 N N . LEU B 1 692 ? -11.953 -42.344 -3.512 1 67.88 692 LEU B N 1
ATOM 11018 C CA . LEU B 1 692 ? -10.984 -43.219 -2.879 1 67.88 692 LEU B CA 1
ATOM 11019 C C . LEU B 1 692 ? -11.055 -44.625 -3.492 1 67.88 692 LEU B C 1
ATOM 11021 O O . LEU B 1 692 ? -10.141 -45.438 -3.307 1 67.88 692 LEU B O 1
ATOM 11025 N N . SER B 1 693 ? -12.109 -44.656 -4.27 1 65.25 693 SER B N 1
ATOM 11026 C CA . SER B 1 693 ? -12.219 -45.969 -4.883 1 65.25 693 SER B CA 1
ATOM 11027 C C . SER B 1 693 ? -11.109 -46.219 -5.91 1 65.25 693 SER B C 1
ATOM 11029 O O . SER B 1 693 ? -10.789 -47.344 -6.242 1 65.25 693 SER B O 1
ATOM 11031 N N . HIS B 1 694 ? -10.594 -45.094 -6.289 1 67.44 694 HIS B N 1
ATOM 11032 C CA . HIS B 1 694 ? -9.578 -45.219 -7.328 1 67.44 694 HIS B CA 1
ATOM 11033 C C . HIS B 1 694 ? -8.172 -45.25 -6.73 1 67.44 694 HIS B C 1
ATOM 11035 O O . HIS B 1 694 ? -7.188 -45.375 -7.457 1 67.44 694 HIS B O 1
ATOM 11041 N N . PHE B 1 695 ? -8.18 -45.219 -5.398 1 76.25 695 PHE B N 1
ATOM 11042 C CA . PHE B 1 695 ? -6.883 -45.219 -4.73 1 76.25 695 PHE B CA 1
ATOM 11043 C C . PHE B 1 695 ? -6.801 -46.375 -3.709 1 76.25 695 PHE B C 1
ATOM 11045 O O . PHE B 1 695 ? -7.824 -46.812 -3.193 1 76.25 695 PHE B O 1
ATOM 11052 N N . ASP B 1 696 ? -5.613 -46.844 -3.594 1 74.75 696 ASP B N 1
ATOM 11053 C CA . ASP B 1 696 ? -5.379 -47.906 -2.641 1 74.75 696 ASP B CA 1
ATOM 11054 C C . ASP B 1 696 ? -5.383 -47.375 -1.206 1 74.75 696 ASP B C 1
ATOM 11056 O O . ASP B 1 696 ? -4.324 -47.25 -0.591 1 74.75 696 ASP B O 1
ATOM 11060 N N . LEU B 1 697 ? -6.512 -47.25 -0.579 1 76.19 697 LEU B N 1
ATOM 11061 C CA . LEU B 1 697 ? -6.648 -46.719 0.773 1 76.19 697 LEU B CA 1
ATOM 11062 C C . LEU B 1 697 ? -6.195 -47.75 1.808 1 76.19 697 LEU B C 1
ATOM 11064 O O . LEU B 1 697 ? -5.824 -47.375 2.926 1 76.19 697 LEU B O 1
ATOM 11068 N N . GLU B 1 698 ? -6.258 -49 1.399 1 75 698 GLU B N 1
ATOM 11069 C CA . GLU B 1 698 ? -5.789 -50.031 2.309 1 75 698 GLU B CA 1
ATOM 11070 C C . GLU B 1 698 ? -4.285 -49.938 2.543 1 75 698 GLU B C 1
ATOM 11072 O O . GLU B 1 698 ? -3.809 -50.156 3.658 1 75 698 GLU B O 1
ATOM 11077 N N . GLY B 1 699 ? -3.693 -49.531 1.511 1 76.62 699 GLY B N 1
ATOM 11078 C CA . GLY B 1 699 ? -2.268 -49.281 1.664 1 76.62 699 GLY B CA 1
ATOM 11079 C C . GLY B 1 699 ? -1.96 -48.125 2.594 1 76.62 699 GLY B C 1
ATOM 11080 O O . GLY B 1 699 ? -1.028 -48.219 3.398 1 76.62 699 GLY B O 1
ATOM 11081 N N . LEU B 1 700 ? -2.771 -47.125 2.498 1 81.44 700 LEU B N 1
ATOM 11082 C CA . LEU B 1 700 ? -2.588 -45.969 3.354 1 81.44 700 LEU B CA 1
ATOM 11083 C C . LEU B 1 700 ? -2.844 -46.312 4.816 1 81.44 700 LEU B C 1
ATOM 11085 O O . LEU B 1 700 ? -2.131 -45.844 5.703 1 81.44 700 LEU B O 1
ATOM 11089 N N . LYS B 1 701 ? -3.854 -47.156 5.066 1 80.06 701 LYS B N 1
ATOM 11090 C CA . LYS B 1 701 ? -4.16 -47.625 6.422 1 80.06 701 LYS B CA 1
ATOM 11091 C C . LYS B 1 701 ? -2.98 -48.375 7.027 1 80.06 701 LYS B C 1
ATOM 11093 O O . LYS B 1 701 ? -2.641 -48.156 8.195 1 80.06 701 LYS B O 1
ATOM 11098 N N . LYS B 1 702 ? -2.512 -49.188 6.242 1 78.38 702 LYS B N 1
ATOM 11099 C CA . LYS B 1 702 ? -1.37 -49.969 6.695 1 78.38 702 LYS B CA 1
ATOM 11100 C C . LYS B 1 702 ? -0.169 -49.062 6.992 1 78.38 702 LYS B C 1
ATOM 11102 O O . LYS B 1 702 ? 0.539 -49.281 7.98 1 78.38 702 LYS B O 1
ATOM 11107 N N . GLU B 1 703 ? -0.011 -48.125 6.137 1 79.62 703 GLU B N 1
ATOM 11108 C CA . GLU B 1 703 ? 1.109 -47.188 6.305 1 79.62 703 GLU B CA 1
ATOM 11109 C C . GLU B 1 703 ? 0.948 -46.344 7.566 1 79.62 703 GLU B C 1
ATOM 11111 O O . GLU B 1 703 ? 1.91 -46.156 8.305 1 79.62 703 GLU B O 1
ATOM 11116 N N . VAL B 1 704 ? -0.182 -45.844 7.832 1 81 704 VAL B N 1
ATOM 11117 C CA . VAL B 1 704 ? -0.472 -44.969 8.984 1 81 704 VAL B CA 1
ATOM 11118 C C . VAL B 1 704 ? -0.448 -45.812 10.258 1 81 704 VAL B C 1
ATOM 11120 O O . VAL B 1 704 ? 0.008 -45.375 11.305 1 81 704 VAL B O 1
ATOM 11123 N N . GLY B 1 705 ? -1.023 -47.031 10.203 1 68.5 705 GLY B N 1
ATOM 11124 C CA . GLY B 1 705 ? -1.022 -47.938 11.32 1 68.5 705 GLY B CA 1
ATOM 11125 C C . GLY B 1 705 ? 0.369 -48.406 11.711 1 68.5 705 GLY B C 1
ATOM 11126 O O . GLY B 1 705 ? 0.61 -48.75 12.875 1 68.5 705 GLY B O 1
ATOM 11127 N N . ALA B 1 706 ? 1.335 -48.406 10.844 1 67.94 706 ALA B N 1
ATOM 11128 C CA . ALA B 1 706 ? 2.705 -48.844 11.094 1 67.94 706 ALA B CA 1
ATOM 11129 C C . ALA B 1 706 ? 3.523 -47.719 11.75 1 67.94 706 ALA B C 1
ATOM 11131 O O . ALA B 1 706 ? 4.555 -48 12.375 1 67.94 706 ALA B O 1
ATOM 11132 N N . GLN B 1 707 ? 3.152 -46.438 11.688 1 64.81 707 GLN B N 1
ATOM 11133 C CA . GLN B 1 707 ? 3.859 -45.312 12.297 1 64.81 707 GLN B CA 1
ATOM 11134 C C . GLN B 1 707 ? 3.406 -45.094 13.734 1 64.81 707 GLN B C 1
ATOM 11136 O O . GLN B 1 707 ? 4.207 -44.719 14.594 1 64.81 707 GLN B O 1
#

pLDDT: mean 91.28, std 11.02, range [43.72, 98.94]

Solvent-accessible surface area (backbone atoms only — not comparable to full-atom values): 72374 Å² total; per-residue (Å²): 103,58,59,45,41,72,80,46,94,52,54,62,60,33,45,56,47,32,47,33,39,42,50,39,50,36,51,52,49,36,43,54,51,61,69,51,65,78,62,80,88,64,85,74,75,71,66,58,70,93,50,59,61,72,67,69,46,53,48,65,50,80,65,80,62,72,79,79,52,66,94,60,83,53,48,77,43,37,33,37,27,36,22,45,23,62,23,29,41,47,44,49,42,42,44,54,50,48,35,53,54,28,55,77,68,58,44,50,49,39,64,45,69,48,32,31,17,55,54,54,78,92,45,49,10,51,61,30,32,48,52,69,78,58,78,63,84,89,40,67,39,44,49,45,68,40,54,64,70,48,60,64,45,82,85,32,42,54,46,53,17,40,32,53,72,70,72,29,48,77,50,47,57,89,84,38,76,80,62,57,71,37,24,29,28,64,40,33,76,29,24,62,24,86,87,35,72,42,53,30,38,32,21,35,85,91,38,61,46,62,24,44,41,72,69,43,28,22,59,71,59,72,33,63,52,62,49,60,81,44,81,76,63,69,44,55,66,66,53,42,60,62,30,56,70,53,53,54,52,33,71,45,43,60,55,55,49,34,24,48,54,11,40,72,35,89,71,53,30,40,62,26,39,53,51,44,58,58,35,22,63,22,23,37,49,44,41,42,48,64,35,65,65,95,62,86,34,64,94,72,38,80,58,43,54,42,56,69,65,40,52,50,54,35,38,58,75,74,46,30,49,70,54,44,53,31,9,28,38,55,58,49,43,51,50,58,69,62,62,68,41,96,74,59,49,38,26,24,35,38,85,21,40,21,38,58,32,51,52,44,51,69,68,32,94,66,66,68,41,53,51,26,36,66,50,32,38,34,53,75,52,92,54,31,26,36,35,35,31,43,44,98,86,46,73,44,79,43,78,21,34,26,34,41,38,31,50,38,45,50,43,51,61,70,29,45,48,91,46,27,40,66,53,66,66,38,55,48,35,34,69,58,60,39,57,35,38,32,27,35,32,34,38,35,22,55,36,48,49,58,49,72,64,46,69,99,63,37,41,58,39,21,8,49,32,45,33,75,53,86,42,30,30,24,41,41,52,51,83,55,60,83,57,62,76,83,35,57,28,42,35,40,54,19,44,34,27,39,54,46,14,45,44,55,39,8,41,57,54,67,55,85,50,63,73,59,21,50,63,66,21,49,68,44,52,52,53,49,48,49,48,52,15,56,38,63,37,52,99,86,46,51,42,70,62,40,31,51,54,54,59,73,29,56,74,50,64,52,72,48,44,29,35,51,32,65,85,33,30,28,58,32,51,37,51,34,48,46,37,63,68,65,30,38,45,49,42,53,40,38,23,31,48,39,34,51,26,16,21,68,41,28,94,41,47,70,36,72,42,11,10,49,39,13,32,52,47,43,54,43,20,44,34,55,40,38,24,88,82,39,56,67,34,52,59,55,42,52,57,35,54,37,82,51,89,65,46,52,70,33,37,65,37,85,48,45,53,72,55,55,36,45,39,36,6,51,50,7,39,46,35,32,49,52,38,36,45,73,71,64,74,47,77,86,62,60,60,66,55,62,56,40,63,45,29,31,56,68,58,32,40,53,49,54,71,72,107,103,60,61,45,41,73,81,47,94,52,55,63,60,32,47,54,48,32,48,33,40,42,49,41,52,35,52,53,49,38,43,54,51,61,70,52,64,77,62,81,86,63,86,75,77,71,66,59,72,92,50,59,61,73,68,69,45,53,48,65,52,78,66,80,62,71,78,78,51,63,97,60,81,53,48,77,44,37,34,37,28,35,22,48,23,61,22,29,40,46,45,49,42,42,43,53,49,48,34,55,55,28,56,77,67,59,45,53,50,40,64,46,68,48,32,31,17,55,55,53,77,92,46,47,10,52,61,29,30,48,50,69,78,59,76,64,84,90,42,68,38,42,48,44,68,40,54,62,70,46,60,65,45,82,85,33,42,54,46,52,17,41,31,52,73,69,71,29,46,80,50,47,58,90,85,36,74,80,62,57,72,37,24,29,27,64,40,33,77,27,24,62,24,86,88,34,73,41,52,30,37,31,23,35,84,91,38,61,45,62,24,44,41,72,68,43,28,24,59,72,60,72,33,63,51,63,50,61,83,45,82,75,62,69,44,55,67,66,53,41,61,60,30,55,70,52,53,54,51,33,70,44,43,60,55,55,50,35,24,50,54,11,39,72,35,89,71,53,31,38,61,25,37,53,50,43,57,58,35,22,62,21,24,36,49,44,40,42,48,65,35,65,66,94,62,86,33,64,93,72,38,79,58,44,53,42,55,68,66,40,52,52,53,35,38,56,76,74,49,30,51,70,54,44,53,31,10,28,38,55,58,48,43,50,50,58,69,61,61,69,42,96,74,58,49,36,25,25,37,38,84,21,40,21,39,58,34,52,52,46,51,70,69,33,93,66,66,68,41,52,52,25,34,65,50,30,38,34,52,75,53,91,57,31,28,36,36,36,31,44,45,97,85,45,72,44,81,44,78,21,34,26,34,42,37,30,53,38,45,51,42,52,60,71,29,46,49,90,46,28,41,65,53,65,66,38,56,48,35,33,69,57,59,40,56,36,38,32,25,36,31,33,38,33,22,54,36,47,50,58,48,73,65,46,68,98,63,37,43,58,38,20,10,49,32,45,34,74,53,85,42,31,31,25,41,43,52,51,84,56,58,83,57,64,77,83,36,57,29,42,35,38,54,19,44,35,25,37,53,46,13,45,45,54,41,8,40,59,54,67,54,85,50,64,73,59,22,50,62,67,19,49,68,44,52,52,52,48,46,49,48,52,15,58,41,63,38,52,99,86,44,52,43,70,60,40,28,50,54,53,58,72,30,56,73,51,64,52,73,48,43,30,35,52,33,63,83,33,30,27,59,31,52,37,52,33,47,45,36,63,69,65,30,39,45,48,42,52,41,38,24,30,49,37,36,52,24,16,21,68,42,29,94,42,45,68,36,71,42,11,8,50,38,13,31,52,47,43,54,45,20,44,35,56,40,39,24,88,82,39,53,67,34,52,57,56,41,53,55,36,55,36,81,50,90,64,46,52,71,34,37,65,39,85,47,47,53,72,55,56,37,45,40,36,5,50,49,7,39,47,36,33,49,51,38,36,43,74,70,64,75,47,76,88,59,61,61,66,57,62,56,42,65,46,27,32,56,67,58,32,39,51,49,54,72,73,108

Organism: NCBI:txid1208366

Secondary structure (DSSP, 8-state):
-----TTSSS-HHHHHHHHHHHHHHHHHHHHHHHHGGGS-SS-PPPPPPS-SSPPPPPPB------S--TTPPPEEEEEEEE--BHHHHHHHHHHHHHHHHHHHTT--EEEEEEEE-SS-GGGTBTTS-EEE----TTS--EEESS---EEESGGGHHHHHHHHHTT--B--TTT-TTPPTT-EEE--SSTTSTT----EEEEETTEEEEESSHHHHHHHHTSSSTT---TTS-S-HHHHHH-HHHHHHHHHHHHHHHHHHHHHSSS--SHHHHHHHHHTTSBHHHHHHH-----PPGGGPPPSPPPHHHHHHHHHHHSSTTGGGSBHHHHHHHHHHHTT-TT-EEEEETT-THHHHHHHHHHSSS--BSS--EEEEEEEETTEEEEEEE-SS-EEEEEESEEEE-S-HHHHTTSEEEETT--HHHHHHHHHS-EE-EEEEEEEESS-HHHHSSGGG---S-EEEEESSTTBEEEE-SSSTTS-TTS-EEEEEEEEEHHHHHHHHTT----SSHHHHHHHTHHHHHHHHHHHHHHH--SSS-HHHHHHHHHHHEEEEEEEEGGG-TTTSSSEE---TTHIIIIIHHHTS-BTTEEE-SGGGSSSTTSHHHHHHHHHHHHHHHHHHTTTT-TTHHHHHHHHH---TT-TT-S--TT--HHHHHHHHHHHHHHHHHHHHHHT-S-SS-HHHHHHHTB-HHHHHHHHHH-/-----TTSSS-HHHHHHHHHHHHHHHHHHHHHHHHGGG--SS-PPPPPPS-SSPPPPPPB------S--TTPPPEEEEEEEE--BHHHHHHHHHHHHHHHHHHHTT-SEEEEEEEE-SS-GGGTBTTS-EEE----TTS--EEESS---EEESGGGHHHHHHHHHTT--B--TTT-TTPPTT-EEE--SSTTSTT----EEEEETTEEEEESSHHHHHHHHTSSSTT---TTS-S-HHHHHH-HHHHHHHHHHHHHHHHHHHHHSSS--SHHHHHHHHHTTSBHHHHHHH-----PPGGGPPPSPPPHHHHHHHHHHHSSTTGGGSBHHHHHHHHHHHTT-TT-EEEEETT-THHHHHHHHHHSSS--BSS--EEEEEEEETTEEEEEEE-SS-EEEEEESEEEE-S-HHHHTTSEEEETT--HHHHHHHHHS-EE-EEEEEEEESS-HHHHSSGGG---S-EEEEESSTTBEEEE-SSSTTS-TTS-EEEEEEEEEHHHHHHHHTT----SSHHHHHHHTHHHHHHHHHHHHHHH--SSS-HHHHHHHHHHHEEEEEEEEGGG-TTTSSSEE---TTHIIIIIHHHTS-BTTEEE-SGGGSSSTTSHHHHHHHHHHHHHHHHHHTTTT-TTHHHHHHHHH---TT-TT-S--TT--HHHHHHHHHHHHHHHHHHHHHHT-S-SS-HHHHHHHTB-HHHHHHHHHH-

Foldseek 3Di:
DQAAAPPDPFFRLLSVLLQLLVVVLLVVVQVVQVVLVPDDDDDGFDRFDPDSDTFFFFDFDDPPPPVCLDPDAADEFEEEEEAQALLRLLLLVLLVVLQVVCVVVSQRYHYHYAYAAQADPQCRRPLLHKDAPDDDPLFLRIAGFHDFKDWDDPLCQLVVLLLVVLVQEEDECVVVVPDDFSHKYFDAAFQVRQPDFAWFWEAELLDIAITRDPQRSCVRCVHLCSNCLCVVCLDPSQDSNCDLVRLLVQQLVVLVVQSNCQNPDVVRHCRSVVVLLVQLQDQQLCCCQPPDDPDQTPPRRDGDVGDPSSSCRNDQQPAFDCLSLFRVSLVSSVCSRPVVDSPTTMIGTRSGSCVSSVSSQVSGPDHHDYSWHWAEWADAAQQWIWTFTDDPVGTDIDIGRFYEYAFALQLVLRHHCVRVLADVLQNVCSPDQDFKKKKWKKFKFQFDCLQPPLVSNRRQQWHWQAYSALLGIWTGGRSCSPPDRRHMHMTRLHIHIDVSLVVLCVLFDPDPDQVVRQVSNVVSVLSSLQVVLSRSADPVHHSVRSSVVSVVGTDGMDMDIQCPDSRHNHRKGRGGRCCSSRRLSSQLQALRRYHYAYLSNASNISDSSRSLQSSLLGLLLNLLLCCLVPVSSVVSNVQQCDDDRSNSNHRHPSSDDPSSSNSSSLVNNLSNQVSNVVVVNDDPPSSCCVSCVRTDSVVVVVSSVVD/DQAAAPPDPFFRLLSVLLQLLVVVLLVVVQVVQVVLVPPPDDDGFDRFDPDSDTFFFFDFDPPPPPVCLDPDAADEFEEEEEAQALLRLLLLVLLVVLQVVCVVVSQRYHYHYAYAAQADPQCRRPLLHKDAPDDDPLFLRIAGFHDFKDWDDPLCQLVVLLLVVLVQEEDECVVVVPDDFSHKYFDAAFQVHQPDFAWFWEAELLDIAITRDPQRRCVRCVHLCSNCLCVVVLDPSQDSNCDLVSLLVQQLVVLVVQSNCQNPDVVRHCRSVVVLLVQLQDQQLCCCQPPDDPDQTPPRRDGDVGDPSSSCRNDQQPAFDCLSLFRVSLVSSVCSRPVVDSPITMIGTRSGSCVSSVSSQVSGPDHHDYSWHWAEWADAAQQWIWTFTDDPVGTDIDIGRFYEYAFALQLVLRHHCVRVLADVLQNVCSPDQDFKKKKWKKFKFQFDCLQPPLVSNRRQQWHWQAYSALLGIWTGGRSCSPPDRRHMHMTRLHIHIDVSRVVLCVLFDPDPDQVVRQVSNVVSVLSSLQVVLSRSADPVHHSVRSSVVSVVGTDGMDMDIQCPDSRHNHRKGRGGRCCSSRRLSSQLQALRRYHYAYLSNASNISDSSRSLQSSLLGLLLNLLLCCLVPVSSVVSNVQQCDDDRSNSSHRHPSSDDPSSSNSSSLVNNLSNQVSNVVVVNDDPPSSCCVSCVRTDSVVVVVSSVVD